Protein AF-A0A7S1BND1-F1 (afdb_monomer)

Foldseek 3Di:
DDDDDDDDDDPPPDDPPDDDDPDQFKDKDPPLDDCPDQVLCCVFPNHPVVVVVVLVVVQVVVVFQKKKWDKAQDQDPTPPDPRRIRIDIFTHNDQDQPDGPDDDDPRIIMMGGDDDDDDDDDDDDDDDDDDYDDDDDDDDDDDDDDDDDDDDDDDDDDDDDDDDPPDDCVPQLCVVPVCPPVVVLNVQLVVCCVLCVLQLVLLVVVLVVCVVVVHPRDVVLSSVLSVVVSVLPPQPPPDDPLVVLLVLLLLLLLLLLCLLQADDPPDAQAQFPLLLLLLVLLLVCLQAFALQLQLLALLLALSCALCQVVSLLLLQSCQQSVWGSSQSSLSSNVSSLVSLQQPLARQDSNFHRKFWTLAAHPLHHRRPPQPQADPPQRYGDLLQFLLNLLAALQSVQVSVVSSFQDPDDPDDQLVLLVLQSVLLSLLSHWALDFTDHAHPVRHDDDKQTARQDDDDDDDSHSNVSSLVSQVVLLVQLADDPQQQDPSQFGDADPVRGDDNRHIRGRSNSSQGQRPGNPGGHSGHDSSSSNSVSSRSSNPRGNDGDHHAPLSVSDPDIGIDRSSVSVVCSVVRDNRAAPVSVVCSVQSRAPRPHSDGPSHGLFGQQQRLSCLRVSNVNPVRCRVPDSVDQQAQQFAAAPVSFATFHPVLVHADCPDPDPRRHRVVLVVVQAAPSHSPDGSHTDAAGFALGADDALVNHNCSDHLRTHAAVPADDPQANHFHSRRRFGPDGDPQWDDDGRHTDGQQDAAPQAPDGGRPFRPDGNLQAFDDDPRHTDGQDEALDFDDALSSHNLSDQAQRTHADVQARVQANHAHSRNFHQHGDPQWDADDDDDHRGHHTDGNPDPPDDDQDPDDDDPPDDPPDPVNDDDRDDDD

Secondary structure (DSSP, 8-state):
---------SSSSS---------TTEEE-TT----TTHHHHHHHT--HHHHHHHHHHHHHHHT-SEEEEEEE-SS-S-TT-TT--EEEEEEESSSSGGG-SS---TT-EEEEE---PPPPPPPPP------------------PPPP---S---PPPPP---------HHHHTTTTTT-TT-HHHHHHHHHTHHHHHHHHHHHHHHHHHHHHTT----HHHHHHHHHHHHHHTTT-----HHHHHHHHHHHHHHHHHHHHHSPPTTSPP---HHHHHHHHHHHHHHHTTSSSSGGGG-TTSGGGTT-HHHHHHHHHHHHHH---HHHHHHHHHHHHHHHTT--TTTS-SS----EEES----SS---TT-TTB-TTT-SBPGGGSHHHHHH-HHHHHHHHHHH---SSPTT-STHHHHHHHHHHHHHH-EE-SPPPS--TTS----PPPEES----SS---HHHHHHHHHHHHHHHSB-TTSPBPGGGBPPP-SSSPPPTTB--B-GGGGGTT-SSSSSS---S--TTHHHHHHHHHHT--SSPPPPPGGGTT----EEE-HHHHHHHGGGSPPP--HHHHHHHHHTTTTTTSS--TT----SS----GGGSGGGT-SS-STT--TTS-S-TTEEE-TTS-EEEEGGGSS-BTT--STTTBHHHHHHHT-B--STT--SEEPPPBPTTSB-SSGGGBTTS-BSSBBPPTTT--TTEEEE-TTTT-EEEEPTTEEEETTEEEETTS--TTEEEEETTEEEEE-TTTEEEETTEEEEPBPTT-B-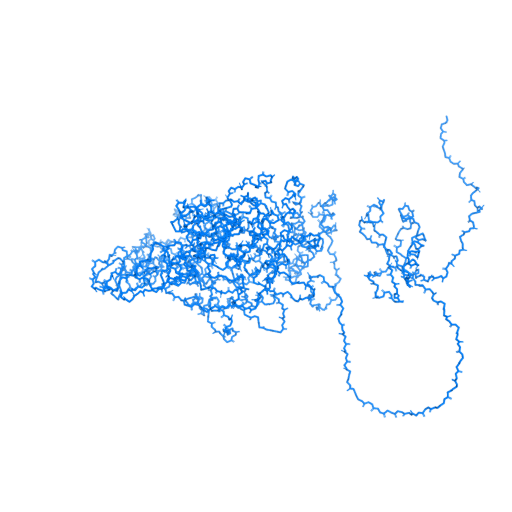SSGGGBTTS-EETTEEPPTTTTTTEEEE-TTS-EEEEPTTEEEE--SSTT-BEEEEPS-SS----------TTS-SS-TTS----PPP-

pLDDT: mean 70.91, std 20.05, range [23.22, 98.25]

Radius of gyration: 36.87 Å; Cα contacts (8 Å, |Δi|>4): 1653; chains: 1; bounding box: 95×95×124 Å

InterPro domains:
  IPR010255 Haem peroxidase superfamily [SSF48113] (244-341)

Sequence (872 aa):
MKTVLLLVCLAHVFARARASAFDTTYDCDASFDFIHDISVQKEVCGSASEVLETCRGECDKKGCTAFFYQEHPNNNGCDSSPGGGSQICGFTDEKEFTKAHHGNREGSQICIRVTSSPVPSPVPPPVPSANPPPISSASLTTSAPSTLKPLMYQMKRRSSEKEMLTFDVTNMCGDFFNIKGRPGMQAKCIMYRPVLKPWLEEGKNGIYMAMEKGHEGNPHQVCVLQKLVCESTEKYTEYSPECNIAFGSCRSALRHLHEMMFNKPPSPQICNNFARKSIRGFFHDFMSNAIDGSILAEHDISMNFGLCRWAQYVNVLSDHTLCDPGSIVAMAGELGYLACGVDLFNLDSEVKPRVTLNRPFSCGPNIEQSPLFDHSTLQRREEFSDAQLATNSTAMEEFWYAANSHTHGRPDGEIEYSGESAGAAHAVGRVTCPPDGVTFSGSHQTYKKGFFHIPRGTKNDVQADYHQGIGRLGQTMCAKGQQPQPEGVRPSTPDFPLTDEETDFNAEGGLCSMPTQFLGTVRVGGTHRVPRWVEITEHSSKLWPEWSEYQSKCRSEMPMYIPLELLTISEVELPRSFALDKFQSIAWDSYDSIDSEWDSCEVGCAIPILENRVCGGTNGLSEFDWTLDYCHRGVQDDSGKICCRAGCNKCSEDHTAVGCASNVIKDSGRECISANDVECIVPGKGDGAVCKSDNDCKSGSCKGKCCNVGGVGDECKECGPLGGHCIKCEDGFVLEGLSCVGECECSDGCIDCDCGVCKACDSTKYFLEDGKCQLKYGDGKICKSSEECTSGGCLGGHCCKESIVHSCAECNSRGKCQMCLGGYTLCGHHEEEQGFCKKTVSTAITSFRCGTGGPDSDYPSSDGYNYCGKLY

Structure (mmCIF, N/CA/C/O backbone):
data_AF-A0A7S1BND1-F1
#
_entry.id   AF-A0A7S1BND1-F1
#
loop_
_atom_site.group_PDB
_atom_site.id
_atom_site.type_symbol
_atom_site.label_atom_id
_atom_site.label_alt_id
_atom_site.label_comp_id
_atom_site.label_asym_id
_atom_site.label_entity_id
_atom_site.label_seq_id
_atom_site.pdbx_PDB_ins_code
_atom_site.Cartn_x
_atom_site.Cartn_y
_atom_site.Cartn_z
_atom_site.occupancy
_atom_site.B_iso_or_equiv
_atom_site.auth_seq_id
_atom_site.auth_comp_id
_atom_site.auth_asym_id
_atom_site.auth_atom_id
_atom_site.pdbx_PDB_model_num
ATOM 1 N N . MET A 1 1 ? -24.968 30.044 81.319 1.00 36.28 1 MET A N 1
ATOM 2 C CA . MET A 1 1 ? -24.458 28.691 81.638 1.00 36.28 1 MET A CA 1
ATOM 3 C C . MET A 1 1 ? -24.594 27.867 80.364 1.00 36.28 1 MET A C 1
ATOM 5 O O . MET A 1 1 ? -25.711 27.587 79.975 1.00 36.28 1 MET A O 1
ATOM 9 N N . LYS A 1 2 ? -23.588 27.844 79.483 1.00 28.23 2 LYS A N 1
ATOM 10 C CA . LYS A 1 2 ? -22.532 26.813 79.421 1.00 28.23 2 LYS A CA 1
ATOM 11 C C . LYS A 1 2 ? -23.065 25.371 79.566 1.00 28.23 2 LYS A C 1
ATOM 13 O O . LYS A 1 2 ? -23.369 24.978 80.683 1.00 28.23 2 LYS A O 1
ATOM 18 N N . THR A 1 3 ? -23.093 24.673 78.418 1.00 28.28 3 THR A N 1
ATOM 19 C CA . THR A 1 3 ? -22.490 23.337 78.164 1.00 28.28 3 THR A CA 1
ATOM 20 C C . THR A 1 3 ? -23.169 22.145 78.868 1.00 28.28 3 THR A C 1
ATOM 22 O O . THR A 1 3 ? -23.200 22.098 80.086 1.00 28.28 3 THR A O 1
ATOM 25 N N . VAL A 1 4 ? -23.888 21.248 78.173 1.00 35.94 4 VAL A N 1
ATOM 26 C CA . VAL A 1 4 ? -23.416 20.101 77.349 1.00 35.94 4 VAL A CA 1
ATOM 27 C C . VAL A 1 4 ? -22.507 19.125 78.123 1.00 35.94 4 VAL A C 1
ATOM 29 O O . VAL A 1 4 ? -21.509 19.545 78.696 1.00 35.94 4 VAL A O 1
ATOM 32 N N . LEU A 1 5 ? -22.820 17.825 77.991 1.00 27.02 5 LEU A N 1
ATOM 33 C CA . LEU A 1 5 ? -22.032 16.622 78.329 1.00 27.02 5 LEU A CA 1
ATOM 34 C C . LEU A 1 5 ? -22.088 16.080 79.781 1.00 27.02 5 LEU A C 1
ATOM 36 O O . LEU A 1 5 ? -22.017 16.828 80.744 1.00 27.02 5 LEU A O 1
ATOM 40 N N . LEU A 1 6 ? -22.098 14.739 79.867 1.00 24.34 6 LEU A N 1
ATOM 41 C CA . LEU A 1 6 ? -21.997 13.830 81.030 1.00 24.34 6 LEU A CA 1
ATOM 42 C C . LEU A 1 6 ? -23.286 13.442 81.780 1.00 24.34 6 LEU A C 1
ATOM 44 O O . LEU A 1 6 ? -23.689 14.106 82.728 1.00 24.34 6 LEU A O 1
ATOM 48 N N . LEU A 1 7 ? -23.837 12.289 81.365 1.00 29.83 7 LEU A N 1
ATOM 49 C CA . LEU A 1 7 ? -24.522 11.211 82.120 1.00 29.83 7 LEU A CA 1
ATOM 50 C C . LEU A 1 7 ? -25.495 10.533 81.125 1.00 29.83 7 LEU A C 1
ATOM 52 O O . LEU A 1 7 ? -26.679 10.834 81.110 1.00 29.83 7 LEU A O 1
ATOM 56 N N . VAL A 1 8 ? -25.092 9.769 80.102 1.00 30.84 8 VAL A N 1
ATOM 57 C CA . VAL A 1 8 ? -24.201 8.594 80.070 1.00 30.84 8 VAL A CA 1
ATOM 58 C C . VAL A 1 8 ? -24.457 7.631 81.234 1.00 30.84 8 VAL A C 1
ATOM 60 O O . VAL A 1 8 ? -24.266 7.981 82.392 1.00 30.84 8 VAL A O 1
ATOM 63 N N . CYS A 1 9 ? -24.817 6.401 80.848 1.00 27.22 9 CYS A N 1
ATOM 64 C CA . CYS A 1 9 ? -24.909 5.175 81.644 1.00 27.22 9 CYS A CA 1
ATOM 65 C C . CYS A 1 9 ? -26.119 5.055 82.581 1.00 27.22 9 CYS A C 1
ATOM 67 O O . CYS A 1 9 ? -26.062 5.552 83.694 1.00 27.22 9 CYS A O 1
ATOM 69 N N . LEU A 1 10 ? -27.167 4.313 82.170 1.00 25.61 10 LEU A N 1
ATOM 70 C CA . LEU A 1 10 ? -27.618 3.104 82.909 1.00 25.61 10 LEU A CA 1
ATOM 71 C C . LEU A 1 10 ? -28.913 2.421 82.418 1.00 25.61 10 LEU A C 1
ATOM 73 O O . LEU A 1 10 ? -29.168 1.303 82.847 1.00 25.61 10 LEU A O 1
ATOM 77 N N . ALA A 1 11 ? -29.709 2.976 81.499 1.00 26.67 11 ALA A N 1
ATOM 78 C CA . ALA A 1 11 ? -31.030 2.390 81.186 1.00 26.67 11 ALA A CA 1
ATOM 79 C C . ALA A 1 11 ? -31.177 1.738 79.790 1.00 26.67 11 ALA A C 1
ATOM 81 O O . ALA A 1 11 ? -32.286 1.628 79.276 1.00 26.67 11 ALA A O 1
ATOM 82 N N . HIS A 1 12 ? -30.082 1.297 79.160 1.00 27.86 12 HIS A N 1
ATOM 83 C CA . HIS A 1 12 ? -30.108 0.556 77.879 1.00 27.86 12 HIS A CA 1
ATOM 84 C C . HIS A 1 12 ? -29.549 -0.878 77.973 1.00 27.86 12 HIS A C 1
ATOM 86 O O . HIS A 1 12 ? -29.234 -1.492 76.959 1.00 27.86 12 HIS A O 1
ATOM 92 N N . VAL A 1 13 ? -29.450 -1.439 79.185 1.00 32.25 13 VAL A N 1
ATOM 93 C CA . VAL A 1 13 ? -28.814 -2.753 79.416 1.00 32.25 13 VAL A CA 1
ATOM 94 C C . VAL A 1 13 ? -29.781 -3.949 79.407 1.00 32.25 13 VAL A C 1
ATOM 96 O O . VAL A 1 13 ? -29.313 -5.076 79.364 1.00 32.25 13 VAL A O 1
ATOM 99 N N . PHE A 1 14 ? -31.107 -3.798 79.333 1.00 26.31 14 PHE A N 1
ATOM 100 C CA . PHE A 1 14 ? -31.983 -4.983 79.265 1.00 26.31 14 PHE A CA 1
ATOM 101 C C . PHE A 1 14 ? -33.167 -4.805 78.315 1.00 26.31 14 PHE A C 1
ATOM 103 O O . PHE A 1 14 ? -34.149 -4.168 78.675 1.00 26.31 14 PHE A O 1
ATOM 110 N N . ALA A 1 15 ? -33.035 -5.389 77.113 1.00 27.73 15 ALA A N 1
ATOM 111 C CA . ALA A 1 15 ? -34.080 -6.103 76.347 1.00 27.73 15 ALA A CA 1
ATOM 112 C C . ALA A 1 15 ? -33.841 -6.135 74.816 1.00 27.73 15 ALA A C 1
ATOM 114 O O . ALA A 1 15 ? -34.768 -6.394 74.054 1.00 27.73 15 ALA A O 1
ATOM 115 N N . ARG A 1 16 ? -32.599 -5.975 74.330 1.00 27.42 16 ARG A N 1
ATOM 116 C CA . ARG A 1 16 ? -32.181 -6.571 73.043 1.00 27.42 16 ARG A CA 1
ATOM 117 C C . ARG A 1 16 ? -31.674 -7.995 73.302 1.00 27.42 16 ARG A C 1
ATOM 119 O O . ARG A 1 16 ? -30.484 -8.267 73.280 1.00 27.42 16 ARG A O 1
ATOM 126 N N . ALA A 1 17 ? -32.608 -8.893 73.601 1.00 27.69 17 ALA A N 1
ATOM 127 C CA . ALA A 1 17 ? -32.386 -10.335 73.662 1.00 27.69 17 ALA A CA 1
ATOM 128 C C . ALA A 1 17 ? -33.347 -11.019 72.680 1.00 27.69 17 ALA A C 1
ATOM 130 O O . ALA A 1 17 ? -34.343 -11.614 73.073 1.00 27.69 17 ALA A O 1
ATOM 131 N N . ARG A 1 18 ? -33.059 -10.865 71.384 1.00 28.61 18 ARG A N 1
ATOM 132 C CA . ARG A 1 18 ? -33.478 -11.756 70.290 1.00 28.61 18 ARG A CA 1
ATOM 133 C C . ARG A 1 18 ? -32.440 -11.638 69.174 1.00 28.61 18 ARG A C 1
ATOM 135 O O . ARG A 1 18 ? -32.670 -11.034 68.138 1.00 28.61 18 ARG A O 1
ATOM 142 N N . ALA A 1 19 ? -31.266 -12.182 69.459 1.00 32.12 19 ALA A N 1
ATOM 143 C CA . ALA A 1 19 ? -30.262 -12.556 68.477 1.00 32.12 19 ALA A CA 1
ATOM 144 C C . ALA A 1 19 ? -29.821 -13.977 68.848 1.00 32.12 19 ALA A C 1
ATOM 146 O O . ALA A 1 19 ? -28.834 -14.170 69.545 1.00 32.12 19 ALA A O 1
ATOM 147 N N . SER A 1 20 ? -30.643 -14.967 68.497 1.00 33.81 20 SER A N 1
ATOM 148 C CA . SER A 1 20 ? -30.209 -16.361 68.384 1.00 33.81 20 SER A CA 1
ATOM 149 C C . SER A 1 20 ? -31.221 -17.135 67.539 1.00 33.81 20 SER A C 1
ATOM 151 O O . SER A 1 20 ? -32.179 -17.721 68.041 1.00 33.81 20 SER A O 1
ATOM 153 N N . ALA A 1 21 ? -30.996 -17.129 66.238 1.00 30.97 21 ALA A N 1
ATOM 154 C CA . ALA A 1 21 ? -31.328 -18.261 65.396 1.00 30.97 21 ALA A CA 1
ATOM 155 C C . ALA A 1 21 ? -30.128 -18.421 64.463 1.00 30.97 21 ALA A C 1
ATOM 157 O O . ALA A 1 21 ? -30.053 -17.773 63.428 1.00 30.97 21 ALA A O 1
ATOM 158 N N . PHE A 1 22 ? -29.134 -19.204 64.891 1.00 38.81 22 PHE A N 1
ATOM 159 C CA . PHE A 1 22 ? -28.168 -19.762 63.950 1.00 38.81 22 PHE A CA 1
ATOM 160 C C . PHE A 1 22 ? -28.963 -20.727 63.068 1.00 38.81 22 PHE A C 1
ATOM 162 O O . PHE A 1 22 ? -29.326 -21.822 63.495 1.00 38.81 22 PHE A O 1
ATOM 169 N N . ASP A 1 23 ? -29.343 -20.248 61.890 1.00 43.47 23 ASP A N 1
ATOM 170 C CA . ASP A 1 23 ? -30.063 -21.015 60.884 1.00 43.47 23 ASP A CA 1
ATOM 171 C C . ASP A 1 23 ? -29.089 -21.968 60.165 1.00 43.47 23 ASP A C 1
ATOM 173 O O . ASP A 1 23 ? -28.056 -21.541 59.648 1.00 43.47 23 ASP A O 1
ATOM 177 N N . THR A 1 24 ? -29.428 -23.260 60.172 1.00 52.09 24 THR A N 1
ATOM 178 C CA . THR A 1 24 ? -28.573 -24.432 59.865 1.00 52.09 24 THR A CA 1
ATOM 179 C C . THR A 1 24 ? -28.574 -24.832 58.385 1.00 52.09 24 THR A C 1
ATOM 181 O O . THR A 1 24 ? -28.116 -25.912 58.021 1.00 52.09 24 THR A O 1
ATOM 184 N N . THR A 1 25 ? -29.115 -23.978 57.521 1.00 67.19 25 THR A N 1
ATOM 185 C CA . THR A 1 25 ? -29.305 -24.242 56.088 1.00 67.19 25 THR A CA 1
ATOM 186 C C . THR A 1 25 ? -28.024 -24.135 55.263 1.00 67.19 25 THR A C 1
ATOM 188 O O . THR A 1 25 ? -27.918 -24.811 54.241 1.00 67.19 25 THR A O 1
ATOM 191 N N . TYR A 1 26 ? -27.043 -23.347 55.706 1.00 74.81 26 TYR A N 1
ATOM 192 C CA . TYR A 1 26 ? -25.721 -23.222 55.085 1.00 74.81 26 TYR A CA 1
ATOM 193 C C . TYR A 1 26 ? -24.625 -23.287 56.155 1.00 74.81 26 TYR A C 1
ATOM 195 O O . TYR A 1 26 ? -24.732 -22.613 57.179 1.00 74.81 26 TYR A O 1
ATOM 203 N N . ASP A 1 27 ? -23.584 -24.077 55.900 1.00 80.62 27 ASP A N 1
ATOM 204 C CA . ASP A 1 27 ? -22.356 -24.156 56.689 1.00 80.62 27 ASP A CA 1
ATOM 205 C C . ASP A 1 27 ? -21.307 -23.223 56.072 1.00 80.62 27 ASP A C 1
ATOM 207 O O . ASP A 1 27 ? -20.953 -23.370 54.900 1.00 80.62 27 ASP A O 1
ATOM 211 N N . CYS A 1 28 ? -20.880 -22.217 56.833 1.00 77.12 28 CYS A N 1
ATOM 212 C CA . CYS A 1 28 ? -19.953 -21.185 56.377 1.00 77.12 28 CYS A CA 1
ATOM 213 C C . CYS A 1 28 ? -18.609 -21.344 57.084 1.00 77.12 28 CYS A C 1
ATOM 215 O O . CYS A 1 28 ? -18.554 -21.313 58.315 1.00 77.12 28 CYS A O 1
ATOM 217 N N . ASP A 1 29 ? -17.523 -21.448 56.320 1.00 68.31 29 ASP A N 1
ATOM 218 C CA . ASP A 1 29 ? -16.185 -21.550 56.894 1.00 68.31 29 ASP A CA 1
ATOM 219 C C . ASP A 1 29 ? -15.731 -20.185 57.432 1.00 68.31 29 ASP A C 1
ATOM 221 O O . ASP A 1 29 ? -15.429 -19.259 56.679 1.00 68.31 29 ASP A O 1
ATOM 225 N N . ALA A 1 30 ? -15.715 -20.055 58.758 1.00 57.53 30 ALA A N 1
ATOM 226 C CA . ALA A 1 30 ? -15.293 -18.845 59.457 1.00 57.53 30 ALA A CA 1
ATOM 227 C C . ALA A 1 30 ? -13.765 -18.731 59.629 1.00 57.53 30 ALA A C 1
ATOM 229 O O . ALA A 1 30 ? -13.298 -17.749 60.199 1.00 57.53 30 ALA A O 1
ATOM 230 N N . SER A 1 31 ? -12.973 -19.715 59.179 1.00 50.47 31 SER A N 1
ATOM 231 C CA . SER A 1 31 ? -11.505 -19.671 59.283 1.00 50.47 31 SER A CA 1
ATOM 232 C C . SER A 1 31 ? -10.845 -18.679 58.315 1.00 50.47 31 SER A C 1
ATOM 234 O O . SER A 1 31 ? -9.676 -18.334 58.490 1.00 50.47 31 SER A O 1
ATOM 236 N N . PHE A 1 32 ? -11.608 -18.163 57.350 1.00 52.25 32 PHE A N 1
ATOM 237 C CA . PHE A 1 32 ? -11.209 -17.122 56.408 1.00 52.25 32 PHE A CA 1
ATOM 238 C C . PHE A 1 32 ? -11.908 -15.802 56.769 1.00 52.25 32 PHE A C 1
ATOM 240 O O . PHE A 1 32 ? -12.911 -15.436 56.161 1.00 52.25 32 PHE A O 1
ATOM 247 N N . ASP A 1 33 ? -11.415 -15.108 57.798 1.00 48.03 33 ASP A N 1
ATOM 248 C CA . ASP A 1 33 ? -11.938 -13.800 58.215 1.00 48.03 33 ASP A CA 1
ATOM 249 C C . ASP A 1 33 ? -11.031 -12.686 57.670 1.00 48.03 33 ASP A C 1
ATOM 251 O O . ASP A 1 33 ? -9.889 -12.527 58.108 1.00 48.03 33 ASP A O 1
ATOM 255 N N . PHE A 1 34 ? -11.510 -11.959 56.657 1.00 53.47 34 PHE A N 1
ATOM 256 C CA . PHE A 1 34 ? -10.742 -10.922 55.951 1.00 53.47 34 PHE A CA 1
ATOM 257 C C . PHE A 1 34 ? -11.246 -9.503 56.227 1.00 53.47 34 PHE A C 1
ATOM 259 O O . PHE A 1 34 ? -10.835 -8.561 55.551 1.00 53.47 34 PHE A O 1
ATOM 266 N N . ILE A 1 35 ? -12.105 -9.309 57.234 1.00 51.31 35 ILE A N 1
ATOM 267 C CA . ILE A 1 35 ? -12.474 -7.955 57.650 1.00 51.31 35 ILE A CA 1
ATOM 268 C C . ILE A 1 35 ? -11.282 -7.358 58.405 1.00 51.31 35 ILE A C 1
ATOM 270 O O . ILE A 1 35 ? -11.213 -7.391 59.634 1.00 51.31 35 ILE A O 1
ATOM 274 N N . HIS A 1 36 ? -10.317 -6.820 57.656 1.00 45.22 36 HIS A N 1
ATOM 275 C CA . HIS A 1 36 ? -9.111 -6.204 58.209 1.00 45.22 36 HIS A CA 1
ATOM 276 C C . HIS A 1 36 ? -9.439 -5.048 59.165 1.00 45.22 36 HIS A C 1
ATOM 278 O O . HIS A 1 36 ? -8.638 -4.758 60.054 1.00 45.22 36 HIS A O 1
ATOM 284 N N . ASP A 1 37 ? -10.626 -4.441 59.028 1.00 50.09 37 ASP A N 1
ATOM 285 C CA . ASP A 1 37 ? -11.164 -3.478 59.983 1.00 50.09 37 ASP A CA 1
ATOM 286 C C . ASP A 1 37 ? -12.705 -3.532 60.090 1.00 50.09 37 ASP A C 1
ATOM 288 O O . ASP A 1 37 ? -13.444 -2.918 59.315 1.00 50.09 37 ASP A O 1
ATOM 292 N N . ILE A 1 38 ? -13.206 -4.259 61.098 1.00 47.97 38 ILE A N 1
ATOM 293 C CA . ILE A 1 38 ? -14.644 -4.382 61.415 1.00 47.97 38 ILE A CA 1
ATOM 294 C C . ILE A 1 38 ? -15.323 -3.023 61.649 1.00 47.97 38 ILE A C 1
ATOM 296 O O . ILE A 1 38 ? -16.545 -2.911 61.504 1.00 47.97 38 ILE A O 1
ATOM 300 N N . SER A 1 39 ? -14.559 -1.991 62.022 1.00 48.25 39 SER A N 1
ATOM 301 C CA . SER A 1 39 ? -15.113 -0.671 62.311 1.00 48.25 39 SER A CA 1
ATOM 302 C C . SER A 1 39 ? -15.516 0.090 61.043 1.00 48.25 39 SER A C 1
ATOM 304 O O . SER A 1 39 ? -16.586 0.696 61.031 1.00 48.25 39 SER A O 1
ATOM 306 N N . VAL A 1 40 ? -14.754 -0.046 59.952 1.00 48.91 40 VAL A N 1
ATOM 307 C CA . VAL A 1 40 ? -15.016 0.630 58.667 1.00 48.91 40 VAL A CA 1
ATOM 308 C C . VAL A 1 40 ? -16.150 -0.049 57.890 1.00 48.91 40 VAL A C 1
ATOM 310 O O . VAL A 1 40 ? -17.022 0.631 57.351 1.00 48.91 40 VAL A O 1
ATOM 313 N N . GLN A 1 41 ? -16.218 -1.385 57.902 1.00 51.22 41 GLN A N 1
ATOM 314 C CA . GLN A 1 41 ? -17.293 -2.153 57.252 1.00 51.22 41 GLN A CA 1
ATOM 315 C C . GLN A 1 41 ? -18.678 -1.774 57.803 1.00 51.22 41 GLN A C 1
ATOM 317 O O . GLN A 1 41 ? -19.622 -1.540 57.048 1.00 51.22 41 GLN A O 1
ATOM 322 N N . LYS A 1 42 ? -18.787 -1.643 59.131 1.00 51.97 42 LYS A N 1
ATOM 323 C CA . LYS A 1 42 ? -20.047 -1.308 59.805 1.00 51.97 42 LYS A CA 1
ATOM 324 C C . LYS A 1 42 ? -20.514 0.126 59.534 1.00 51.97 42 LYS A C 1
ATOM 326 O O . LYS A 1 42 ? -21.718 0.368 59.557 1.00 51.97 42 LYS A O 1
ATOM 331 N N . GLU A 1 43 ? -19.592 1.061 59.302 1.00 48.41 43 GLU A N 1
ATOM 332 C CA . GLU A 1 43 ? -19.919 2.454 58.966 1.00 48.41 43 GLU A CA 1
ATOM 333 C C . GLU A 1 43 ? -20.299 2.648 57.492 1.00 48.41 43 GLU A C 1
ATOM 335 O O . GLU A 1 43 ? -21.102 3.531 57.196 1.00 48.41 43 GLU A O 1
ATOM 340 N N . VAL A 1 44 ? -19.761 1.832 56.579 1.00 49.69 44 VAL A N 1
ATOM 341 C CA . VAL A 1 44 ? -19.864 2.083 55.130 1.00 49.69 44 VAL A CA 1
ATOM 342 C C . VAL A 1 44 ? -20.804 1.106 54.411 1.00 49.69 44 VAL A C 1
ATOM 344 O O . VAL A 1 44 ? -21.533 1.534 53.517 1.00 49.69 44 VAL A O 1
ATOM 347 N N . CYS A 1 45 ? -20.846 -0.174 54.807 1.00 51.75 45 CYS A N 1
ATOM 348 C CA . CYS A 1 45 ? -21.497 -1.238 54.026 1.00 51.75 45 CYS A CA 1
ATOM 349 C C . CYS A 1 45 ? -22.445 -2.162 54.827 1.00 51.75 45 CYS A C 1
ATOM 351 O O . CYS A 1 45 ? -22.954 -3.138 54.279 1.00 51.75 45 CYS A O 1
ATOM 353 N N . GLY A 1 46 ? -22.695 -1.880 56.111 1.00 61.44 46 GLY A N 1
ATOM 354 C CA . GLY A 1 46 ? -23.498 -2.735 57.000 1.00 61.44 46 GLY A CA 1
ATOM 355 C C . GLY A 1 46 ? -22.676 -3.819 57.710 1.00 61.44 46 GLY A C 1
ATOM 356 O O . GLY A 1 46 ? -21.457 -3.899 57.586 1.00 61.44 46 GLY A O 1
ATOM 357 N N . SER A 1 47 ? -23.315 -4.647 58.536 1.00 65.88 47 SER A N 1
ATOM 358 C CA . SER A 1 47 ? -22.625 -5.739 59.235 1.00 65.88 47 SER A CA 1
ATOM 359 C C . SER A 1 47 ? -22.378 -6.937 58.310 1.00 65.88 47 SER A C 1
ATOM 361 O O . SER A 1 47 ? -23.202 -7.251 57.458 1.00 65.88 47 SER A O 1
ATOM 363 N N . ALA A 1 48 ? -21.283 -7.676 58.518 1.00 64.62 48 ALA A N 1
ATOM 364 C CA . ALA A 1 48 ? -21.000 -8.904 57.761 1.00 64.62 48 ALA A CA 1
ATOM 365 C C . ALA A 1 48 ? -22.159 -9.917 57.806 1.00 64.62 48 ALA A C 1
ATOM 367 O O . ALA A 1 48 ? -22.435 -10.602 56.827 1.00 64.62 48 ALA A O 1
ATOM 368 N N . SER A 1 49 ? -22.892 -9.951 58.924 1.00 68.56 49 SER A N 1
ATOM 369 C CA . SER A 1 49 ? -24.098 -10.767 59.067 1.00 68.56 49 SER A CA 1
ATOM 370 C C . SER A 1 49 ? -25.205 -10.369 58.084 1.00 68.56 49 SER A C 1
ATOM 372 O O . SER A 1 49 ? -25.854 -11.251 57.535 1.00 68.56 49 SER A O 1
ATOM 374 N N . GLU A 1 50 ? -25.420 -9.072 57.843 1.00 71.31 50 GLU A N 1
ATOM 375 C CA . GLU A 1 50 ? -26.442 -8.574 56.904 1.00 71.31 50 GLU A CA 1
ATOM 376 C C . GLU A 1 50 ? -26.052 -8.855 55.445 1.00 71.31 50 GLU A C 1
ATOM 378 O O . GLU A 1 50 ? -26.901 -9.194 54.616 1.00 71.31 50 GLU A O 1
ATOM 383 N N . VAL A 1 51 ? -24.757 -8.777 55.130 1.00 71.31 51 VAL A N 1
ATOM 384 C CA . VAL A 1 51 ? -24.242 -9.085 53.788 1.00 71.31 51 VAL A CA 1
ATOM 385 C C . VAL A 1 51 ? -24.347 -10.582 53.492 1.00 71.31 51 VAL A C 1
ATOM 387 O O . VAL A 1 51 ? -24.850 -10.967 52.437 1.00 71.31 51 VAL A O 1
ATOM 390 N N . LEU A 1 52 ? -23.960 -11.439 54.441 1.00 75.31 52 LEU A N 1
ATOM 391 C CA . LEU A 1 52 ? -24.118 -12.891 54.314 1.00 75.31 52 LEU A CA 1
ATOM 392 C C . LEU A 1 52 ? -25.591 -13.300 54.192 1.00 75.31 52 LEU A C 1
ATOM 394 O O . LEU A 1 52 ? -25.907 -14.207 53.422 1.00 75.31 52 LEU A O 1
ATOM 398 N N . GLU A 1 53 ? -26.500 -12.625 54.900 1.00 78.94 53 GLU A N 1
ATOM 399 C CA . GLU A 1 53 ? -27.945 -12.847 54.777 1.00 78.94 53 GLU A CA 1
ATOM 400 C C . GLU A 1 53 ? -28.468 -12.431 53.391 1.00 78.94 53 GLU A C 1
ATOM 402 O O . GLU A 1 53 ? -29.268 -13.148 52.787 1.00 78.94 53 GLU A O 1
ATOM 407 N N . THR A 1 54 ? -27.942 -11.339 52.828 1.00 76.69 54 THR A N 1
ATOM 408 C CA . THR A 1 54 ? -28.269 -10.886 51.467 1.00 76.69 54 THR A CA 1
ATOM 409 C C . THR A 1 54 ? -27.759 -11.863 50.405 1.00 76.69 54 THR A C 1
ATOM 411 O O . THR A 1 54 ? -28.530 -12.277 49.535 1.00 76.69 54 THR A O 1
ATOM 414 N N . CYS A 1 55 ? -26.496 -12.301 50.494 1.00 79.31 55 CYS A N 1
ATOM 415 C CA . CYS A 1 55 ? -25.950 -13.318 49.593 1.00 79.31 55 CYS A CA 1
ATOM 416 C C . CYS A 1 55 ? -26.739 -14.632 49.712 1.00 79.31 55 CYS A C 1
ATOM 418 O O . CYS A 1 55 ? -27.099 -15.232 48.702 1.00 79.31 55 CYS A O 1
ATOM 420 N N . ARG A 1 56 ? -27.086 -15.065 50.929 1.00 81.88 56 ARG A N 1
ATOM 421 C CA . ARG A 1 56 ? -27.928 -16.251 51.132 1.00 81.88 56 ARG A CA 1
ATOM 422 C C . ARG A 1 56 ? -29.279 -16.107 50.433 1.00 81.88 56 ARG A C 1
ATOM 424 O O . ARG A 1 56 ? -29.654 -16.996 49.675 1.00 81.88 56 ARG A O 1
ATOM 431 N N . GLY A 1 57 ? -29.980 -14.991 50.638 1.00 79.38 57 GLY A N 1
ATOM 432 C CA . GLY A 1 57 ? -31.295 -14.756 50.041 1.00 79.38 57 GLY A CA 1
ATOM 433 C C . GLY A 1 57 ? -31.269 -14.768 48.511 1.00 79.38 57 GLY A C 1
ATOM 434 O O . GLY A 1 57 ? -32.156 -15.341 47.879 1.00 79.38 57 GLY A O 1
ATOM 435 N N . GLU A 1 58 ? -30.233 -14.194 47.899 1.00 78.62 58 GLU A N 1
ATOM 436 C CA . GLU A 1 58 ? -30.028 -14.293 46.450 1.00 78.62 58 GLU A CA 1
ATOM 437 C C . GLU A 1 58 ? -29.678 -15.715 46.010 1.00 78.62 58 GLU A C 1
ATOM 439 O O . GLU A 1 58 ? -30.145 -16.169 44.961 1.00 78.62 58 GLU A O 1
ATOM 444 N N . CYS A 1 59 ? -28.926 -16.453 46.827 1.00 81.00 59 CYS A N 1
ATOM 445 C CA . CYS A 1 59 ? -28.601 -17.829 46.510 1.00 81.00 59 CYS A CA 1
ATOM 446 C C . CYS A 1 59 ? -29.833 -18.746 46.536 1.00 81.00 59 CYS A C 1
ATOM 448 O O . CYS A 1 59 ? -30.051 -19.541 45.617 1.00 81.00 59 CYS A O 1
ATOM 450 N N . ASP A 1 60 ? -30.693 -18.574 47.538 1.00 81.88 60 ASP A N 1
ATOM 451 C CA . ASP A 1 60 ? -31.957 -19.295 47.657 1.00 81.88 60 ASP A CA 1
ATOM 452 C C . ASP A 1 60 ? -32.889 -19.000 46.472 1.00 81.88 60 ASP A C 1
ATOM 454 O O . ASP A 1 60 ? -33.491 -19.928 45.927 1.00 81.88 60 ASP A O 1
ATOM 458 N N . LYS A 1 61 ? -32.961 -17.739 46.014 1.00 79.12 61 LYS A N 1
ATOM 459 C CA . LYS A 1 61 ? -33.735 -17.346 44.819 1.00 79.12 61 LYS A CA 1
ATOM 460 C C . LYS A 1 61 ? -33.211 -17.992 43.537 1.00 79.12 61 LYS A C 1
ATOM 462 O O . LYS A 1 61 ? -34.005 -18.342 42.667 1.00 79.12 61 LYS A O 1
ATOM 467 N N . LYS A 1 62 ? -31.888 -18.122 43.404 1.00 75.94 62 LYS A N 1
ATOM 468 C CA . LYS A 1 62 ? -31.224 -18.710 42.228 1.00 75.94 62 LYS A CA 1
ATOM 469 C C . LYS A 1 62 ? -31.174 -20.239 42.268 1.00 75.94 62 LYS A C 1
ATOM 471 O O . LYS A 1 62 ? -30.892 -20.852 41.245 1.00 75.94 62 LYS A O 1
ATOM 476 N N . GLY A 1 63 ? -31.450 -20.850 43.421 1.00 81.56 63 GLY A N 1
ATOM 477 C CA . GLY A 1 63 ? -31.371 -22.296 43.614 1.00 81.56 63 GLY A CA 1
ATOM 478 C C . GLY A 1 63 ? -29.942 -22.832 43.737 1.00 81.56 63 GLY A C 1
ATOM 479 O O . GLY A 1 63 ? -29.725 -24.008 43.458 1.00 81.56 63 GLY A O 1
ATOM 480 N N . CYS A 1 64 ? -28.969 -22.012 44.148 1.00 81.19 64 CYS A N 1
ATOM 481 C CA . CYS A 1 64 ? -27.588 -22.475 44.284 1.00 81.19 64 CYS A CA 1
ATOM 482 C C . CYS A 1 64 ? -27.351 -23.351 45.521 1.00 81.19 64 CYS A C 1
ATOM 484 O O . CYS A 1 64 ? -28.040 -23.270 46.544 1.00 81.19 64 CYS A O 1
ATOM 486 N N . THR A 1 65 ? -26.334 -24.206 45.422 1.00 81.12 65 THR A N 1
ATOM 487 C CA . THR A 1 65 ? -25.881 -25.100 46.492 1.00 81.12 65 THR A CA 1
ATOM 488 C C . THR A 1 65 ? -24.799 -24.472 47.351 1.00 81.12 65 THR A C 1
ATOM 490 O O . THR A 1 65 ? -24.563 -24.963 48.451 1.00 81.12 65 THR A O 1
ATOM 493 N N . ALA A 1 66 ? -24.151 -23.400 46.895 1.00 80.62 66 ALA A N 1
ATOM 494 C CA . ALA A 1 66 ? -23.175 -22.668 47.683 1.00 80.62 66 ALA A CA 1
ATOM 495 C C . ALA A 1 66 ? -23.020 -21.210 47.200 1.00 80.62 66 ALA A C 1
ATOM 497 O O . ALA A 1 66 ? -23.318 -20.882 46.048 1.00 80.62 66 ALA A O 1
ATOM 498 N N . PHE A 1 67 ? -22.550 -20.330 48.083 1.00 83.56 67 PHE A N 1
ATOM 499 C CA . PHE A 1 67 ? -22.175 -18.951 47.762 1.00 83.56 67 PHE A CA 1
ATOM 500 C C . PHE A 1 67 ? -20.864 -18.568 48.468 1.00 83.56 67 PHE A C 1
ATOM 502 O O . PHE A 1 67 ? -20.481 -19.204 49.448 1.00 83.56 67 PHE A O 1
ATOM 509 N N . PHE A 1 68 ? -20.163 -17.550 47.975 1.00 78.69 68 PHE A N 1
ATOM 510 C CA . PHE A 1 68 ? -19.054 -16.929 48.701 1.00 78.69 68 PHE A CA 1
ATOM 511 C C . PHE A 1 68 ? -19.227 -15.422 48.779 1.00 78.69 68 PHE A C 1
ATOM 513 O O . PHE A 1 68 ? -19.863 -14.819 47.915 1.00 78.69 68 PHE A O 1
ATOM 520 N N . TYR A 1 69 ? -18.624 -14.831 49.801 1.00 73.50 69 TYR A N 1
ATOM 521 C CA . TYR A 1 69 ? -18.443 -13.394 49.932 1.00 73.50 69 TYR A CA 1
ATOM 522 C C . TYR A 1 69 ? -16.958 -13.052 49.781 1.00 73.50 69 TYR A C 1
ATOM 524 O O . TYR A 1 69 ? -16.101 -13.683 50.410 1.00 73.50 69 TYR A O 1
ATOM 532 N N . GLN A 1 70 ? -16.661 -12.065 48.934 1.00 69.50 70 GLN A N 1
ATOM 533 C CA . GLN A 1 70 ? -15.314 -11.544 48.732 1.00 69.50 70 GLN A CA 1
ATOM 534 C C . GLN A 1 70 ? -15.339 -10.016 48.558 1.00 69.50 70 GLN A C 1
ATOM 536 O O . GLN A 1 70 ? -16.142 -9.480 47.789 1.00 69.50 70 GLN A O 1
ATOM 541 N N . GLU A 1 71 ? -14.419 -9.321 49.230 1.00 60.59 71 GLU A N 1
ATOM 542 C CA . GLU A 1 71 ? -14.156 -7.896 49.002 1.00 60.59 71 GLU A CA 1
ATOM 543 C C . GLU A 1 71 ? -13.214 -7.707 47.805 1.00 60.59 71 GLU A C 1
ATOM 545 O O . GLU A 1 71 ? -12.149 -8.329 47.721 1.00 60.59 71 GLU A O 1
ATOM 550 N N . HIS A 1 72 ? -13.602 -6.846 46.861 1.00 52.34 72 HIS A N 1
ATOM 551 C CA . HIS A 1 72 ? -12.776 -6.479 45.715 1.00 52.34 72 HIS A CA 1
ATOM 552 C C . HIS A 1 72 ? -12.243 -5.038 45.820 1.00 52.34 72 HIS A C 1
ATOM 554 O O . HIS A 1 72 ? -13.006 -4.134 46.157 1.00 52.34 72 HIS A O 1
ATOM 560 N N . PRO A 1 73 ? -10.982 -4.775 45.417 1.00 46.91 73 PRO A N 1
ATOM 561 C CA . PRO A 1 73 ? -10.413 -3.420 45.356 1.00 46.91 73 PRO A CA 1
ATOM 562 C C . PRO A 1 73 ? -10.905 -2.526 44.191 1.00 46.91 73 PRO A C 1
ATOM 564 O O . PRO A 1 73 ? -10.171 -1.627 43.788 1.00 46.91 73 PRO A O 1
ATOM 567 N N . ASN A 1 74 ? -12.054 -2.800 43.558 1.00 41.12 74 ASN A N 1
ATOM 568 C CA . ASN A 1 74 ? -12.504 -2.109 42.335 1.00 41.12 74 ASN A CA 1
ATOM 569 C C . ASN A 1 74 ? -13.788 -1.261 42.520 1.00 41.12 74 ASN A C 1
ATOM 571 O O . ASN A 1 74 ? -14.783 -1.718 43.078 1.00 41.12 74 ASN A O 1
ATOM 575 N N . ASN A 1 75 ? -13.741 -0.045 41.953 1.00 41.47 75 ASN A N 1
ATOM 576 C CA . ASN A 1 75 ? -14.560 1.170 42.170 1.00 41.47 75 ASN A CA 1
ATOM 577 C C . ASN A 1 75 ? -16.101 1.145 42.016 1.00 41.47 75 ASN A C 1
ATOM 579 O O . ASN A 1 75 ? -16.662 2.207 41.783 1.00 41.47 75 ASN A O 1
ATOM 583 N N . ASN A 1 76 ? -16.826 0.029 42.168 1.00 40.59 76 ASN A N 1
ATOM 584 C CA . ASN A 1 76 ? -18.260 -0.018 41.799 1.00 40.59 76 ASN A CA 1
ATOM 585 C C . ASN A 1 76 ? -19.239 -0.654 42.816 1.00 40.59 76 ASN A C 1
ATOM 587 O O . ASN A 1 76 ? -20.284 -1.155 42.405 1.00 40.59 76 ASN A O 1
ATOM 591 N N . GLY A 1 77 ? -18.986 -0.645 44.131 1.00 38.09 77 GLY A N 1
ATOM 592 C CA . GLY A 1 77 ? -19.953 -1.230 45.076 1.00 38.09 77 GLY A CA 1
ATOM 593 C C . GLY A 1 77 ? -19.899 -0.707 46.506 1.00 38.09 77 GLY A C 1
ATOM 594 O O . GLY A 1 77 ? -19.573 -1.470 47.406 1.00 38.09 77 GLY A O 1
ATOM 595 N N . CYS A 1 78 ? -20.225 0.580 46.661 1.00 40.97 78 CYS A N 1
ATOM 596 C CA . CYS A 1 78 ? -20.825 1.286 47.806 1.00 40.97 78 CYS A CA 1
ATOM 597 C C . CYS A 1 78 ? -20.471 2.765 47.606 1.00 40.97 78 CYS A C 1
ATOM 599 O O . CYS A 1 78 ? -19.300 3.125 47.719 1.00 40.97 78 CYS A O 1
ATOM 601 N N . ASP A 1 79 ? -21.457 3.619 47.312 1.00 42.03 79 ASP A N 1
ATOM 602 C CA . ASP A 1 79 ? -21.245 5.034 46.938 1.00 42.03 79 ASP A CA 1
ATOM 603 C C . ASP A 1 79 ? -20.465 5.862 47.989 1.00 42.03 79 ASP A C 1
ATOM 605 O O . ASP A 1 79 ? -20.026 6.976 47.711 1.00 42.03 79 ASP A O 1
ATOM 609 N N . SER A 1 80 ? -20.273 5.328 49.199 1.00 44.03 80 SER A N 1
ATOM 610 C CA . SER A 1 80 ? -19.605 5.963 50.340 1.00 44.03 80 SER A CA 1
ATOM 611 C C . SER A 1 80 ? -18.234 5.375 50.719 1.00 44.03 80 SER A C 1
ATOM 613 O O . SER A 1 80 ? -17.652 5.819 51.710 1.00 44.03 80 SER A O 1
ATOM 615 N N . SER A 1 81 ? -17.679 4.406 49.979 1.00 39.22 81 SER A N 1
ATOM 616 C CA . SER A 1 81 ? -16.355 3.841 50.299 1.00 39.22 81 SER A CA 1
ATOM 617 C C . SER A 1 81 ? -15.208 4.765 49.845 1.00 39.22 81 SER A C 1
ATOM 619 O O . SER A 1 81 ? -15.131 5.076 48.655 1.00 39.22 81 SER A O 1
ATOM 621 N N . PRO A 1 82 ? -14.259 5.160 50.726 1.00 39.06 82 PRO A N 1
ATOM 622 C CA . PRO A 1 82 ? -13.160 6.082 50.392 1.00 39.06 82 PRO A CA 1
ATOM 623 C C . PRO A 1 82 ? -12.187 5.594 49.303 1.00 39.06 82 PRO A C 1
ATOM 625 O O . PRO A 1 82 ? -11.327 6.359 48.872 1.00 39.06 82 PRO A O 1
ATOM 628 N N . GLY A 1 83 ? -12.301 4.335 48.870 1.00 42.16 83 GLY A N 1
ATOM 629 C CA . GLY A 1 83 ? -11.511 3.749 47.785 1.00 42.16 83 GLY A CA 1
ATOM 630 C C . GLY A 1 83 ? -12.325 2.898 46.811 1.00 42.16 83 GLY A C 1
ATOM 631 O O . GLY A 1 83 ? -11.724 2.071 46.137 1.00 42.16 83 GLY A O 1
ATOM 632 N N . GLY A 1 84 ? -13.659 3.051 46.802 1.00 38.50 84 GLY A N 1
ATOM 633 C CA . GLY A 1 84 ? -14.585 2.305 45.947 1.00 38.50 84 GLY A CA 1
ATOM 634 C C . GLY A 1 84 ? -14.318 0.795 45.917 1.00 38.50 84 GLY A C 1
ATOM 635 O O . GLY A 1 84 ? -13.907 0.245 44.911 1.00 38.50 84 GLY A O 1
ATOM 636 N N . GLY A 1 85 ? -14.540 0.077 47.013 1.00 40.16 85 GLY A N 1
ATOM 637 C CA . GLY A 1 85 ? -14.610 -1.390 46.932 1.00 40.16 85 GLY A CA 1
ATOM 638 C C . GLY A 1 85 ? -15.908 -1.853 46.260 1.00 40.16 85 GLY A C 1
ATOM 639 O O . GLY A 1 85 ? -16.877 -1.095 46.223 1.00 40.16 85 GLY A O 1
ATOM 640 N N . SER A 1 86 ? -15.959 -3.098 45.776 1.00 49.56 86 SER A N 1
ATOM 641 C CA . SER A 1 86 ? -17.227 -3.809 45.563 1.00 49.56 86 SER A CA 1
ATOM 642 C C . SER A 1 86 ? -17.307 -5.051 46.448 1.00 49.56 86 SER A C 1
ATOM 644 O O . SER A 1 86 ? -16.313 -5.742 46.680 1.00 49.56 86 SER A O 1
ATOM 646 N N . GLN A 1 87 ? -18.505 -5.307 46.972 1.00 54.78 87 GLN A N 1
ATOM 647 C CA . GLN A 1 87 ? -18.864 -6.537 47.670 1.00 54.78 87 GLN A CA 1
ATOM 648 C C . GLN A 1 87 ? -19.443 -7.512 46.650 1.00 54.78 87 GLN A C 1
ATOM 650 O O . GLN A 1 87 ? -20.511 -7.255 46.094 1.00 54.78 87 GLN A O 1
ATOM 655 N N . ILE A 1 88 ? -18.748 -8.616 46.371 1.00 60.91 88 ILE A N 1
ATOM 656 C CA . ILE A 1 88 ? -19.228 -9.598 45.394 1.00 60.91 88 ILE A CA 1
ATOM 657 C C . ILE A 1 88 ? -19.680 -10.856 46.131 1.00 60.91 88 ILE A C 1
ATOM 659 O O . ILE A 1 88 ? -18.874 -11.567 46.733 1.00 60.91 88 ILE A O 1
ATOM 663 N N . CYS A 1 89 ? -20.984 -11.134 46.050 1.00 70.38 89 CYS A N 1
ATOM 664 C CA . CYS A 1 89 ? -21.508 -12.471 46.292 1.00 70.38 89 CYS A CA 1
ATOM 665 C C . CYS A 1 89 ? -21.253 -13.316 45.032 1.00 70.38 89 CYS A C 1
ATOM 667 O O . CYS A 1 89 ? -21.789 -13.015 43.963 1.00 70.38 89 CYS A O 1
ATOM 669 N N . GLY A 1 90 ? -20.456 -14.374 45.140 1.00 72.56 90 GLY A N 1
ATOM 670 C CA . GLY A 1 90 ? -20.369 -15.413 44.114 1.00 72.56 90 GLY A CA 1
ATOM 671 C C . GLY A 1 90 ? -21.355 -16.540 44.408 1.00 72.56 90 GLY A C 1
ATOM 672 O O . GLY A 1 90 ? -21.538 -16.897 45.566 1.00 72.56 90 GLY A O 1
ATOM 673 N N . PHE A 1 91 ? -21.976 -17.122 43.382 1.00 80.62 91 PHE A N 1
ATOM 674 C CA . PHE A 1 91 ? -22.979 -18.187 43.523 1.00 80.62 91 PHE A CA 1
ATOM 675 C C . PHE A 1 91 ? -22.598 -19.407 42.683 1.00 80.62 91 PHE A C 1
ATOM 677 O O . PHE A 1 91 ? -22.082 -19.248 41.577 1.00 80.62 91 PHE A O 1
ATOM 684 N N . THR A 1 92 ? -22.875 -20.614 43.178 1.00 71.31 92 THR A N 1
ATOM 685 C CA . THR A 1 92 ? -22.675 -21.858 42.421 1.00 71.31 92 THR A CA 1
ATOM 686 C C . THR A 1 92 ? -23.721 -22.916 42.768 1.00 71.31 92 THR A C 1
ATOM 688 O O . THR A 1 92 ? -24.093 -23.096 43.928 1.00 71.31 92 THR A O 1
ATOM 691 N N . ASP A 1 93 ? -24.212 -23.622 41.759 1.00 73.50 93 ASP A N 1
ATOM 692 C CA . ASP A 1 93 ? -25.071 -24.805 41.869 1.00 73.50 93 ASP A CA 1
ATOM 693 C C . ASP A 1 93 ? -24.273 -26.121 41.944 1.00 73.50 93 ASP A C 1
ATOM 695 O O . ASP A 1 93 ? -24.851 -27.200 42.105 1.00 73.50 93 ASP A O 1
ATOM 699 N N . GLU A 1 94 ? -22.940 -26.038 41.898 1.00 65.19 94 GLU A N 1
ATOM 700 C CA . GLU A 1 94 ? -22.049 -27.167 42.129 1.00 65.19 94 GLU A CA 1
ATOM 701 C C . GLU A 1 94 ? -21.694 -27.335 43.619 1.00 65.19 94 GLU A C 1
ATOM 703 O O . GLU A 1 94 ? -21.535 -26.372 44.373 1.00 65.19 94 GLU A O 1
ATOM 708 N N . LYS A 1 95 ? -21.536 -28.590 44.067 1.00 55.78 95 LYS A N 1
ATOM 709 C CA . LYS A 1 95 ? -21.164 -28.918 45.459 1.00 55.78 95 LYS A CA 1
ATOM 710 C C . LYS A 1 95 ? -19.727 -28.521 45.822 1.00 55.78 95 LYS A C 1
ATOM 712 O O . LYS A 1 95 ? -19.414 -28.433 47.005 1.00 55.78 95 LYS A O 1
ATOM 717 N N . GLU A 1 96 ? -18.869 -28.302 44.827 1.00 56.59 96 GLU A N 1
ATOM 718 C CA . GLU A 1 96 ? -17.467 -27.923 45.000 1.00 56.59 96 GLU A CA 1
ATOM 719 C C . GLU A 1 96 ? -17.201 -26.575 44.322 1.00 56.59 96 GLU A C 1
ATOM 721 O O . GLU A 1 96 ? -17.489 -26.379 43.142 1.00 56.59 96 GLU A O 1
ATOM 726 N N . PHE A 1 97 ? -16.619 -25.634 45.067 1.00 55.72 97 PHE A N 1
ATOM 727 C CA . PHE A 1 97 ? -16.392 -24.261 44.600 1.00 55.72 97 PHE A CA 1
ATOM 728 C C . PHE A 1 97 ? -15.322 -24.115 43.510 1.00 55.72 97 PHE A C 1
ATOM 730 O O . PHE A 1 97 ? -15.188 -23.051 42.911 1.00 55.72 97 PHE A O 1
ATOM 737 N N . THR A 1 98 ? -14.592 -25.187 43.206 1.00 51.56 98 THR A N 1
ATOM 738 C CA . THR A 1 98 ? -13.515 -25.230 42.206 1.00 51.56 98 THR A CA 1
ATOM 739 C C . THR A 1 98 ? -13.992 -25.013 40.764 1.00 51.56 98 THR A C 1
ATOM 741 O O . THR A 1 98 ? -13.160 -24.901 39.865 1.00 51.56 98 THR A O 1
ATOM 744 N N . LYS A 1 99 ? -15.311 -24.937 40.534 1.00 47.16 99 LYS A N 1
ATOM 745 C CA . LYS A 1 99 ? -15.941 -24.816 39.209 1.00 47.16 99 LYS A CA 1
ATOM 746 C C . LYS A 1 99 ? -16.936 -23.654 39.065 1.00 47.16 99 LYS A C 1
ATOM 748 O O . LYS A 1 99 ? -17.632 -23.577 38.058 1.00 47.16 99 LYS A O 1
ATOM 753 N N . ALA A 1 100 ? -17.007 -22.735 40.031 1.00 46.62 100 ALA A N 1
ATOM 754 C CA . ALA A 1 100 ? -17.916 -21.589 39.945 1.00 46.62 100 ALA A CA 1
ATOM 755 C C . ALA A 1 100 ? -17.607 -20.691 38.723 1.00 46.62 100 ALA A C 1
ATOM 757 O O . ALA A 1 100 ? -16.447 -20.472 38.375 1.00 46.62 100 ALA A O 1
ATOM 758 N N . HIS A 1 101 ? -18.654 -20.122 38.106 1.00 41.34 101 HIS A N 1
ATOM 759 C CA . HIS A 1 101 ? -18.582 -19.263 36.907 1.00 41.34 101 HIS A CA 1
ATOM 760 C C . HIS A 1 101 ? -17.718 -17.990 37.079 1.00 41.34 101 HIS A C 1
ATOM 762 O O . HIS A 1 101 ? -17.376 -17.335 36.093 1.00 41.34 101 HIS A O 1
ATOM 768 N N . HIS A 1 102 ? -17.317 -17.681 38.318 1.00 48.41 102 HIS A N 1
ATOM 769 C CA . HIS A 1 102 ? -16.285 -16.714 38.685 1.00 48.41 102 HIS A CA 1
ATOM 770 C C . HIS A 1 102 ? -15.357 -17.345 39.736 1.00 48.41 102 HIS A C 1
ATOM 772 O O . HIS A 1 102 ? -15.834 -17.899 40.725 1.00 48.41 102 HIS A O 1
ATOM 778 N N . GLY A 1 103 ? -14.037 -17.271 39.527 1.00 54.62 103 GLY A N 1
ATOM 779 C CA . GLY A 1 103 ? -13.061 -17.835 40.464 1.00 54.62 103 GLY A CA 1
ATOM 780 C C . GLY A 1 103 ? -13.032 -17.062 41.784 1.00 54.62 103 GLY A C 1
ATOM 781 O O . GLY A 1 103 ? -12.829 -15.848 41.777 1.00 54.62 103 GLY A O 1
ATOM 782 N N . ASN A 1 104 ? -13.198 -17.765 42.904 1.00 57.75 104 ASN A N 1
ATOM 783 C CA . ASN A 1 104 ? -12.888 -17.240 44.231 1.00 57.75 104 ASN A CA 1
ATOM 784 C C . ASN A 1 104 ? -11.362 -17.139 44.414 1.00 57.75 104 ASN A C 1
ATOM 786 O O . ASN A 1 104 ? -10.589 -17.829 43.743 1.00 57.75 104 ASN A O 1
ATOM 790 N N . ARG A 1 105 ? -10.901 -16.268 45.314 1.00 57.97 105 ARG A N 1
ATOM 791 C CA . ARG A 1 105 ? -9.483 -16.203 45.713 1.00 57.97 105 ARG A CA 1
ATOM 792 C C . ARG A 1 105 ? -9.298 -16.742 47.127 1.00 57.97 105 ARG A C 1
ATOM 794 O O . ARG A 1 105 ? -10.253 -16.807 47.904 1.00 57.97 105 ARG A O 1
ATOM 801 N N . GLU A 1 106 ? -8.062 -17.109 47.452 1.00 55.34 106 GLU A N 1
ATOM 802 C CA . GLU A 1 106 ? -7.652 -17.409 48.826 1.00 55.34 106 GLU A CA 1
ATOM 803 C C . GLU A 1 106 ? -8.058 -16.243 49.749 1.00 55.34 106 GLU A C 1
ATOM 805 O O . GLU A 1 106 ? -7.788 -15.085 49.426 1.00 55.34 106 GLU A O 1
ATOM 810 N N . GLY A 1 107 ? -8.782 -16.545 50.834 1.00 56.56 107 GLY A N 1
ATOM 811 C CA . GLY A 1 107 ? -9.357 -15.547 51.751 1.00 56.56 107 GLY A CA 1
ATOM 812 C C . GLY A 1 107 ? -10.847 -15.217 51.556 1.00 56.56 107 GLY A C 1
ATOM 813 O O . GLY A 1 107 ? -11.374 -14.401 52.303 1.00 56.56 107 GLY A O 1
ATOM 814 N N . SER A 1 108 ? -11.546 -15.835 50.596 1.00 66.88 108 SER A N 1
ATOM 815 C CA . SER A 1 108 ? -13.010 -15.682 50.454 1.00 66.88 108 SER A CA 1
ATOM 816 C C . SER A 1 108 ? -13.760 -16.467 51.538 1.00 66.88 108 SER A C 1
ATOM 818 O O . SER A 1 108 ? -13.406 -17.617 51.801 1.00 66.88 108 SER A O 1
ATOM 820 N N . GLN A 1 109 ? -14.840 -15.912 52.100 1.00 72.81 109 GLN A N 1
ATOM 821 C CA . GLN A 1 109 ? -15.710 -16.666 53.008 1.00 72.81 109 GLN A CA 1
ATOM 822 C C . GLN A 1 109 ? -16.697 -17.508 52.199 1.00 72.81 109 GLN A C 1
ATOM 824 O O . GLN A 1 109 ? -17.497 -16.970 51.434 1.00 72.81 109 GLN A O 1
ATOM 829 N N . ILE A 1 110 ? -16.643 -18.827 52.369 1.00 76.25 110 ILE A N 1
ATOM 830 C CA . ILE A 1 110 ? -17.414 -19.793 51.582 1.00 76.25 110 ILE A CA 1
ATOM 831 C C . ILE A 1 110 ? -18.542 -20.379 52.435 1.00 76.25 110 ILE A C 1
ATOM 833 O O . ILE A 1 110 ? -18.293 -20.852 53.540 1.00 76.25 110 ILE A O 1
ATOM 837 N N . CYS A 1 111 ? -19.762 -20.392 51.897 1.00 79.88 111 CYS A N 1
ATOM 838 C CA . CYS A 1 111 ? -20.968 -20.919 52.531 1.00 79.88 111 CYS A CA 1
ATOM 839 C C . CYS A 1 111 ? -21.621 -22.002 51.662 1.00 79.88 111 CYS A C 1
ATOM 841 O O . CYS A 1 111 ? -22.048 -21.731 50.539 1.00 79.88 111 CYS A O 1
ATOM 843 N N . ILE A 1 112 ? -21.751 -23.224 52.181 1.00 81.00 112 ILE A N 1
ATOM 844 C CA . ILE A 1 112 ? -22.264 -24.398 51.454 1.00 81.00 112 ILE A CA 1
ATOM 845 C C . ILE A 1 112 ? -23.579 -24.869 52.072 1.00 81.00 112 ILE A C 1
ATOM 847 O O . ILE A 1 112 ? -23.698 -24.988 53.286 1.00 81.00 112 ILE A O 1
ATOM 851 N N . ARG A 1 113 ? -24.582 -25.166 51.244 1.00 82.19 113 ARG A N 1
ATOM 852 C CA . ARG A 1 113 ? -25.906 -25.603 51.697 1.00 82.19 113 ARG A CA 1
ATOM 853 C C . ARG A 1 113 ? -25.832 -26.983 52.347 1.00 82.19 113 ARG A C 1
ATOM 855 O O . ARG A 1 113 ? -25.345 -27.941 51.746 1.00 82.19 113 ARG A O 1
ATOM 862 N N . VAL A 1 114 ? -26.383 -27.112 53.548 1.00 76.94 114 VAL A N 1
ATOM 863 C CA . VAL A 1 114 ? -26.416 -28.375 54.290 1.00 76.94 114 VAL A CA 1
ATOM 864 C C . VAL A 1 114 ? -27.543 -29.244 53.726 1.00 76.94 114 VAL A C 1
ATOM 866 O O . VAL A 1 114 ? -28.722 -29.029 54.006 1.00 76.94 114 VAL A O 1
ATOM 869 N N . THR A 1 115 ? -27.211 -30.234 52.894 1.00 60.34 115 THR A N 1
ATOM 870 C CA . THR A 1 115 ? -28.202 -31.217 52.429 1.00 60.34 115 THR A CA 1
ATOM 871 C C . THR A 1 115 ? -28.561 -32.161 53.572 1.00 60.34 115 THR A C 1
ATOM 873 O O . THR A 1 115 ? -27.702 -32.904 54.048 1.00 60.34 115 THR A O 1
ATOM 876 N N . SER A 1 116 ? -29.825 -32.180 53.996 1.00 45.56 116 SER A N 1
ATOM 877 C CA . SER A 1 116 ? -30.332 -33.225 54.883 1.00 45.56 116 SER A CA 1
ATOM 878 C C . SER A 1 116 ? -30.284 -34.574 54.156 1.00 45.56 116 SER A C 1
ATOM 880 O O . SER A 1 116 ? -30.961 -34.793 53.152 1.00 45.56 116 SER A O 1
ATOM 882 N N . SER A 1 117 ? -29.424 -35.477 54.630 1.00 35.00 117 SER A N 1
ATOM 883 C CA . SER A 1 117 ? -29.307 -36.830 54.082 1.00 35.00 117 SER A CA 1
ATOM 884 C C . SER A 1 117 ? -30.637 -37.591 54.201 1.00 35.00 117 SER A C 1
ATOM 886 O O . SER A 1 117 ? -31.259 -37.560 55.267 1.00 35.00 117 SER A O 1
ATOM 888 N N . PRO A 1 118 ? -31.074 -38.321 53.159 1.00 37.91 118 PRO A N 1
ATOM 889 C CA . PRO A 1 118 ? -32.238 -39.187 53.251 1.00 37.91 118 PRO A CA 1
ATOM 890 C C . PRO A 1 118 ? -31.941 -40.432 54.100 1.00 37.91 118 PRO A C 1
ATOM 892 O O . PRO A 1 118 ? -30.857 -41.015 54.052 1.00 37.91 118 PRO A O 1
ATOM 895 N N . VAL A 1 119 ? -32.946 -40.825 54.882 1.00 33.84 119 VAL A N 1
ATOM 896 C CA . VAL A 1 119 ? -32.987 -42.009 55.753 1.00 33.84 119 VAL A CA 1
ATOM 897 C C . VAL A 1 119 ? -32.620 -43.285 54.969 1.00 33.84 119 VAL A C 1
ATOM 899 O O . VAL A 1 119 ? -33.204 -43.525 53.909 1.00 33.84 119 VAL A O 1
ATOM 902 N N . PRO A 1 120 ? -31.701 -44.138 55.465 1.00 32.56 120 PRO A N 1
ATOM 903 C CA . PRO A 1 120 ? -31.300 -45.352 54.761 1.00 32.56 120 PRO A CA 1
ATOM 904 C C . PRO A 1 120 ? -32.371 -46.448 54.883 1.00 32.56 120 PRO A C 1
ATOM 906 O O . PRO A 1 120 ? -32.814 -46.784 55.980 1.00 32.56 120 PRO A O 1
ATOM 909 N N . SER A 1 121 ? -32.767 -47.029 53.747 1.00 32.03 121 SER A N 1
ATOM 910 C CA . SER A 1 121 ? -33.562 -48.267 53.684 1.00 32.03 121 SER A CA 1
ATOM 911 C C . SER A 1 121 ? -32.654 -49.512 53.631 1.00 32.03 121 SER A C 1
ATOM 913 O O . SER A 1 121 ? -31.493 -49.398 53.236 1.00 32.03 121 SER A O 1
ATOM 915 N N . PRO A 1 122 ? -33.140 -50.692 54.070 1.00 32.59 122 PRO A N 1
ATOM 916 C CA . PRO A 1 122 ? -32.293 -51.756 54.600 1.00 32.59 122 PRO A CA 1
ATOM 917 C C . PRO A 1 122 ? -31.659 -52.674 53.543 1.00 32.59 122 PRO A C 1
ATOM 919 O O . PRO A 1 122 ? -32.204 -52.925 52.471 1.00 32.59 122 PRO A O 1
ATOM 922 N N . VAL A 1 123 ? -30.493 -53.195 53.925 1.00 37.47 123 VAL A N 1
ATOM 923 C CA . VAL A 1 123 ? -29.565 -54.066 53.184 1.00 37.47 123 VAL A CA 1
ATOM 924 C C . VAL A 1 123 ? -30.104 -55.502 53.016 1.00 37.47 123 VAL A C 1
ATOM 926 O O . VAL A 1 123 ? -30.562 -56.075 54.007 1.00 37.47 123 VAL A O 1
ATOM 929 N N . PRO A 1 124 ? -29.961 -56.149 51.838 1.00 34.12 124 PRO A N 1
ATOM 930 C CA . PRO A 1 124 ? -30.010 -57.607 51.698 1.00 34.12 124 PRO A CA 1
ATOM 931 C C . PRO A 1 124 ? -28.607 -58.259 51.806 1.00 34.12 124 PRO A C 1
ATOM 933 O O . PRO A 1 124 ? -27.601 -57.607 51.526 1.00 34.12 124 PRO A O 1
ATOM 936 N N . PRO A 1 125 ? -28.524 -59.541 52.221 1.00 34.62 125 PRO A N 1
ATOM 937 C CA . PRO A 1 125 ? -27.312 -60.166 52.763 1.00 34.62 125 PRO A CA 1
ATOM 938 C C . PRO A 1 125 ? -26.290 -60.632 51.699 1.00 34.62 125 PRO A C 1
ATOM 940 O O . PRO A 1 125 ? -26.633 -60.740 50.521 1.00 34.62 125 PRO A O 1
ATOM 943 N N . PRO A 1 126 ? -25.035 -60.926 52.108 1.00 46.03 126 PRO A N 1
ATOM 944 C CA . PRO A 1 126 ? -23.902 -61.194 51.213 1.00 46.03 126 PRO A CA 1
ATOM 945 C C . PRO A 1 126 ? -23.700 -62.695 50.925 1.00 46.03 126 PRO A C 1
ATOM 947 O O . PRO A 1 126 ? -24.410 -63.507 51.516 1.00 46.03 126 PRO A O 1
ATOM 950 N N . VAL A 1 127 ? -22.671 -63.018 50.101 1.00 35.47 127 VAL A N 1
ATOM 951 C CA . VAL A 1 127 ? -21.801 -64.247 50.038 1.00 35.47 127 VAL A CA 1
ATOM 952 C C . VAL A 1 127 ? -21.580 -64.704 48.560 1.00 35.47 127 VAL A C 1
ATOM 954 O O . VAL A 1 127 ? -22.540 -64.659 47.797 1.00 35.47 127 VAL A O 1
ATOM 957 N N . PRO A 1 128 ? -20.412 -65.241 48.106 1.00 35.59 128 PRO A N 1
ATOM 958 C CA . PRO A 1 128 ? -18.996 -64.869 48.325 1.00 35.59 128 PRO A CA 1
ATOM 959 C C . PRO A 1 128 ? -18.041 -65.050 47.082 1.00 35.59 128 PRO A C 1
ATOM 961 O O . PRO A 1 128 ? -18.249 -65.881 46.210 1.00 35.59 128 PRO A O 1
ATOM 964 N N . SER A 1 129 ? -16.918 -64.317 47.092 1.00 31.73 129 SER A N 1
ATOM 965 C CA . SER A 1 129 ? -15.524 -64.655 46.683 1.00 31.73 129 SER A CA 1
ATOM 966 C C . SER A 1 129 ? -15.172 -65.633 45.529 1.00 31.73 129 SER A C 1
ATOM 968 O O . SER A 1 129 ? -15.443 -66.829 45.612 1.00 31.73 129 SER A O 1
ATOM 970 N N . ALA A 1 130 ? -14.304 -65.169 44.608 1.00 29.31 130 ALA A N 1
ATOM 971 C CA . ALA A 1 130 ? -13.059 -65.874 44.248 1.00 29.31 130 ALA A CA 1
ATOM 972 C C . ALA A 1 130 ? -11.945 -64.894 43.792 1.00 29.31 130 ALA A C 1
ATOM 974 O O . ALA A 1 130 ? -12.211 -63.868 43.178 1.00 29.31 130 ALA A O 1
ATOM 975 N N . ASN A 1 131 ? -10.707 -65.237 44.154 1.00 32.22 131 ASN A N 1
ATOM 976 C CA . ASN A 1 131 ? -9.471 -64.440 44.271 1.00 32.22 131 ASN A CA 1
ATOM 977 C C . ASN A 1 131 ? -8.591 -64.357 42.967 1.00 32.22 131 ASN A C 1
ATOM 979 O O . ASN A 1 131 ? -8.978 -64.950 41.964 1.00 32.22 131 ASN A O 1
ATOM 983 N N . PRO A 1 132 ? -7.430 -63.635 42.967 1.00 42.56 132 PRO A N 1
ATOM 984 C CA . PRO A 1 132 ? -6.770 -62.929 41.828 1.00 42.56 132 PRO A CA 1
ATOM 985 C C . PRO A 1 132 ? -5.416 -63.587 41.385 1.00 42.56 132 PRO A C 1
ATOM 987 O O . PRO A 1 132 ? -5.278 -64.779 41.655 1.00 42.56 132 PRO A O 1
ATOM 990 N N . PRO A 1 133 ? -4.310 -62.892 40.956 1.00 42.47 133 PRO A N 1
ATOM 991 C CA . PRO A 1 133 ? -3.942 -61.886 39.904 1.00 42.47 133 PRO A CA 1
ATOM 992 C C . PRO A 1 133 ? -2.893 -62.524 38.893 1.00 42.47 133 PRO A C 1
ATOM 994 O O . PRO A 1 133 ? -2.952 -63.749 38.792 1.00 42.47 133 PRO A O 1
ATOM 997 N N . PRO A 1 134 ? -1.901 -61.875 38.184 1.00 40.38 134 PRO A N 1
ATOM 998 C CA . PRO A 1 134 ? -1.494 -60.452 38.026 1.00 40.38 134 PRO A CA 1
ATOM 999 C C . PRO A 1 134 ? -1.041 -59.917 36.619 1.00 40.38 134 PRO A C 1
ATOM 1001 O O . PRO A 1 134 ? -0.548 -60.643 35.768 1.00 40.38 134 PRO A O 1
ATOM 1004 N N . ILE A 1 135 ? -1.127 -58.576 36.493 1.00 28.08 135 ILE A N 1
ATOM 1005 C CA . ILE A 1 135 ? -0.193 -57.568 35.907 1.00 28.08 135 ILE A CA 1
ATOM 1006 C C . ILE A 1 135 ? 0.297 -57.698 34.441 1.00 28.08 135 ILE A C 1
ATOM 1008 O O . ILE A 1 135 ? 1.113 -58.555 34.128 1.00 28.08 135 ILE A O 1
ATOM 1012 N N . SER A 1 136 ? -0.017 -56.683 33.611 1.00 27.45 136 SER A N 1
ATOM 1013 C CA . SER A 1 136 ? 0.986 -55.782 32.988 1.00 27.45 136 SER A CA 1
ATOM 1014 C C . SER A 1 136 ? 0.346 -54.589 32.243 1.00 27.45 136 SER A C 1
ATOM 1016 O O . SER A 1 136 ? -0.650 -54.720 31.544 1.00 27.45 136 SER A O 1
ATOM 1018 N N . SER A 1 137 ? 0.961 -53.430 32.461 1.00 26.28 137 SER A N 1
ATOM 1019 C CA . SER A 1 137 ? 0.723 -52.023 32.096 1.00 26.28 137 SER A CA 1
ATOM 1020 C C . SER A 1 137 ? 0.432 -51.638 30.633 1.00 26.28 137 SER A C 1
ATOM 1022 O O . SER A 1 137 ? 1.154 -52.076 29.744 1.00 26.28 137 SER A O 1
ATOM 1024 N N . ALA A 1 138 ? -0.462 -50.651 30.438 1.00 28.53 138 ALA A N 1
ATOM 1025 C CA . ALA A 1 138 ? -0.167 -49.353 29.788 1.00 28.53 138 ALA A CA 1
ATOM 1026 C C . ALA A 1 138 ? -1.389 -48.398 29.858 1.00 28.53 138 ALA A C 1
ATOM 1028 O O . ALA A 1 138 ? -2.434 -48.675 29.274 1.00 28.53 138 ALA A O 1
ATOM 1029 N N . SER A 1 139 ? -1.255 -47.276 30.576 1.00 26.73 139 SER A N 1
ATOM 1030 C CA . SER A 1 139 ? -2.276 -46.222 30.703 1.00 26.73 139 SER A CA 1
ATOM 1031 C C . SER A 1 139 ? -2.261 -45.261 29.512 1.00 26.73 139 SER A C 1
ATOM 1033 O O . SER A 1 139 ? -1.233 -44.648 29.232 1.00 26.73 139 SER A O 1
ATOM 1035 N N . LEU A 1 140 ? -3.428 -45.056 28.893 1.00 24.78 140 LEU A N 1
ATOM 1036 C CA . LEU A 1 140 ? -3.784 -43.834 28.170 1.00 24.78 140 LEU A CA 1
ATOM 1037 C C . LEU A 1 140 ? -4.548 -42.905 29.123 1.00 24.78 140 LEU A C 1
ATOM 1039 O O . LEU A 1 140 ? -5.571 -43.298 29.678 1.00 24.78 140 LEU A O 1
ATOM 1043 N N . THR A 1 141 ? -4.089 -41.665 29.270 1.00 25.78 141 THR A N 1
ATOM 1044 C CA . THR A 1 141 ? -4.886 -40.562 29.824 1.00 25.78 141 THR A CA 1
ATOM 1045 C C . THR A 1 141 ? -5.227 -39.584 28.710 1.00 25.78 141 THR A C 1
ATOM 1047 O O . THR A 1 141 ? -4.367 -38.865 28.209 1.00 25.78 141 THR A O 1
ATOM 1050 N N . THR A 1 142 ? -6.503 -39.576 28.341 1.00 25.14 142 THR A N 1
ATOM 1051 C CA . THR A 1 142 ? -7.197 -38.526 27.595 1.00 25.14 142 THR A CA 1
ATOM 1052 C C . THR A 1 142 ? -7.638 -37.422 28.554 1.00 25.14 142 THR A C 1
ATOM 1054 O O . THR A 1 142 ? -8.321 -37.709 29.536 1.00 25.14 142 THR A O 1
ATOM 1057 N N . SER A 1 143 ? -7.325 -36.164 28.247 1.00 26.06 143 SER A N 1
ATOM 1058 C CA . SER A 1 143 ? -7.962 -34.997 28.866 1.00 26.06 143 SER A CA 1
ATOM 1059 C C . SER A 1 143 ? -8.337 -33.978 27.791 1.00 26.06 143 SER A C 1
ATOM 1061 O O . SER A 1 143 ? -7.472 -33.498 27.059 1.00 26.06 143 SER A O 1
ATOM 1063 N N . ALA A 1 144 ? -9.637 -33.694 27.710 1.00 24.23 144 ALA A N 1
ATOM 1064 C CA . ALA A 1 144 ? -10.263 -32.663 26.889 1.00 24.23 144 ALA A CA 1
ATOM 1065 C C . ALA A 1 144 ? -10.001 -31.237 27.444 1.00 24.23 144 ALA A C 1
ATOM 1067 O O . ALA A 1 144 ? -9.642 -31.110 28.618 1.00 24.23 144 ALA A O 1
ATOM 1068 N N . PRO A 1 145 ? -10.159 -30.173 26.626 1.00 29.22 145 PRO A N 1
ATOM 1069 C CA . PRO A 1 145 ? -9.622 -28.841 26.902 1.00 29.22 145 PRO A CA 1
ATOM 1070 C C . PRO A 1 145 ? -10.626 -27.879 27.558 1.00 29.22 145 PRO A C 1
ATOM 1072 O O . PRO A 1 145 ? -11.826 -27.914 27.291 1.00 29.22 145 PRO A O 1
ATOM 1075 N N . SER A 1 146 ? -10.086 -26.995 28.399 1.00 26.05 146 SER A N 1
ATOM 1076 C CA . SER A 1 146 ? -10.769 -25.924 29.122 1.00 26.05 146 SER A CA 1
ATOM 1077 C C . SER A 1 146 ? -10.666 -24.557 28.423 1.00 26.05 146 SER A C 1
ATOM 1079 O O . SER A 1 146 ? -9.808 -24.301 27.581 1.00 26.05 146 SER A O 1
ATOM 1081 N N . THR A 1 147 ? -11.609 -23.703 28.804 1.00 26.20 147 THR A N 1
ATOM 1082 C CA . THR A 1 147 ? -12.079 -22.406 28.296 1.00 26.20 147 THR A CA 1
ATOM 1083 C C . THR A 1 147 ? -11.107 -21.207 28.302 1.00 26.20 147 THR A C 1
ATOM 1085 O O . THR A 1 147 ? -10.355 -21.007 29.250 1.00 26.20 147 THR A O 1
ATOM 1088 N N . LEU A 1 148 ? -11.253 -20.373 27.253 1.00 26.28 148 LEU A N 1
ATOM 1089 C CA . LEU A 1 148 ? -11.129 -18.899 27.137 1.00 26.28 148 LEU A CA 1
ATOM 1090 C C . LEU A 1 148 ? -9.997 -18.158 27.893 1.00 26.28 148 LEU A C 1
ATOM 1092 O O . LEU A 1 148 ? -10.094 -17.879 29.086 1.00 26.28 148 LEU A O 1
ATOM 1096 N N . LYS A 1 149 ? -8.994 -17.682 27.135 1.00 25.73 149 LYS A N 1
ATOM 1097 C CA . LYS A 1 149 ? -8.103 -16.556 27.484 1.00 25.73 149 LYS A CA 1
ATOM 1098 C C . LYS A 1 149 ? -8.084 -15.536 26.331 1.00 25.73 149 LYS A C 1
ATOM 1100 O O . LYS A 1 149 ? -8.008 -15.975 25.185 1.00 25.73 149 LYS A O 1
ATOM 1105 N N . PRO A 1 150 ? -8.110 -14.215 26.599 1.00 27.94 150 PRO A N 1
ATOM 1106 C CA . PRO A 1 150 ? -7.781 -13.211 25.592 1.00 27.94 150 PRO A CA 1
ATOM 1107 C C . PRO A 1 150 ? -6.294 -13.319 25.227 1.00 27.94 150 PRO A C 1
ATOM 1109 O O . PRO A 1 150 ? -5.471 -13.648 26.086 1.00 27.94 150 PRO A O 1
ATOM 1112 N N . LEU A 1 151 ? -5.968 -13.079 23.954 1.00 27.62 151 LEU A N 1
ATOM 1113 C CA . LEU A 1 151 ? -4.615 -13.128 23.398 1.00 27.62 151 LEU A CA 1
ATOM 1114 C C . LEU A 1 151 ? -3.655 -12.199 24.164 1.00 27.62 151 LEU A C 1
ATOM 1116 O O . LEU A 1 151 ? -3.531 -11.026 23.848 1.00 27.62 151 LEU A O 1
ATOM 1120 N N . MET A 1 152 ? -2.945 -12.749 25.148 1.00 27.12 152 MET A N 1
ATOM 1121 C CA . MET A 1 152 ? -1.636 -12.290 25.612 1.00 27.12 152 MET A CA 1
ATOM 1122 C C . MET A 1 152 ? -0.827 -13.534 26.002 1.00 27.12 152 MET A C 1
ATOM 1124 O O . MET A 1 152 ? -1.133 -14.197 26.993 1.00 27.12 152 MET A O 1
ATOM 1128 N N . TYR A 1 153 ? 0.153 -13.867 25.162 1.00 26.98 153 TYR A N 1
ATOM 1129 C CA . TYR A 1 153 ? 1.350 -14.689 25.389 1.00 26.98 153 TYR A CA 1
ATOM 1130 C C . TYR A 1 153 ? 1.427 -15.596 26.646 1.00 26.98 153 TYR A C 1
ATOM 1132 O O . TYR A 1 153 ? 1.457 -15.136 27.788 1.00 26.98 153 TYR A O 1
ATOM 1140 N N . GLN A 1 154 ? 1.643 -16.904 26.440 1.00 23.22 154 GLN A N 1
ATOM 1141 C CA . GLN A 1 154 ? 2.271 -17.787 27.436 1.00 23.22 154 GLN A CA 1
ATOM 1142 C C . GLN A 1 154 ? 3.668 -18.217 26.965 1.00 23.22 154 GLN A C 1
ATOM 1144 O O . GLN A 1 154 ? 3.811 -19.168 26.198 1.00 23.22 154 GLN A O 1
ATOM 1149 N N . MET A 1 155 ? 4.714 -17.567 27.483 1.00 24.47 155 MET A N 1
ATOM 1150 C CA . MET A 1 155 ? 6.074 -18.114 27.457 1.00 24.47 155 MET A CA 1
ATOM 1151 C C . MET A 1 155 ? 6.212 -19.237 28.498 1.00 24.47 155 MET A C 1
ATOM 1153 O O . MET A 1 155 ? 5.766 -19.120 29.642 1.00 24.47 155 MET A O 1
ATOM 1157 N N . LYS A 1 156 ? 6.851 -20.346 28.104 1.00 23.70 156 LYS A N 1
ATOM 1158 C CA . LYS A 1 156 ? 7.211 -21.467 28.988 1.00 23.70 156 LYS A CA 1
ATOM 1159 C C . LYS A 1 156 ? 8.148 -20.989 30.106 1.00 23.70 156 LYS A C 1
ATOM 1161 O O . LYS A 1 156 ? 9.280 -20.598 29.840 1.00 23.70 156 LYS A O 1
ATOM 1166 N N . ARG A 1 157 ? 7.704 -21.114 31.362 1.00 25.25 157 ARG A N 1
ATOM 1167 C CA . ARG A 1 157 ? 8.538 -20.969 32.569 1.00 25.25 157 ARG A CA 1
ATOM 1168 C C . ARG A 1 157 ? 9.656 -22.021 32.584 1.00 25.25 157 ARG A C 1
ATOM 1170 O O . ARG A 1 157 ? 9.368 -23.217 32.608 1.00 25.25 157 ARG A O 1
ATOM 1177 N N . ARG A 1 158 ? 10.917 -21.585 32.670 1.00 24.83 158 ARG A N 1
ATOM 1178 C CA . ARG A 1 158 ? 11.976 -22.343 33.358 1.00 24.83 158 ARG A CA 1
ATOM 1179 C C . ARG A 1 158 ? 12.030 -21.857 34.806 1.00 24.83 158 ARG A C 1
ATOM 1181 O O . ARG A 1 158 ? 12.013 -20.661 35.064 1.00 24.83 158 ARG A O 1
ATOM 1188 N N . SER A 1 159 ? 12.009 -22.806 35.731 1.00 29.31 159 SER A N 1
ATOM 1189 C CA . SER A 1 159 ? 11.929 -22.598 37.174 1.00 29.31 159 SER A CA 1
ATOM 1190 C C . SER A 1 159 ? 13.262 -22.169 37.789 1.00 29.31 159 SER A C 1
ATOM 1192 O O . SER A 1 159 ? 14.253 -22.879 37.636 1.00 29.31 159 SER A O 1
ATOM 1194 N N . SER A 1 160 ? 13.231 -21.125 38.611 1.00 27.27 160 SER A N 1
ATOM 1195 C CA . SER A 1 160 ? 13.704 -21.188 40.000 1.00 27.27 160 SER A CA 1
ATOM 1196 C C . SER A 1 160 ? 13.109 -20.005 40.758 1.00 27.27 160 SER A C 1
ATOM 1198 O O . SER A 1 160 ? 13.249 -18.863 40.326 1.00 27.27 160 SER A O 1
ATOM 1200 N N . GLU A 1 161 ? 12.409 -20.295 41.848 1.00 32.47 161 GLU A N 1
ATOM 1201 C CA . GLU A 1 161 ? 11.783 -19.326 42.742 1.00 32.47 161 GLU A CA 1
ATOM 1202 C C . GLU A 1 161 ? 12.823 -18.338 43.297 1.00 32.47 161 GLU A C 1
ATOM 1204 O O . GLU A 1 161 ? 13.662 -18.682 44.126 1.00 32.47 161 GLU A O 1
ATOM 1209 N N . LYS A 1 162 ? 12.752 -17.087 42.843 1.00 29.77 162 LYS A N 1
ATOM 1210 C CA . LYS A 1 162 ? 13.118 -15.912 43.635 1.00 29.77 162 LYS A CA 1
ATOM 1211 C C . LYS A 1 162 ? 11.908 -14.991 43.620 1.00 29.77 162 LYS A C 1
ATOM 1213 O O . LYS A 1 162 ? 11.264 -14.854 42.582 1.00 29.77 162 LYS A O 1
ATOM 1218 N N . GLU A 1 163 ? 11.579 -14.458 44.792 1.00 29.41 163 GLU A N 1
ATOM 1219 C CA . GLU A 1 163 ? 10.422 -13.607 45.069 1.00 29.41 163 GLU A CA 1
ATOM 1220 C C . GLU A 1 163 ? 10.071 -12.692 43.894 1.00 29.41 163 GLU A C 1
ATOM 1222 O O . GLU A 1 163 ? 10.867 -11.867 43.441 1.00 29.41 163 GLU A O 1
ATOM 1227 N N . MET A 1 164 ? 8.854 -12.869 43.388 1.00 29.06 164 MET A N 1
ATOM 1228 C CA . MET A 1 164 ? 8.301 -12.083 42.300 1.00 29.06 164 MET A CA 1
ATOM 1229 C C . MET A 1 164 ? 7.996 -10.678 42.840 1.00 29.06 164 MET A C 1
ATOM 1231 O O . MET A 1 164 ? 6.901 -10.423 43.333 1.00 29.06 164 MET A O 1
ATOM 1235 N N . LEU A 1 165 ? 8.980 -9.775 42.792 1.00 32.09 165 LEU A N 1
ATOM 1236 C CA . LEU A 1 165 ? 8.807 -8.353 43.095 1.00 32.09 165 LEU A CA 1
ATOM 1237 C C . LEU A 1 165 ? 7.692 -7.784 42.204 1.00 32.09 165 LEU A C 1
ATOM 1239 O O . LEU A 1 165 ? 7.854 -7.586 40.996 1.00 32.09 165 LEU A O 1
ATOM 1243 N N . THR A 1 166 ? 6.526 -7.531 42.793 1.00 35.41 166 THR A N 1
ATOM 1244 C CA . THR A 1 166 ? 5.437 -6.808 42.141 1.00 35.41 166 THR A CA 1
ATOM 1245 C C . THR A 1 166 ? 5.853 -5.348 42.009 1.00 35.41 166 THR A C 1
ATOM 1247 O O . THR A 1 166 ? 5.768 -4.586 42.967 1.00 35.41 166 THR A O 1
ATOM 1250 N N . PHE A 1 167 ? 6.341 -4.963 40.831 1.00 42.34 167 PHE A N 1
ATOM 1251 C CA . PHE A 1 167 ? 6.674 -3.574 40.521 1.00 42.34 167 PHE A CA 1
ATOM 1252 C C . PHE A 1 167 ? 5.400 -2.711 40.615 1.00 42.34 167 PHE A C 1
ATOM 1254 O O . PHE A 1 167 ? 4.468 -2.864 39.816 1.00 42.34 167 PHE A O 1
ATOM 1261 N N . ASP A 1 168 ? 5.333 -1.862 41.642 1.00 51.66 168 ASP A N 1
ATOM 1262 C CA . ASP A 1 168 ? 4.260 -0.896 41.877 1.00 51.66 168 ASP A CA 1
ATOM 1263 C C . ASP A 1 168 ? 4.823 0.528 41.760 1.00 51.66 168 ASP A C 1
ATOM 1265 O O . ASP A 1 168 ? 5.654 0.968 42.561 1.00 51.66 168 ASP A O 1
ATOM 1269 N N . VAL A 1 169 ? 4.346 1.240 40.737 1.00 45.84 169 VAL A N 1
ATOM 1270 C CA . VAL A 1 169 ? 4.703 2.623 40.379 1.00 45.84 169 VAL A CA 1
ATOM 1271 C C . VAL A 1 169 ? 4.568 3.571 41.561 1.00 45.84 169 VAL A C 1
ATOM 1273 O O . VAL A 1 169 ? 5.381 4.483 41.726 1.00 45.84 169 VAL A O 1
ATOM 1276 N N . THR A 1 170 ? 3.550 3.358 42.394 1.00 49.78 170 THR A N 1
ATOM 1277 C CA . THR A 1 170 ? 3.245 4.247 43.517 1.00 49.78 170 THR A CA 1
ATOM 1278 C C . THR A 1 170 ? 4.276 4.148 44.640 1.00 49.78 170 THR A C 1
ATOM 1280 O O . THR A 1 170 ? 4.514 5.144 45.326 1.00 49.78 170 THR A O 1
ATOM 1283 N N . ASN A 1 171 ? 4.958 3.003 44.760 1.00 54.16 171 ASN A N 1
ATOM 1284 C CA . ASN A 1 171 ? 5.923 2.737 45.824 1.00 54.16 171 ASN A CA 1
ATOM 1285 C C . ASN A 1 171 ? 7.381 3.013 45.427 1.00 54.16 171 ASN A C 1
ATOM 1287 O O . ASN A 1 171 ? 8.108 3.571 46.241 1.00 54.16 171 ASN A O 1
ATOM 1291 N N . MET A 1 172 ? 7.819 2.672 44.207 1.00 52.47 172 MET A N 1
ATOM 1292 C CA . MET A 1 172 ? 9.236 2.823 43.807 1.00 52.47 172 MET A CA 1
ATOM 1293 C C . MET A 1 172 ? 9.526 4.038 42.913 1.00 52.47 172 MET A C 1
ATOM 1295 O O . MET A 1 172 ? 10.599 4.626 43.013 1.00 52.47 172 MET A O 1
ATOM 1299 N N . CYS A 1 173 ? 8.583 4.444 42.057 1.00 53.38 173 CYS A N 1
ATOM 1300 C CA . CYS A 1 173 ? 8.774 5.562 41.120 1.00 53.38 173 CYS A CA 1
ATOM 1301 C C . CYS A 1 173 ? 8.205 6.892 41.638 1.00 53.38 173 CYS A C 1
ATOM 1303 O O . CYS A 1 173 ? 8.555 7.960 41.130 1.00 53.38 173 CYS A O 1
ATOM 1305 N N . GLY A 1 174 ? 7.339 6.832 42.657 1.00 53.41 174 GLY A N 1
ATOM 1306 C CA . GLY A 1 174 ? 6.664 7.991 43.242 1.00 53.41 174 GLY A CA 1
ATOM 1307 C C . GLY A 1 174 ? 7.615 9.063 43.777 1.00 53.41 174 GLY A C 1
ATOM 1308 O O . GLY A 1 174 ? 7.323 10.248 43.614 1.00 53.41 174 GLY A O 1
ATOM 1309 N N . ASP A 1 175 ? 8.755 8.647 44.340 1.00 55.66 175 ASP A N 1
ATOM 1310 C CA . ASP A 1 175 ? 9.787 9.544 44.880 1.00 55.66 175 ASP A CA 1
ATOM 1311 C C . ASP A 1 175 ? 10.710 10.112 43.785 1.00 55.66 175 ASP A C 1
ATOM 1313 O O . ASP A 1 175 ? 11.199 11.230 43.914 1.00 55.66 175 ASP A O 1
ATOM 1317 N N . PHE A 1 176 ? 10.903 9.388 42.675 1.00 52.44 176 PHE A N 1
ATOM 1318 C CA . PHE A 1 176 ? 11.771 9.807 41.564 1.00 52.44 176 PHE A CA 1
ATOM 1319 C C . PHE A 1 176 ? 11.135 10.873 40.660 1.00 52.44 176 PHE A C 1
ATOM 1321 O O . PHE A 1 176 ? 11.837 11.729 40.127 1.00 52.44 176 PHE A O 1
ATOM 1328 N N . PHE A 1 177 ? 9.812 10.819 40.476 1.00 54.59 177 PHE A N 1
ATOM 1329 C CA . PHE A 1 177 ? 9.087 11.675 39.527 1.00 54.59 177 PHE A CA 1
ATOM 1330 C C . PHE A 1 177 ? 8.095 12.644 40.168 1.00 54.59 177 PHE A C 1
ATOM 1332 O O . PHE A 1 177 ? 7.362 13.323 39.451 1.00 54.59 177 PHE A O 1
ATOM 1339 N N . ASN A 1 178 ? 8.066 12.737 41.502 1.00 53.72 178 ASN A N 1
ATOM 1340 C CA . ASN A 1 178 ? 7.123 13.598 42.225 1.00 53.72 178 ASN A CA 1
ATOM 1341 C C . ASN A 1 178 ? 5.647 13.287 41.873 1.00 53.72 178 ASN A C 1
ATOM 1343 O O . ASN A 1 178 ? 4.792 14.171 41.805 1.00 53.72 178 ASN A O 1
ATOM 1347 N N . ILE A 1 179 ? 5.349 12.007 41.617 1.00 51.88 179 ILE A N 1
ATOM 1348 C CA . ILE A 1 179 ? 3.995 11.521 41.294 1.00 51.88 179 ILE A CA 1
ATOM 1349 C C . ILE A 1 179 ? 3.137 11.449 42.573 1.00 51.88 179 ILE A C 1
ATOM 1351 O O . ILE A 1 179 ? 1.910 11.580 42.518 1.00 51.88 179 ILE A O 1
ATOM 1355 N N . LYS A 1 180 ? 3.773 11.298 43.748 1.00 44.94 180 LYS A N 1
ATOM 1356 C CA . LYS A 1 180 ? 3.104 11.421 45.052 1.00 44.94 180 LYS A CA 1
ATOM 1357 C C . LYS A 1 180 ? 2.487 12.822 45.178 1.00 44.94 180 LYS A C 1
ATOM 1359 O O . LYS A 1 180 ? 3.194 13.821 45.151 1.00 44.94 180 LYS A O 1
ATOM 1364 N N . GLY A 1 181 ? 1.160 12.884 45.314 1.00 47.09 181 GLY A N 1
ATOM 1365 C CA . GLY A 1 181 ? 0.404 14.141 45.416 1.00 47.09 181 GLY A CA 1
ATOM 1366 C C . GLY A 1 181 ? -0.326 14.579 44.140 1.00 47.09 181 GLY A C 1
ATOM 1367 O O . GLY A 1 181 ? -0.955 15.635 44.152 1.00 47.09 181 GLY A O 1
ATOM 1368 N N . ARG A 1 182 ? -0.305 13.777 43.060 1.00 50.84 182 ARG A N 1
ATOM 1369 C CA . ARG A 1 182 ? -1.135 13.968 41.850 1.00 50.84 182 ARG A CA 1
ATOM 1370 C C . ARG A 1 182 ? -2.128 12.802 41.664 1.00 50.84 182 ARG A C 1
ATOM 1372 O O . ARG A 1 182 ? -1.864 11.902 40.864 1.00 50.84 182 ARG A O 1
ATOM 1379 N N . PRO A 1 183 ? -3.283 12.800 42.361 1.00 51.22 183 PRO A N 1
ATOM 1380 C CA . PRO A 1 183 ? -4.207 11.656 42.405 1.00 51.22 183 PRO A CA 1
ATOM 1381 C C . PRO A 1 183 ? -4.705 11.197 41.025 1.00 51.22 183 PRO A C 1
ATOM 1383 O O . PRO A 1 183 ? -4.838 10.001 40.777 1.00 51.22 183 PRO A O 1
ATOM 1386 N N . GLY A 1 184 ? -4.918 12.141 40.100 1.00 53.19 184 GLY A N 1
ATOM 1387 C CA . GLY A 1 184 ? -5.388 11.844 38.743 1.00 53.19 184 GLY A CA 1
ATOM 1388 C C . GLY A 1 184 ? -4.384 11.072 37.879 1.00 53.19 184 GLY A C 1
ATOM 1389 O O . GLY A 1 184 ? -4.798 10.265 37.054 1.00 53.19 184 GLY A O 1
ATOM 1390 N N . MET A 1 185 ? -3.078 11.263 38.087 1.00 50.75 185 MET A N 1
ATOM 1391 C CA . MET A 1 185 ? -2.028 10.585 37.313 1.00 50.75 185 MET A CA 1
ATOM 1392 C C . MET A 1 185 ? -1.801 9.152 37.828 1.00 50.75 185 MET A C 1
ATOM 1394 O O . MET A 1 185 ? -1.661 8.217 37.042 1.00 50.75 185 MET A O 1
ATOM 1398 N N . GLN A 1 186 ? -1.863 8.951 39.151 1.00 48.81 186 GLN A N 1
ATOM 1399 C CA . GLN A 1 186 ? -1.754 7.622 39.770 1.00 48.81 186 GLN A CA 1
ATOM 1400 C C . GLN A 1 186 ? -2.932 6.706 39.411 1.00 48.81 186 GLN A C 1
ATOM 1402 O O . GLN A 1 186 ? -2.708 5.562 39.018 1.00 48.81 186 GLN A O 1
ATOM 1407 N N . ALA A 1 187 ? -4.172 7.203 39.479 1.00 50.50 187 ALA A N 1
ATOM 1408 C CA . ALA A 1 187 ? -5.356 6.419 39.118 1.00 50.50 187 ALA A CA 1
ATOM 1409 C C . ALA A 1 187 ? -5.339 5.973 37.642 1.00 50.50 187 ALA A C 1
ATOM 1411 O O . ALA A 1 187 ? -5.702 4.838 37.333 1.00 50.50 187 ALA A O 1
ATOM 1412 N N . LYS A 1 188 ? -4.847 6.828 36.734 1.00 51.06 188 LYS A N 1
ATOM 1413 C CA . LYS A 1 188 ? -4.727 6.526 35.299 1.00 51.06 188 LYS A CA 1
ATOM 1414 C C . LYS A 1 188 ? -3.653 5.474 35.005 1.00 51.06 188 LYS A C 1
ATOM 1416 O O . LYS A 1 188 ? -3.957 4.483 34.349 1.00 51.06 188 LYS A O 1
ATOM 1421 N N . CYS A 1 189 ? -2.444 5.597 35.564 1.00 51.94 189 CYS A N 1
ATOM 1422 C CA . CYS A 1 189 ? -1.413 4.555 35.420 1.00 51.94 189 CYS A CA 1
ATOM 1423 C C . CYS A 1 189 ? -1.883 3.179 35.943 1.00 51.94 189 CYS A C 1
ATOM 1425 O O . CYS A 1 189 ? -1.490 2.142 35.407 1.00 51.94 189 CYS A O 1
ATOM 1427 N N . ILE A 1 190 ? -2.729 3.158 36.981 1.00 52.06 190 ILE A N 1
ATOM 1428 C CA . ILE A 1 190 ? -3.312 1.928 37.536 1.00 52.06 190 ILE A CA 1
ATOM 1429 C C . ILE A 1 190 ? -4.395 1.349 36.609 1.00 52.06 190 ILE A C 1
ATOM 1431 O O . ILE A 1 190 ? -4.399 0.136 36.396 1.00 52.06 190 ILE A O 1
ATOM 1435 N N . MET A 1 191 ? -5.265 2.181 36.018 1.00 49.81 191 MET A N 1
ATOM 1436 C CA . MET A 1 191 ? -6.293 1.730 35.061 1.00 49.81 191 MET A CA 1
ATOM 1437 C C . MET A 1 191 ? -5.694 1.029 33.834 1.00 49.81 191 MET A C 1
ATOM 1439 O O . MET A 1 191 ? -6.245 0.038 33.363 1.00 49.81 191 MET A O 1
ATOM 1443 N N . TYR A 1 192 ? -4.532 1.480 33.358 1.00 52.56 192 TYR A N 1
ATOM 1444 C CA . TYR A 1 192 ? -3.914 0.959 32.132 1.00 52.56 192 TYR A CA 1
ATOM 1445 C C . TYR A 1 192 ? -2.949 -0.214 32.348 1.00 52.56 192 TYR A C 1
ATOM 1447 O O . TYR A 1 192 ? -2.349 -0.713 31.396 1.00 52.56 192 TYR A O 1
ATOM 1455 N N . ARG A 1 193 ? -2.829 -0.726 33.582 1.00 56.75 193 ARG A N 1
ATOM 1456 C CA . ARG A 1 193 ? -1.925 -1.835 33.942 1.00 56.75 193 ARG A CA 1
ATOM 1457 C C . ARG A 1 193 ? -1.999 -3.066 33.016 1.00 56.75 193 ARG A C 1
ATOM 1459 O O . ARG A 1 193 ? -0.939 -3.643 32.781 1.00 56.75 193 ARG A O 1
ATOM 1466 N N . PRO A 1 194 ? -3.166 -3.495 32.486 1.00 55.66 194 PRO A N 1
ATOM 1467 C CA . PRO A 1 194 ? -3.232 -4.618 31.547 1.00 55.66 194 PRO A CA 1
ATOM 1468 C C . PRO A 1 194 ? -2.476 -4.369 30.234 1.00 55.66 194 PRO A C 1
ATOM 1470 O O . PRO A 1 194 ? -1.737 -5.253 29.810 1.00 55.66 194 PRO A O 1
ATOM 1473 N N . VAL A 1 195 ? -2.595 -3.167 29.652 1.00 54.09 195 VAL A N 1
ATOM 1474 C CA . VAL A 1 195 ? -1.860 -2.755 28.436 1.00 54.09 195 VAL A CA 1
ATOM 1475 C C . VAL A 1 195 ? -0.370 -2.611 28.734 1.00 54.09 195 VAL A C 1
ATOM 1477 O O . VAL A 1 195 ? 0.472 -3.005 27.942 1.00 54.09 195 VAL A O 1
ATOM 1480 N N . LEU A 1 196 ? -0.041 -2.084 29.917 1.00 54.38 196 LEU A N 1
ATOM 1481 C CA . LEU A 1 196 ? 1.339 -1.837 30.332 1.00 54.38 196 LEU A CA 1
ATOM 1482 C C . LEU A 1 196 ? 2.109 -3.114 30.675 1.00 54.38 196 LEU A C 1
ATOM 1484 O O . LEU A 1 196 ? 3.337 -3.102 30.695 1.00 54.38 196 LEU A O 1
ATOM 1488 N N . LYS A 1 197 ? 1.416 -4.209 31.004 1.00 61.16 197 LYS A N 1
ATOM 1489 C CA . LYS A 1 197 ? 2.040 -5.409 31.569 1.00 61.16 197 LYS A CA 1
ATOM 1490 C C . LYS A 1 197 ? 3.163 -5.986 30.693 1.00 61.16 197 LYS A C 1
ATOM 1492 O O . LYS A 1 197 ? 4.226 -6.219 31.257 1.00 61.16 197 LYS A O 1
ATOM 1497 N N . PRO A 1 198 ? 3.002 -6.191 29.376 1.00 56.69 198 PRO A N 1
ATOM 1498 C CA . PRO A 1 198 ? 4.078 -6.707 28.528 1.00 56.69 198 PRO A CA 1
ATOM 1499 C C . PRO A 1 198 ? 5.301 -5.790 28.511 1.00 56.69 198 PRO A C 1
ATOM 1501 O O . PRO A 1 198 ? 6.416 -6.273 28.651 1.00 56.69 198 PRO A O 1
ATOM 1504 N N . TRP A 1 199 ? 5.102 -4.470 28.448 1.00 53.84 199 TRP A N 1
ATOM 1505 C CA . TRP A 1 199 ? 6.188 -3.480 28.485 1.00 53.84 199 TRP A CA 1
ATOM 1506 C C . TRP A 1 199 ? 6.920 -3.458 29.812 1.00 53.84 199 TRP A C 1
ATOM 1508 O O . TRP A 1 199 ? 8.132 -3.263 29.857 1.00 53.84 199 TRP A O 1
ATOM 1518 N N . LEU A 1 200 ? 6.190 -3.680 30.901 1.00 56.97 200 LEU A N 1
ATOM 1519 C CA . LEU A 1 200 ? 6.791 -3.831 32.216 1.00 56.97 200 LEU A CA 1
ATOM 1520 C C . LEU A 1 200 ? 7.588 -5.122 32.317 1.00 56.97 200 LEU A C 1
ATOM 1522 O O . LEU A 1 200 ? 8.643 -5.112 32.936 1.00 56.97 200 LEU A O 1
ATOM 1526 N N . GLU A 1 201 ? 7.118 -6.219 31.725 1.00 59.25 201 GLU A N 1
ATOM 1527 C CA . GLU A 1 201 ? 7.883 -7.465 31.679 1.00 59.25 201 GLU A CA 1
ATOM 1528 C C . GLU A 1 201 ? 9.120 -7.348 30.769 1.00 59.25 201 GLU A C 1
ATOM 1530 O O . GLU A 1 201 ? 10.188 -7.805 31.163 1.00 59.25 201 GLU A O 1
ATOM 1535 N N . GLU A 1 202 ? 9.041 -6.657 29.630 1.00 54.91 202 GLU A N 1
ATOM 1536 C CA . GLU A 1 202 ? 10.193 -6.441 28.741 1.00 54.91 202 GLU A CA 1
ATOM 1537 C C . GLU A 1 202 ? 11.223 -5.484 29.354 1.00 54.91 202 GLU A C 1
ATOM 1539 O O . GLU A 1 202 ? 12.414 -5.790 29.405 1.00 54.91 202 GLU A O 1
ATOM 1544 N N . GLY A 1 203 ? 10.773 -4.368 29.938 1.00 56.38 203 GLY A N 1
ATOM 1545 C CA . GLY A 1 203 ? 11.639 -3.461 30.693 1.00 56.38 203 GLY A CA 1
ATOM 1546 C C . GLY A 1 203 ? 12.313 -4.156 31.882 1.00 56.38 203 GLY A C 1
ATOM 1547 O O . GLY A 1 203 ? 13.494 -3.929 32.150 1.00 56.38 203 GLY A O 1
ATOM 1548 N N . LYS A 1 204 ? 11.602 -5.068 32.563 1.00 58.12 204 LYS A N 1
ATOM 1549 C CA . LYS A 1 204 ? 12.197 -5.942 33.586 1.00 58.12 204 LYS A CA 1
ATOM 1550 C C . LYS A 1 204 ? 13.247 -6.871 32.982 1.00 58.12 204 LYS A C 1
ATOM 1552 O O . LYS A 1 204 ? 14.337 -6.950 33.536 1.00 58.12 204 LYS A O 1
ATOM 1557 N N . ASN A 1 205 ? 12.959 -7.540 31.864 1.00 55.59 205 ASN A N 1
ATOM 1558 C CA . ASN A 1 205 ? 13.899 -8.441 31.188 1.00 55.59 205 ASN A CA 1
ATOM 1559 C C . ASN A 1 205 ? 15.177 -7.712 30.752 1.00 55.59 205 ASN A C 1
ATOM 1561 O O . ASN A 1 205 ? 16.274 -8.202 31.013 1.00 55.59 205 ASN A O 1
ATOM 1565 N N . GLY A 1 206 ? 15.054 -6.518 30.165 1.00 54.00 206 GLY A N 1
ATOM 1566 C CA . GLY A 1 206 ? 16.190 -5.674 29.787 1.00 54.00 206 GLY A CA 1
ATOM 1567 C C . GLY A 1 206 ? 17.082 -5.317 30.978 1.00 54.00 206 GLY A C 1
ATOM 1568 O O . GLY A 1 206 ? 18.309 -5.376 30.889 1.00 54.00 206 GLY A O 1
ATOM 1569 N N . ILE A 1 207 ? 16.476 -5.040 32.133 1.00 53.78 207 ILE A N 1
ATOM 1570 C CA . ILE A 1 207 ? 17.206 -4.761 33.375 1.00 53.78 207 ILE A CA 1
ATOM 1571 C C . ILE A 1 207 ? 17.820 -6.014 33.972 1.00 53.78 207 ILE A C 1
ATOM 1573 O O . ILE A 1 207 ? 18.968 -5.958 34.401 1.00 53.78 207 ILE A O 1
ATOM 1577 N N . TYR A 1 208 ? 17.113 -7.144 33.970 1.00 53.75 208 TYR A N 1
ATOM 1578 C CA . TYR A 1 208 ? 17.685 -8.414 34.404 1.00 53.75 208 TYR A CA 1
ATOM 1579 C C . TYR A 1 208 ? 18.912 -8.771 33.558 1.00 53.75 208 TYR A C 1
ATOM 1581 O O . TYR A 1 208 ? 19.947 -9.110 34.125 1.00 53.75 208 TYR A O 1
ATOM 1589 N N . MET A 1 209 ? 18.864 -8.564 32.239 1.00 50.03 209 MET A N 1
ATOM 1590 C CA . MET A 1 209 ? 20.022 -8.743 31.356 1.00 50.03 209 MET A CA 1
ATOM 1591 C C . MET A 1 209 ? 21.164 -7.755 31.647 1.00 50.03 209 MET A C 1
ATOM 1593 O O . MET A 1 209 ? 22.334 -8.133 31.573 1.00 50.03 209 MET A O 1
ATOM 1597 N N . ALA A 1 210 ? 20.864 -6.497 31.985 1.00 48.94 210 ALA A N 1
ATOM 1598 C CA . ALA A 1 210 ? 21.880 -5.511 32.368 1.00 48.94 210 ALA A CA 1
ATOM 1599 C C . ALA A 1 210 ? 22.537 -5.854 33.720 1.00 48.94 210 ALA A C 1
ATOM 1601 O O . ALA A 1 210 ? 23.761 -5.780 33.851 1.00 48.94 210 ALA A O 1
ATOM 1602 N N . MET A 1 211 ? 21.738 -6.304 34.693 1.00 50.91 211 MET A N 1
ATOM 1603 C CA . MET A 1 211 ? 22.191 -6.762 36.010 1.00 50.91 211 MET A CA 1
ATOM 1604 C C . MET A 1 211 ? 23.034 -8.038 35.916 1.00 50.91 211 MET A C 1
ATOM 1606 O O . MET A 1 211 ? 24.066 -8.140 36.577 1.00 50.91 211 MET A O 1
ATOM 1610 N N . GLU A 1 212 ? 22.654 -8.989 35.058 1.00 52.19 212 GLU A N 1
ATOM 1611 C CA . GLU A 1 212 ? 23.439 -10.199 34.772 1.00 52.19 212 GLU A CA 1
ATOM 1612 C C . GLU A 1 212 ? 24.796 -9.883 34.122 1.00 52.19 212 GLU A C 1
ATOM 1614 O O . GLU A 1 212 ? 25.766 -10.611 34.334 1.00 52.19 212 GLU A O 1
ATOM 1619 N N . LYS A 1 213 ? 24.898 -8.767 33.388 1.00 48.34 213 LYS A N 1
ATOM 1620 C CA . LYS A 1 213 ? 26.150 -8.255 32.801 1.00 48.34 213 LYS A CA 1
ATOM 1621 C C . LYS A 1 213 ? 26.972 -7.373 33.753 1.00 48.34 213 LYS A C 1
ATOM 1623 O O . LYS A 1 213 ? 27.978 -6.809 33.334 1.00 48.34 213 LYS A O 1
ATOM 1628 N N . GLY A 1 214 ? 26.587 -7.273 35.028 1.00 36.84 214 GLY A N 1
ATOM 1629 C CA . GLY A 1 214 ? 27.338 -6.535 36.048 1.00 36.84 214 GLY A CA 1
ATOM 1630 C C . GLY A 1 214 ? 27.140 -5.018 36.019 1.00 36.84 214 GLY A C 1
ATOM 1631 O O . GLY A 1 214 ? 27.884 -4.302 36.686 1.00 36.84 214 GLY A O 1
ATOM 1632 N N . HIS A 1 215 ? 26.148 -4.517 35.278 1.00 47.66 215 HIS A N 1
ATOM 1633 C CA . HIS A 1 215 ? 25.717 -3.129 35.393 1.00 47.66 215 HIS A CA 1
ATOM 1634 C C . HIS A 1 215 ? 24.733 -3.000 36.560 1.00 47.66 215 HIS A C 1
ATOM 1636 O O . HIS A 1 215 ? 23.858 -3.847 36.738 1.00 47.66 215 HIS A O 1
ATOM 1642 N N . GLU A 1 216 ? 24.853 -1.939 37.363 1.00 48.97 216 GLU A N 1
ATOM 1643 C CA . GLU A 1 216 ? 23.820 -1.599 38.342 1.00 48.97 216 GLU A CA 1
ATOM 1644 C C . GLU A 1 216 ? 22.532 -1.303 37.566 1.00 48.97 216 GLU A C 1
ATOM 1646 O O . GLU A 1 216 ? 22.413 -0.268 36.910 1.00 48.97 216 GLU A O 1
ATOM 1651 N N . GLY A 1 217 ? 21.598 -2.261 37.556 1.00 50.94 217 GLY A N 1
ATOM 1652 C CA . GLY A 1 217 ? 20.301 -2.095 36.911 1.00 50.94 217 GLY A CA 1
ATOM 1653 C C . GLY A 1 217 ? 19.678 -0.807 37.423 1.00 50.94 217 GLY A C 1
ATOM 1654 O O . GLY A 1 217 ? 19.536 -0.647 38.631 1.00 50.94 217 GLY A O 1
ATOM 1655 N N . ASN A 1 218 ? 19.391 0.138 36.530 1.00 55.69 218 ASN A N 1
ATOM 1656 C CA . ASN A 1 218 ? 19.005 1.483 36.924 1.00 55.69 218 ASN A CA 1
ATOM 1657 C C . ASN A 1 218 ? 17.476 1.553 37.098 1.00 55.69 218 ASN A C 1
ATOM 1659 O O . ASN A 1 218 ? 16.773 1.703 36.095 1.00 55.69 218 ASN A O 1
ATOM 1663 N N . PRO A 1 219 ? 16.916 1.476 38.325 1.00 53.28 219 PRO A N 1
ATOM 1664 C CA . PRO A 1 219 ? 15.473 1.613 38.550 1.00 53.28 219 PRO A CA 1
ATOM 1665 C C . PRO A 1 219 ? 14.897 2.927 37.998 1.00 53.28 219 PRO A C 1
ATOM 1667 O O . PRO A 1 219 ? 13.703 2.988 37.705 1.00 53.28 219 PRO A O 1
ATOM 1670 N N . HIS A 1 220 ? 15.734 3.947 37.769 1.00 56.53 220 HIS A N 1
ATOM 1671 C CA . HIS A 1 220 ? 15.346 5.161 37.057 1.00 56.53 220 HIS A CA 1
ATOM 1672 C C . HIS A 1 220 ? 14.799 4.864 35.655 1.00 56.53 220 HIS A C 1
ATOM 1674 O O . HIS A 1 220 ? 13.786 5.440 35.286 1.00 56.53 220 HIS A O 1
ATOM 1680 N N . GLN A 1 221 ? 15.398 3.940 34.894 1.00 53.88 221 GLN A N 1
ATOM 1681 C CA . GLN A 1 221 ? 14.979 3.638 33.520 1.00 53.88 221 GLN A CA 1
ATOM 1682 C C . GLN A 1 221 ? 13.590 2.989 33.453 1.00 53.88 221 GLN A C 1
ATOM 1684 O O . GLN A 1 221 ? 12.807 3.361 32.584 1.00 53.88 221 GLN A O 1
ATOM 1689 N N . VAL A 1 222 ? 13.226 2.107 34.397 1.00 55.00 222 VAL A N 1
ATOM 1690 C CA . VAL A 1 222 ? 11.845 1.572 34.470 1.00 55.00 222 VAL A CA 1
ATOM 1691 C C . VAL A 1 222 ? 10.861 2.685 34.764 1.00 55.00 222 VAL A C 1
ATOM 1693 O O . VAL A 1 222 ? 9.792 2.757 34.166 1.00 55.00 222 VAL A O 1
ATOM 1696 N N . CYS A 1 223 ? 11.222 3.559 35.700 1.00 59.34 223 CYS A N 1
ATOM 1697 C CA . CYS A 1 223 ? 10.353 4.641 36.100 1.00 59.34 223 CYS A CA 1
ATOM 1698 C C . CYS A 1 223 ? 10.226 5.709 34.989 1.00 59.34 223 CYS A C 1
ATOM 1700 O O . CYS A 1 223 ? 9.132 6.237 34.813 1.00 59.34 223 CYS A O 1
ATOM 1702 N N . VAL A 1 224 ? 11.285 5.982 34.205 1.00 59.06 224 VAL A N 1
ATOM 1703 C CA . VAL A 1 224 ? 11.241 6.818 32.985 1.00 59.06 224 VAL A CA 1
ATOM 1704 C C . VAL A 1 224 ? 10.336 6.170 31.943 1.00 59.06 224 VAL A C 1
ATOM 1706 O O . VAL A 1 224 ? 9.403 6.816 31.485 1.00 59.06 224 VAL A O 1
ATOM 1709 N N . LEU A 1 225 ? 10.563 4.895 31.614 1.00 57.09 225 LEU A N 1
ATOM 1710 C CA . LEU A 1 225 ? 9.767 4.157 30.635 1.00 57.09 225 LEU A CA 1
ATOM 1711 C C . LEU A 1 225 ? 8.285 4.180 31.006 1.00 57.09 225 LEU A C 1
ATOM 1713 O O . LEU A 1 225 ? 7.437 4.554 30.206 1.00 57.09 225 LEU A O 1
ATOM 1717 N N . GLN A 1 226 ? 7.964 3.844 32.251 1.00 59.31 226 GLN A N 1
ATOM 1718 C CA . GLN A 1 226 ? 6.583 3.811 32.705 1.00 59.31 226 GLN A CA 1
ATOM 1719 C C . GLN A 1 226 ? 5.943 5.201 32.773 1.00 59.31 226 GLN A C 1
ATOM 1721 O O . GLN A 1 226 ? 4.757 5.329 32.471 1.00 59.31 226 GLN A O 1
ATOM 1726 N N . LYS A 1 227 ? 6.712 6.243 33.116 1.00 63.19 227 LYS A N 1
ATOM 1727 C CA . LYS A 1 227 ? 6.260 7.634 33.021 1.00 63.19 227 LYS A CA 1
ATOM 1728 C C . LYS A 1 227 ? 5.955 8.016 31.571 1.00 63.19 227 LYS A C 1
ATOM 1730 O O . LYS A 1 227 ? 4.871 8.532 31.336 1.00 63.19 227 LYS A O 1
ATOM 1735 N N . LEU A 1 228 ? 6.847 7.715 30.625 1.00 57.72 228 LEU A N 1
ATOM 1736 C CA . LEU A 1 228 ? 6.639 7.976 29.197 1.00 57.72 228 LEU A CA 1
ATOM 1737 C C . LEU A 1 228 ? 5.377 7.279 28.686 1.00 57.72 228 LEU A C 1
ATOM 1739 O O . LEU A 1 228 ? 4.575 7.909 28.003 1.00 57.72 228 LEU A O 1
ATOM 1743 N N . VAL A 1 229 ? 5.128 6.024 29.085 1.00 59.09 229 VAL A N 1
ATOM 1744 C CA . VAL A 1 229 ? 3.883 5.351 28.688 1.00 59.09 229 VAL A CA 1
ATOM 1745 C C . VAL A 1 229 ? 2.657 6.004 29.336 1.00 59.09 229 VAL A C 1
ATOM 1747 O O . VAL A 1 229 ? 1.672 6.253 28.647 1.00 59.09 229 VAL A O 1
ATOM 1750 N N . CYS A 1 230 ? 2.699 6.355 30.624 1.00 61.78 230 CYS A N 1
ATOM 1751 C CA . CYS A 1 230 ? 1.576 7.055 31.254 1.00 61.78 230 CYS A CA 1
ATOM 1752 C C . CYS A 1 230 ? 1.311 8.437 30.620 1.00 61.78 230 CYS A C 1
ATOM 1754 O O . CYS A 1 230 ? 0.158 8.759 30.342 1.00 61.78 230 CYS A O 1
ATOM 1756 N N . GLU A 1 231 ? 2.346 9.228 30.334 1.00 57.59 231 GLU A N 1
ATOM 1757 C CA . GLU A 1 231 ? 2.227 10.534 29.666 1.00 57.59 231 GLU A CA 1
ATOM 1758 C C . GLU A 1 231 ? 1.753 10.390 28.209 1.00 57.59 231 GLU A C 1
ATOM 1760 O O . GLU A 1 231 ? 0.959 11.205 27.742 1.00 57.59 231 GLU A O 1
ATOM 1765 N N . SER A 1 232 ? 2.131 9.314 27.507 1.00 52.66 232 SER A N 1
ATOM 1766 C CA . SER A 1 232 ? 1.623 9.026 26.155 1.00 52.66 232 SER A CA 1
ATOM 1767 C C . SER A 1 232 ? 0.105 8.795 26.124 1.00 52.66 232 SER A C 1
ATOM 1769 O O . SER A 1 232 ? -0.544 9.099 25.125 1.00 52.66 232 SER A O 1
ATOM 1771 N N . THR A 1 233 ? -0.481 8.354 27.247 1.00 55.25 233 THR A N 1
ATOM 1772 C CA . THR A 1 233 ? -1.935 8.167 27.411 1.00 55.25 233 THR A CA 1
ATOM 1773 C C . THR A 1 233 ? -2.677 9.408 27.933 1.00 55.25 233 THR A C 1
ATOM 1775 O O . THR A 1 233 ? -3.907 9.431 27.928 1.00 55.25 233 THR A O 1
ATOM 1778 N N . GLU A 1 234 ? -1.974 10.459 28.386 1.00 48.19 234 GLU A N 1
ATOM 1779 C CA . GLU A 1 234 ? -2.598 11.664 28.966 1.00 48.19 234 GLU A CA 1
ATOM 1780 C C . GLU A 1 234 ? -3.309 12.557 27.938 1.00 48.19 234 GLU A C 1
ATOM 1782 O O . GLU A 1 234 ? -4.168 13.347 28.330 1.00 48.19 234 GLU A O 1
ATOM 1787 N N . LYS A 1 235 ? -3.033 12.407 26.635 1.00 49.34 235 LYS A N 1
ATOM 1788 C CA . LYS A 1 235 ? -3.671 13.192 25.559 1.00 49.34 235 LYS A CA 1
ATOM 1789 C C . LYS A 1 235 ? -5.096 12.751 25.184 1.00 49.34 235 LYS A C 1
ATOM 1791 O O . LYS A 1 235 ? -5.577 13.126 24.119 1.00 49.34 235 LYS A O 1
ATOM 1796 N N . TYR A 1 236 ? -5.820 12.065 26.069 1.00 49.16 236 TYR A N 1
ATOM 1797 C CA . TYR A 1 236 ? -7.288 12.096 26.045 1.00 49.16 236 TYR A CA 1
ATOM 1798 C C . TYR A 1 236 ? -7.770 13.469 26.535 1.00 49.16 236 TYR A C 1
ATOM 1800 O O . TYR A 1 236 ? -8.267 13.646 27.647 1.00 49.16 236 TYR A O 1
ATOM 1808 N N . THR A 1 237 ? -7.503 14.475 25.710 1.00 55.41 237 THR A N 1
ATOM 1809 C CA . THR A 1 237 ? -8.054 15.822 25.811 1.00 55.41 237 THR A CA 1
ATOM 1810 C C . THR A 1 237 ? -9.575 15.733 25.753 1.00 55.41 237 THR A C 1
ATOM 1812 O O . THR A 1 237 ? -10.116 14.948 24.980 1.00 55.41 237 THR A O 1
ATOM 1815 N N . GLU A 1 238 ? -10.278 16.556 26.534 1.00 63.06 238 GLU A N 1
ATOM 1816 C CA . GLU A 1 238 ? -11.675 16.864 26.226 1.00 63.06 238 GLU A CA 1
ATOM 1817 C C . GLU A 1 238 ? -11.687 17.558 24.861 1.00 63.06 238 GLU A C 1
ATOM 1819 O O . GLU A 1 238 ? -11.404 18.753 24.751 1.00 63.06 238 GLU A O 1
ATOM 1824 N N . TYR A 1 239 ? -11.910 16.789 23.797 1.00 77.44 239 TYR A N 1
ATOM 1825 C CA . TYR A 1 239 ? -12.036 17.355 22.466 1.00 77.44 239 TYR A CA 1
ATOM 1826 C C . TYR A 1 239 ? -13.331 18.161 22.376 1.00 77.44 239 TYR A C 1
ATOM 1828 O O . TYR A 1 239 ? -14.264 17.969 23.166 1.00 77.44 239 TYR A O 1
ATOM 1836 N N . SER A 1 240 ? -13.415 19.052 21.386 1.00 85.75 240 SER A N 1
ATOM 1837 C CA . SER A 1 240 ? -14.700 19.675 21.077 1.00 85.75 240 SER A CA 1
ATOM 1838 C C . SER A 1 240 ? -15.744 18.586 20.770 1.00 85.75 240 SER A C 1
ATOM 1840 O O . SER A 1 240 ? -15.377 17.480 20.355 1.00 85.75 240 SER A O 1
ATOM 1842 N N . PRO A 1 241 ? -17.047 18.851 20.957 1.00 88.12 241 PRO A N 1
ATOM 1843 C CA . PRO A 1 241 ? -18.096 17.893 20.610 1.00 88.12 241 PRO A CA 1
ATOM 1844 C C . PRO A 1 241 ? -17.958 17.331 19.186 1.00 88.12 241 PRO A C 1
ATOM 1846 O O . PRO A 1 241 ? -18.147 16.137 18.975 1.00 88.12 241 PRO A O 1
ATOM 1849 N N . GLU A 1 242 ? -17.563 18.167 18.226 1.00 88.31 242 GLU A N 1
ATOM 1850 C CA . GLU A 1 242 ? -17.337 17.790 16.828 1.00 88.31 242 GLU A CA 1
ATOM 1851 C C . GLU A 1 242 ? -16.155 16.826 16.678 1.00 88.31 242 GLU A C 1
ATOM 1853 O O . GLU A 1 242 ? -16.253 15.827 15.969 1.00 88.31 242 GLU A O 1
ATOM 1858 N N . CYS A 1 243 ? -15.052 17.089 17.377 1.00 88.94 243 CYS A N 1
ATOM 1859 C CA . CYS A 1 243 ? -13.876 16.228 17.355 1.00 88.94 243 CYS A CA 1
ATOM 1860 C C . CYS A 1 243 ? -14.088 14.911 18.120 1.00 88.94 243 CYS A C 1
ATOM 1862 O O . CYS A 1 243 ? -13.585 13.877 17.693 1.00 88.94 243 CYS A O 1
ATOM 1864 N N . ASN A 1 244 ? -14.913 14.893 19.174 1.00 88.38 244 ASN A N 1
ATOM 1865 C CA . ASN A 1 244 ? -15.326 13.643 19.826 1.00 88.38 244 ASN A CA 1
ATOM 1866 C C . ASN A 1 244 ? -16.133 12.737 18.884 1.00 88.38 244 ASN A C 1
ATOM 1868 O O . ASN A 1 244 ? -15.985 11.517 18.937 1.00 88.38 244 ASN A O 1
ATOM 1872 N N . ILE A 1 245 ? -16.965 13.318 18.009 1.00 89.69 245 ILE A N 1
ATOM 1873 C CA . ILE A 1 245 ? -17.680 12.556 16.975 1.00 89.69 245 ILE A CA 1
ATOM 1874 C C . ILE A 1 245 ? -16.675 11.945 15.994 1.00 89.69 245 ILE A C 1
ATOM 1876 O O . ILE A 1 245 ? -16.723 10.739 15.778 1.00 89.69 245 ILE A O 1
ATOM 1880 N N . ALA A 1 246 ? -15.733 12.735 15.467 1.00 90.31 246 ALA A N 1
ATOM 1881 C CA . ALA A 1 246 ? -14.697 12.240 14.553 1.00 90.31 246 ALA A CA 1
ATOM 1882 C C . ALA A 1 246 ? -13.824 11.138 15.192 1.00 90.31 246 ALA A C 1
ATOM 1884 O O . ALA A 1 246 ? -13.542 10.116 14.567 1.00 90.31 246 ALA A O 1
ATOM 1885 N N . PHE A 1 247 ? -13.466 11.287 16.470 1.00 91.62 247 PHE A N 1
ATOM 1886 C CA . PHE A 1 247 ? -12.752 10.255 17.220 1.00 91.62 247 PHE A CA 1
ATOM 1887 C C . PHE A 1 247 ? -13.574 8.959 17.330 1.00 91.62 247 PHE A C 1
ATOM 1889 O O . PHE A 1 247 ? -13.069 7.872 17.048 1.00 91.62 247 PHE A O 1
ATOM 1896 N N . GLY A 1 248 ? -14.857 9.064 17.698 1.00 92.00 248 GLY A N 1
ATOM 1897 C CA . GLY A 1 248 ? -15.777 7.924 17.766 1.00 92.00 248 GLY A CA 1
ATOM 1898 C C . GLY A 1 248 ? -15.965 7.228 16.414 1.00 92.00 248 GLY A C 1
ATOM 1899 O O . GLY A 1 248 ? -15.949 5.999 16.347 1.00 92.00 248 GLY A O 1
ATOM 1900 N N . SER A 1 249 ? -16.054 8.007 15.335 1.00 94.19 249 SER A N 1
ATOM 1901 C CA . SER A 1 249 ? -16.064 7.540 13.947 1.00 94.19 249 SER A CA 1
ATOM 1902 C C . SER A 1 249 ? -14.824 6.707 13.611 1.00 94.19 249 SER A C 1
ATOM 1904 O O . SER A 1 249 ? -14.947 5.575 13.140 1.00 94.19 249 SER A O 1
ATOM 1906 N N . CYS A 1 250 ? -13.624 7.195 13.931 1.00 95.44 250 CYS A N 1
ATOM 1907 C CA . CYS A 1 250 ? -12.391 6.436 13.713 1.00 95.44 250 CYS A CA 1
ATOM 1908 C C . CYS A 1 250 ? -12.271 5.204 14.611 1.00 95.44 250 CYS A C 1
ATOM 1910 O O . CYS A 1 250 ? -11.803 4.160 14.160 1.00 95.44 250 CYS A O 1
ATOM 1912 N N . ARG A 1 251 ? -12.792 5.252 15.840 1.00 94.94 251 ARG A N 1
ATOM 1913 C CA . ARG A 1 251 ? -12.890 4.068 16.706 1.00 94.94 251 ARG A CA 1
ATOM 1914 C C . ARG A 1 251 ? -13.831 3.006 16.114 1.00 94.94 251 ARG A C 1
ATOM 1916 O O . ARG A 1 251 ? -13.546 1.813 16.202 1.00 94.94 251 ARG A O 1
ATOM 1923 N N . SER A 1 252 ? -14.917 3.417 15.453 1.00 97.31 252 SER A N 1
ATOM 1924 C CA . SER A 1 252 ? -15.792 2.515 14.689 1.00 97.31 252 SER A CA 1
ATOM 1925 C C . SER A 1 252 ? -15.078 1.899 13.480 1.00 97.31 252 SER A C 1
ATOM 1927 O O . SER A 1 252 ? -15.257 0.710 13.214 1.00 97.31 252 SER A O 1
ATOM 1929 N N . ALA A 1 253 ? -14.245 2.665 12.769 1.00 98.25 253 ALA A N 1
ATOM 1930 C CA . ALA A 1 253 ? -13.424 2.143 11.676 1.00 98.25 253 ALA A CA 1
ATOM 1931 C C . ALA A 1 253 ? -12.383 1.130 12.180 1.00 98.25 253 ALA A C 1
ATOM 1933 O O . ALA A 1 253 ? -12.261 0.040 11.618 1.00 98.25 253 ALA A O 1
ATOM 1934 N N . LEU A 1 254 ? -11.711 1.435 13.296 1.00 97.44 254 LEU A N 1
ATOM 1935 C CA . LEU A 1 254 ? -10.769 0.536 13.965 1.00 97.44 254 LEU A CA 1
ATOM 1936 C C . LEU A 1 254 ? -11.418 -0.805 14.330 1.00 97.44 254 LEU A C 1
ATOM 1938 O O . LEU A 1 254 ? -10.820 -1.863 14.127 1.00 97.44 254 LEU A O 1
ATOM 1942 N N . ARG A 1 255 ? -12.666 -0.780 14.817 1.00 97.19 255 ARG A N 1
ATOM 1943 C CA . ARG A 1 255 ? -13.440 -1.995 15.105 1.00 97.19 255 ARG A CA 1
ATOM 1944 C C . ARG A 1 255 ? -13.604 -2.872 13.862 1.00 97.19 255 ARG A C 1
ATOM 1946 O O . ARG A 1 255 ? -13.439 -4.088 13.962 1.00 97.19 255 ARG A O 1
ATOM 1953 N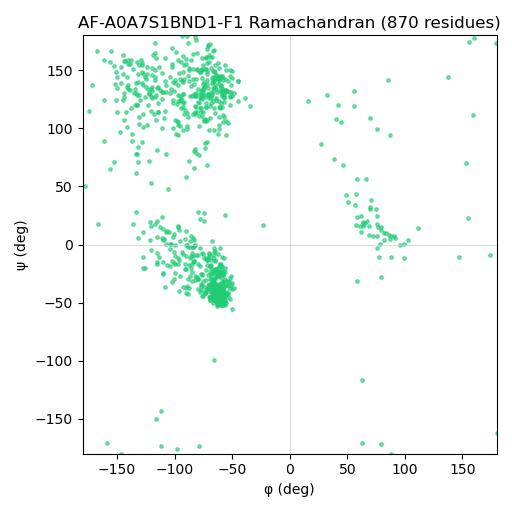 N . HIS A 1 256 ? -13.895 -2.274 12.710 1.00 98.19 256 HIS A N 1
ATOM 1954 C CA . HIS A 1 256 ? -14.022 -3.016 11.456 1.00 98.19 256 HIS A CA 1
ATOM 1955 C C . HIS A 1 256 ? -12.675 -3.564 10.973 1.00 98.19 256 HIS A C 1
ATOM 1957 O O . HIS A 1 256 ? -12.584 -4.743 10.646 1.00 98.19 256 HIS A O 1
ATOM 1963 N N . LEU A 1 257 ? -11.608 -2.756 10.998 1.00 98.25 257 LEU A N 1
ATOM 1964 C CA . LEU A 1 257 ? -10.253 -3.199 10.639 1.00 98.25 257 LEU A CA 1
ATOM 1965 C C . LEU A 1 257 ? -9.802 -4.398 11.482 1.00 98.25 257 LEU A C 1
ATOM 1967 O O . LEU A 1 257 ? -9.304 -5.383 10.939 1.00 98.25 257 LEU A O 1
ATOM 1971 N N . HIS A 1 258 ? -10.043 -4.356 12.794 1.00 95.81 258 HIS A N 1
ATOM 1972 C CA . HIS A 1 258 ? -9.731 -5.470 13.684 1.00 95.81 258 HIS A CA 1
ATOM 1973 C C . HIS A 1 258 ? -10.482 -6.754 13.283 1.00 95.81 258 HIS A C 1
ATOM 1975 O O . HIS A 1 258 ? -9.899 -7.834 13.243 1.00 95.81 258 HIS A O 1
ATOM 1981 N N . GLU A 1 259 ? -11.772 -6.656 12.962 1.00 95.50 259 GLU A N 1
ATOM 1982 C CA . GLU A 1 259 ? -12.581 -7.800 12.517 1.00 95.50 259 GLU A CA 1
ATOM 1983 C C . GLU A 1 259 ? -12.109 -8.375 11.165 1.00 95.50 259 GLU A C 1
ATOM 1985 O O . GLU A 1 259 ? -12.227 -9.578 10.930 1.00 95.50 259 GLU A O 1
ATOM 1990 N N . MET A 1 260 ? -11.542 -7.538 10.292 1.00 96.38 260 MET A N 1
ATOM 1991 C CA . MET A 1 260 ? -11.014 -7.944 8.986 1.00 96.38 260 MET A CA 1
ATOM 1992 C C . MET A 1 260 ? -9.650 -8.644 9.063 1.00 96.38 260 MET A C 1
ATOM 1994 O O . MET A 1 260 ? -9.313 -9.393 8.150 1.00 96.38 260 MET A O 1
ATOM 1998 N N . MET A 1 261 ? -8.845 -8.393 10.102 1.00 95.56 261 MET A N 1
ATOM 1999 C CA . MET A 1 261 ? -7.441 -8.840 10.174 1.00 95.56 261 MET A CA 1
ATOM 2000 C C . MET A 1 261 ? -7.173 -9.937 11.208 1.00 95.56 261 MET A C 1
ATOM 2002 O O . MET A 1 261 ? -6.193 -10.675 11.080 1.00 95.56 261 MET A O 1
ATOM 2006 N N . PHE A 1 262 ? -8.009 -10.052 12.242 1.00 92.94 262 PHE A N 1
ATOM 2007 C CA . PHE A 1 262 ? -7.757 -10.957 13.362 1.00 92.94 262 PHE A CA 1
ATOM 2008 C C . PHE A 1 262 ? -8.756 -12.106 13.412 1.00 92.94 262 PHE A C 1
ATOM 2010 O O . PHE A 1 262 ? -9.972 -11.920 13.331 1.00 92.94 262 PHE A O 1
ATOM 2017 N N . ASN A 1 263 ? -8.231 -13.316 13.591 1.00 86.31 263 ASN A N 1
ATOM 2018 C CA . ASN A 1 263 ? -9.054 -14.501 13.755 1.00 86.31 263 ASN A CA 1
ATOM 2019 C C . ASN A 1 263 ? -9.859 -14.426 15.052 1.00 86.31 263 ASN A C 1
ATOM 2021 O O . ASN A 1 263 ? -9.360 -14.030 16.109 1.00 86.31 263 ASN A O 1
ATOM 2025 N N . LYS A 1 264 ? -11.108 -14.892 14.992 1.00 80.31 264 LYS A N 1
ATOM 2026 C CA . LYS A 1 264 ? -11.910 -15.060 16.204 1.00 80.31 264 LYS A CA 1
ATOM 2027 C C . LYS A 1 264 ? -11.323 -16.199 17.040 1.00 80.31 264 LYS A C 1
ATOM 2029 O O . LYS A 1 264 ? -11.146 -17.306 16.518 1.00 80.31 264 LYS A O 1
ATOM 2034 N N . PRO A 1 265 ? -11.056 -15.976 18.339 1.00 69.88 265 PRO A N 1
ATOM 2035 C CA . PRO A 1 265 ? -10.694 -17.060 19.239 1.00 69.88 265 PRO A CA 1
ATOM 2036 C C . PRO A 1 265 ? -11.744 -18.184 19.178 1.00 69.88 265 PRO A C 1
ATOM 2038 O O . PRO A 1 265 ? -12.940 -17.887 19.115 1.00 69.88 265 PRO A O 1
ATOM 2041 N N . PRO A 1 266 ? -11.337 -19.467 19.218 1.00 71.56 266 PRO A N 1
ATOM 2042 C CA . PRO A 1 266 ? -10.016 -19.974 19.608 1.00 71.56 266 PRO A CA 1
ATOM 2043 C C . PRO A 1 266 ? -9.039 -20.246 18.444 1.00 71.56 266 PRO A C 1
ATOM 2045 O O . PRO A 1 266 ? -8.031 -20.920 18.660 1.00 71.56 266 PRO A O 1
ATOM 2048 N N . SER A 1 267 ? -9.323 -19.786 17.224 1.00 80.19 267 SER A N 1
ATOM 2049 C CA . SER A 1 267 ? -8.476 -20.085 16.064 1.00 80.19 267 SER A CA 1
ATOM 2050 C C . SER A 1 267 ? -7.088 -19.431 16.180 1.00 80.19 267 SER A C 1
ATOM 2052 O O . SER A 1 267 ? -7.003 -18.284 16.626 1.00 80.19 267 SER A O 1
ATOM 2054 N N . PRO A 1 268 ? -5.998 -20.118 15.779 1.00 85.69 268 PRO A N 1
ATOM 2055 C CA . PRO A 1 268 ? -4.677 -19.500 15.667 1.00 85.69 268 PRO A CA 1
ATOM 2056 C C . PRO A 1 268 ? -4.719 -18.280 14.746 1.00 85.69 268 PRO A C 1
ATOM 2058 O O . PRO A 1 268 ? -5.420 -18.302 13.736 1.00 85.69 268 PRO A O 1
ATOM 2061 N N . GLN A 1 269 ? -3.968 -17.228 15.069 1.00 89.88 269 GLN A N 1
ATOM 2062 C CA . GLN A 1 269 ? -3.836 -16.067 14.188 1.00 89.88 269 GLN A CA 1
ATOM 2063 C C . GLN A 1 269 ? -3.078 -16.450 12.910 1.00 89.88 269 GLN A C 1
ATOM 2065 O O . GLN A 1 269 ? -2.090 -17.181 12.972 1.00 89.88 269 GLN A O 1
ATOM 2070 N N . ILE A 1 270 ? -3.542 -15.944 11.766 1.00 89.69 270 ILE A N 1
ATOM 2071 C CA . ILE A 1 270 ? -2.921 -16.126 10.449 1.00 89.69 270 ILE A CA 1
ATOM 2072 C C . ILE A 1 270 ? -2.833 -14.753 9.775 1.00 89.69 270 ILE A C 1
ATOM 2074 O O . ILE A 1 270 ? -3.776 -13.969 9.852 1.00 89.69 270 ILE A O 1
ATOM 2078 N N . CYS A 1 271 ? -1.721 -14.478 9.094 1.00 91.56 271 CYS A N 1
ATOM 2079 C CA . CYS A 1 271 ? -1.563 -13.285 8.262 1.00 91.56 271 CYS A CA 1
ATOM 2080 C C . CYS A 1 271 ? -2.407 -13.427 6.987 1.00 91.56 271 CYS A C 1
ATOM 2082 O O . CYS A 1 271 ? -2.056 -14.205 6.096 1.00 91.56 271 CYS A O 1
ATOM 2084 N N . ASN A 1 272 ? -3.528 -12.708 6.901 1.00 92.56 272 ASN A N 1
ATOM 2085 C CA . ASN A 1 272 ? -4.390 -12.739 5.721 1.00 92.56 272 ASN A CA 1
ATOM 2086 C C . ASN A 1 272 ? -3.992 -11.700 4.664 1.00 92.56 272 ASN A C 1
ATOM 2088 O O . ASN A 1 272 ? -3.111 -10.859 4.856 1.00 92.56 272 ASN A O 1
ATOM 2092 N N . ASN A 1 273 ? -4.654 -11.772 3.513 1.00 92.12 273 ASN A N 1
ATOM 2093 C CA . ASN A 1 273 ? -4.335 -10.933 2.362 1.00 92.12 273 ASN A CA 1
ATOM 2094 C C . ASN A 1 273 ? -4.654 -9.469 2.625 1.00 92.12 273 ASN A C 1
ATOM 2096 O O . ASN A 1 273 ? -3.861 -8.602 2.273 1.00 92.12 273 ASN A O 1
ATOM 2100 N N . PHE A 1 274 ? -5.765 -9.199 3.306 1.00 95.00 274 PHE A N 1
ATOM 2101 C CA . PHE A 1 274 ? -6.139 -7.846 3.681 1.00 95.00 274 PHE A CA 1
ATOM 2102 C C . PHE A 1 274 ? -5.089 -7.175 4.590 1.00 95.00 274 PHE A C 1
ATOM 2104 O O . PHE A 1 274 ? -4.722 -6.024 4.350 1.00 95.00 274 PHE A O 1
ATOM 2111 N N . ALA A 1 275 ? -4.530 -7.896 5.568 1.00 95.62 275 ALA A N 1
ATOM 2112 C CA . ALA A 1 275 ? -3.443 -7.410 6.419 1.00 95.62 275 ALA A CA 1
ATOM 2113 C C . ALA A 1 275 ? -2.181 -7.086 5.599 1.00 95.62 275 ALA A C 1
ATOM 2115 O O . ALA A 1 275 ? -1.652 -5.980 5.698 1.00 95.62 275 ALA A O 1
ATOM 2116 N N . ARG A 1 276 ? -1.753 -7.991 4.704 1.00 94.38 276 ARG A N 1
ATOM 2117 C CA . ARG A 1 276 ? -0.604 -7.761 3.798 1.00 94.38 276 ARG A CA 1
ATOM 2118 C C . ARG A 1 276 ? -0.807 -6.540 2.898 1.00 94.38 276 ARG A C 1
ATOM 2120 O O . ARG A 1 276 ? 0.109 -5.742 2.712 1.00 94.38 276 ARG A O 1
ATOM 2127 N N . LYS A 1 277 ? -2.013 -6.380 2.345 1.00 94.19 277 LYS A N 1
ATOM 2128 C CA . LYS A 1 277 ? -2.382 -5.227 1.511 1.00 94.19 277 LYS A CA 1
ATOM 2129 C C . LYS A 1 277 ? -2.426 -3.930 2.303 1.00 94.19 277 LYS A C 1
ATOM 2131 O O . LYS A 1 277 ? -2.075 -2.902 1.750 1.00 94.19 277 LYS A O 1
ATOM 2136 N N . SER A 1 278 ? -2.789 -3.987 3.580 1.00 96.88 278 SER A N 1
ATOM 2137 C CA . SER A 1 278 ? -2.797 -2.816 4.459 1.00 96.88 278 SER A CA 1
ATOM 2138 C C . SER A 1 278 ? -1.392 -2.337 4.804 1.00 96.88 278 SER A C 1
ATOM 2140 O O . SER A 1 278 ? -1.156 -1.134 4.782 1.00 96.88 278 SER A O 1
ATOM 2142 N N . ILE A 1 279 ? -0.439 -3.258 5.006 1.00 95.88 279 ILE A N 1
ATOM 2143 C CA . ILE A 1 279 ? 0.986 -2.903 5.107 1.00 95.88 279 ILE A CA 1
ATOM 2144 C C . ILE A 1 279 ? 1.432 -2.223 3.809 1.00 95.88 279 ILE A C 1
ATOM 2146 O O . ILE A 1 279 ? 1.978 -1.129 3.847 1.00 95.88 279 ILE A O 1
ATOM 2150 N N . ARG A 1 280 ? 1.151 -2.819 2.642 1.00 94.12 280 ARG A N 1
ATOM 2151 C CA . ARG A 1 280 ? 1.525 -2.214 1.354 1.00 94.12 280 ARG A CA 1
ATOM 2152 C C . ARG A 1 280 ? 0.868 -0.843 1.141 1.00 94.12 280 ARG A C 1
ATOM 2154 O O . ARG A 1 280 ? 1.559 0.102 0.790 1.00 94.12 280 ARG A O 1
ATOM 2161 N N . GLY A 1 281 ? -0.433 -0.715 1.383 1.00 95.19 281 GLY A N 1
ATOM 2162 C CA . GLY A 1 281 ? -1.168 0.543 1.248 1.00 95.19 281 GLY A CA 1
ATOM 2163 C C . GLY A 1 281 ? -0.597 1.661 2.121 1.00 95.19 281 GLY A C 1
ATOM 2164 O O . GLY A 1 281 ? -0.486 2.785 1.651 1.00 95.19 281 GLY A O 1
ATOM 2165 N N . PHE A 1 282 ? -0.137 1.335 3.334 1.00 95.31 282 PHE A N 1
ATOM 2166 C CA . PHE A 1 282 ? 0.562 2.273 4.217 1.00 95.31 282 PHE A CA 1
ATOM 2167 C C . PHE A 1 282 ? 1.840 2.843 3.579 1.00 95.31 282 PHE A C 1
ATOM 2169 O O . PHE A 1 282 ? 2.010 4.058 3.543 1.00 95.31 282 PHE A O 1
ATOM 2176 N N . PHE A 1 283 ? 2.719 1.992 3.026 1.00 92.62 283 PHE A N 1
ATOM 2177 C CA . PHE A 1 283 ? 3.929 2.470 2.334 1.00 92.62 283 PHE A CA 1
ATOM 2178 C C . PHE A 1 283 ? 3.588 3.321 1.119 1.00 92.62 283 PHE A C 1
ATOM 2180 O O . PHE A 1 283 ? 4.264 4.307 0.853 1.00 92.62 283 PHE A O 1
ATOM 2187 N N . HIS A 1 284 ? 2.582 2.907 0.356 1.00 93.88 284 HIS A N 1
ATOM 2188 C CA . HIS A 1 284 ? 2.257 3.545 -0.910 1.00 93.88 284 HIS A CA 1
ATOM 2189 C C . HIS A 1 284 ? 1.634 4.929 -0.725 1.00 93.88 284 HIS A C 1
ATOM 2191 O O . HIS A 1 284 ? 1.997 5.829 -1.470 1.00 93.88 284 HIS A O 1
ATOM 2197 N N . ASP A 1 285 ? 0.797 5.116 0.298 1.00 94.69 285 ASP A N 1
ATOM 2198 C CA . ASP A 1 285 ? 0.271 6.433 0.676 1.00 94.69 285 ASP A CA 1
ATOM 2199 C C . ASP A 1 285 ? 1.415 7.329 1.186 1.00 94.69 285 ASP A C 1
ATOM 2201 O O . ASP A 1 285 ? 1.634 8.424 0.676 1.00 94.69 285 ASP A O 1
ATOM 2205 N N . PHE A 1 286 ? 2.265 6.803 2.083 1.00 91.12 286 PHE A N 1
ATOM 2206 C CA . PHE A 1 286 ? 3.462 7.507 2.566 1.00 91.12 286 PHE A CA 1
ATOM 2207 C C . PHE A 1 286 ? 4.399 7.967 1.435 1.00 91.12 286 PHE A C 1
ATOM 2209 O O . PHE A 1 286 ? 4.932 9.078 1.481 1.00 91.12 286 PHE A O 1
ATOM 2216 N N . MET A 1 287 ? 4.625 7.117 0.426 1.00 90.12 287 MET A N 1
ATOM 2217 C CA . MET A 1 287 ? 5.530 7.411 -0.689 1.00 90.12 287 MET A CA 1
ATOM 2218 C C . MET A 1 287 ? 5.080 8.606 -1.530 1.00 90.12 287 MET A C 1
ATOM 2220 O O . MET A 1 287 ? 5.944 9.226 -2.152 1.00 90.12 287 MET A O 1
ATOM 2224 N N . SER A 1 288 ? 3.794 8.957 -1.530 1.00 89.00 288 SER A N 1
ATOM 2225 C CA . SER A 1 288 ? 3.266 10.145 -2.201 1.00 89.00 288 SER A CA 1
ATOM 2226 C C . SER A 1 288 ? 3.813 11.411 -1.528 1.00 89.00 288 SER A C 1
ATOM 2228 O O . SER A 1 288 ? 4.972 11.781 -1.760 1.00 89.00 288 SER A O 1
ATOM 2230 N N . ASN A 1 289 ? 3.051 12.054 -0.646 1.00 88.44 289 ASN A N 1
ATOM 2231 C CA . ASN A 1 289 ? 3.546 13.174 0.161 1.00 88.44 289 ASN A CA 1
ATOM 2232 C C . ASN A 1 289 ? 3.301 13.014 1.663 1.00 88.44 289 ASN A C 1
ATOM 2234 O O . ASN A 1 289 ? 3.968 13.703 2.437 1.00 88.44 289 ASN A O 1
ATOM 2238 N N . ALA A 1 290 ? 2.365 12.159 2.076 1.00 89.25 290 ALA A N 1
ATOM 2239 C CA . ALA A 1 290 ? 1.977 11.944 3.465 1.00 89.25 290 ALA A CA 1
ATOM 2240 C C . ALA A 1 290 ? 1.110 10.683 3.579 1.00 89.25 290 ALA A C 1
ATOM 2242 O O . ALA A 1 290 ? 0.567 10.214 2.589 1.00 89.25 290 ALA A O 1
ATOM 2243 N N . ILE A 1 291 ? 0.891 10.191 4.799 1.00 92.62 291 ILE A N 1
ATOM 2244 C CA . ILE A 1 291 ? -0.200 9.239 5.061 1.00 92.62 291 ILE A CA 1
ATOM 2245 C C . ILE A 1 291 ? -1.490 10.034 5.272 1.00 92.62 291 ILE A C 1
ATOM 2247 O O . ILE A 1 291 ? -1.856 10.341 6.409 1.00 92.62 291 ILE A O 1
ATOM 2251 N N . ASP A 1 292 ? -2.121 10.460 4.186 1.00 92.75 292 ASP A N 1
ATOM 2252 C CA . ASP A 1 292 ? -3.311 11.322 4.155 1.00 92.75 292 ASP A CA 1
ATOM 2253 C C . ASP A 1 292 ? -4.517 10.668 3.453 1.00 92.75 292 ASP A C 1
ATOM 2255 O O . ASP A 1 292 ? -5.631 11.198 3.489 1.00 92.75 292 ASP A O 1
ATOM 2259 N N . GLY A 1 293 ? -4.327 9.477 2.883 1.00 94.88 293 GLY A N 1
ATOM 2260 C CA . GLY A 1 293 ? -5.327 8.718 2.149 1.00 94.88 293 GLY A CA 1
ATOM 2261 C C . GLY A 1 293 ? -5.476 9.122 0.684 1.00 94.88 293 GLY A C 1
ATOM 2262 O O . GLY A 1 293 ? -6.423 8.675 0.027 1.00 94.88 293 GLY A O 1
ATOM 2263 N N . SER A 1 294 ? -4.573 9.949 0.160 1.00 94.31 294 SER A N 1
ATOM 2264 C CA . SER A 1 294 ? -4.509 10.322 -1.256 1.00 94.31 294 SER A CA 1
ATOM 2265 C C . SER A 1 294 ? -4.316 9.123 -2.183 1.00 94.31 294 SER A C 1
ATOM 2267 O O . SER A 1 294 ? -4.803 9.166 -3.314 1.00 94.31 294 SER A O 1
ATOM 2269 N N . ILE A 1 295 ? -3.779 7.999 -1.686 1.00 93.75 295 ILE A N 1
ATOM 2270 C CA . ILE A 1 295 ? -3.663 6.740 -2.436 1.00 93.75 295 ILE A CA 1
ATOM 2271 C C . ILE A 1 295 ? -4.985 6.286 -3.078 1.00 93.75 295 ILE A C 1
ATOM 2273 O O . ILE A 1 295 ? -4.986 5.631 -4.123 1.00 93.75 295 ILE A O 1
ATOM 2277 N N . LEU A 1 296 ? -6.135 6.661 -2.501 1.00 92.81 296 LEU A N 1
ATOM 2278 C CA . LEU A 1 296 ? -7.446 6.390 -3.096 1.00 92.81 296 LEU A CA 1
ATOM 2279 C C . LEU A 1 296 ? -7.571 6.967 -4.516 1.00 92.81 296 LEU A C 1
ATOM 2281 O O . LEU A 1 296 ? -8.192 6.344 -5.377 1.00 92.81 296 LEU A O 1
ATOM 2285 N N . ALA A 1 297 ? -6.964 8.126 -4.767 1.00 90.19 297 ALA A N 1
ATOM 2286 C CA . ALA A 1 297 ? -6.980 8.855 -6.033 1.00 90.19 297 ALA A CA 1
ATOM 2287 C C . ALA A 1 297 ? -5.768 8.565 -6.933 1.00 90.19 297 ALA A C 1
ATOM 2289 O O . ALA A 1 297 ? -5.651 9.148 -8.006 1.00 90.19 297 ALA A O 1
ATOM 2290 N N . GLU A 1 298 ? -4.880 7.660 -6.524 1.00 90.00 298 GLU A N 1
ATOM 2291 C CA . GLU A 1 298 ? -3.578 7.426 -7.167 1.00 90.00 298 GLU A CA 1
ATOM 2292 C C . GLU A 1 298 ? -3.476 6.025 -7.783 1.00 90.00 298 GLU A C 1
ATOM 2294 O O . GLU A 1 298 ? -2.398 5.483 -8.018 1.00 90.00 298 GLU A O 1
ATOM 2299 N N . HIS A 1 299 ? -4.613 5.394 -8.044 1.00 83.38 299 HIS A N 1
ATOM 2300 C CA . HIS A 1 299 ? -4.693 4.026 -8.549 1.00 83.38 299 HIS A CA 1
ATOM 2301 C C . HIS A 1 299 ? -4.357 3.901 -10.050 1.00 83.38 299 HIS A C 1
ATOM 2303 O O . HIS A 1 299 ? -4.239 2.785 -10.553 1.00 83.38 299 HIS A O 1
ATOM 2309 N N . ASP A 1 300 ? -4.178 5.023 -10.757 1.00 77.94 300 ASP A N 1
ATOM 2310 C CA . ASP A 1 300 ? -3.582 5.097 -12.103 1.00 77.94 300 ASP A CA 1
ATOM 2311 C C . ASP A 1 300 ? -2.038 5.042 -12.078 1.00 77.94 300 ASP A C 1
ATOM 2313 O O . ASP A 1 300 ? -1.391 4.918 -13.121 1.00 77.94 300 ASP A O 1
ATOM 2317 N N . ILE A 1 301 ? -1.418 5.130 -10.896 1.00 83.69 301 ILE A N 1
ATOM 2318 C CA . ILE A 1 301 ? 0.035 5.017 -10.752 1.00 83.69 301 ILE A CA 1
ATOM 2319 C C . ILE A 1 301 ? 0.422 3.541 -10.741 1.00 83.69 301 ILE A C 1
ATOM 2321 O O . ILE A 1 301 ? -0.076 2.757 -9.932 1.00 83.69 301 ILE A O 1
ATOM 2325 N N . SER A 1 302 ? 1.374 3.171 -11.595 1.00 79.25 302 SER A N 1
ATOM 2326 C CA . SER A 1 302 ? 1.800 1.784 -11.799 1.00 79.25 302 SER A CA 1
ATOM 2327 C C . SER A 1 302 ? 2.212 1.103 -10.502 1.00 79.25 302 SER A C 1
ATOM 2329 O O . SER A 1 302 ? 1.768 -0.007 -10.241 1.00 79.25 302 SER A O 1
ATOM 2331 N N . MET A 1 303 ? 2.961 1.778 -9.624 1.00 85.38 303 MET A N 1
ATOM 2332 C CA . MET A 1 303 ? 3.378 1.186 -8.348 1.00 85.38 303 MET A CA 1
ATOM 2333 C C . MET A 1 303 ? 2.186 0.728 -7.480 1.00 85.38 303 MET A C 1
ATOM 2335 O O . MET A 1 303 ? 2.311 -0.216 -6.702 1.00 85.38 303 MET A O 1
ATOM 2339 N N . ASN A 1 304 ? 1.003 1.333 -7.638 1.00 88.19 304 ASN A N 1
ATOM 2340 C CA . ASN A 1 304 ? -0.201 1.028 -6.861 1.00 88.19 304 ASN A CA 1
ATOM 2341 C C . ASN A 1 304 ? -1.006 -0.172 -7.398 1.00 88.19 304 ASN A C 1
ATOM 2343 O O . ASN A 1 304 ? -2.064 -0.488 -6.840 1.00 88.19 304 ASN A O 1
ATOM 2347 N N . PHE A 1 305 ? -0.518 -0.898 -8.418 1.00 84.62 305 PHE A N 1
ATOM 2348 C CA . PHE A 1 305 ? -1.170 -2.132 -8.874 1.00 84.62 305 PHE A CA 1
ATOM 2349 C C . PHE A 1 305 ? -1.412 -3.087 -7.695 1.00 84.62 305 PHE A C 1
ATOM 2351 O O . PHE A 1 305 ? -0.617 -3.208 -6.761 1.00 84.62 305 PHE A O 1
ATOM 2358 N N . GLY A 1 306 ? -2.510 -3.830 -7.719 1.00 85.44 306 GLY A N 1
ATOM 2359 C CA . GLY A 1 306 ? -2.835 -4.770 -6.648 1.00 85.44 306 GLY A CA 1
ATOM 2360 C C . GLY A 1 306 ? -3.418 -4.127 -5.394 1.00 85.44 306 GLY A C 1
ATOM 2361 O O . GLY A 1 306 ? -3.703 -4.875 -4.462 1.00 85.44 306 GLY A O 1
ATOM 2362 N N . LEU A 1 307 ? -3.606 -2.8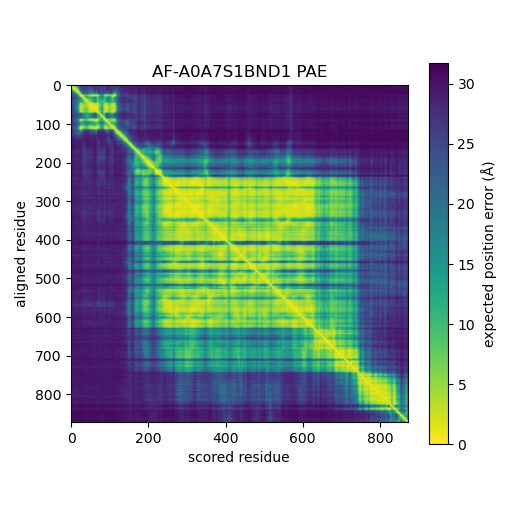03 -5.343 1.00 90.62 307 LEU A N 1
ATOM 2363 C CA . LEU A 1 307 ? -4.259 -2.113 -4.222 1.00 90.62 307 LEU A CA 1
ATOM 2364 C C . LEU A 1 307 ? -5.697 -1.681 -4.520 1.00 90.62 307 LEU A C 1
ATOM 2366 O O . LEU A 1 307 ? -6.388 -1.243 -3.611 1.00 90.62 307 LEU A O 1
ATOM 2370 N N . CYS A 1 308 ? -6.193 -1.879 -5.740 1.00 88.06 308 CYS A N 1
ATOM 2371 C CA . CYS A 1 308 ? -7.533 -1.461 -6.156 1.00 88.06 308 CYS A CA 1
ATOM 2372 C C . CYS A 1 308 ? -8.663 -1.899 -5.218 1.00 88.06 308 CYS A C 1
ATOM 2374 O O . CYS A 1 308 ? -9.407 -1.065 -4.702 1.00 88.06 308 CYS A O 1
ATOM 2376 N N . ARG A 1 309 ? -8.775 -3.205 -4.941 1.00 91.44 309 ARG A N 1
ATOM 2377 C CA . ARG A 1 309 ? -9.804 -3.732 -4.029 1.00 91.44 309 ARG A CA 1
ATOM 2378 C C . ARG A 1 309 ? -9.650 -3.167 -2.617 1.00 91.44 309 ARG A C 1
ATOM 2380 O O . ARG A 1 309 ? -10.639 -2.845 -1.964 1.00 91.44 309 ARG A O 1
ATOM 2387 N N . TRP A 1 310 ? -8.410 -3.048 -2.155 1.00 94.88 310 TRP A N 1
ATOM 2388 C CA . TRP A 1 310 ? -8.094 -2.514 -0.835 1.00 94.88 310 TRP A CA 1
ATOM 2389 C C . TRP A 1 310 ? -8.469 -1.028 -0.717 1.00 94.88 310 TRP A C 1
ATOM 2391 O O . TRP A 1 310 ? -9.116 -0.638 0.250 1.00 94.88 310 TRP A O 1
ATOM 2401 N N . ALA A 1 311 ? -8.175 -0.217 -1.733 1.00 94.56 311 ALA A N 1
ATOM 2402 C CA . ALA A 1 311 ? -8.526 1.197 -1.774 1.00 94.56 311 ALA A CA 1
ATOM 2403 C C . ALA A 1 311 ? -10.051 1.402 -1.857 1.00 94.56 311 ALA A C 1
ATOM 2405 O O . ALA A 1 311 ? -10.603 2.239 -1.146 1.00 94.56 311 ALA A O 1
ATOM 2406 N N . GLN A 1 312 ? -10.768 0.576 -2.631 1.00 93.12 312 GLN A N 1
ATOM 2407 C CA . GLN A 1 312 ? -12.238 0.561 -2.623 1.00 93.12 312 GLN A CA 1
ATOM 2408 C C . GLN A 1 312 ? -12.798 0.282 -1.220 1.00 93.12 312 GLN A C 1
ATOM 2410 O O . GLN A 1 312 ? -13.716 0.974 -0.782 1.00 93.12 312 GLN A O 1
ATOM 2415 N N . TYR A 1 313 ? -12.229 -0.688 -0.497 1.00 96.81 313 TYR A N 1
ATOM 2416 C CA . TYR A 1 313 ? -12.606 -0.970 0.890 1.00 96.81 313 TYR A CA 1
ATOM 2417 C C . TYR A 1 313 ? -12.363 0.232 1.809 1.00 96.81 313 TYR A C 1
ATOM 2419 O O . TYR A 1 313 ? -13.263 0.614 2.556 1.00 96.81 313 TYR A O 1
ATOM 2427 N N . VAL A 1 314 ? -11.173 0.843 1.751 1.00 98.00 314 VAL A N 1
ATOM 2428 C CA . VAL A 1 314 ? -10.835 2.013 2.579 1.00 98.00 314 VAL A CA 1
ATOM 2429 C C . VAL A 1 314 ? -11.811 3.159 2.301 1.00 98.00 314 VAL A C 1
ATOM 2431 O O . VAL A 1 314 ? -12.314 3.768 3.244 1.00 98.00 314 VAL A O 1
ATOM 2434 N N . ASN A 1 315 ? -12.159 3.392 1.032 1.00 96.12 315 ASN A N 1
ATOM 2435 C CA . ASN A 1 315 ? -13.133 4.408 0.641 1.00 96.12 315 ASN A CA 1
ATOM 2436 C C . ASN A 1 315 ? -14.536 4.126 1.218 1.00 96.12 315 ASN A C 1
ATOM 2438 O O . ASN A 1 315 ? -15.160 5.015 1.792 1.00 96.12 315 ASN A O 1
ATOM 2442 N N . VAL A 1 316 ? -15.017 2.880 1.134 1.00 96.62 316 VAL A N 1
ATOM 2443 C CA . VAL A 1 316 ? -16.316 2.468 1.701 1.00 96.62 316 VAL A CA 1
ATOM 2444 C C . VAL A 1 316 ? -16.328 2.576 3.228 1.00 96.62 316 VAL A C 1
ATOM 2446 O O . VAL A 1 316 ? -17.306 3.056 3.805 1.00 96.62 316 VAL A O 1
ATOM 2449 N N . LEU A 1 317 ? -15.257 2.148 3.901 1.00 98.25 317 LEU A N 1
ATOM 2450 C CA . LEU A 1 317 ? -15.158 2.243 5.356 1.00 98.25 317 LEU A CA 1
ATOM 2451 C C . LEU A 1 317 ? -15.124 3.702 5.815 1.00 98.25 317 LEU A C 1
ATOM 2453 O O . LEU A 1 317 ? -15.803 4.049 6.785 1.00 98.25 317 LEU A O 1
ATOM 2457 N N . SER A 1 318 ? -14.377 4.548 5.105 1.00 97.31 318 SER A N 1
ATOM 2458 C CA . SER A 1 318 ? -14.334 5.988 5.343 1.00 97.31 318 SER A CA 1
ATOM 2459 C C . SER A 1 318 ? -15.714 6.620 5.179 1.00 97.31 318 SER A C 1
ATOM 2461 O O . SER A 1 318 ? -16.187 7.272 6.104 1.00 97.31 318 SER A O 1
ATOM 2463 N N . ASP A 1 319 ? -16.418 6.347 4.077 1.00 95.81 319 ASP A N 1
ATOM 2464 C CA . ASP A 1 319 ? -17.773 6.863 3.863 1.00 95.81 319 ASP A CA 1
ATOM 2465 C C . ASP A 1 319 ? -18.743 6.442 4.972 1.00 95.81 319 ASP A C 1
ATOM 2467 O O . ASP A 1 319 ? -19.551 7.245 5.444 1.00 95.81 319 ASP A O 1
ATOM 2471 N N . HIS A 1 320 ? -18.699 5.170 5.367 1.00 96.31 320 HIS A N 1
ATOM 2472 C CA . HIS A 1 320 ? -19.659 4.630 6.319 1.00 96.31 320 HIS A CA 1
ATOM 2473 C C . HIS A 1 320 ? -19.416 5.140 7.741 1.00 96.31 320 HIS A C 1
ATOM 2475 O O . HIS A 1 320 ? -20.366 5.432 8.465 1.00 96.31 320 HIS A O 1
ATOM 2481 N N . THR A 1 321 ? -18.151 5.239 8.147 1.00 95.88 321 THR A N 1
ATOM 2482 C CA . THR A 1 321 ? -17.781 5.636 9.511 1.00 95.88 321 THR A CA 1
ATOM 2483 C C . THR A 1 321 ? -17.579 7.136 9.659 1.00 95.88 321 THR A C 1
ATOM 2485 O O . THR A 1 321 ? -17.681 7.637 10.774 1.00 95.88 321 THR A O 1
ATOM 2488 N N . LEU A 1 322 ? -17.332 7.855 8.562 1.00 93.81 322 LEU A N 1
ATOM 2489 C CA . LEU A 1 322 ? -16.865 9.245 8.518 1.00 93.81 322 LEU A CA 1
ATOM 2490 C C . LEU A 1 322 ? -15.468 9.459 9.126 1.00 93.81 322 LEU A C 1
ATOM 2492 O O . LEU A 1 322 ? -15.097 10.596 9.408 1.00 93.81 322 LEU A O 1
ATOM 2496 N N . CYS A 1 323 ? -14.692 8.391 9.335 1.00 95.31 323 CYS A N 1
ATOM 2497 C CA . CYS A 1 323 ? -13.261 8.522 9.595 1.00 95.31 323 CYS A CA 1
ATOM 2498 C C . CYS A 1 323 ? -12.541 8.849 8.280 1.00 95.31 323 CYS A C 1
ATOM 2500 O O . CYS A 1 323 ? -12.871 8.280 7.234 1.00 95.31 323 CYS A O 1
ATOM 2502 N N . ASP A 1 324 ? -11.576 9.764 8.308 1.00 95.31 324 ASP A N 1
ATOM 2503 C CA . ASP A 1 324 ? -10.814 10.115 7.114 1.00 95.31 324 ASP A CA 1
ATOM 2504 C C . ASP A 1 324 ? -9.969 8.926 6.619 1.00 95.31 324 ASP A C 1
ATOM 2506 O O . ASP A 1 324 ? -9.506 8.107 7.424 1.00 95.31 324 ASP A O 1
ATOM 2510 N N . PRO A 1 325 ? -9.750 8.817 5.298 1.00 96.56 325 PRO A N 1
ATOM 2511 C CA . PRO A 1 325 ? -8.981 7.717 4.734 1.00 96.56 325 PRO A CA 1
ATOM 2512 C C . PRO A 1 325 ? -7.553 7.611 5.276 1.00 96.56 325 PRO A C 1
ATOM 2514 O O . PRO A 1 325 ? -7.156 6.504 5.625 1.00 96.56 325 PRO A O 1
ATOM 2517 N N . GLY A 1 326 ? -6.809 8.713 5.433 1.00 96.06 326 GLY A N 1
ATOM 2518 C CA . GLY A 1 326 ? -5.433 8.677 5.953 1.00 96.06 326 GLY A CA 1
ATOM 2519 C C . GLY A 1 326 ? -5.327 8.031 7.335 1.00 96.06 326 GLY A C 1
ATOM 2520 O O . GLY A 1 326 ? -4.470 7.181 7.573 1.00 96.06 326 GLY A O 1
ATOM 2521 N N . SER A 1 327 ? -6.260 8.342 8.235 1.00 95.94 327 SER A N 1
ATOM 2522 C CA . SER A 1 327 ? -6.345 7.697 9.550 1.00 95.94 327 SER A CA 1
ATOM 2523 C C . SER A 1 327 ? -6.661 6.207 9.455 1.00 95.94 327 SER A C 1
ATOM 2525 O O . SER A 1 327 ? -6.092 5.406 10.196 1.00 95.94 327 SER A O 1
ATOM 2527 N N . ILE A 1 328 ? -7.546 5.807 8.536 1.00 98.25 328 ILE A N 1
ATOM 2528 C CA . ILE A 1 328 ? -7.836 4.390 8.274 1.00 98.25 328 ILE A CA 1
ATOM 2529 C C . ILE A 1 328 ? -6.589 3.677 7.745 1.00 98.25 328 ILE A C 1
ATOM 2531 O O . ILE A 1 328 ? -6.298 2.579 8.214 1.00 98.25 328 ILE A O 1
ATOM 2535 N N . VAL A 1 329 ? -5.849 4.283 6.811 1.00 97.94 329 VAL A N 1
ATOM 2536 C CA . VAL A 1 329 ? -4.608 3.727 6.251 1.00 97.94 329 VAL A CA 1
ATOM 2537 C C . VAL A 1 329 ? -3.551 3.551 7.341 1.00 97.94 329 VAL A C 1
ATOM 2539 O O . VAL A 1 329 ? -2.991 2.461 7.459 1.00 97.94 329 VAL A O 1
ATOM 2542 N N . ALA A 1 330 ? -3.341 4.560 8.190 1.00 95.44 330 ALA A N 1
ATOM 2543 C CA . ALA A 1 330 ? -2.401 4.491 9.309 1.00 95.44 330 ALA A CA 1
ATOM 2544 C C . ALA A 1 330 ? -2.760 3.363 10.298 1.00 95.44 330 ALA A C 1
ATOM 2546 O O . ALA A 1 330 ? -1.939 2.485 10.573 1.00 95.44 330 ALA A O 1
ATOM 2547 N N . MET A 1 331 ? -4.024 3.302 10.746 1.00 96.44 331 MET A N 1
ATOM 2548 C CA . MET A 1 331 ? -4.510 2.221 11.617 1.00 96.44 331 MET A CA 1
ATOM 2549 C C . MET A 1 331 ? -4.386 0.839 10.961 1.00 96.44 331 MET A C 1
ATOM 2551 O O . MET A 1 331 ? -4.040 -0.140 11.625 1.00 96.44 331 MET A O 1
ATOM 2555 N N . ALA A 1 332 ? -4.680 0.735 9.664 1.00 97.25 332 ALA A N 1
ATOM 2556 C CA . ALA A 1 332 ? -4.600 -0.517 8.923 1.00 97.25 332 ALA A CA 1
ATOM 2557 C C . ALA A 1 332 ? -3.145 -0.985 8.739 1.00 97.25 332 ALA A C 1
ATOM 2559 O O . ALA A 1 332 ? -2.891 -2.186 8.809 1.00 97.25 332 ALA A O 1
ATOM 2560 N N . GLY A 1 333 ? -2.191 -0.070 8.549 1.00 94.56 333 GLY A N 1
ATOM 2561 C CA . GLY A 1 333 ? -0.762 -0.384 8.495 1.00 94.56 333 GLY A CA 1
ATOM 2562 C C . GLY A 1 333 ? -0.254 -0.980 9.808 1.00 94.56 333 GLY A C 1
ATOM 2563 O O . GLY A 1 333 ? 0.302 -2.081 9.809 1.00 94.56 333 GLY A O 1
ATOM 2564 N N . GLU A 1 334 ? -0.526 -0.311 10.936 1.00 91.19 334 GLU A N 1
ATOM 2565 C CA . GLU A 1 334 ? -0.166 -0.806 12.274 1.00 91.19 334 GLU A CA 1
ATOM 2566 C C . GLU A 1 334 ? -0.794 -2.177 12.571 1.00 91.19 334 GLU A C 1
ATOM 2568 O O . GLU A 1 334 ? -0.101 -3.135 12.930 1.00 91.19 334 GLU A O 1
ATOM 2573 N N . LEU A 1 335 ? -2.114 -2.308 12.390 1.00 94.00 335 LEU A N 1
ATOM 2574 C CA . LEU A 1 335 ? -2.801 -3.577 12.631 1.00 94.00 335 LEU A CA 1
ATOM 2575 C C . LEU A 1 335 ? -2.358 -4.675 11.661 1.00 94.00 335 LEU A C 1
ATOM 2577 O O . LEU A 1 335 ? -2.310 -5.834 12.065 1.00 94.00 335 LEU A O 1
ATOM 2581 N N . GLY A 1 336 ? -2.020 -4.334 10.417 1.00 95.19 336 GLY A N 1
ATOM 2582 C CA . GLY A 1 336 ? -1.554 -5.284 9.411 1.00 95.19 336 GLY A CA 1
ATOM 2583 C C . GLY A 1 336 ? -0.236 -5.934 9.819 1.00 95.19 336 GLY A C 1
ATOM 2584 O O . GLY A 1 336 ? -0.127 -7.161 9.826 1.00 95.19 336 GLY A O 1
ATOM 2585 N N . TYR A 1 337 ? 0.736 -5.126 10.247 1.00 92.75 337 TYR A N 1
ATOM 2586 C CA . TYR A 1 337 ? 1.998 -5.618 10.801 1.00 92.75 337 TYR A CA 1
ATOM 2587 C C . TYR A 1 337 ? 1.772 -6.532 12.011 1.00 92.75 337 TYR A C 1
ATOM 2589 O O . TYR A 1 337 ? 2.305 -7.645 12.053 1.00 92.75 337 TYR A O 1
ATOM 2597 N N . LEU A 1 338 ? 0.924 -6.112 12.955 1.00 90.12 338 LEU A N 1
ATOM 2598 C CA . LEU A 1 338 ? 0.591 -6.912 14.133 1.00 90.12 338 LEU A CA 1
ATOM 2599 C C . LEU A 1 338 ? -0.097 -8.238 13.768 1.00 90.12 338 LEU A C 1
ATOM 2601 O O . LEU A 1 338 ? 0.275 -9.298 14.275 1.00 90.12 338 LEU A O 1
ATOM 2605 N N . ALA A 1 339 ? -1.083 -8.202 12.870 1.00 92.94 339 ALA A N 1
ATOM 2606 C CA . ALA A 1 339 ? -1.822 -9.375 12.403 1.00 92.94 339 ALA A CA 1
ATOM 2607 C C . ALA A 1 339 ? -0.919 -10.392 11.691 1.00 92.94 339 ALA A C 1
ATOM 2609 O O . ALA A 1 339 ? -1.227 -11.588 11.687 1.00 92.94 339 ALA A O 1
ATOM 2610 N N . CYS A 1 340 ? 0.198 -9.918 11.135 1.00 92.81 340 CYS A N 1
ATOM 2611 C CA . CYS A 1 340 ? 1.226 -10.710 10.477 1.00 92.81 340 CYS A CA 1
ATOM 2612 C C . CYS A 1 340 ? 2.428 -11.050 11.373 1.00 92.81 340 CYS A C 1
ATOM 2614 O O . CYS A 1 340 ? 3.436 -11.543 10.877 1.00 92.81 340 CYS A O 1
ATOM 2616 N N . GLY A 1 341 ? 2.302 -10.873 12.693 1.00 89.25 341 GLY A N 1
ATOM 2617 C CA . GLY A 1 341 ? 3.268 -11.373 13.674 1.00 89.25 341 GLY A CA 1
ATOM 2618 C C . GLY A 1 341 ? 4.431 -10.434 13.979 1.00 89.25 341 GLY A C 1
ATOM 2619 O O . GLY A 1 341 ? 5.345 -10.833 14.704 1.00 89.25 341 GLY A O 1
ATOM 2620 N N . VAL A 1 342 ? 4.406 -9.198 13.473 1.00 88.25 342 VAL A N 1
ATOM 2621 C CA . VAL A 1 342 ? 5.378 -8.168 13.849 1.00 88.25 342 VAL A CA 1
ATOM 2622 C C . VAL A 1 342 ? 4.981 -7.584 15.196 1.00 88.25 342 VAL A C 1
ATOM 2624 O O . VAL A 1 342 ? 3.884 -7.054 15.369 1.00 88.25 342 VAL A O 1
ATOM 2627 N N . ASP A 1 343 ? 5.881 -7.673 16.170 1.00 80.50 343 ASP A N 1
ATOM 2628 C CA . ASP A 1 343 ? 5.630 -7.142 17.505 1.00 80.50 343 ASP A CA 1
ATOM 2629 C C . ASP A 1 343 ? 5.884 -5.629 17.547 1.00 80.50 343 ASP A C 1
ATOM 2631 O O . ASP A 1 343 ? 6.925 -5.153 17.996 1.00 80.50 343 ASP A O 1
ATOM 2635 N N . LEU A 1 344 ? 4.915 -4.862 17.045 1.00 78.38 344 LEU A N 1
ATOM 2636 C CA . LEU A 1 344 ? 4.983 -3.401 17.061 1.00 78.38 344 LEU A CA 1
ATOM 2637 C C . LEU A 1 344 ? 4.918 -2.828 18.474 1.00 78.38 344 LEU A C 1
ATOM 2639 O O . LEU A 1 344 ? 5.441 -1.754 18.755 1.00 78.38 344 LEU A O 1
ATOM 2643 N N . PHE A 1 345 ? 4.214 -3.520 19.363 1.00 71.19 345 PHE A N 1
ATOM 2644 C CA . PHE A 1 345 ? 3.800 -2.931 20.621 1.00 71.19 345 PHE A CA 1
ATOM 2645 C C . PHE A 1 345 ? 4.886 -3.127 21.667 1.00 71.19 345 PHE A C 1
ATOM 2647 O O . PHE A 1 345 ? 5.173 -2.186 22.397 1.00 71.19 345 PHE A O 1
ATOM 2654 N N . ASN A 1 346 ? 5.515 -4.303 21.756 1.00 63.12 346 ASN A N 1
ATOM 2655 C CA . ASN A 1 346 ? 6.360 -4.658 22.899 1.00 63.12 346 ASN A CA 1
ATOM 2656 C C . ASN A 1 346 ? 7.859 -4.424 22.706 1.00 63.12 346 ASN A C 1
ATOM 2658 O O . ASN A 1 346 ? 8.577 -4.445 23.703 1.00 63.12 346 ASN A O 1
ATOM 2662 N N . LEU A 1 347 ? 8.330 -4.192 21.479 1.00 62.88 347 LEU A N 1
ATOM 2663 C CA . LEU A 1 347 ? 9.765 -4.177 21.181 1.00 62.88 347 LEU A CA 1
ATOM 2664 C C . LEU A 1 347 ? 10.469 -2.840 21.432 1.00 62.88 347 LEU A C 1
ATOM 2666 O O . LEU A 1 347 ? 11.681 -2.849 21.644 1.00 62.88 347 LEU A O 1
ATOM 2670 N N . ASP A 1 348 ? 9.750 -1.713 21.430 1.00 61.78 348 ASP A N 1
ATOM 2671 C CA . ASP A 1 348 ? 10.363 -0.396 21.621 1.00 61.78 348 ASP A CA 1
ATOM 2672 C C . ASP A 1 348 ? 9.869 0.305 22.889 1.00 61.78 348 ASP A C 1
ATOM 2674 O O . ASP A 1 348 ? 8.670 0.429 23.143 1.00 61.78 348 ASP A O 1
ATOM 2678 N N . SER A 1 349 ? 10.804 0.737 23.734 1.00 52.38 349 SER A N 1
ATOM 2679 C CA . SER A 1 349 ? 10.525 1.463 24.973 1.00 52.38 349 SER A CA 1
ATOM 2680 C C . SER A 1 349 ? 10.393 2.977 24.780 1.00 52.38 349 SER A C 1
ATOM 2682 O O . SER A 1 349 ? 9.724 3.628 25.578 1.00 52.38 349 SER A O 1
ATOM 2684 N N . GLU A 1 350 ? 11.038 3.531 23.757 1.00 54.12 350 GLU A N 1
ATOM 2685 C CA . GLU A 1 350 ? 11.108 4.970 23.476 1.00 54.12 350 GLU A CA 1
ATOM 2686 C C . GLU A 1 350 ? 9.955 5.426 22.583 1.00 54.12 350 GLU A C 1
ATOM 2688 O O . GLU A 1 350 ? 9.412 6.507 22.799 1.00 54.12 350 GLU A O 1
ATOM 2693 N N . VAL A 1 351 ? 9.552 4.572 21.643 1.00 62.38 351 VAL A N 1
ATOM 2694 C CA . VAL A 1 351 ? 8.469 4.822 20.691 1.00 62.38 351 VAL A CA 1
ATOM 2695 C C . VAL A 1 351 ? 7.274 3.944 21.020 1.00 62.38 351 VAL A C 1
ATOM 2697 O O . VAL A 1 351 ? 7.414 2.738 21.230 1.00 62.38 351 VAL A O 1
ATOM 2700 N N . LYS A 1 352 ? 6.083 4.546 21.073 1.00 63.56 352 LYS A N 1
ATOM 2701 C CA . LYS A 1 352 ? 4.837 3.811 21.281 1.00 63.56 352 LYS A CA 1
ATOM 2702 C C . LYS A 1 352 ? 3.899 4.026 20.097 1.00 63.56 352 LYS A C 1
ATOM 2704 O O . LYS A 1 352 ? 3.608 5.182 19.802 1.00 63.56 352 LYS A O 1
ATOM 2709 N N . PRO A 1 353 ? 3.402 2.946 19.467 1.00 65.00 353 PRO A N 1
ATOM 2710 C CA . PRO A 1 353 ? 2.516 3.057 18.319 1.00 65.00 353 PRO A CA 1
ATOM 2711 C C . PRO A 1 353 ? 1.253 3.799 18.728 1.00 65.00 353 PRO A C 1
ATOM 2713 O O . PRO A 1 353 ? 0.527 3.421 19.658 1.00 65.00 353 PRO A O 1
ATOM 2716 N N . ARG A 1 354 ? 1.079 4.934 18.075 1.00 77.00 354 ARG A N 1
ATOM 2717 C CA . ARG A 1 354 ? 0.042 5.919 18.297 1.00 77.00 354 ARG A CA 1
ATOM 2718 C C . ARG A 1 354 ? -0.273 6.433 16.918 1.00 77.00 354 ARG A C 1
ATOM 2720 O O . ARG A 1 354 ? 0.626 6.940 16.268 1.00 77.00 354 ARG A O 1
ATOM 2727 N N . VAL A 1 355 ? -1.547 6.400 16.570 1.00 87.12 355 VAL A N 1
ATOM 2728 C CA . VAL A 1 355 ? -2.005 6.906 15.287 1.00 87.12 355 VAL A CA 1
ATOM 2729 C C . VAL A 1 355 ? -2.516 8.327 15.450 1.00 87.12 355 VAL A C 1
ATOM 2731 O O . VAL A 1 355 ? -3.366 8.593 16.305 1.00 87.12 355 VAL A O 1
ATOM 2734 N N . THR A 1 356 ? -2.033 9.255 14.629 1.00 88.88 356 THR A N 1
ATOM 2735 C CA . THR A 1 356 ? -2.724 10.536 14.427 1.00 88.88 356 THR A CA 1
ATOM 2736 C C . THR A 1 356 ? -3.984 10.330 13.583 1.00 88.88 356 THR A C 1
ATOM 2738 O O . THR A 1 356 ? -3.916 9.852 12.453 1.00 88.88 356 THR A O 1
ATOM 2741 N N . LEU A 1 357 ? -5.130 10.715 14.140 1.00 91.25 357 LEU A N 1
ATOM 2742 C CA . LEU A 1 357 ? -6.453 10.678 13.529 1.00 91.25 357 LEU A CA 1
ATOM 2743 C C . LEU A 1 357 ? -6.886 12.029 12.969 1.00 91.25 357 LEU A C 1
ATOM 2745 O O . LEU A 1 357 ? -6.388 13.068 13.410 1.00 91.25 357 LEU A O 1
ATOM 2749 N N . ASN A 1 358 ? -7.938 11.997 12.144 1.00 91.00 358 ASN A N 1
ATOM 2750 C CA . ASN A 1 358 ? -8.594 13.161 11.565 1.00 91.00 358 ASN A CA 1
ATOM 2751 C C . ASN A 1 358 ? -7.592 13.981 10.759 1.00 91.00 358 ASN A C 1
ATOM 2753 O O . ASN A 1 358 ? -7.353 15.144 11.056 1.00 91.00 358 ASN A O 1
ATOM 2757 N N . ARG A 1 359 ? -6.949 13.335 9.786 1.00 91.81 359 ARG A N 1
ATOM 2758 C CA . ARG A 1 359 ? -5.927 13.948 8.940 1.00 91.81 359 ARG A CA 1
ATOM 2759 C C . ARG A 1 359 ? -6.588 14.762 7.820 1.00 91.81 359 ARG A C 1
ATOM 2761 O O . ARG A 1 359 ? -7.706 14.429 7.406 1.00 91.81 359 ARG A O 1
ATOM 2768 N N . PRO A 1 360 ? -5.940 15.827 7.317 1.00 91.88 360 PRO A N 1
ATOM 2769 C CA . PRO A 1 360 ? -6.446 16.545 6.153 1.00 91.88 360 PRO A CA 1
ATOM 2770 C C . PRO A 1 360 ? -6.563 15.591 4.960 1.00 91.88 360 PRO A C 1
ATOM 2772 O O . PRO A 1 360 ? -5.615 14.876 4.657 1.00 91.88 360 PRO A O 1
ATOM 2775 N N . PHE A 1 361 ? -7.712 15.590 4.283 1.00 91.94 361 PHE A N 1
ATOM 2776 C CA . PHE A 1 361 ? -7.929 14.804 3.072 1.00 91.94 361 PHE A CA 1
ATOM 2777 C C . PHE A 1 361 ? -8.581 15.681 2.000 1.00 91.94 361 PHE A C 1
ATOM 2779 O O . PHE A 1 361 ? -9.678 16.207 2.200 1.00 91.94 361 PHE A O 1
ATOM 2786 N N . SER A 1 362 ? -7.907 15.842 0.859 1.00 88.69 362 SER A N 1
ATOM 2787 C CA . SER A 1 362 ? -8.348 16.706 -0.247 1.00 88.69 362 SER A CA 1
ATOM 2788 C C . SER A 1 362 ? -9.333 16.037 -1.204 1.00 88.69 362 SER A C 1
ATOM 2790 O O . SER A 1 362 ? -9.862 16.712 -2.086 1.00 88.69 362 SER A O 1
ATOM 2792 N N . CYS A 1 363 ? -9.584 14.730 -1.056 1.00 89.75 363 CYS A N 1
ATOM 2793 C CA . CYS A 1 363 ? -10.370 13.933 -2.004 1.00 89.75 363 CYS A CA 1
ATOM 2794 C C . CYS A 1 363 ? -9.765 13.851 -3.415 1.00 89.75 363 CYS A C 1
ATOM 2796 O O . CYS A 1 363 ? -10.482 13.613 -4.388 1.00 89.75 363 CYS A O 1
ATOM 2798 N N . GLY A 1 364 ? -8.449 14.033 -3.519 1.00 89.12 364 GLY A N 1
ATOM 2799 C CA . GLY A 1 364 ? -7.679 13.933 -4.752 1.00 89.12 364 GLY A CA 1
ATOM 2800 C C . GLY A 1 364 ? -6.270 13.393 -4.491 1.00 89.12 364 GLY A C 1
ATOM 2801 O O . GLY A 1 364 ? -5.942 13.082 -3.343 1.00 89.12 364 GLY A O 1
ATOM 2802 N N . PRO A 1 365 ? -5.452 13.254 -5.547 1.00 90.19 365 PRO A N 1
ATOM 2803 C CA . PRO A 1 365 ? -4.079 12.780 -5.410 1.00 90.19 365 PRO A CA 1
ATOM 2804 C C . PRO A 1 365 ? -3.221 13.817 -4.672 1.00 90.19 365 PRO A C 1
ATOM 2806 O O . PRO A 1 365 ? -3.479 15.021 -4.763 1.00 90.19 365 PRO A O 1
ATOM 2809 N N . ASN A 1 366 ? -2.177 13.364 -3.979 1.00 90.94 366 ASN A N 1
ATOM 2810 C CA . ASN A 1 366 ? -1.204 14.221 -3.303 1.00 90.94 366 ASN A CA 1
ATOM 2811 C C . ASN A 1 366 ? 0.227 13.752 -3.607 1.00 90.94 366 ASN A C 1
ATOM 2813 O O . ASN A 1 366 ? 1.003 13.393 -2.727 1.00 90.94 366 ASN A O 1
ATOM 2817 N N . ILE A 1 367 ? 0.577 13.790 -4.891 1.00 88.69 367 ILE A N 1
ATOM 2818 C CA . ILE A 1 367 ? 1.905 13.414 -5.411 1.00 88.69 367 ILE A CA 1
ATOM 2819 C C . ILE A 1 367 ? 2.713 14.607 -5.920 1.00 88.69 367 ILE A C 1
ATOM 2821 O O . ILE A 1 367 ? 3.919 14.500 -6.158 1.00 88.69 367 ILE A O 1
ATOM 2825 N N . GLU A 1 368 ? 2.060 15.751 -6.129 1.00 78.06 368 GLU A N 1
ATOM 2826 C CA . GLU A 1 368 ? 2.717 16.932 -6.670 1.00 78.06 368 GLU A CA 1
ATOM 2827 C C . GLU A 1 368 ? 3.855 17.357 -5.732 1.00 78.06 368 GLU A C 1
ATOM 2829 O O . GLU A 1 368 ? 3.679 17.415 -4.521 1.00 78.06 368 GLU A O 1
ATOM 2834 N N . GLN A 1 369 ? 5.030 17.663 -6.294 1.00 79.44 369 GLN A N 1
ATOM 2835 C CA . GLN A 1 369 ? 6.254 18.047 -5.559 1.00 79.44 369 GLN A CA 1
ATOM 2836 C C . GLN A 1 369 ? 7.012 16.901 -4.869 1.00 79.44 369 GLN A C 1
ATOM 2838 O O . GLN A 1 369 ? 8.109 17.137 -4.357 1.00 79.44 369 GLN A O 1
ATOM 2843 N N . SER A 1 370 ? 6.518 15.662 -4.917 1.00 86.06 370 SER A N 1
ATOM 2844 C CA . SER A 1 370 ? 7.291 14.523 -4.426 1.00 86.06 370 SER A CA 1
ATOM 2845 C C . SER A 1 370 ? 8.435 14.188 -5.399 1.00 86.06 370 SER A C 1
ATOM 2847 O O . SER A 1 370 ? 8.196 13.974 -6.590 1.00 86.06 370 SER A O 1
ATOM 2849 N N . PRO A 1 371 ? 9.697 14.104 -4.930 1.00 86.69 371 PRO A N 1
ATOM 2850 C CA . PRO A 1 371 ? 10.852 13.818 -5.787 1.00 86.69 371 PRO A CA 1
ATOM 2851 C C . PRO A 1 371 ? 10.870 12.384 -6.335 1.00 86.69 371 PRO A C 1
ATOM 2853 O O . PRO A 1 371 ? 11.700 12.073 -7.185 1.00 86.69 371 PRO A O 1
ATOM 2856 N N . LEU A 1 372 ? 9.972 11.517 -5.856 1.00 89.00 372 LEU A N 1
ATOM 2857 C CA . LEU A 1 372 ? 9.835 10.132 -6.304 1.00 89.00 372 LEU A CA 1
ATOM 2858 C C . LEU A 1 372 ? 9.096 9.998 -7.640 1.00 89.00 372 LEU A C 1
ATOM 2860 O O . LEU A 1 372 ? 9.216 8.965 -8.301 1.00 89.00 372 LEU A O 1
ATOM 2864 N N . PHE A 1 373 ? 8.355 11.030 -8.046 1.00 88.62 373 PHE A N 1
ATOM 2865 C CA . PHE A 1 373 ? 7.491 10.988 -9.220 1.00 88.62 373 PHE A CA 1
ATOM 2866 C C . PHE A 1 373 ? 8.000 11.926 -10.312 1.00 88.62 373 PHE A C 1
ATOM 2868 O O . PHE A 1 373 ? 8.710 12.912 -10.068 1.00 88.62 373 PHE A O 1
ATOM 2875 N N . ASP A 1 374 ? 7.674 11.580 -11.549 1.00 82.50 374 ASP A N 1
ATOM 2876 C CA . ASP A 1 374 ? 7.875 12.441 -12.699 1.00 82.50 374 ASP A CA 1
ATOM 2877 C C . ASP A 1 374 ? 6.684 13.399 -12.843 1.00 82.50 374 ASP A C 1
ATOM 2879 O O . ASP A 1 374 ? 5.525 12.990 -12.874 1.00 82.50 374 ASP A O 1
ATOM 2883 N N . HIS A 1 375 ? 6.968 14.698 -12.942 1.00 76.69 375 HIS A N 1
ATOM 2884 C CA . HIS A 1 375 ? 5.927 15.728 -12.978 1.00 76.69 375 HIS A CA 1
ATOM 2885 C C . HIS A 1 375 ? 5.077 15.710 -14.254 1.00 76.69 375 HIS A C 1
ATOM 2887 O O . HIS A 1 375 ? 3.994 16.288 -14.257 1.00 76.69 375 HIS A O 1
ATOM 2893 N N . SER A 1 376 ? 5.570 15.112 -15.341 1.00 72.00 376 SER A N 1
ATOM 2894 C CA . SER A 1 376 ? 4.874 15.101 -16.630 1.00 72.00 376 SER A CA 1
ATOM 2895 C C . SER A 1 376 ? 3.946 13.900 -16.783 1.00 72.00 376 SER A C 1
ATOM 2897 O O . SER A 1 376 ? 2.851 14.035 -17.323 1.00 72.00 376 SER A O 1
ATOM 2899 N N . THR A 1 377 ? 4.366 12.743 -16.276 1.00 70.44 377 THR A N 1
ATOM 2900 C CA . THR A 1 377 ? 3.627 11.479 -16.385 1.00 70.44 377 THR A CA 1
ATOM 2901 C C . THR A 1 377 ? 2.846 11.129 -15.124 1.00 70.44 377 THR A C 1
ATOM 2903 O O . THR A 1 377 ? 1.965 10.276 -15.185 1.00 70.44 377 THR A O 1
ATOM 2906 N N . LEU A 1 378 ? 3.165 11.763 -13.987 1.00 76.25 378 LEU A N 1
ATOM 2907 C CA . LEU A 1 378 ? 2.643 11.424 -12.658 1.00 76.25 378 LEU A CA 1
ATOM 2908 C C . LEU A 1 378 ? 2.932 9.969 -12.236 1.00 76.25 378 LEU A C 1
ATOM 2910 O O . LEU A 1 378 ? 2.323 9.454 -11.301 1.00 76.25 378 LEU A O 1
ATOM 2914 N N . GLN A 1 379 ? 3.878 9.305 -12.904 1.00 82.56 379 GLN A N 1
ATOM 2915 C CA . GLN A 1 379 ? 4.349 7.965 -12.559 1.00 82.56 379 GLN A CA 1
ATOM 2916 C C . GLN A 1 379 ? 5.593 8.046 -11.669 1.00 82.56 379 GLN A C 1
ATOM 2918 O O . GLN A 1 379 ? 6.320 9.045 -11.670 1.00 82.56 379 GLN A O 1
ATOM 2923 N N . ARG A 1 380 ? 5.853 6.979 -10.902 1.00 86.81 380 ARG A N 1
ATOM 2924 C CA . ARG A 1 380 ? 7.119 6.827 -10.171 1.00 86.81 380 ARG A CA 1
ATOM 2925 C C . ARG A 1 380 ? 8.270 6.834 -11.181 1.00 86.81 380 ARG A C 1
ATOM 2927 O O . ARG A 1 380 ? 8.161 6.222 -12.240 1.00 86.81 380 ARG A O 1
ATOM 2934 N N . ARG A 1 381 ? 9.360 7.534 -10.865 1.00 83.12 381 ARG A N 1
ATOM 2935 C CA . ARG A 1 381 ? 10.534 7.600 -11.748 1.00 83.12 381 ARG A CA 1
ATOM 2936 C C . ARG A 1 381 ? 11.134 6.213 -11.953 1.00 83.12 381 ARG A C 1
ATOM 2938 O O . ARG A 1 381 ? 11.225 5.439 -11.004 1.00 83.12 381 ARG A O 1
ATOM 2945 N N . GLU A 1 382 ? 11.603 5.937 -13.168 1.00 80.44 382 GLU A N 1
ATOM 2946 C CA . GLU A 1 382 ? 12.159 4.629 -13.547 1.00 80.44 382 GLU A CA 1
ATOM 2947 C C . GLU A 1 382 ? 13.361 4.226 -12.679 1.00 80.44 382 GLU A C 1
ATOM 2949 O O . GLU A 1 382 ? 13.495 3.060 -12.309 1.00 80.44 382 GLU A O 1
ATOM 2954 N N . GLU A 1 383 ? 14.196 5.190 -12.270 1.00 79.75 383 GLU A N 1
ATOM 2955 C CA . GLU A 1 383 ? 15.307 4.960 -11.333 1.00 79.75 383 GLU A CA 1
ATOM 2956 C C . GLU A 1 383 ? 14.865 4.417 -9.962 1.00 79.75 383 GLU A C 1
ATOM 2958 O O . GLU A 1 383 ? 15.685 3.862 -9.233 1.00 79.75 383 GLU A O 1
ATOM 2963 N N . PHE A 1 384 ? 13.580 4.550 -9.621 1.00 88.94 384 PHE A N 1
ATOM 2964 C CA . PHE A 1 384 ? 12.959 4.071 -8.387 1.00 88.94 384 PHE A CA 1
ATOM 2965 C C . PHE A 1 384 ? 11.959 2.930 -8.617 1.00 88.94 384 PHE A C 1
ATOM 2967 O O . PHE A 1 384 ? 11.167 2.624 -7.724 1.00 88.94 384 PHE A O 1
ATOM 2974 N N . SER A 1 385 ? 11.981 2.302 -9.793 1.00 85.56 385 SER A N 1
ATOM 2975 C CA . SER A 1 385 ? 11.236 1.068 -10.057 1.00 85.56 385 SER A CA 1
ATOM 2976 C C . SER A 1 385 ? 11.704 -0.086 -9.161 1.00 85.56 385 SER A C 1
ATOM 2978 O O . SER A 1 385 ? 12.841 -0.111 -8.687 1.00 85.56 385 SER A O 1
ATOM 2980 N N . ASP A 1 386 ? 10.846 -1.075 -8.935 1.00 88.56 386 ASP A N 1
ATOM 2981 C CA . ASP A 1 386 ? 11.105 -2.220 -8.065 1.00 88.56 386 ASP A CA 1
ATOM 2982 C C . ASP A 1 386 ? 12.356 -2.998 -8.512 1.00 88.56 386 ASP A C 1
ATOM 2984 O O . ASP A 1 386 ? 13.170 -3.389 -7.671 1.00 88.56 386 ASP A O 1
ATOM 2988 N N . ALA A 1 387 ? 12.556 -3.186 -9.823 1.00 85.44 387 ALA A N 1
ATOM 2989 C CA . ALA A 1 387 ? 13.735 -3.855 -10.373 1.00 85.44 387 ALA A CA 1
ATOM 2990 C C . ALA A 1 387 ? 15.023 -3.033 -10.187 1.00 85.44 387 ALA A C 1
ATOM 2992 O O . ALA A 1 387 ? 16.059 -3.606 -9.820 1.00 85.44 387 ALA A O 1
ATOM 2993 N N . GLN A 1 388 ? 14.981 -1.705 -10.379 1.00 86.31 388 GLN A N 1
ATOM 2994 C CA . GLN A 1 388 ? 16.121 -0.830 -10.073 1.00 86.31 388 GLN A CA 1
ATOM 2995 C C . GLN A 1 388 ? 16.461 -0.892 -8.588 1.00 86.31 388 GLN A C 1
ATOM 2997 O O . GLN A 1 388 ? 17.606 -1.173 -8.233 1.00 86.31 388 GLN A O 1
ATOM 3002 N N . LEU A 1 389 ? 15.474 -0.698 -7.712 1.00 89.19 389 LEU A N 1
ATOM 3003 C CA . LEU A 1 389 ? 15.680 -0.710 -6.267 1.00 89.19 389 LEU A CA 1
ATOM 3004 C C . LEU A 1 389 ? 16.235 -2.055 -5.792 1.00 89.19 389 LEU A C 1
ATOM 3006 O O . LEU A 1 389 ? 17.183 -2.077 -5.015 1.00 89.19 389 LEU A O 1
ATOM 3010 N N . ALA A 1 390 ? 15.744 -3.178 -6.315 1.00 89.69 390 ALA A N 1
ATOM 3011 C CA . ALA A 1 390 ? 16.232 -4.508 -5.949 1.00 89.69 390 ALA A CA 1
ATOM 3012 C C . ALA A 1 390 ? 17.690 -4.782 -6.368 1.00 89.69 390 ALA A C 1
ATOM 3014 O O . ALA A 1 390 ? 18.344 -5.650 -5.785 1.00 89.69 390 ALA A O 1
ATOM 3015 N N . THR A 1 391 ? 18.217 -4.076 -7.373 1.00 83.19 391 THR A N 1
ATOM 3016 C CA . THR A 1 391 ? 19.525 -4.377 -7.993 1.00 83.19 391 THR A CA 1
ATOM 3017 C C . THR A 1 391 ? 20.582 -3.299 -7.817 1.00 83.19 391 THR A C 1
ATOM 3019 O O . THR A 1 391 ? 21.771 -3.569 -7.999 1.00 83.19 391 THR A O 1
ATOM 3022 N N . ASN A 1 392 ? 20.176 -2.086 -7.460 1.00 82.12 392 ASN A N 1
ATOM 3023 C CA . ASN A 1 392 ? 21.030 -0.913 -7.426 1.00 82.12 392 ASN A CA 1
ATOM 3024 C C . ASN A 1 392 ? 21.003 -0.283 -6.033 1.00 82.12 392 ASN A C 1
ATOM 3026 O O . ASN A 1 392 ? 20.082 0.449 -5.675 1.00 82.12 392 ASN A O 1
ATOM 3030 N N . SER A 1 393 ? 22.060 -0.511 -5.255 1.00 80.69 393 SER A N 1
ATOM 3031 C CA . SER A 1 393 ? 22.135 0.009 -3.888 1.00 80.69 393 SER A CA 1
ATOM 3032 C C . SER A 1 393 ? 22.219 1.528 -3.797 1.00 80.69 393 SER A C 1
ATOM 3034 O O . SER A 1 393 ? 21.808 2.112 -2.798 1.00 80.69 393 SER A O 1
ATOM 3036 N N . THR A 1 394 ? 22.705 2.181 -4.855 1.00 77.88 394 THR A N 1
ATOM 3037 C CA . THR A 1 394 ? 22.688 3.645 -4.951 1.00 77.88 394 THR A CA 1
ATOM 3038 C C . THR A 1 394 ? 21.274 4.148 -5.219 1.00 77.88 394 THR A C 1
ATOM 3040 O O . THR A 1 394 ? 20.848 5.104 -4.584 1.00 77.88 394 THR A O 1
ATOM 3043 N N . ALA A 1 395 ? 20.519 3.488 -6.103 1.00 82.50 395 ALA A N 1
ATOM 3044 C CA . ALA A 1 395 ? 19.118 3.842 -6.330 1.00 82.50 395 ALA A CA 1
ATOM 3045 C C . ALA A 1 395 ? 18.268 3.614 -5.075 1.00 82.50 395 ALA A C 1
ATOM 3047 O O . ALA A 1 395 ? 17.481 4.482 -4.723 1.00 82.50 395 ALA A O 1
ATOM 3048 N N . MET A 1 396 ? 18.478 2.504 -4.358 1.00 85.56 396 MET A N 1
ATOM 3049 C CA . MET A 1 396 ? 17.816 2.230 -3.077 1.00 85.56 396 MET A CA 1
ATOM 3050 C C . MET A 1 396 ? 18.098 3.319 -2.032 1.00 85.56 396 MET A C 1
ATOM 3052 O O . MET A 1 396 ? 17.207 3.734 -1.295 1.00 85.56 396 MET A O 1
ATOM 3056 N N . GLU A 1 397 ? 19.335 3.810 -1.973 1.00 79.75 397 GLU A N 1
ATOM 3057 C CA . GLU A 1 397 ? 19.720 4.899 -1.073 1.00 79.75 397 GLU A CA 1
ATOM 3058 C C . GLU A 1 397 ? 19.039 6.216 -1.442 1.00 79.75 397 GLU A C 1
ATOM 3060 O O . GLU A 1 397 ? 18.412 6.857 -0.598 1.00 79.75 397 GLU A O 1
ATOM 3065 N N . GLU A 1 398 ? 19.123 6.600 -2.713 1.00 81.94 398 GLU A N 1
ATOM 3066 C CA . GLU A 1 398 ? 18.502 7.819 -3.223 1.00 81.94 398 GLU A CA 1
ATOM 3067 C C . GLU A 1 398 ? 16.974 7.770 -3.111 1.00 81.94 398 GLU A C 1
ATOM 3069 O O . GLU A 1 398 ? 16.360 8.782 -2.781 1.00 81.94 398 GLU A O 1
ATOM 3074 N N . PHE A 1 399 ? 16.368 6.595 -3.284 1.00 87.19 399 PHE A N 1
ATOM 3075 C CA . PHE A 1 399 ? 14.947 6.368 -3.060 1.00 87.19 399 PHE A CA 1
ATOM 3076 C C . PHE A 1 399 ? 14.555 6.670 -1.620 1.00 87.19 399 PHE A C 1
ATOM 3078 O O . PHE A 1 399 ? 13.650 7.467 -1.399 1.00 87.19 399 PHE A O 1
ATOM 3085 N N . TRP A 1 400 ? 15.248 6.105 -0.630 1.00 83.00 400 TRP A N 1
ATOM 3086 C CA . TRP A 1 400 ? 14.914 6.375 0.768 1.00 83.00 400 TRP A CA 1
ATOM 3087 C C . TRP A 1 400 ? 15.230 7.810 1.185 1.00 83.00 400 TRP A C 1
ATOM 3089 O O . TRP A 1 400 ? 14.505 8.362 2.010 1.00 83.00 400 TRP A O 1
ATOM 3099 N N . TYR A 1 401 ? 16.229 8.459 0.581 1.00 79.62 401 TYR A N 1
ATOM 3100 C CA . TYR A 1 401 ? 16.434 9.900 0.754 1.00 79.62 401 TYR A CA 1
ATOM 3101 C C . TYR A 1 401 ? 15.319 10.744 0.137 1.00 79.62 401 TYR A C 1
ATOM 3103 O O . TYR A 1 401 ? 14.955 11.770 0.703 1.00 79.62 401 TYR A O 1
ATOM 3111 N N . ALA A 1 402 ? 14.787 10.336 -1.012 1.00 81.94 402 ALA A N 1
ATOM 3112 C CA . ALA A 1 402 ? 13.674 11.005 -1.672 1.00 81.94 402 ALA A CA 1
ATOM 3113 C C . ALA A 1 402 ? 12.328 10.717 -0.978 1.00 81.94 402 ALA A C 1
ATOM 3115 O O . ALA A 1 402 ? 11.433 11.564 -0.985 1.00 81.94 402 ALA A O 1
ATOM 3116 N N . ALA A 1 403 ? 12.169 9.539 -0.376 1.00 82.50 403 ALA A N 1
ATOM 3117 C CA . ALA A 1 403 ? 10.986 9.134 0.374 1.00 82.50 403 ALA A CA 1
ATOM 3118 C C . ALA A 1 403 ? 10.927 9.808 1.751 1.00 82.50 403 ALA A C 1
ATOM 3120 O O . ALA A 1 403 ? 9.875 10.323 2.123 1.00 82.50 403 ALA A O 1
ATOM 3121 N N . ASN A 1 404 ? 12.047 9.854 2.481 1.00 73.31 404 ASN A N 1
ATOM 3122 C CA . ASN A 1 404 ? 12.097 10.431 3.822 1.00 73.31 404 ASN A CA 1
ATOM 3123 C C . ASN A 1 404 ? 11.782 11.932 3.802 1.00 73.31 404 ASN A C 1
ATOM 3125 O O . ASN A 1 404 ? 12.451 12.717 3.136 1.00 73.31 404 ASN A O 1
ATOM 3129 N N . SER A 1 405 ? 10.786 12.342 4.591 1.00 52.19 405 SER A N 1
ATOM 3130 C CA . SER A 1 405 ? 10.350 13.740 4.696 1.00 52.19 405 SER A CA 1
ATOM 3131 C C . SER A 1 405 ? 10.958 14.486 5.894 1.00 52.19 405 SER A C 1
ATOM 3133 O O . SER A 1 405 ? 10.426 15.517 6.312 1.00 52.19 405 SER A O 1
ATOM 3135 N N . HIS A 1 406 ? 12.026 13.967 6.508 1.00 49.00 406 HIS A N 1
ATOM 3136 C CA . HIS A 1 406 ? 12.626 14.624 7.667 1.00 49.00 406 HIS A CA 1
ATOM 3137 C C . HIS A 1 406 ? 13.182 16.002 7.305 1.00 49.00 406 HIS A C 1
ATOM 3139 O O . HIS A 1 406 ? 13.802 16.210 6.268 1.00 49.00 406 HIS A O 1
ATOM 3145 N N . THR A 1 407 ? 13.035 16.938 8.240 1.00 38.91 407 THR A N 1
ATOM 3146 C CA . THR A 1 407 ? 13.602 18.295 8.207 1.00 38.91 407 THR A CA 1
ATOM 3147 C C . THR A 1 407 ? 15.134 18.337 8.307 1.00 38.91 407 THR A C 1
ATOM 3149 O O . THR A 1 407 ? 15.712 19.420 8.398 1.00 38.91 407 THR A O 1
ATOM 3152 N N . HIS A 1 408 ? 15.804 17.184 8.343 1.00 40.41 408 HIS A N 1
ATOM 3153 C CA . HIS A 1 408 ? 17.251 17.064 8.491 1.00 40.41 408 HIS A CA 1
ATOM 3154 C C . HIS A 1 408 ? 17.882 16.744 7.132 1.00 40.41 408 HIS A C 1
ATOM 3156 O O . HIS A 1 408 ? 17.387 15.906 6.383 1.00 40.41 408 HIS A O 1
ATOM 3162 N N . GLY A 1 409 ? 18.964 17.446 6.785 1.00 45.22 409 GLY A N 1
ATOM 3163 C CA . GLY A 1 409 ? 19.666 17.228 5.518 1.00 45.22 409 GLY A CA 1
ATOM 3164 C C . GLY A 1 409 ? 20.317 15.842 5.432 1.00 45.22 409 GLY A C 1
ATOM 3165 O O . GLY A 1 409 ? 20.484 15.155 6.439 1.00 45.22 409 GLY A O 1
ATOM 3166 N N . ARG A 1 410 ? 20.752 15.448 4.225 1.00 48.84 410 ARG A N 1
ATOM 3167 C CA . ARG A 1 410 ? 21.649 14.290 4.048 1.00 48.84 410 ARG A CA 1
ATOM 3168 C C . ARG A 1 410 ? 22.836 14.441 5.023 1.00 48.84 410 ARG A C 1
ATOM 3170 O O . ARG A 1 410 ? 23.465 15.502 4.974 1.00 48.84 410 ARG A O 1
ATOM 3177 N N . PRO A 1 411 ? 23.189 13.449 5.864 1.00 49.00 411 PRO A N 1
ATOM 3178 C CA . PRO A 1 411 ? 22.856 12.026 5.791 1.00 49.00 411 PRO A CA 1
ATOM 3179 C C . PRO A 1 411 ? 22.376 11.492 7.156 1.00 49.00 411 PRO A C 1
ATOM 3181 O O . PRO A 1 411 ? 23.169 10.887 7.876 1.00 49.00 411 PRO A O 1
ATOM 3184 N N . ASP A 1 412 ? 21.132 11.739 7.571 1.00 50.59 412 ASP A N 1
ATOM 3185 C CA . ASP A 1 412 ? 20.701 11.179 8.859 1.00 50.59 412 ASP A CA 1
ATOM 3186 C C . ASP A 1 412 ? 20.400 9.674 8.739 1.00 50.59 412 ASP A C 1
ATOM 3188 O O . ASP A 1 412 ? 19.778 9.217 7.777 1.00 50.59 412 ASP A O 1
ATOM 3192 N N . GLY A 1 413 ? 20.926 8.893 9.684 1.00 51.88 413 GLY A N 1
ATOM 3193 C CA . GLY A 1 413 ? 21.144 7.438 9.614 1.00 51.88 413 GLY A CA 1
ATOM 3194 C C . GLY A 1 413 ? 19.892 6.563 9.738 1.00 51.88 413 GLY A C 1
ATOM 3195 O O . GLY A 1 413 ? 19.985 5.421 10.185 1.00 51.88 413 GLY A O 1
ATOM 3196 N N . GLU A 1 414 ? 18.728 7.076 9.351 1.00 67.12 414 GLU A N 1
ATOM 3197 C CA . GLU A 1 4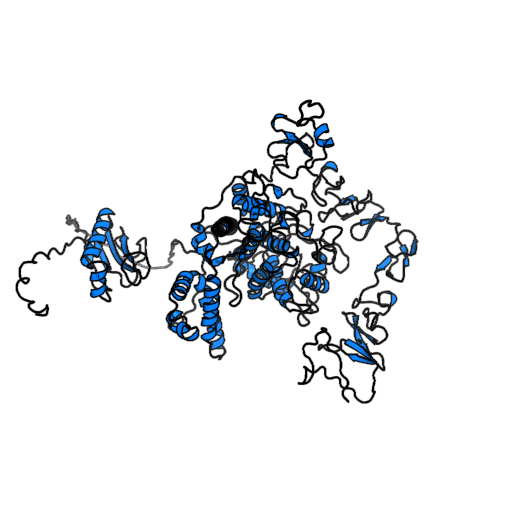14 ? 17.416 6.462 9.587 1.00 67.12 414 GLU A CA 1
ATOM 3198 C C . GLU A 1 414 ? 16.988 5.451 8.517 1.00 67.12 414 GLU A C 1
ATOM 3200 O O . GLU A 1 414 ? 15.969 4.779 8.658 1.00 67.12 414 GLU A O 1
ATOM 3205 N N . ILE A 1 415 ? 17.799 5.258 7.476 1.00 74.00 415 ILE A N 1
ATOM 3206 C CA . ILE A 1 415 ? 17.548 4.263 6.424 1.00 74.00 415 ILE A CA 1
ATOM 3207 C C . ILE A 1 415 ? 17.515 2.818 6.955 1.00 74.00 415 ILE A C 1
ATOM 3209 O O . ILE A 1 415 ? 16.920 1.941 6.338 1.00 74.00 415 ILE A O 1
ATOM 3213 N N . GLU A 1 416 ? 18.066 2.581 8.151 1.00 76.56 416 GLU A N 1
ATOM 3214 C CA . GLU A 1 416 ? 17.921 1.318 8.886 1.00 76.56 416 GLU A CA 1
ATOM 3215 C C . GLU A 1 416 ? 16.458 1.063 9.262 1.00 76.56 416 GLU A C 1
ATOM 3217 O O . GLU A 1 416 ? 15.987 -0.060 9.138 1.00 76.56 416 GLU A O 1
ATOM 3222 N N . TYR A 1 417 ? 15.718 2.088 9.693 1.00 81.25 417 TYR A N 1
ATOM 3223 C CA . TYR A 1 417 ? 14.302 1.953 10.041 1.00 81.25 417 TYR A CA 1
ATOM 3224 C C . TYR A 1 417 ? 13.471 1.606 8.804 1.00 81.25 417 TYR A C 1
ATOM 3226 O O . TYR A 1 417 ? 12.642 0.693 8.846 1.00 81.25 417 TYR A O 1
ATOM 3234 N N . SER A 1 418 ? 13.754 2.277 7.687 1.00 81.19 418 SER A N 1
ATOM 3235 C CA . SER A 1 418 ? 13.093 2.019 6.408 1.00 81.19 418 SER A CA 1
ATOM 3236 C C . SER A 1 418 ? 13.428 0.641 5.846 1.00 81.19 418 SER A C 1
ATOM 3238 O O . SER A 1 418 ? 12.524 -0.097 5.464 1.00 81.19 418 SER A O 1
ATOM 3240 N N . GLY A 1 419 ? 14.706 0.249 5.859 1.00 83.12 419 GLY A N 1
ATOM 3241 C CA . GLY A 1 419 ? 15.152 -1.064 5.397 1.00 83.12 419 GLY A CA 1
ATOM 3242 C C . GLY A 1 419 ? 14.565 -2.216 6.216 1.00 83.12 419 GLY A C 1
ATOM 3243 O O . GLY A 1 419 ? 14.139 -3.218 5.648 1.00 83.12 419 GLY A O 1
ATOM 3244 N N . GLU A 1 420 ? 14.473 -2.068 7.540 1.00 85.69 420 GLU A N 1
ATOM 3245 C CA . GLU A 1 420 ? 13.841 -3.067 8.414 1.00 85.69 420 GLU A CA 1
ATOM 3246 C C . GLU A 1 420 ? 12.337 -3.172 8.180 1.00 85.69 420 GLU A C 1
ATOM 3248 O O . GLU A 1 420 ? 11.789 -4.272 8.165 1.00 85.69 420 GLU A O 1
ATOM 3253 N N . SER A 1 421 ? 11.662 -2.045 7.966 1.00 87.06 421 SER A N 1
ATOM 3254 C CA . SER A 1 421 ? 10.213 -2.025 7.749 1.00 87.06 421 SER A CA 1
ATOM 3255 C C . SER A 1 421 ? 9.839 -2.568 6.377 1.00 87.06 421 SER A C 1
ATOM 3257 O O . SER A 1 421 ? 8.906 -3.368 6.279 1.00 87.06 421 SER A O 1
ATOM 3259 N N . ALA A 1 422 ? 10.600 -2.207 5.340 1.00 88.44 422 ALA A N 1
ATOM 3260 C CA . ALA A 1 422 ? 10.483 -2.790 4.008 1.00 88.44 422 ALA A CA 1
ATOM 3261 C C . ALA A 1 422 ? 10.744 -4.301 4.052 1.00 88.44 422 ALA A C 1
ATOM 3263 O O . ALA A 1 422 ? 9.901 -5.084 3.619 1.00 88.44 422 ALA A O 1
ATOM 3264 N N . GLY A 1 423 ? 11.831 -4.718 4.709 1.00 90.38 423 GLY A N 1
ATOM 3265 C CA . GLY A 1 423 ? 12.141 -6.130 4.889 1.00 90.38 423 GLY A CA 1
ATOM 3266 C C . GLY A 1 423 ? 11.072 -6.892 5.677 1.00 90.38 423 GLY A C 1
ATOM 3267 O O . GLY A 1 423 ? 10.751 -8.031 5.341 1.00 90.38 423 GLY A O 1
ATOM 3268 N N . ALA A 1 424 ? 10.456 -6.267 6.683 1.00 91.06 424 ALA A N 1
ATOM 3269 C CA . ALA A 1 424 ? 9.325 -6.839 7.407 1.00 91.06 424 ALA A CA 1
ATOM 3270 C C . ALA A 1 424 ? 8.078 -6.980 6.532 1.00 91.06 424 ALA A C 1
ATOM 3272 O O . ALA A 1 424 ? 7.435 -8.032 6.562 1.00 91.06 424 ALA A O 1
ATOM 3273 N N . ALA A 1 425 ? 7.763 -5.966 5.724 1.00 92.31 425 ALA A N 1
ATOM 3274 C CA . ALA A 1 425 ? 6.662 -6.017 4.771 1.00 92.31 425 ALA A CA 1
ATOM 3275 C C . ALA A 1 425 ? 6.877 -7.126 3.731 1.00 92.31 425 ALA A C 1
ATOM 3277 O O . ALA A 1 425 ? 5.953 -7.889 3.444 1.00 92.31 425 ALA A O 1
ATOM 3278 N N . HIS A 1 426 ? 8.098 -7.276 3.215 1.00 91.50 426 HIS A N 1
ATOM 3279 C CA . HIS A 1 426 ? 8.406 -8.312 2.238 1.00 91.50 426 HIS A CA 1
ATOM 3280 C C . HIS A 1 426 ? 8.439 -9.715 2.852 1.00 91.50 426 HIS A C 1
ATOM 3282 O O . HIS A 1 426 ? 7.912 -10.647 2.248 1.00 91.50 426 HIS A O 1
ATOM 3288 N N . ALA A 1 427 ? 8.952 -9.876 4.078 1.00 91.50 427 ALA A N 1
ATOM 3289 C CA . ALA A 1 427 ? 9.021 -11.167 4.766 1.00 91.50 427 ALA A CA 1
ATOM 3290 C C . ALA A 1 427 ? 7.652 -11.849 4.933 1.00 91.50 427 ALA A C 1
ATOM 3292 O O . ALA A 1 427 ? 7.571 -13.077 4.855 1.00 91.50 427 ALA A O 1
ATOM 3293 N N . VAL A 1 428 ? 6.589 -11.067 5.151 1.00 90.88 428 VAL A N 1
ATOM 3294 C CA . VAL A 1 428 ? 5.199 -11.558 5.260 1.00 90.88 428 VAL A CA 1
ATOM 3295 C C . VAL A 1 428 ? 4.394 -11.375 3.971 1.00 90.88 428 VAL A C 1
ATOM 3297 O O . VAL A 1 428 ? 3.268 -11.873 3.860 1.00 90.88 428 VAL A O 1
ATOM 3300 N N . GLY A 1 429 ? 4.956 -10.636 3.017 1.00 90.38 429 GLY A N 1
ATOM 3301 C CA . GLY A 1 429 ? 4.341 -10.267 1.758 1.00 90.38 429 GLY A CA 1
ATOM 3302 C C . GLY A 1 429 ? 4.443 -11.348 0.686 1.00 90.38 429 GLY A C 1
ATOM 3303 O O . GLY A 1 429 ? 5.013 -12.432 0.855 1.00 90.38 429 GLY A O 1
ATOM 3304 N N . ARG A 1 430 ? 3.856 -11.025 -0.463 1.00 90.44 430 ARG A N 1
ATOM 3305 C CA . ARG A 1 430 ? 3.925 -11.838 -1.673 1.00 90.44 430 ARG A CA 1
ATOM 3306 C C . ARG A 1 430 ? 3.918 -10.963 -2.914 1.00 90.44 430 ARG A C 1
ATOM 3308 O O . ARG A 1 430 ? 3.330 -9.882 -2.921 1.00 90.44 430 ARG A O 1
ATOM 3315 N N . VAL A 1 431 ? 4.522 -11.481 -3.971 1.00 89.69 431 VAL A N 1
ATOM 3316 C CA . VAL A 1 431 ? 4.564 -10.870 -5.296 1.00 89.69 431 VAL A CA 1
ATOM 3317 C C . VAL A 1 431 ? 3.461 -11.499 -6.136 1.00 89.69 431 VAL A C 1
ATOM 3319 O O . VAL A 1 431 ? 3.588 -12.643 -6.571 1.00 89.69 431 VAL A O 1
ATOM 3322 N N . THR A 1 432 ? 2.358 -10.775 -6.328 1.00 86.81 432 THR A N 1
ATOM 3323 C CA . THR A 1 432 ? 1.199 -11.238 -7.122 1.00 86.81 432 THR A CA 1
ATOM 3324 C C . THR A 1 432 ? 1.181 -10.674 -8.539 1.00 86.81 432 THR A C 1
ATOM 3326 O O . THR A 1 432 ? 0.684 -11.304 -9.479 1.00 86.81 432 THR A O 1
ATOM 3329 N N . CYS A 1 433 ? 1.830 -9.531 -8.733 1.00 82.56 433 CYS A N 1
ATOM 3330 C CA . CYS A 1 433 ? 2.062 -8.927 -10.036 1.00 82.56 433 CYS A CA 1
ATOM 3331 C C . CYS A 1 433 ? 3.571 -8.796 -10.276 1.00 82.56 433 CYS A C 1
ATOM 3333 O O . CYS A 1 433 ? 4.319 -8.722 -9.301 1.00 82.56 433 CYS A O 1
ATOM 3335 N N . PRO A 1 434 ? 4.027 -8.822 -11.539 1.00 82.00 434 PRO A N 1
ATOM 3336 C CA . PRO A 1 434 ? 5.441 -8.645 -11.851 1.00 82.00 434 PRO A CA 1
ATOM 3337 C C . PRO A 1 434 ? 5.958 -7.298 -11.312 1.00 82.00 434 PRO A C 1
ATOM 3339 O O . PRO A 1 434 ? 5.266 -6.298 -11.515 1.00 82.00 434 PRO A O 1
ATOM 3342 N N . PRO A 1 435 ? 7.130 -7.273 -10.650 1.00 83.94 435 PRO A N 1
ATOM 3343 C CA . PRO A 1 435 ? 7.862 -6.043 -10.345 1.00 83.94 435 PRO A CA 1
ATOM 3344 C C . PRO A 1 435 ? 8.078 -5.182 -11.596 1.00 83.94 435 PRO A C 1
ATOM 3346 O O . PRO A 1 435 ? 8.170 -5.719 -12.705 1.00 83.94 435 PRO A O 1
ATOM 3349 N N . ASP A 1 436 ? 8.148 -3.864 -11.421 1.00 77.00 436 ASP A N 1
ATOM 3350 C CA . ASP A 1 436 ? 8.305 -2.898 -12.508 1.00 77.00 436 ASP A CA 1
ATOM 3351 C C . ASP A 1 436 ? 9.759 -2.519 -12.816 1.00 77.00 436 ASP A C 1
ATOM 3353 O O . ASP A 1 436 ? 10.670 -2.731 -12.014 1.00 77.00 436 ASP A O 1
ATOM 3357 N N . GLY A 1 437 ? 9.939 -1.946 -14.009 1.00 74.56 437 GLY A N 1
ATOM 3358 C CA . GLY A 1 437 ? 11.184 -1.363 -14.504 1.00 74.56 437 GLY A CA 1
ATOM 3359 C C . GLY A 1 437 ? 12.229 -2.344 -15.034 1.00 74.56 437 GLY A C 1
ATOM 3360 O O . GLY A 1 437 ? 11.985 -3.542 -15.220 1.00 74.56 437 GLY A O 1
ATOM 3361 N N . VAL A 1 438 ? 13.412 -1.805 -15.320 1.00 72.75 438 VAL A N 1
ATOM 3362 C CA . VAL A 1 438 ? 14.614 -2.565 -15.698 1.00 72.75 438 VAL A CA 1
ATOM 3363 C C . VAL A 1 438 ? 15.582 -2.681 -14.532 1.00 72.75 438 VAL A C 1
ATOM 3365 O O . VAL A 1 438 ? 15.649 -1.819 -13.660 1.00 72.75 438 VAL A O 1
ATOM 3368 N N . THR A 1 439 ? 16.391 -3.732 -14.518 1.00 74.69 439 THR A N 1
ATOM 3369 C CA . THR A 1 439 ? 17.452 -3.873 -13.521 1.00 74.69 439 THR A CA 1
ATOM 3370 C C . THR A 1 439 ? 18.594 -2.891 -13.755 1.00 74.69 439 THR A C 1
ATOM 3372 O O . THR A 1 439 ? 18.692 -2.238 -14.793 1.00 74.69 439 THR A O 1
ATOM 3375 N N . PHE A 1 440 ? 19.523 -2.813 -12.804 1.00 75.38 440 PHE A N 1
ATOM 3376 C CA . PHE A 1 440 ? 20.728 -1.994 -12.900 1.00 75.38 440 PHE A CA 1
ATOM 3377 C C . PHE A 1 440 ? 21.550 -2.231 -14.187 1.00 75.38 440 PHE A C 1
ATOM 3379 O O . PHE A 1 440 ? 22.220 -1.317 -14.663 1.00 75.38 440 PHE A O 1
ATOM 3386 N N . SER A 1 441 ? 21.498 -3.439 -14.759 1.00 68.44 441 SER A N 1
ATOM 3387 C CA . SER A 1 441 ? 22.159 -3.791 -16.024 1.00 68.44 441 SER A CA 1
ATOM 3388 C C . SER A 1 441 ? 21.360 -3.388 -17.274 1.00 68.44 441 SER A C 1
ATOM 3390 O O . SER A 1 441 ? 21.816 -3.627 -18.390 1.00 68.44 441 SER A O 1
ATOM 3392 N N . GLY A 1 442 ? 20.181 -2.783 -17.102 1.00 65.31 442 GLY A N 1
ATOM 3393 C CA . GLY A 1 442 ? 19.251 -2.429 -18.174 1.00 65.31 442 GLY A CA 1
ATOM 3394 C C . GLY A 1 442 ? 18.412 -3.606 -18.675 1.00 65.31 442 GLY A C 1
ATOM 3395 O O . GLY A 1 442 ? 17.827 -3.517 -19.750 1.00 65.31 442 GLY A O 1
ATOM 3396 N N . SER A 1 443 ? 18.363 -4.724 -17.940 1.00 69.06 443 SER A N 1
ATOM 3397 C CA . SER A 1 443 ? 17.641 -5.924 -18.371 1.00 69.06 443 SER A CA 1
ATOM 3398 C C . SER A 1 443 ? 16.225 -6.002 -17.793 1.00 69.06 443 SER A C 1
ATOM 3400 O O . SER A 1 443 ? 15.993 -5.666 -16.632 1.00 69.06 443 SER A O 1
ATOM 3402 N N . HIS A 1 444 ? 15.271 -6.494 -18.589 1.00 70.38 444 HIS A N 1
ATOM 3403 C CA . HIS A 1 444 ? 13.948 -6.872 -18.092 1.00 70.38 444 HIS A CA 1
ATOM 3404 C C . HIS A 1 444 ? 13.997 -8.293 -17.537 1.00 70.38 444 HIS A C 1
ATOM 3406 O O . HIS A 1 444 ? 14.154 -9.262 -18.284 1.00 70.38 444 HIS A O 1
ATOM 3412 N N . GLN A 1 445 ? 13.845 -8.424 -16.224 1.00 76.12 445 GLN A N 1
ATOM 3413 C CA . GLN A 1 445 ? 13.821 -9.723 -15.564 1.00 76.12 445 GLN A CA 1
ATOM 3414 C C . GLN A 1 445 ? 12.400 -10.232 -15.393 1.00 76.12 445 GLN A C 1
ATOM 3416 O O . GLN A 1 445 ? 11.479 -9.490 -15.060 1.00 76.12 445 GLN A O 1
ATOM 3421 N N . THR A 1 446 ? 12.226 -11.535 -15.597 1.00 82.44 446 THR A N 1
ATOM 3422 C CA . THR A 1 446 ? 10.971 -12.209 -15.268 1.00 82.44 446 THR A CA 1
ATOM 3423 C C . THR A 1 446 ? 11.110 -12.853 -13.901 1.00 82.44 446 THR A C 1
ATOM 3425 O O . THR A 1 446 ? 11.763 -13.885 -13.766 1.00 82.44 446 THR A O 1
ATOM 3428 N N . TYR A 1 447 ? 10.475 -12.250 -12.902 1.00 88.94 447 TYR A N 1
ATOM 3429 C CA . TYR A 1 447 ? 10.436 -12.788 -11.548 1.00 88.94 447 TYR A CA 1
ATOM 3430 C C . TYR A 1 447 ? 9.321 -13.819 -11.390 1.00 88.94 447 TYR A C 1
ATOM 3432 O O . TYR A 1 447 ? 8.208 -13.667 -11.911 1.00 88.94 447 TYR A O 1
ATOM 3440 N N . LYS A 1 448 ? 9.597 -14.860 -10.615 1.00 91.94 448 LYS A N 1
ATOM 3441 C CA . LYS A 1 448 ? 8.593 -15.815 -10.172 1.00 91.94 448 LYS A CA 1
ATOM 3442 C C . LYS A 1 448 ? 7.672 -15.157 -9.151 1.00 91.94 448 LYS A C 1
ATOM 3444 O O . LYS A 1 448 ? 8.120 -14.596 -8.162 1.00 91.94 448 LYS A O 1
ATOM 3449 N N . LYS A 1 449 ? 6.364 -15.268 -9.361 1.00 91.06 449 LYS A N 1
ATOM 3450 C CA . LYS A 1 449 ? 5.344 -14.827 -8.399 1.00 91.06 449 LYS A CA 1
ATOM 3451 C C . LYS A 1 449 ? 5.230 -15.819 -7.244 1.00 91.06 449 LYS A C 1
ATOM 3453 O O . LYS A 1 449 ? 5.475 -17.006 -7.431 1.00 91.06 449 LYS A O 1
ATOM 3458 N N . GLY A 1 450 ? 4.841 -15.350 -6.065 1.00 92.00 450 GLY A N 1
ATOM 3459 C CA . GLY A 1 450 ? 4.853 -16.196 -4.872 1.00 92.00 450 GLY A CA 1
ATOM 3460 C C . GLY A 1 450 ? 4.944 -15.422 -3.569 1.00 92.00 450 GLY A C 1
ATOM 3461 O O . GLY A 1 450 ? 5.165 -14.210 -3.554 1.00 92.00 450 GLY A O 1
ATOM 3462 N N . PHE A 1 451 ? 4.832 -16.144 -2.461 1.00 91.94 451 PHE A N 1
ATOM 3463 C CA . PHE A 1 451 ? 5.221 -15.653 -1.142 1.00 91.94 451 PHE A CA 1
ATOM 3464 C C . PHE A 1 451 ? 6.725 -15.476 -1.063 1.00 91.94 451 PHE A C 1
ATOM 3466 O O . PHE A 1 451 ? 7.473 -16.302 -1.587 1.00 91.94 451 PHE A O 1
ATOM 3473 N N . PHE A 1 452 ? 7.204 -14.443 -0.368 1.00 90.25 452 PHE A N 1
ATOM 3474 C CA . PHE A 1 452 ? 8.642 -14.386 -0.114 1.00 90.25 452 PHE A CA 1
ATOM 3475 C C . PHE A 1 452 ? 9.077 -15.615 0.681 1.00 90.25 452 PHE A C 1
ATOM 3477 O O . PHE A 1 452 ? 10.093 -16.246 0.399 1.00 90.25 452 PHE A O 1
ATOM 3484 N N . HIS A 1 453 ? 8.290 -16.016 1.666 1.00 87.50 453 HIS A N 1
ATOM 3485 C CA . HIS A 1 453 ? 8.609 -17.147 2.510 1.00 87.50 453 HIS A CA 1
ATOM 3486 C C . HIS A 1 453 ? 7.355 -17.960 2.804 1.00 87.50 453 HIS A C 1
ATOM 3488 O O . HIS A 1 453 ? 6.329 -17.402 3.186 1.00 87.50 453 HIS A O 1
ATOM 3494 N N . ILE A 1 454 ? 7.469 -19.282 2.670 1.00 86.50 454 ILE A N 1
ATOM 3495 C CA . ILE A 1 454 ? 6.467 -20.218 3.169 1.00 86.50 454 ILE A CA 1
ATOM 3496 C C . ILE A 1 454 ? 6.978 -20.811 4.480 1.00 86.50 454 ILE A C 1
ATOM 3498 O O . ILE A 1 454 ? 8.067 -21.397 4.478 1.00 86.50 454 ILE A O 1
ATOM 3502 N N . PRO A 1 455 ? 6.208 -20.693 5.576 1.00 75.56 455 PRO A N 1
ATOM 3503 C CA . PRO A 1 455 ? 6.570 -21.248 6.871 1.00 75.56 455 PRO A CA 1
ATOM 3504 C C . PRO A 1 455 ? 6.969 -22.718 6.812 1.00 75.56 455 PRO A C 1
ATOM 3506 O O . PRO A 1 455 ? 6.262 -23.559 6.255 1.00 75.56 455 PRO A O 1
ATOM 3509 N N . ARG A 1 456 ? 8.109 -23.049 7.426 1.00 76.25 456 ARG A N 1
ATOM 3510 C CA . ARG A 1 456 ? 8.603 -24.432 7.525 1.00 76.25 456 ARG A CA 1
ATOM 3511 C C . ARG A 1 456 ? 8.641 -24.847 8.984 1.00 76.25 456 ARG A C 1
ATOM 3513 O O . ARG A 1 456 ? 9.518 -24.417 9.730 1.00 76.25 456 ARG A O 1
ATOM 3520 N N . GLY A 1 457 ? 7.715 -25.715 9.383 1.00 67.69 457 GLY A N 1
ATOM 3521 C CA . GLY A 1 457 ? 7.608 -26.220 10.750 1.00 67.69 457 GLY A CA 1
ATOM 3522 C C . GLY A 1 457 ? 6.221 -26.785 11.053 1.00 67.69 457 GLY A C 1
ATOM 3523 O O . GLY A 1 457 ? 5.333 -26.764 10.212 1.00 67.69 457 GLY A O 1
ATOM 3524 N N . THR A 1 458 ? 6.030 -27.317 12.263 1.00 55.38 458 THR A N 1
ATOM 3525 C CA . THR A 1 458 ? 4.746 -27.906 12.702 1.00 55.38 458 THR A CA 1
ATOM 3526 C C . THR A 1 458 ? 3.919 -26.974 13.592 1.00 55.38 458 THR A C 1
ATOM 3528 O O . THR A 1 458 ? 2.978 -27.430 14.240 1.00 55.38 458 THR A O 1
ATOM 3531 N N . LYS A 1 459 ? 4.311 -25.704 13.739 1.00 59.78 459 LYS A N 1
ATOM 3532 C CA . LYS A 1 459 ? 3.613 -24.740 14.594 1.00 59.78 459 LYS A CA 1
ATOM 3533 C C . LYS A 1 459 ? 3.018 -23.638 13.733 1.00 59.78 459 LYS A C 1
ATOM 3535 O O . LYS A 1 459 ? 3.768 -22.943 13.071 1.00 59.78 459 LYS A O 1
ATOM 3540 N N . ASN A 1 460 ? 1.703 -23.468 13.826 1.00 67.00 460 ASN A N 1
ATOM 3541 C CA . ASN A 1 460 ? 0.992 -22.327 13.257 1.00 67.00 460 ASN A CA 1
ATOM 3542 C C . ASN A 1 460 ? 1.117 -21.157 14.239 1.00 67.00 460 ASN A C 1
ATOM 3544 O O . ASN A 1 460 ? 0.251 -20.967 15.096 1.00 67.00 460 ASN A O 1
ATOM 3548 N N . ASP A 1 461 ? 2.244 -20.455 14.183 1.00 85.69 461 ASP A N 1
ATOM 3549 C CA . ASP A 1 461 ? 2.522 -19.274 14.995 1.00 85.69 461 ASP A CA 1
ATOM 3550 C C . ASP A 1 461 ? 3.038 -18.166 14.078 1.00 85.69 461 ASP A C 1
ATOM 3552 O O . ASP A 1 461 ? 4.197 -18.177 13.669 1.00 85.69 461 ASP A O 1
ATOM 3556 N N . VAL A 1 462 ? 2.166 -17.202 13.780 1.00 88.56 462 VAL A N 1
ATOM 3557 C CA . VAL A 1 462 ? 2.439 -16.120 12.828 1.00 88.56 462 VAL A CA 1
ATOM 3558 C C . VAL A 1 462 ? 3.703 -15.321 13.177 1.00 88.56 462 VAL A C 1
ATOM 3560 O O . VAL A 1 462 ? 4.405 -14.853 12.286 1.00 88.56 462 VAL A O 1
ATOM 3563 N N . GLN A 1 463 ? 4.058 -15.211 14.461 1.00 87.19 463 GLN A N 1
ATOM 3564 C CA . GLN A 1 463 ? 5.277 -14.520 14.881 1.00 87.19 463 GLN A CA 1
ATOM 3565 C C . GLN A 1 463 ? 6.532 -15.369 14.660 1.00 87.19 463 GLN A C 1
ATOM 3567 O O . GLN A 1 463 ? 7.591 -14.842 14.315 1.00 87.19 463 GLN A O 1
ATOM 3572 N N . ALA A 1 464 ? 6.443 -16.688 14.843 1.00 87.50 464 ALA A N 1
ATOM 3573 C CA . ALA A 1 464 ? 7.533 -17.589 14.482 1.00 87.50 464 ALA A CA 1
ATOM 3574 C C . ALA A 1 464 ? 7.761 -17.585 12.962 1.00 87.50 464 ALA A C 1
ATOM 3576 O O . ALA A 1 464 ? 8.909 -17.531 12.518 1.00 87.50 464 ALA A O 1
ATOM 3577 N N . ASP A 1 465 ? 6.674 -17.564 12.193 1.00 88.75 465 ASP A N 1
ATOM 3578 C CA . ASP A 1 465 ? 6.682 -17.501 10.732 1.00 88.75 465 ASP A CA 1
ATOM 3579 C C . ASP A 1 465 ? 7.312 -16.194 10.230 1.00 88.75 465 ASP A C 1
ATOM 3581 O O . ASP A 1 465 ? 8.176 -16.221 9.351 1.00 88.75 465 ASP A O 1
ATOM 3585 N N . TYR A 1 466 ? 6.954 -15.061 10.844 1.00 90.75 466 TYR A N 1
ATOM 3586 C CA . TYR A 1 466 ? 7.576 -13.761 10.591 1.00 90.75 466 TYR A CA 1
ATOM 3587 C C . TYR A 1 466 ? 9.085 -13.781 10.863 1.00 90.75 466 TYR A C 1
ATOM 3589 O O . TYR A 1 466 ? 9.879 -13.432 9.987 1.00 90.75 466 TYR A O 1
ATOM 3597 N N . HIS A 1 467 ? 9.512 -14.239 12.045 1.00 88.31 467 HIS A N 1
ATOM 3598 C CA . HIS A 1 467 ? 10.937 -14.301 12.385 1.00 88.31 467 HIS A CA 1
ATOM 3599 C C . HIS A 1 467 ? 11.721 -15.234 11.456 1.00 88.31 467 HIS A C 1
ATOM 3601 O O . HIS A 1 467 ? 12.877 -14.955 11.133 1.00 88.31 467 HIS A O 1
ATOM 3607 N N . GLN A 1 468 ? 11.105 -16.330 11.006 1.00 88.50 468 GLN A N 1
ATOM 3608 C CA . GLN A 1 468 ? 11.694 -17.208 10.001 1.00 88.50 468 GLN A CA 1
ATOM 3609 C C . GLN A 1 468 ? 11.848 -16.485 8.653 1.00 88.50 468 GLN A C 1
ATOM 3611 O O . GLN A 1 468 ? 12.913 -16.576 8.040 1.00 88.50 468 GLN A O 1
ATOM 3616 N N . GLY A 1 469 ? 10.832 -15.729 8.226 1.00 89.94 469 GLY A N 1
ATOM 3617 C CA . GLY A 1 469 ? 10.859 -14.906 7.015 1.00 89.94 469 GLY A CA 1
ATOM 3618 C C . GLY A 1 469 ? 11.954 -13.836 7.046 1.00 89.94 469 GLY A C 1
ATOM 3619 O O . GLY A 1 469 ? 12.773 -13.778 6.130 1.00 89.94 469 GLY A O 1
ATOM 3620 N N . ILE A 1 470 ? 12.045 -13.065 8.132 1.00 88.62 470 ILE A N 1
ATOM 3621 C CA . ILE A 1 470 ? 13.113 -12.074 8.357 1.00 88.62 470 ILE A CA 1
ATOM 3622 C C . ILE A 1 470 ? 14.493 -12.733 8.359 1.00 88.62 470 ILE A C 1
ATOM 3624 O O . ILE A 1 470 ? 15.416 -12.275 7.685 1.00 88.62 470 ILE A O 1
ATOM 3628 N N . GLY A 1 471 ? 14.639 -13.845 9.085 1.00 85.81 471 GLY A N 1
ATOM 3629 C CA . GLY A 1 471 ? 15.894 -14.588 9.146 1.00 85.81 471 GLY A CA 1
ATOM 3630 C C . GLY A 1 471 ? 16.326 -15.128 7.782 1.00 85.81 471 GLY A C 1
ATOM 3631 O O . GLY A 1 471 ? 17.524 -15.181 7.499 1.00 85.81 471 GLY A O 1
ATOM 3632 N N . ARG A 1 472 ? 15.369 -15.503 6.925 1.00 86.56 472 ARG A N 1
ATOM 3633 C CA . ARG A 1 472 ? 15.628 -15.879 5.533 1.00 86.56 472 ARG A CA 1
ATOM 3634 C C . ARG A 1 472 ? 16.054 -14.675 4.708 1.00 86.56 472 ARG A C 1
ATOM 3636 O O . ARG A 1 472 ? 17.054 -14.773 4.003 1.00 86.56 472 ARG A O 1
ATOM 3643 N N . LEU A 1 473 ? 15.335 -13.560 4.819 1.00 86.81 473 LEU A N 1
ATOM 3644 C CA . LEU A 1 473 ? 15.625 -12.342 4.076 1.00 86.81 473 LEU A CA 1
ATOM 3645 C C . LEU A 1 473 ? 17.059 -11.874 4.317 1.00 86.81 473 LEU A C 1
ATOM 3647 O O . LEU A 1 473 ? 17.827 -11.777 3.364 1.00 86.81 473 LEU A O 1
ATOM 3651 N N . GLY A 1 474 ? 17.475 -11.739 5.579 1.00 79.75 474 GLY A N 1
ATOM 3652 C CA . GLY A 1 474 ? 18.845 -11.348 5.923 1.00 79.75 474 GLY A CA 1
ATOM 3653 C C . GLY A 1 474 ? 19.932 -12.289 5.373 1.00 79.75 474 GLY A C 1
ATOM 3654 O O . GLY A 1 474 ? 21.066 -11.860 5.164 1.00 79.75 474 GLY A O 1
ATOM 3655 N N . GLN A 1 475 ? 19.607 -13.558 5.097 1.00 80.19 475 GLN A N 1
ATOM 3656 C CA . GLN A 1 475 ? 20.539 -14.536 4.521 1.00 80.19 475 GLN A CA 1
ATOM 3657 C C . GLN A 1 475 ? 20.556 -14.541 2.991 1.00 80.19 475 GLN A C 1
ATOM 3659 O O . GLN A 1 475 ? 21.586 -14.862 2.400 1.00 80.19 475 GLN A O 1
ATOM 3664 N N . THR A 1 476 ? 19.439 -14.201 2.345 1.00 82.00 476 THR A N 1
ATOM 3665 C CA . THR A 1 476 ? 19.327 -14.185 0.880 1.00 82.00 476 THR A CA 1
ATOM 3666 C C . THR A 1 476 ? 19.534 -12.806 0.267 1.00 82.00 476 THR A C 1
ATOM 3668 O O . THR A 1 476 ? 19.727 -12.718 -0.940 1.00 82.00 476 THR A O 1
ATOM 3671 N N . MET A 1 477 ? 19.547 -11.749 1.077 1.00 81.50 477 MET A N 1
ATOM 3672 C CA . MET A 1 477 ? 19.661 -10.358 0.640 1.00 81.50 477 MET A CA 1
ATOM 3673 C C . MET A 1 477 ? 20.929 -10.064 -0.180 1.00 81.50 477 MET A C 1
ATOM 3675 O O . MET A 1 477 ? 20.864 -9.334 -1.162 1.00 81.50 477 MET A O 1
ATOM 3679 N N . CYS A 1 478 ? 22.064 -10.674 0.182 1.00 77.81 478 CYS A N 1
ATOM 3680 C CA . CYS A 1 478 ? 23.362 -10.470 -0.470 1.00 77.81 478 CYS A CA 1
ATOM 3681 C C . CYS A 1 478 ? 23.975 -11.781 -0.970 1.00 77.81 478 CYS A C 1
ATOM 3683 O O . CYS A 1 478 ? 23.870 -12.823 -0.316 1.00 77.81 478 CYS A O 1
ATOM 3685 N N . ALA A 1 479 ? 24.708 -11.718 -2.082 1.00 66.31 479 ALA A N 1
ATOM 3686 C CA . ALA A 1 479 ? 25.547 -12.814 -2.545 1.00 66.31 479 ALA A CA 1
ATOM 3687 C C . ALA A 1 479 ? 26.740 -13.051 -1.593 1.00 66.31 479 ALA A C 1
ATOM 3689 O O . ALA A 1 479 ? 27.134 -12.187 -0.798 1.00 66.31 479 ALA A O 1
ATOM 3690 N N . LYS A 1 480 ? 27.361 -14.239 -1.680 1.00 58.94 480 LYS A N 1
ATOM 3691 C CA . LYS A 1 480 ? 28.608 -14.535 -0.951 1.00 58.94 480 LYS A CA 1
ATOM 3692 C C . LYS A 1 480 ? 29.679 -13.517 -1.362 1.00 58.94 480 LYS A C 1
ATOM 3694 O O . LYS A 1 480 ? 30.147 -13.561 -2.492 1.00 58.94 480 LYS A O 1
ATOM 3699 N N . GLY A 1 481 ? 30.071 -12.633 -0.442 1.00 57.47 481 GLY A N 1
ATOM 3700 C CA . GLY A 1 481 ? 31.013 -11.539 -0.723 1.00 57.47 481 GLY A CA 1
ATOM 3701 C C . GLY A 1 481 ? 30.414 -10.127 -0.693 1.00 57.47 481 GLY A C 1
ATOM 3702 O O . GLY A 1 481 ? 31.084 -9.205 -1.133 1.00 57.47 481 GLY A O 1
ATOM 3703 N N . GLN A 1 482 ? 29.201 -9.957 -0.146 1.00 63.62 482 GLN A N 1
ATOM 3704 C CA . GLN A 1 482 ? 28.500 -8.675 0.068 1.00 63.62 482 GLN A CA 1
ATOM 3705 C C . GLN A 1 482 ? 28.014 -7.940 -1.187 1.00 63.62 482 GLN A C 1
ATOM 3707 O O . GLN A 1 482 ? 27.526 -6.833 -1.050 1.00 63.62 482 GLN A O 1
ATOM 3712 N N . GLN A 1 483 ? 28.082 -8.514 -2.386 1.00 62.47 483 GLN A N 1
ATOM 3713 C CA . GLN A 1 483 ? 27.436 -7.883 -3.543 1.00 62.47 483 GLN A CA 1
ATOM 3714 C C . GLN A 1 483 ? 25.913 -8.115 -3.526 1.00 62.47 483 GLN A C 1
ATOM 3716 O O . GLN A 1 483 ? 25.479 -9.156 -3.011 1.00 62.47 483 GLN A O 1
ATOM 3721 N N . PRO A 1 484 ? 25.104 -7.189 -4.084 1.00 65.12 484 PRO A N 1
ATOM 3722 C CA . PRO A 1 484 ? 23.685 -7.429 -4.337 1.00 65.12 484 PRO A CA 1
ATOM 3723 C C . PRO A 1 484 ? 23.486 -8.747 -5.085 1.00 65.12 484 PRO A C 1
ATOM 3725 O O . PRO A 1 484 ? 24.356 -9.170 -5.854 1.00 65.12 484 PRO A O 1
ATOM 3728 N N . GLN A 1 485 ? 22.353 -9.415 -4.865 1.00 72.94 485 GLN A N 1
ATOM 3729 C CA . GLN A 1 485 ? 22.040 -10.586 -5.680 1.00 72.94 485 GLN A CA 1
ATOM 3730 C C . GLN A 1 485 ? 21.921 -10.176 -7.154 1.00 72.94 485 GLN A C 1
ATOM 3732 O O . GLN A 1 485 ? 21.321 -9.132 -7.433 1.00 72.94 485 GLN A O 1
ATOM 3737 N N . PRO A 1 486 ? 22.463 -10.975 -8.094 1.00 71.38 486 PRO A N 1
ATOM 3738 C CA . PRO A 1 486 ? 22.346 -10.680 -9.512 1.00 71.38 486 PRO A CA 1
ATOM 3739 C C . PRO A 1 486 ? 20.887 -10.448 -9.885 1.00 71.38 486 PRO A C 1
ATOM 3741 O O . PRO A 1 486 ? 20.026 -11.272 -9.573 1.00 71.38 486 PRO A O 1
ATOM 3744 N N . GLU A 1 487 ? 20.626 -9.321 -10.544 1.00 82.25 487 GLU A N 1
ATOM 3745 C CA . GLU A 1 487 ? 19.338 -9.051 -11.182 1.00 82.25 487 GLU A CA 1
ATOM 3746 C C . GLU A 1 487 ? 18.125 -9.031 -10.216 1.00 82.25 487 GLU A C 1
ATOM 3748 O O . GLU A 1 487 ? 16.973 -9.080 -10.643 1.00 82.25 487 GLU A O 1
ATOM 3753 N N . GLY A 1 488 ? 18.364 -8.923 -8.900 1.00 86.12 488 GLY A N 1
ATOM 3754 C CA . GLY A 1 488 ? 17.308 -8.813 -7.886 1.00 86.12 488 GLY A CA 1
ATOM 3755 C C . GLY A 1 488 ? 16.636 -10.155 -7.607 1.00 86.12 488 GLY A C 1
ATOM 3756 O O . GLY A 1 488 ? 15.559 -10.204 -7.016 1.00 86.12 488 GLY A O 1
ATOM 3757 N N . VAL A 1 489 ? 17.269 -11.249 -8.042 1.00 89.00 489 VAL A N 1
ATOM 3758 C CA . VAL A 1 489 ? 16.768 -12.616 -7.924 1.00 89.00 489 VAL A CA 1
ATOM 3759 C C . VAL A 1 489 ? 17.467 -13.307 -6.762 1.00 89.00 489 VAL A C 1
ATOM 3761 O O . VAL A 1 489 ? 18.691 -13.455 -6.747 1.00 89.00 489 VAL A O 1
ATOM 3764 N N . ARG A 1 490 ? 16.713 -13.785 -5.773 1.00 87.50 490 ARG A N 1
ATOM 3765 C CA . ARG A 1 490 ? 17.301 -14.567 -4.686 1.00 87.50 490 ARG A CA 1
ATOM 3766 C C . ARG A 1 490 ? 17.669 -15.978 -5.161 1.00 87.50 490 ARG A C 1
ATOM 3768 O O . ARG A 1 490 ? 16.856 -16.664 -5.785 1.00 87.50 490 ARG A O 1
ATOM 3775 N N . PRO A 1 491 ? 18.849 -16.487 -4.786 1.00 79.19 491 PRO A N 1
ATOM 3776 C CA . PRO A 1 491 ? 19.237 -17.848 -5.110 1.00 79.19 491 PRO A CA 1
ATOM 3777 C C . PRO A 1 491 ? 18.518 -18.865 -4.215 1.00 79.19 491 PRO A C 1
ATOM 3779 O O . PRO A 1 491 ? 18.369 -18.674 -3.007 1.00 79.19 491 PRO A O 1
ATOM 3782 N N . SER A 1 492 ? 18.153 -20.008 -4.797 1.00 84.38 492 SER A N 1
ATOM 3783 C CA . SER A 1 492 ? 17.775 -21.200 -4.033 1.00 84.38 492 SER A CA 1
ATOM 3784 C C . SER A 1 492 ? 19.014 -21.785 -3.349 1.00 84.38 492 SER A C 1
ATOM 3786 O O . SER A 1 492 ? 20.013 -22.074 -4.010 1.00 84.38 492 SER A O 1
ATOM 3788 N N . THR A 1 493 ? 18.964 -21.993 -2.033 1.00 80.00 493 THR A N 1
ATOM 3789 C CA . THR A 1 493 ? 20.080 -22.565 -1.253 1.00 80.00 493 THR A CA 1
ATOM 3790 C C . THR A 1 493 ? 19.669 -23.882 -0.582 1.00 80.00 493 THR A C 1
ATOM 3792 O O . THR A 1 493 ? 18.475 -24.148 -0.475 1.00 80.00 493 THR A O 1
ATOM 3795 N N . PRO A 1 494 ? 20.609 -24.730 -0.115 1.00 81.12 494 PRO A N 1
ATOM 3796 C CA . PRO A 1 494 ? 20.254 -25.954 0.611 1.00 81.12 494 PRO A CA 1
ATOM 3797 C C . PRO A 1 494 ? 19.436 -25.697 1.884 1.00 81.12 494 PRO A C 1
ATOM 3799 O O . PRO A 1 494 ? 18.527 -26.466 2.186 1.00 81.12 494 PRO A O 1
ATOM 3802 N N . ASP A 1 495 ? 19.729 -24.604 2.594 1.00 75.56 495 ASP A N 1
ATOM 3803 C CA . ASP A 1 495 ? 19.003 -24.208 3.807 1.00 75.56 495 ASP A CA 1
ATOM 3804 C C . ASP A 1 495 ? 17.673 -23.509 3.468 1.00 75.56 495 ASP A C 1
ATOM 3806 O O . ASP A 1 495 ? 16.684 -23.626 4.198 1.00 75.56 495 ASP A O 1
ATOM 3810 N N . PHE A 1 496 ? 17.617 -22.829 2.315 1.00 79.06 496 PHE A N 1
ATOM 3811 C CA . PHE A 1 496 ? 16.443 -22.107 1.828 1.00 79.06 496 PHE A CA 1
ATOM 3812 C C . PHE A 1 496 ? 16.114 -22.424 0.363 1.00 79.06 496 PHE A C 1
ATOM 3814 O O . PHE A 1 496 ? 16.292 -21.556 -0.499 1.00 79.06 496 PHE A O 1
ATOM 3821 N N . PRO A 1 497 ? 15.619 -23.638 0.057 1.00 86.25 497 PRO A N 1
ATOM 3822 C CA . PRO A 1 497 ? 15.197 -23.971 -1.299 1.00 86.25 497 PRO A CA 1
ATOM 3823 C C . PRO A 1 497 ? 14.017 -23.098 -1.733 1.00 86.25 497 PRO A C 1
ATOM 3825 O O . PRO A 1 497 ? 13.186 -22.756 -0.894 1.00 86.25 497 PRO A O 1
ATOM 3828 N N . LEU A 1 498 ? 13.938 -22.751 -3.018 1.00 88.75 498 LEU A N 1
ATOM 3829 C CA . LEU A 1 498 ? 12.739 -22.156 -3.618 1.00 88.75 498 LEU A CA 1
ATOM 3830 C C . LEU A 1 498 ? 11.692 -23.248 -3.879 1.00 88.75 498 LEU A C 1
ATOM 3832 O O . LEU A 1 498 ? 12.008 -24.260 -4.505 1.00 88.75 498 LEU A O 1
ATOM 3836 N N . THR A 1 499 ? 10.455 -23.043 -3.429 1.00 89.19 499 THR A N 1
ATOM 3837 C CA . THR A 1 499 ? 9.295 -23.898 -3.760 1.00 89.19 499 THR A CA 1
ATOM 3838 C C . THR A 1 499 ? 8.417 -23.247 -4.829 1.00 89.19 499 THR A C 1
ATOM 3840 O O . THR A 1 499 ? 8.606 -22.077 -5.148 1.00 89.19 499 THR A O 1
ATOM 3843 N N . ASP A 1 500 ? 7.456 -23.976 -5.405 1.00 85.88 500 ASP A N 1
ATOM 3844 C CA . ASP A 1 500 ? 6.565 -23.483 -6.475 1.00 85.88 500 ASP A CA 1
ATOM 3845 C C . ASP A 1 500 ? 5.732 -22.256 -6.082 1.00 85.88 500 ASP A C 1
ATOM 3847 O O . ASP A 1 500 ? 5.539 -21.366 -6.902 1.00 85.88 500 ASP A O 1
ATOM 3851 N N . GLU A 1 501 ? 5.347 -22.163 -4.815 1.00 88.50 501 GLU A N 1
ATOM 3852 C CA . GLU A 1 501 ? 4.556 -21.066 -4.244 1.00 88.50 501 GLU A CA 1
ATOM 3853 C C . GLU A 1 501 ? 5.418 -19.889 -3.734 1.00 88.50 501 GLU A C 1
ATOM 3855 O O . GLU A 1 501 ? 4.885 -18.884 -3.261 1.00 88.50 501 GLU A O 1
ATOM 3860 N N . GLU A 1 502 ? 6.751 -19.992 -3.808 1.00 92.12 502 GLU A N 1
ATOM 3861 C CA . GLU A 1 502 ? 7.677 -18.946 -3.367 1.00 92.12 502 GLU A CA 1
ATOM 3862 C C . GLU A 1 502 ? 8.162 -18.057 -4.519 1.00 92.12 502 GLU A C 1
ATOM 3864 O O . GLU A 1 502 ? 8.558 -18.554 -5.575 1.00 92.12 502 GLU A O 1
ATOM 3869 N N . THR A 1 503 ? 8.214 -16.743 -4.274 1.00 92.81 503 THR A N 1
ATOM 3870 C CA . THR A 1 503 ? 8.841 -15.779 -5.187 1.00 92.81 503 THR A CA 1
ATOM 3871 C C . THR A 1 503 ? 10.363 -15.894 -5.134 1.00 92.81 503 THR A C 1
ATOM 3873 O O . THR A 1 503 ? 10.959 -16.279 -4.113 1.00 92.81 503 THR A O 1
ATOM 3876 N N . ASP A 1 504 ? 10.995 -15.571 -6.258 1.00 92.38 504 ASP A N 1
ATOM 3877 C CA . ASP A 1 504 ? 12.433 -15.357 -6.358 1.00 92.38 504 ASP A CA 1
ATOM 3878 C C . ASP A 1 504 ? 12.819 -13.869 -6.356 1.00 92.38 504 ASP A C 1
ATOM 3880 O O . ASP A 1 504 ? 14.003 -13.566 -6.233 1.00 92.38 504 ASP A O 1
ATOM 3884 N N . PHE A 1 505 ? 11.855 -12.948 -6.404 1.00 92.56 505 PHE A N 1
ATOM 3885 C CA . PHE A 1 505 ? 12.111 -11.518 -6.278 1.00 92.56 505 PHE A CA 1
ATOM 3886 C C . PHE A 1 505 ? 12.649 -11.178 -4.885 1.00 92.56 505 PHE A C 1
ATOM 3888 O O . PHE A 1 505 ? 12.181 -11.691 -3.864 1.00 92.56 505 PHE A O 1
ATOM 3895 N N . ASN A 1 506 ? 13.641 -10.296 -4.846 1.00 89.69 506 ASN A N 1
ATOM 3896 C CA . ASN A 1 506 ? 14.292 -9.837 -3.630 1.00 89.69 506 ASN A CA 1
ATOM 3897 C C . ASN A 1 506 ? 14.394 -8.309 -3.621 1.00 89.69 506 ASN A C 1
ATOM 3899 O O . ASN A 1 506 ? 15.433 -7.760 -3.986 1.00 89.69 506 ASN A O 1
ATOM 3903 N N . ALA A 1 507 ? 13.325 -7.638 -3.183 1.00 88.06 507 ALA A N 1
ATOM 3904 C CA . ALA A 1 507 ? 13.249 -6.177 -3.117 1.00 88.06 507 ALA A CA 1
ATOM 3905 C C . ALA A 1 507 ? 14.399 -5.547 -2.304 1.00 88.06 507 ALA A C 1
ATOM 3907 O O . ALA A 1 507 ? 14.882 -4.462 -2.615 1.00 88.06 507 ALA A O 1
ATOM 3908 N N . GLU A 1 508 ? 14.902 -6.254 -1.294 1.00 87.44 508 GLU A N 1
ATOM 3909 C CA . GLU A 1 508 ? 15.953 -5.790 -0.391 1.00 87.44 508 GLU A CA 1
ATOM 3910 C C . GLU A 1 508 ? 17.358 -6.060 -0.927 1.00 87.44 508 GLU A C 1
ATOM 3912 O O . GLU A 1 508 ? 18.338 -5.740 -0.258 1.00 87.44 508 GLU A O 1
ATOM 3917 N N . GLY A 1 509 ? 17.504 -6.605 -2.138 1.00 86.75 509 GLY A N 1
ATOM 3918 C CA . GLY A 1 509 ? 18.812 -6.738 -2.780 1.00 86.75 509 GLY A CA 1
ATOM 3919 C C . GLY A 1 509 ? 19.572 -5.404 -2.850 1.00 86.75 509 GLY A C 1
ATOM 3920 O O . GLY A 1 509 ? 20.782 -5.382 -2.617 1.00 86.75 509 GLY A O 1
ATOM 3921 N N . GLY A 1 510 ? 18.868 -4.282 -3.042 1.00 83.56 510 GLY A N 1
ATOM 3922 C CA . GLY A 1 510 ? 19.449 -2.935 -3.022 1.00 83.56 510 GLY A CA 1
ATOM 3923 C C . GLY A 1 510 ? 19.927 -2.458 -1.653 1.00 83.56 510 GLY A C 1
ATOM 3924 O O . GLY A 1 510 ? 20.760 -1.562 -1.577 1.00 83.56 510 GLY A O 1
ATOM 3925 N N . LEU A 1 511 ? 19.482 -3.072 -0.554 1.00 82.81 511 LEU A N 1
ATOM 3926 C CA . LEU A 1 511 ? 20.029 -2.781 0.778 1.00 82.81 511 LEU A CA 1
ATOM 3927 C C . LEU A 1 511 ? 21.464 -3.321 0.946 1.00 82.81 511 LEU A C 1
ATOM 3929 O O . LEU A 1 511 ? 22.185 -2.994 1.898 1.00 82.81 511 LEU A O 1
ATOM 3933 N N . CYS A 1 512 ? 21.909 -4.161 0.014 1.00 79.88 512 CYS A N 1
ATOM 3934 C CA . CYS A 1 512 ? 23.250 -4.706 -0.003 1.00 79.88 512 CYS A CA 1
ATOM 3935 C C . CYS A 1 512 ? 24.275 -3.672 -0.505 1.00 79.88 512 CYS A C 1
ATOM 3937 O O . CYS A 1 512 ? 24.137 -3.137 -1.598 1.00 79.88 512 CYS A O 1
ATOM 3939 N N . SER A 1 513 ? 25.339 -3.413 0.268 1.00 74.50 513 SER A N 1
ATOM 3940 C CA . SER A 1 513 ? 26.391 -2.431 -0.072 1.00 74.50 513 SER A CA 1
ATOM 3941 C C . SER A 1 513 ? 25.886 -0.998 -0.296 1.00 74.50 513 SER A C 1
ATOM 3943 O O . SER A 1 513 ? 26.319 -0.324 -1.237 1.00 74.50 513 SER A O 1
ATOM 3945 N N . MET A 1 514 ? 24.985 -0.511 0.561 1.00 74.50 514 MET A N 1
ATOM 3946 C CA . MET A 1 514 ? 24.560 0.891 0.515 1.00 74.50 514 MET A CA 1
ATOM 3947 C C . MET A 1 514 ? 25.719 1.842 0.888 1.00 74.50 514 MET A C 1
ATOM 3949 O O . MET A 1 514 ? 26.447 1.575 1.849 1.00 74.50 514 MET A O 1
ATOM 3953 N N . PRO A 1 515 ? 25.942 2.940 0.140 1.00 62.62 515 PRO A N 1
ATOM 3954 C CA . PRO A 1 515 ? 27.119 3.793 0.320 1.00 62.62 515 PRO A CA 1
ATOM 3955 C C . PRO A 1 515 ? 27.251 4.562 1.649 1.00 62.62 515 PRO A C 1
ATOM 3957 O O . PRO A 1 515 ? 28.391 4.805 2.067 1.00 62.62 515 PRO A O 1
ATOM 3960 N N . THR A 1 516 ? 26.162 5.007 2.283 1.00 58.50 516 THR A N 1
ATOM 3961 C CA . THR A 1 516 ? 26.221 6.044 3.339 1.00 58.50 516 THR A CA 1
ATOM 3962 C C . THR A 1 516 ? 26.001 5.561 4.771 1.00 58.50 516 THR A C 1
ATOM 3964 O O . THR A 1 516 ? 26.439 6.247 5.692 1.00 58.50 516 THR A O 1
ATOM 3967 N N . GLN A 1 517 ? 25.430 4.379 5.007 1.00 53.81 517 GLN A N 1
ATOM 3968 C CA . GLN A 1 517 ? 25.117 3.920 6.367 1.00 53.81 517 GLN A CA 1
ATOM 3969 C C . GLN A 1 517 ? 26.267 3.130 7.019 1.00 53.81 517 GLN A C 1
ATOM 3971 O O . GLN A 1 517 ? 26.105 1.989 7.419 1.00 53.81 517 GLN A O 1
ATOM 3976 N N . PHE A 1 518 ? 27.455 3.726 7.152 1.00 50.50 518 PHE A N 1
ATOM 3977 C CA . PHE A 1 518 ? 28.623 3.101 7.818 1.00 50.50 518 PHE A CA 1
ATOM 3978 C C . PHE A 1 518 ? 29.349 1.997 7.015 1.00 50.50 518 PHE A C 1
ATOM 3980 O O . PHE A 1 518 ? 29.971 1.107 7.590 1.00 50.50 518 PHE A O 1
ATOM 3987 N N . LEU A 1 519 ? 29.332 2.113 5.681 1.00 51.53 519 LEU A N 1
ATOM 3988 C CA . LEU A 1 519 ? 30.235 1.419 4.741 1.00 51.53 519 LEU A CA 1
ATOM 3989 C C . LEU A 1 519 ? 30.043 -0.108 4.606 1.00 51.53 519 LEU A C 1
ATOM 3991 O O . LEU A 1 519 ? 30.960 -0.835 4.223 1.00 51.53 519 LEU A O 1
ATOM 3995 N N . GLY A 1 520 ? 28.805 -0.590 4.789 1.00 59.31 520 GLY A N 1
ATOM 3996 C CA . GLY A 1 520 ? 28.441 -1.990 4.547 1.00 59.31 520 GLY A CA 1
ATOM 3997 C C . GLY A 1 520 ? 26.946 -2.262 4.317 1.00 59.31 520 GLY A C 1
ATOM 3998 O O . GLY A 1 520 ? 26.136 -1.365 4.128 1.00 59.31 520 GLY A O 1
ATOM 3999 N N . THR A 1 521 ? 26.596 -3.548 4.291 1.00 67.62 521 THR A N 1
ATOM 4000 C CA . THR A 1 521 ? 25.241 -4.098 4.110 1.00 67.62 521 THR A CA 1
ATOM 4001 C C . THR A 1 521 ? 24.279 -3.724 5.250 1.00 67.62 521 THR A C 1
ATOM 4003 O O . THR A 1 521 ? 24.553 -4.088 6.398 1.00 67.62 521 THR A O 1
ATOM 4006 N N . VAL A 1 522 ? 23.110 -3.139 4.942 1.00 73.69 522 VAL A N 1
ATOM 4007 C CA . VAL A 1 522 ? 22.015 -2.968 5.921 1.00 73.69 522 VAL A CA 1
ATOM 4008 C C . VAL A 1 522 ? 21.432 -4.338 6.232 1.00 73.69 522 VAL A C 1
ATOM 4010 O O . VAL A 1 522 ? 20.809 -4.960 5.381 1.00 73.69 522 VAL A O 1
ATOM 4013 N N . ARG A 1 523 ? 21.667 -4.862 7.435 1.00 72.81 523 ARG A N 1
ATOM 4014 C CA . ARG A 1 523 ? 21.182 -6.197 7.807 1.00 72.81 523 ARG A CA 1
ATOM 4015 C C . ARG A 1 523 ? 19.797 -6.117 8.421 1.00 72.81 523 ARG A C 1
ATOM 4017 O O . ARG A 1 523 ? 19.695 -5.830 9.609 1.00 72.81 523 ARG A O 1
ATOM 4024 N N . VAL A 1 524 ? 18.785 -6.459 7.624 1.00 77.31 524 VAL A N 1
ATOM 4025 C CA . VAL A 1 524 ? 17.426 -6.706 8.118 1.00 77.31 524 VAL A CA 1
ATOM 4026 C C . VAL A 1 524 ? 17.461 -7.796 9.203 1.00 77.31 524 VAL A C 1
ATOM 4028 O O . VAL A 1 524 ? 18.125 -8.827 9.046 1.00 77.31 524 VAL A O 1
ATOM 4031 N N . GLY A 1 525 ? 16.780 -7.555 10.320 1.00 71.38 525 GLY A N 1
ATOM 4032 C CA . GLY A 1 525 ? 16.777 -8.388 11.525 1.00 71.38 525 GLY A CA 1
ATOM 4033 C C . GLY A 1 525 ? 16.621 -7.611 12.840 1.00 71.38 525 GLY A C 1
ATOM 4034 O O . GLY A 1 525 ? 16.414 -8.222 13.891 1.00 71.38 525 GLY A O 1
ATOM 4035 N N . GLY A 1 526 ? 16.713 -6.282 12.813 1.00 70.69 526 GLY A N 1
ATOM 4036 C CA . GLY A 1 526 ? 16.477 -5.374 13.931 1.00 70.69 526 GLY A CA 1
ATOM 4037 C C . GLY A 1 526 ? 14.988 -5.152 14.186 1.00 70.69 526 GLY A C 1
ATOM 4038 O O . GLY A 1 526 ? 14.444 -4.102 13.870 1.00 70.69 526 GLY A O 1
ATOM 4039 N N . THR A 1 527 ? 14.327 -6.119 14.819 1.00 66.19 527 THR A N 1
ATOM 4040 C CA . THR A 1 527 ? 12.864 -6.120 15.014 1.00 66.19 527 THR A CA 1
ATOM 4041 C C . THR A 1 527 ? 12.299 -4.899 15.764 1.00 66.19 527 THR A C 1
ATOM 4043 O O . THR A 1 527 ? 11.149 -4.538 15.541 1.00 66.19 527 THR A O 1
ATOM 4046 N N . HIS A 1 528 ? 13.093 -4.222 16.601 1.00 71.31 528 HIS A N 1
ATOM 4047 C CA . HIS A 1 528 ? 12.699 -2.998 17.323 1.00 71.31 528 HIS A CA 1
ATOM 4048 C C . HIS A 1 528 ? 12.635 -1.739 16.439 1.00 71.31 528 HIS A C 1
ATOM 4050 O O . HIS A 1 528 ? 12.112 -0.714 16.864 1.00 71.31 528 HIS A O 1
ATOM 4056 N N . ARG A 1 529 ? 13.151 -1.795 15.205 1.00 79.81 529 ARG A N 1
ATOM 4057 C CA . ARG A 1 529 ? 13.210 -0.650 14.284 1.00 79.81 529 ARG A CA 1
ATOM 4058 C C . ARG A 1 529 ? 11.907 -0.408 13.522 1.00 79.81 529 ARG A C 1
ATOM 4060 O O . ARG A 1 529 ? 11.617 0.736 13.188 1.00 79.81 529 ARG A O 1
ATOM 4067 N N . VAL A 1 530 ? 11.109 -1.456 13.301 1.00 84.12 530 VAL A N 1
ATOM 4068 C CA . VAL A 1 530 ? 9.809 -1.355 12.615 1.00 84.12 530 VAL A CA 1
ATOM 4069 C C . VAL A 1 530 ? 8.813 -0.468 13.382 1.00 84.12 530 VAL A C 1
ATOM 4071 O O . VAL A 1 530 ? 8.269 0.444 12.767 1.00 84.12 530 VAL A O 1
ATOM 4074 N N . PRO A 1 531 ? 8.610 -0.627 14.712 1.00 78.38 531 PRO A N 1
ATOM 4075 C CA . PRO A 1 531 ? 7.758 0.289 15.477 1.00 78.38 531 PRO A CA 1
ATOM 4076 C C . PRO A 1 531 ? 8.137 1.770 15.326 1.00 78.38 531 PRO A C 1
ATOM 4078 O O . PRO A 1 531 ? 7.254 2.608 15.163 1.00 78.38 531 PRO A O 1
ATOM 4081 N N . ARG A 1 532 ? 9.442 2.091 15.348 1.00 79.88 532 ARG A N 1
ATOM 4082 C CA . ARG A 1 532 ? 9.930 3.471 15.175 1.00 79.88 532 ARG A CA 1
ATOM 4083 C C . ARG A 1 532 ? 9.609 4.017 13.803 1.00 79.88 532 ARG A C 1
ATOM 4085 O O . ARG A 1 532 ? 9.131 5.136 13.692 1.00 79.88 532 ARG A O 1
ATOM 4092 N N . TRP A 1 533 ? 9.866 3.221 12.770 1.00 83.88 533 TRP A N 1
ATOM 4093 C CA . TRP A 1 533 ? 9.575 3.618 11.403 1.00 83.88 533 TRP A CA 1
ATOM 4094 C C . TRP A 1 533 ? 8.095 3.945 11.218 1.00 83.88 533 TRP A C 1
ATOM 4096 O O . TRP A 1 533 ? 7.780 4.978 10.637 1.00 83.88 533 TRP A O 1
ATOM 4106 N N . VAL A 1 534 ? 7.196 3.101 11.739 1.00 84.56 534 VAL A N 1
ATOM 4107 C CA . VAL A 1 534 ? 5.751 3.326 11.618 1.00 84.56 534 VAL A CA 1
ATOM 4108 C C . VAL A 1 534 ? 5.350 4.641 12.296 1.00 84.56 534 VAL A C 1
ATOM 4110 O O . VAL A 1 534 ? 4.709 5.459 11.646 1.00 84.56 534 VAL A O 1
ATOM 4113 N N . GLU A 1 535 ? 5.801 4.899 13.533 1.00 80.25 535 GLU A N 1
ATOM 4114 C CA . GLU A 1 535 ? 5.523 6.170 14.235 1.00 80.25 535 GLU A CA 1
ATOM 4115 C C . GLU A 1 535 ? 6.088 7.385 13.479 1.00 80.25 535 GLU A C 1
ATOM 4117 O O . GLU A 1 535 ? 5.412 8.397 13.295 1.00 80.25 535 GLU A O 1
ATOM 4122 N N . ILE A 1 536 ? 7.342 7.297 13.033 1.00 79.19 536 ILE A N 1
ATOM 4123 C CA . ILE A 1 536 ? 8.031 8.388 12.343 1.00 79.19 536 ILE A CA 1
ATOM 4124 C C . ILE A 1 536 ? 7.328 8.722 11.027 1.00 79.19 536 ILE A C 1
ATOM 4126 O O . ILE A 1 536 ? 7.028 9.889 10.759 1.00 79.19 536 ILE A O 1
ATOM 4130 N N . THR A 1 537 ? 7.071 7.710 10.199 1.00 81.44 537 THR A N 1
ATOM 4131 C CA . THR A 1 537 ? 6.525 7.902 8.851 1.00 81.44 537 THR A CA 1
ATOM 4132 C C . THR A 1 537 ? 5.080 8.357 8.877 1.00 81.44 537 THR A C 1
ATOM 4134 O O . THR A 1 537 ? 4.696 9.203 8.074 1.00 81.44 537 THR A O 1
ATOM 4137 N N . GLU A 1 538 ? 4.291 7.910 9.853 1.00 80.56 538 GLU A N 1
ATOM 4138 C CA . GLU A 1 538 ? 2.925 8.397 9.977 1.00 80.56 538 GLU A CA 1
ATOM 4139 C C . GLU A 1 538 ? 2.829 9.871 10.395 1.00 80.56 538 GLU A C 1
ATOM 4141 O O . GLU A 1 538 ? 1.783 10.488 10.202 1.00 80.56 538 GLU A O 1
ATOM 4146 N N . HIS A 1 539 ? 3.899 10.457 10.932 1.00 76.94 539 HIS A N 1
ATOM 4147 C CA . HIS A 1 539 ? 4.001 11.887 11.252 1.00 76.94 539 HIS A CA 1
ATOM 4148 C C . HIS A 1 539 ? 4.842 12.676 10.242 1.00 76.94 539 HIS A C 1
ATOM 4150 O O . HIS A 1 539 ? 5.026 13.887 10.384 1.00 76.94 539 HIS A O 1
ATOM 4156 N N . SER A 1 540 ? 5.346 11.989 9.225 1.00 78.12 540 SER A N 1
ATOM 4157 C CA . SER A 1 540 ? 6.192 12.534 8.180 1.00 78.12 540 SER A CA 1
ATOM 4158 C C . SER A 1 540 ? 5.323 12.963 7.004 1.00 78.12 540 SER A C 1
ATOM 4160 O O . SER A 1 540 ? 4.565 12.173 6.445 1.00 78.12 540 SER A O 1
ATOM 4162 N N . SER A 1 541 ? 5.411 14.240 6.642 1.00 81.19 541 SER A N 1
ATOM 4163 C CA . SER A 1 541 ? 4.761 14.784 5.457 1.00 81.19 541 SER A CA 1
ATOM 4164 C C . SER A 1 541 ? 5.697 15.753 4.754 1.00 81.19 541 SER A C 1
ATOM 4166 O O . SER A 1 541 ? 6.303 16.626 5.381 1.00 81.19 541 SER A O 1
ATOM 4168 N N . LYS A 1 542 ? 5.809 15.593 3.437 1.00 82.50 542 LYS A N 1
ATOM 4169 C CA . LYS A 1 542 ? 6.448 16.560 2.538 1.00 82.50 542 LYS A CA 1
ATOM 4170 C C . LYS A 1 542 ? 5.503 17.728 2.272 1.00 82.50 542 LYS A C 1
ATOM 4172 O O . LYS A 1 542 ? 5.927 18.881 2.258 1.00 82.50 542 LYS A O 1
ATOM 4177 N N . LEU A 1 543 ? 4.225 17.408 2.082 1.00 85.69 543 LEU A N 1
ATOM 4178 C CA . LEU A 1 543 ? 3.157 18.354 1.808 1.00 85.69 543 LEU A CA 1
ATOM 4179 C C . LEU A 1 543 ? 1.841 17.804 2.362 1.00 85.69 543 LEU A C 1
ATOM 4181 O O . LEU A 1 543 ? 1.322 16.802 1.873 1.00 85.69 543 LEU A O 1
ATOM 4185 N N . TRP A 1 544 ? 1.289 18.471 3.375 1.00 86.56 544 TRP A N 1
ATOM 4186 C CA . TRP A 1 544 ? -0.064 18.174 3.841 1.00 86.56 544 TRP A CA 1
ATOM 4187 C C . TRP A 1 544 ? -1.085 18.755 2.859 1.00 86.56 544 TRP A C 1
ATOM 4189 O O . TRP A 1 544 ? -0.942 19.923 2.476 1.00 86.56 544 TRP A O 1
ATOM 4199 N N . PRO A 1 545 ? -2.120 17.991 2.468 1.00 88.62 545 PRO A N 1
ATOM 4200 C CA . PRO A 1 545 ? -3.176 18.516 1.625 1.00 88.62 545 PRO A CA 1
ATOM 4201 C C . PRO A 1 545 ? -4.061 19.488 2.417 1.00 88.62 545 PRO A C 1
ATOM 4203 O O . PRO A 1 545 ? -4.013 19.575 3.649 1.00 88.62 545 PRO A O 1
ATOM 4206 N N . GLU A 1 546 ? -4.912 20.226 1.707 1.00 88.12 546 GLU A N 1
ATOM 4207 C CA . GLU A 1 546 ? -5.951 21.012 2.363 1.00 88.12 546 GLU A CA 1
ATOM 4208 C C . GLU A 1 546 ? -7.052 20.110 2.935 1.00 88.12 546 GLU A C 1
ATOM 4210 O O . GLU A 1 546 ? -7.373 19.046 2.405 1.00 88.12 546 GLU A O 1
ATOM 4215 N N . TRP A 1 547 ? -7.669 20.567 4.024 1.00 88.75 547 TRP A N 1
ATOM 4216 C CA . TRP A 1 547 ? -8.855 19.925 4.577 1.00 88.75 547 TRP A CA 1
ATOM 4217 C C . TRP A 1 547 ? -10.021 20.063 3.608 1.00 88.75 547 TRP A C 1
ATOM 4219 O O . TRP A 1 547 ? -10.358 21.187 3.221 1.00 88.75 547 TRP A O 1
ATOM 4229 N N . SER A 1 548 ? -10.719 18.964 3.323 1.00 83.56 548 SER A N 1
ATOM 4230 C CA . SER A 1 548 ? -11.998 19.054 2.625 1.00 83.56 548 SER A CA 1
ATOM 4231 C C . SER A 1 548 ? -12.969 19.991 3.360 1.00 83.56 548 SER A C 1
ATOM 4233 O O . SER A 1 548 ? -12.970 20.135 4.593 1.00 83.56 548 SER A O 1
ATOM 4235 N N . GLU A 1 549 ? -13.860 20.626 2.602 1.00 80.38 549 GLU A N 1
ATOM 4236 C CA . GLU A 1 549 ? -14.910 21.482 3.165 1.00 80.38 549 GLU A CA 1
ATOM 4237 C C . GLU A 1 549 ? -15.849 20.707 4.109 1.00 80.38 549 GLU A C 1
ATOM 4239 O O . GLU A 1 549 ? -16.444 21.284 5.023 1.00 80.38 549 GLU A O 1
ATOM 4244 N N . TYR A 1 550 ? -15.927 19.384 3.949 1.00 79.69 550 TYR A N 1
ATOM 4245 C CA . TYR A 1 550 ? -16.783 18.490 4.726 1.00 79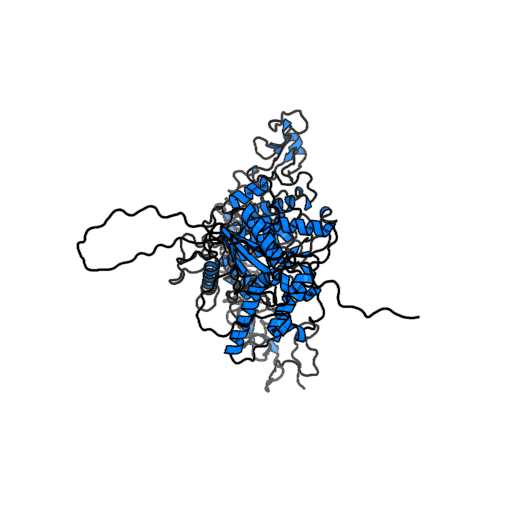.69 550 TYR A CA 1
ATOM 4246 C C . TYR A 1 550 ? -16.124 17.989 6.020 1.00 79.69 550 TYR A C 1
ATOM 4248 O O . TYR A 1 550 ? -16.835 17.632 6.959 1.00 79.69 550 TYR A O 1
ATOM 4256 N N . GLN A 1 551 ? -14.796 18.095 6.144 1.00 81.88 551 GLN A N 1
ATOM 4257 C CA . GLN A 1 551 ? -14.067 17.941 7.413 1.00 81.88 551 GLN A CA 1
ATOM 4258 C C . GLN A 1 551 ? -14.052 19.231 8.264 1.00 81.88 551 GLN A C 1
ATOM 4260 O O . GLN A 1 551 ? -13.444 19.288 9.331 1.00 81.88 551 GLN A O 1
ATOM 4265 N N . SER A 1 552 ? -14.742 20.298 7.843 1.00 64.19 552 SER A N 1
ATOM 4266 C CA . SER A 1 552 ? -14.636 21.643 8.438 1.00 64.19 552 SER A CA 1
ATOM 4267 C C . SER A 1 552 ? -14.999 21.780 9.922 1.00 64.19 552 SER A C 1
ATOM 4269 O O . SER A 1 552 ? -14.603 22.767 10.543 1.00 64.19 552 SER A O 1
ATOM 4271 N N . LYS A 1 553 ? -15.728 20.823 10.508 1.00 80.56 553 LYS A N 1
ATOM 4272 C CA . LYS A 1 553 ? -16.199 20.902 11.903 1.00 80.56 553 LYS A CA 1
ATOM 4273 C C . LYS A 1 553 ? -15.154 20.483 12.936 1.00 80.56 553 LYS A C 1
ATOM 4275 O O . LYS A 1 553 ? -15.162 21.020 14.038 1.00 80.56 553 LYS A O 1
ATOM 4280 N N . CYS A 1 554 ? -14.254 19.569 12.583 1.00 85.88 554 CYS A N 1
ATOM 4281 C CA . CYS A 1 554 ? -13.091 19.224 13.391 1.00 85.88 554 CYS A CA 1
ATOM 4282 C C . CYS A 1 554 ? -11.849 19.329 12.506 1.00 85.88 554 CYS A C 1
ATOM 4284 O O . CYS A 1 554 ? -11.570 18.437 11.717 1.00 85.88 554 CYS A O 1
ATOM 4286 N N . ARG A 1 555 ? -11.101 20.427 12.639 1.00 86.81 555 ARG A N 1
ATOM 4287 C CA . ARG A 1 555 ? -9.814 20.643 11.951 1.00 86.81 555 ARG A CA 1
ATOM 4288 C C . ARG A 1 555 ? -8.650 20.499 12.922 1.00 86.81 555 ARG A C 1
ATOM 4290 O O . ARG A 1 555 ? -7.805 21.382 13.041 1.00 86.81 555 ARG A O 1
ATOM 4297 N N . SER A 1 556 ? -8.692 19.427 13.702 1.00 86.44 556 SER A N 1
ATOM 4298 C CA . SER A 1 556 ? -7.641 19.079 14.644 1.00 86.44 556 SER A CA 1
ATOM 4299 C C . SER A 1 556 ? -7.283 17.627 14.442 1.00 86.44 556 SER A C 1
ATOM 4301 O O . SER A 1 556 ? -8.154 16.760 14.487 1.00 86.44 556 SER A O 1
ATOM 4303 N N . GLU A 1 557 ? -5.995 17.386 14.286 1.00 88.00 557 GLU A N 1
ATOM 4304 C CA . GLU A 1 557 ? -5.421 16.062 14.432 1.00 88.00 557 GLU A CA 1
ATOM 4305 C C . GLU A 1 557 ? -5.569 15.592 15.884 1.00 88.00 557 GLU A C 1
ATOM 4307 O O . GLU A 1 557 ? -5.502 16.397 16.825 1.00 88.00 557 GLU A O 1
ATOM 4312 N N . MET A 1 558 ? -5.798 14.293 16.079 1.00 88.00 558 MET A N 1
ATOM 4313 C CA . MET A 1 558 ? -6.028 13.707 17.402 1.00 88.00 558 MET A CA 1
ATOM 4314 C C . MET A 1 558 ? -5.225 12.419 17.577 1.00 88.00 558 MET A C 1
ATOM 4316 O O . MET A 1 558 ? -5.319 11.538 16.736 1.00 88.00 558 MET A O 1
ATOM 4320 N N . PRO A 1 559 ? -4.470 12.244 18.668 1.00 85.25 559 PRO A N 1
ATOM 4321 C CA . PRO A 1 559 ? -3.782 10.983 18.912 1.00 85.25 559 PRO A CA 1
ATOM 4322 C C . PRO A 1 559 ? -4.755 9.884 19.364 1.00 85.25 559 PRO A C 1
ATOM 4324 O O . PRO A 1 559 ? -5.540 10.092 20.287 1.00 85.25 559 PRO A O 1
ATOM 4327 N N . MET A 1 560 ? -4.632 8.687 18.796 1.00 84.31 560 MET A N 1
ATOM 4328 C CA . MET A 1 560 ? -5.281 7.463 19.262 1.00 84.31 560 MET A CA 1
ATOM 4329 C C . MET A 1 560 ? -4.233 6.416 19.619 1.00 84.31 560 MET A C 1
ATOM 4331 O O . MET A 1 560 ? -3.309 6.144 18.857 1.00 84.31 560 MET A O 1
ATOM 4335 N N . TYR A 1 561 ? -4.392 5.802 20.790 1.00 80.88 561 TYR A N 1
ATOM 4336 C CA . TYR A 1 561 ? -3.496 4.751 21.253 1.00 80.88 561 TYR A CA 1
ATOM 4337 C C . TYR A 1 561 ? -4.106 3.375 20.986 1.00 80.88 561 TYR A C 1
ATOM 4339 O O . TYR A 1 561 ? -4.894 2.871 21.790 1.00 80.88 561 TYR A O 1
ATOM 4347 N N . ILE A 1 562 ? -3.747 2.762 19.855 1.00 81.88 562 ILE A N 1
ATOM 4348 C CA . ILE A 1 562 ? -4.374 1.527 19.360 1.00 81.88 562 ILE A CA 1
ATOM 4349 C C . ILE A 1 562 ? -4.412 0.404 20.409 1.00 81.88 562 ILE A C 1
ATOM 4351 O O . ILE A 1 562 ? -5.495 -0.145 20.624 1.00 81.88 562 ILE A O 1
ATOM 4355 N N . PRO A 1 563 ? -3.328 0.089 21.151 1.00 76.81 563 PRO A N 1
ATOM 4356 C CA . PRO A 1 563 ? -3.374 -0.977 22.154 1.00 76.81 563 PRO A CA 1
ATOM 4357 C C . PRO A 1 563 ? -4.444 -0.772 23.237 1.00 76.81 563 PRO A C 1
ATOM 4359 O O . PRO A 1 563 ? -4.989 -1.745 23.760 1.00 76.81 563 PRO A O 1
ATOM 4362 N N . LEU A 1 564 ? -4.745 0.483 23.588 1.00 74.75 564 LEU A N 1
ATOM 4363 C CA . LEU A 1 564 ? -5.778 0.806 24.569 1.00 74.75 564 LEU A CA 1
ATOM 4364 C C . LEU A 1 564 ? -7.175 0.647 23.971 1.00 74.75 564 LEU A C 1
ATOM 4366 O O . LEU A 1 564 ? -8.039 0.032 24.600 1.00 74.75 564 LEU A O 1
ATOM 4370 N N . GLU A 1 565 ? -7.383 1.144 22.753 1.00 82.44 565 GLU A N 1
ATOM 4371 C CA . GLU A 1 565 ? -8.672 1.015 22.076 1.00 82.44 565 GLU A CA 1
ATOM 4372 C C . GLU A 1 565 ? -9.076 -0.445 21.916 1.00 82.44 565 GLU A C 1
ATOM 4374 O O . GLU A 1 565 ? -10.217 -0.803 22.207 1.00 82.44 565 GLU A O 1
ATOM 4379 N N . LEU A 1 566 ? -8.124 -1.315 21.566 1.00 82.75 566 LEU A N 1
ATOM 4380 C CA . LEU A 1 566 ? -8.358 -2.749 21.397 1.00 82.75 566 LEU A CA 1
ATOM 4381 C C . LEU A 1 566 ? -8.869 -3.457 22.663 1.00 82.75 566 LEU A C 1
ATOM 4383 O O . LEU A 1 566 ? -9.554 -4.472 22.540 1.00 82.75 566 LEU A O 1
ATOM 4387 N N . LEU A 1 567 ? -8.617 -2.931 23.869 1.00 75.56 567 LEU A N 1
ATOM 4388 C CA . LEU A 1 567 ? -9.154 -3.525 25.103 1.00 75.56 567 LEU A CA 1
ATOM 4389 C C . LEU A 1 567 ? -10.678 -3.431 25.206 1.00 75.56 567 LEU A C 1
ATOM 4391 O O . LEU A 1 567 ? -11.304 -4.273 25.845 1.00 75.56 567 LEU A O 1
ATOM 4395 N N . THR A 1 568 ? -11.255 -2.385 24.620 1.00 80.69 568 THR A N 1
ATOM 4396 C CA . THR A 1 568 ? -12.686 -2.057 24.719 1.00 80.69 568 THR A CA 1
ATOM 4397 C C . THR A 1 568 ? -13.354 -2.014 23.350 1.00 80.69 568 THR A C 1
ATOM 4399 O O . THR A 1 568 ? -14.543 -1.729 23.245 1.00 80.69 568 THR A O 1
ATOM 4402 N N . ILE A 1 569 ? -12.622 -2.337 22.280 1.00 85.31 569 ILE A N 1
ATOM 4403 C CA . ILE A 1 569 ? -13.115 -2.249 20.905 1.00 85.31 569 ILE A CA 1
ATOM 4404 C C . ILE A 1 569 ? -14.325 -3.160 20.677 1.00 85.31 569 ILE A C 1
ATOM 4406 O O . ILE A 1 569 ? -15.180 -2.849 19.861 1.00 85.31 569 ILE A O 1
ATOM 4410 N N . SER A 1 570 ? -14.452 -4.260 21.429 1.00 85.94 570 SER A N 1
ATOM 4411 C CA . SER A 1 570 ? -15.625 -5.145 21.383 1.00 85.94 570 SER A CA 1
ATOM 4412 C C . SER A 1 570 ? -16.927 -4.485 21.841 1.00 85.94 570 SER A C 1
ATOM 4414 O O . SER A 1 570 ? -17.995 -4.993 21.515 1.00 85.94 570 SER A O 1
ATOM 4416 N N . GLU A 1 571 ? -16.844 -3.396 22.607 1.00 90.06 571 GLU A N 1
ATOM 4417 C CA . GLU A 1 571 ? -17.995 -2.601 23.054 1.00 90.06 571 GLU A CA 1
ATOM 4418 C C . GLU A 1 571 ? -18.446 -1.594 21.986 1.00 90.06 571 GLU A C 1
ATOM 4420 O O . GLU A 1 571 ? -19.538 -1.038 22.080 1.00 90.06 571 GLU A O 1
ATOM 4425 N N . VAL A 1 572 ? -17.617 -1.361 20.966 1.00 93.19 572 VAL A N 1
ATOM 4426 C CA . VAL A 1 572 ? -17.949 -0.521 19.816 1.00 93.19 572 VAL A CA 1
ATOM 4427 C C . VAL A 1 572 ? -18.764 -1.344 18.828 1.00 93.19 572 VAL A C 1
ATOM 4429 O O . VAL A 1 572 ? -18.391 -2.466 18.467 1.00 93.19 572 VAL A O 1
ATOM 4432 N N . GLU A 1 573 ? -19.888 -0.784 18.386 1.00 94.25 573 GLU A N 1
ATOM 4433 C CA . GLU A 1 573 ? -20.725 -1.409 17.368 1.00 94.25 573 GLU A CA 1
ATOM 4434 C C . GLU A 1 573 ? -19.915 -1.616 16.081 1.00 94.25 573 GLU A C 1
ATOM 4436 O O . GLU A 1 573 ? -19.194 -0.729 15.625 1.00 94.25 573 GLU A O 1
ATOM 4441 N N . LEU A 1 574 ? -19.987 -2.824 15.516 1.00 95.56 574 LEU A N 1
ATOM 4442 C CA . LEU A 1 574 ? -19.328 -3.121 14.249 1.00 95.56 574 LEU A CA 1
ATOM 4443 C C . LEU A 1 574 ? -20.111 -2.410 13.132 1.00 95.56 574 LEU A C 1
ATOM 4445 O O . LEU A 1 574 ? -21.285 -2.748 12.956 1.00 95.56 574 LEU A O 1
ATOM 4449 N N . PRO A 1 575 ? -19.506 -1.474 12.376 1.00 96.56 575 PRO A N 1
ATOM 4450 C CA . PRO A 1 575 ? -20.203 -0.807 11.282 1.00 96.56 575 PRO A CA 1
ATOM 4451 C C . PRO A 1 575 ? -20.602 -1.820 10.206 1.00 96.56 575 PRO A C 1
ATOM 4453 O O . PRO A 1 575 ? -19.842 -2.744 9.915 1.00 96.56 575 PRO A O 1
ATOM 4456 N N . ARG A 1 576 ? -21.793 -1.654 9.622 1.00 95.38 576 ARG A N 1
ATOM 4457 C CA . ARG A 1 576 ? -22.348 -2.577 8.622 1.00 95.38 576 ARG A CA 1
ATOM 4458 C C . ARG A 1 576 ? -23.072 -1.844 7.510 1.00 95.38 576 ARG A C 1
ATOM 4460 O O . ARG A 1 576 ? -23.865 -0.937 7.743 1.00 95.38 576 ARG A O 1
ATOM 4467 N N . SER A 1 577 ? -22.831 -2.299 6.295 1.00 94.81 577 SER A N 1
ATOM 4468 C CA . SER A 1 577 ? -23.548 -1.921 5.080 1.00 94.81 577 SER A CA 1
ATOM 4469 C C . SER A 1 577 ? -23.413 -3.062 4.078 1.00 94.81 577 SER A C 1
ATOM 4471 O O . SER A 1 577 ? -22.562 -3.931 4.269 1.00 94.81 577 SER A O 1
ATOM 4473 N N . PHE A 1 578 ? -24.205 -3.058 3.006 1.00 91.56 578 PHE A N 1
ATOM 4474 C CA . PHE A 1 578 ? -24.087 -4.075 1.962 1.00 91.56 578 PHE A CA 1
ATOM 4475 C C . PHE A 1 578 ? -22.648 -4.175 1.424 1.00 91.56 578 PHE A C 1
ATOM 4477 O O . PHE A 1 578 ? -22.091 -5.269 1.336 1.00 91.56 578 PHE A O 1
ATOM 4484 N N . ALA A 1 579 ? -22.013 -3.030 1.161 1.00 92.81 579 ALA A N 1
ATOM 4485 C CA . ALA A 1 579 ? -20.634 -2.970 0.690 1.00 92.81 579 ALA A CA 1
ATOM 4486 C C . ALA A 1 579 ? -19.629 -3.520 1.721 1.00 92.81 579 ALA A C 1
ATOM 4488 O O . ALA A 1 579 ? -18.786 -4.354 1.381 1.00 92.81 579 ALA A O 1
ATOM 4489 N N . LEU A 1 580 ? -19.726 -3.096 2.990 1.00 96.69 580 LEU A N 1
ATOM 4490 C CA . LEU A 1 580 ? -18.828 -3.565 4.058 1.00 96.69 580 LEU A CA 1
ATOM 4491 C C . LEU A 1 580 ? -18.974 -5.067 4.321 1.00 96.69 580 LEU A C 1
ATOM 4493 O O . LEU A 1 580 ? -17.965 -5.764 4.423 1.00 96.69 580 LEU A O 1
ATOM 4497 N N . ASP A 1 581 ? -20.206 -5.576 4.358 1.00 95.88 581 ASP A N 1
ATOM 4498 C CA . ASP A 1 581 ? -20.483 -7.002 4.550 1.00 95.88 581 ASP A CA 1
ATOM 4499 C C . ASP A 1 581 ? -19.884 -7.832 3.399 1.00 95.88 581 ASP A C 1
ATOM 4501 O O . ASP A 1 581 ? -19.339 -8.920 3.616 1.00 95.88 581 ASP A O 1
ATOM 4505 N N . LYS A 1 582 ? -19.904 -7.298 2.169 1.00 94.25 582 LYS A N 1
ATOM 4506 C CA . LYS A 1 582 ? -19.270 -7.936 1.011 1.00 94.25 582 LYS A CA 1
ATOM 4507 C C . LYS A 1 582 ? -17.751 -8.004 1.167 1.00 94.25 582 LYS A C 1
ATOM 4509 O O . LYS A 1 582 ? -17.182 -9.081 0.991 1.00 94.25 582 LYS A O 1
ATOM 4514 N N . PHE A 1 583 ? -17.084 -6.913 1.552 1.00 96.06 583 PHE A N 1
ATOM 4515 C CA . PHE A 1 583 ? -15.640 -6.946 1.832 1.00 96.06 583 PHE A CA 1
ATOM 4516 C C . PHE A 1 583 ? -15.299 -7.898 2.980 1.00 96.06 583 PHE A C 1
ATOM 4518 O O . PHE A 1 583 ? -14.330 -8.651 2.889 1.00 96.06 583 PHE A O 1
ATOM 4525 N N . GLN A 1 584 ? -16.123 -7.927 4.027 1.00 95.50 584 GLN A N 1
ATOM 4526 C CA . GLN A 1 584 ? -15.950 -8.851 5.141 1.00 95.50 584 GLN A CA 1
ATOM 4527 C C . GLN A 1 584 ? -16.029 -10.314 4.694 1.00 95.50 584 GLN A C 1
ATOM 4529 O O . GLN A 1 584 ? -15.251 -11.142 5.171 1.00 95.50 584 GLN A O 1
ATOM 4534 N N . SER A 1 585 ? -16.907 -10.633 3.738 1.00 94.38 585 SER A N 1
ATOM 4535 C CA . SER A 1 585 ? -17.042 -11.991 3.199 1.00 94.38 585 SER A CA 1
ATOM 4536 C C . SER A 1 585 ? -15.785 -12.503 2.486 1.00 94.38 585 SER A C 1
ATOM 4538 O O . SER A 1 585 ? -15.544 -13.709 2.487 1.00 94.38 585 SER A O 1
ATOM 4540 N N . ILE A 1 586 ? -14.958 -11.600 1.945 1.00 93.88 586 ILE A N 1
ATOM 4541 C CA . ILE A 1 586 ? -13.701 -11.938 1.263 1.00 93.88 586 ILE A CA 1
ATOM 4542 C C . ILE A 1 586 ? -12.456 -11.646 2.108 1.00 93.88 586 ILE A C 1
ATOM 4544 O O . ILE A 1 586 ? -11.353 -11.909 1.651 1.00 93.88 586 ILE A O 1
ATOM 4548 N N . ALA A 1 587 ? -12.576 -11.136 3.340 1.00 92.19 587 ALA A N 1
ATOM 4549 C CA . ALA A 1 587 ? -11.431 -10.750 4.185 1.00 92.19 587 ALA A CA 1
ATOM 4550 C C . ALA A 1 587 ? -10.362 -11.852 4.322 1.00 92.19 587 ALA A C 1
ATOM 4552 O O . ALA A 1 587 ? -9.162 -11.577 4.347 1.00 92.19 587 ALA A O 1
ATOM 4553 N N . TRP A 1 588 ? -10.818 -13.104 4.355 1.00 92.12 588 TRP A N 1
ATOM 4554 C CA . TRP A 1 588 ? -9.995 -14.304 4.502 1.00 92.12 588 TRP A CA 1
ATOM 4555 C C . TRP A 1 588 ? -9.879 -15.123 3.214 1.00 92.12 588 TRP A C 1
ATOM 4557 O O . TRP A 1 588 ? -9.403 -16.255 3.258 1.00 92.12 588 TRP A O 1
ATOM 4567 N N . ASP A 1 589 ? -10.319 -14.579 2.078 1.00 91.44 589 ASP A N 1
ATOM 4568 C CA . ASP A 1 589 ? -10.183 -15.235 0.783 1.00 91.44 589 ASP A CA 1
ATOM 4569 C C . ASP A 1 589 ? -8.710 -15.543 0.487 1.00 91.44 589 ASP A C 1
ATOM 4571 O O . ASP A 1 589 ? -7.854 -14.655 0.537 1.00 91.44 589 ASP A O 1
ATOM 4575 N N . SER A 1 590 ? -8.443 -16.813 0.173 1.00 85.94 590 SER A N 1
ATOM 4576 C CA . SER A 1 590 ? -7.181 -17.295 -0.390 1.00 85.94 590 SER A CA 1
ATOM 4577 C C . SER A 1 590 ? -5.930 -16.809 0.362 1.00 85.94 590 SER A C 1
ATOM 4579 O O . SER A 1 590 ? -4.937 -16.379 -0.232 1.00 85.94 590 SER A O 1
ATOM 4581 N N . TYR A 1 591 ? -5.978 -16.822 1.700 1.00 85.25 591 TYR A N 1
ATOM 4582 C CA . TYR A 1 591 ? -4.911 -16.296 2.564 1.00 85.25 591 TYR A CA 1
ATOM 4583 C C . TYR A 1 591 ? -3.561 -17.026 2.402 1.00 85.25 591 TYR A C 1
ATOM 4585 O O . TYR A 1 591 ? -2.514 -16.477 2.752 1.00 85.25 591 TYR A O 1
ATOM 4593 N N . ASP A 1 592 ? -3.578 -18.246 1.874 1.00 82.25 592 ASP A N 1
ATOM 4594 C CA . ASP A 1 592 ? -2.447 -19.145 1.631 1.00 82.25 592 ASP A CA 1
ATOM 4595 C C . ASP A 1 592 ? -2.107 -19.319 0.140 1.00 82.25 592 ASP A C 1
ATOM 4597 O O . ASP A 1 592 ? -1.205 -20.078 -0.193 1.00 82.25 592 ASP A O 1
ATOM 4601 N N . SER A 1 593 ? -2.773 -18.589 -0.759 1.00 85.12 593 SER A N 1
ATOM 4602 C CA . SER A 1 593 ? -2.531 -18.623 -2.209 1.00 85.12 593 SER A CA 1
ATOM 4603 C C . SER A 1 593 ? -2.044 -17.269 -2.730 1.00 85.12 593 SER A C 1
ATOM 4605 O O . SER A 1 593 ? -2.149 -16.258 -2.042 1.00 85.12 593 SER A O 1
ATOM 4607 N N . ILE A 1 594 ? -1.491 -17.226 -3.944 1.00 79.69 594 ILE A N 1
ATOM 4608 C CA . ILE A 1 594 ? -1.156 -15.974 -4.646 1.00 79.69 594 ILE A CA 1
ATOM 4609 C C . ILE A 1 594 ? -2.327 -15.374 -5.428 1.00 79.69 594 ILE A C 1
ATOM 4611 O O . ILE A 1 594 ? -2.266 -14.199 -5.781 1.00 79.69 594 ILE A O 1
ATOM 4615 N N . ASP A 1 595 ? -3.369 -16.163 -5.675 1.00 84.38 595 ASP A N 1
ATOM 4616 C CA . ASP A 1 595 ? -4.591 -15.724 -6.339 1.00 84.38 595 ASP A CA 1
ATOM 4617 C C . ASP A 1 595 ? -5.616 -15.355 -5.266 1.00 84.38 595 ASP A C 1
ATOM 4619 O O . ASP A 1 595 ? -5.917 -16.174 -4.403 1.00 84.38 595 ASP A O 1
ATOM 4623 N N . SER A 1 596 ? -6.131 -14.125 -5.279 1.00 88.19 596 SER A N 1
ATOM 4624 C CA . SER A 1 596 ? -7.145 -13.664 -4.327 1.00 88.19 596 SER A CA 1
ATOM 4625 C C . SER A 1 596 ? -7.999 -12.553 -4.928 1.00 88.19 596 SER A C 1
ATOM 4627 O O . SER A 1 596 ? -7.514 -11.768 -5.736 1.00 88.19 596 SER A O 1
ATOM 4629 N N . GLU A 1 597 ? -9.237 -12.410 -4.458 1.00 88.50 597 GLU A N 1
ATOM 4630 C CA . GLU A 1 597 ? -10.134 -11.279 -4.759 1.00 88.50 597 GLU A CA 1
ATOM 4631 C C . GLU A 1 597 ? -9.556 -9.913 -4.345 1.00 88.50 597 GLU A C 1
ATOM 4633 O O . GLU A 1 597 ? -9.995 -8.860 -4.822 1.00 88.50 597 GLU A O 1
ATOM 4638 N N . TRP A 1 598 ? -8.568 -9.920 -3.443 1.00 89.56 598 TRP A N 1
ATOM 4639 C CA . TRP A 1 598 ? -7.802 -8.737 -3.048 1.00 89.56 598 TRP A CA 1
ATOM 4640 C C . TRP A 1 598 ? -6.710 -8.356 -4.052 1.00 89.56 598 TRP A C 1
ATOM 4642 O O . TRP A 1 598 ? -6.189 -7.242 -3.988 1.00 89.56 598 TRP A O 1
ATOM 4652 N N . ASP A 1 599 ? -6.333 -9.262 -4.952 1.00 84.75 599 ASP A N 1
ATOM 4653 C CA . ASP A 1 599 ? -5.296 -9.054 -5.951 1.00 84.75 599 ASP A CA 1
ATOM 4654 C C . ASP A 1 599 ? -5.910 -8.665 -7.298 1.00 84.75 599 ASP A C 1
ATOM 4656 O O . ASP A 1 599 ? -6.676 -9.405 -7.903 1.00 84.75 599 ASP A O 1
ATOM 4660 N N . SER A 1 600 ? -5.526 -7.495 -7.804 1.00 77.69 600 SER A N 1
ATOM 4661 C CA . SER A 1 600 ? -5.794 -7.101 -9.185 1.00 77.69 600 SER A CA 1
ATOM 4662 C C . SER A 1 600 ? -4.560 -6.421 -9.754 1.00 77.69 600 SER A C 1
ATOM 4664 O O . SER A 1 600 ? -4.165 -5.368 -9.271 1.00 77.69 600 SER A O 1
ATOM 4666 N N . CYS A 1 601 ? -3.950 -6.993 -10.792 1.00 75.00 601 CYS A N 1
ATOM 4667 C CA . CYS A 1 601 ? -2.858 -6.337 -11.524 1.00 75.00 601 CYS A CA 1
ATOM 4668 C C . CYS A 1 601 ? -3.378 -5.291 -12.528 1.00 75.00 601 CYS A C 1
ATOM 4670 O O . CYS A 1 601 ? -2.776 -5.088 -13.584 1.00 75.00 601 CYS A O 1
ATOM 4672 N N . GLU A 1 602 ? -4.538 -4.707 -12.238 1.00 70.44 602 GLU A N 1
ATOM 4673 C CA . GLU A 1 602 ? -5.101 -3.571 -12.948 1.00 70.44 602 GLU A CA 1
ATOM 4674 C C . GLU A 1 602 ? -4.670 -2.276 -12.256 1.00 70.44 602 GLU A C 1
ATOM 4676 O O . GLU A 1 602 ? -4.498 -2.221 -11.035 1.00 70.44 602 GLU A O 1
ATOM 4681 N N . VAL A 1 603 ? -4.529 -1.242 -13.070 1.00 71.06 603 VAL A N 1
ATOM 4682 C CA . VAL A 1 603 ? -4.437 0.159 -12.664 1.00 71.06 603 VAL A CA 1
ATOM 4683 C C . VAL A 1 603 ? -5.655 0.884 -13.237 1.00 71.06 603 VAL A C 1
ATOM 4685 O O . VAL A 1 603 ? -6.315 0.360 -14.142 1.00 71.06 603 VAL A O 1
ATOM 4688 N N . GLY A 1 604 ? -6.008 2.042 -12.691 1.00 68.81 604 GLY A N 1
ATOM 4689 C CA . GLY A 1 604 ? -7.197 2.771 -13.145 1.00 68.81 604 GLY A CA 1
ATOM 4690 C C . GLY A 1 604 ? -8.514 2.093 -12.774 1.00 68.81 604 GLY A C 1
ATOM 4691 O O . GLY A 1 604 ? -9.484 2.145 -13.529 1.00 68.81 604 GLY A O 1
ATOM 4692 N N . CYS A 1 605 ? -8.556 1.396 -11.636 1.00 75.00 605 CYS A N 1
ATOM 4693 C CA . CYS A 1 605 ? -9.801 0.847 -11.113 1.00 75.00 605 CYS A CA 1
ATOM 4694 C C . CYS A 1 605 ? -10.763 1.946 -10.677 1.00 75.00 605 CYS A C 1
ATOM 4696 O O . CYS A 1 605 ? -10.392 2.916 -10.035 1.00 75.00 605 CYS A O 1
ATOM 4698 N N . ALA A 1 606 ? -12.045 1.748 -10.942 1.00 71.12 606 ALA A N 1
ATOM 4699 C CA . ALA A 1 606 ? -13.033 2.756 -10.622 1.00 71.12 606 ALA A CA 1
ATOM 4700 C C . ALA A 1 606 ? -13.268 2.842 -9.095 1.00 71.12 606 ALA A C 1
ATOM 4702 O O . ALA A 1 606 ? -13.881 1.958 -8.482 1.00 71.12 606 ALA A O 1
ATOM 4703 N N . ILE A 1 607 ? -12.773 3.917 -8.473 1.00 81.62 607 ILE A N 1
ATOM 4704 C CA . ILE A 1 607 ? -12.934 4.228 -7.045 1.00 81.62 607 ILE A CA 1
ATOM 4705 C C . ILE A 1 607 ? -13.776 5.509 -6.919 1.00 81.62 607 ILE A C 1
ATOM 4707 O O . ILE A 1 607 ? -13.313 6.575 -7.319 1.00 81.62 607 ILE A O 1
ATOM 4711 N N . PRO A 1 608 ? -15.003 5.446 -6.363 1.00 81.81 608 PRO A N 1
ATOM 4712 C CA . PRO A 1 608 ? -15.934 6.580 -6.369 1.00 81.81 608 PRO A CA 1
ATOM 4713 C C . PRO A 1 608 ? -15.617 7.532 -5.212 1.00 81.81 608 PRO A C 1
ATOM 4715 O O . PRO A 1 608 ? -16.370 7.646 -4.247 1.00 81.81 608 PRO A O 1
ATOM 4718 N N . ILE A 1 609 ? -14.456 8.181 -5.250 1.00 87.38 609 ILE A N 1
ATOM 4719 C CA . ILE A 1 609 ? -13.950 8.995 -4.131 1.00 87.38 609 ILE A CA 1
ATOM 4720 C C . ILE A 1 609 ? -14.893 10.161 -3.844 1.00 87.38 609 ILE A C 1
ATOM 4722 O O . ILE A 1 609 ? -15.235 10.409 -2.694 1.00 87.38 609 ILE A O 1
ATOM 4726 N N . LEU A 1 610 ? -15.396 10.827 -4.887 1.00 85.44 610 LEU A N 1
ATOM 4727 C CA . LEU A 1 610 ? -16.306 11.968 -4.735 1.00 85.44 610 LEU A CA 1
ATOM 4728 C C . LEU A 1 610 ? -17.688 11.582 -4.175 1.00 85.44 610 LEU A C 1
ATOM 4730 O O . LEU A 1 610 ? -18.449 12.453 -3.760 1.00 85.44 610 LEU A O 1
ATOM 4734 N N . GLU A 1 611 ? -18.030 10.292 -4.139 1.00 85.69 611 GLU A N 1
ATOM 4735 C CA . GLU A 1 611 ? -19.250 9.808 -3.483 1.00 85.69 611 GLU A CA 1
ATOM 4736 C C . GLU A 1 611 ? -1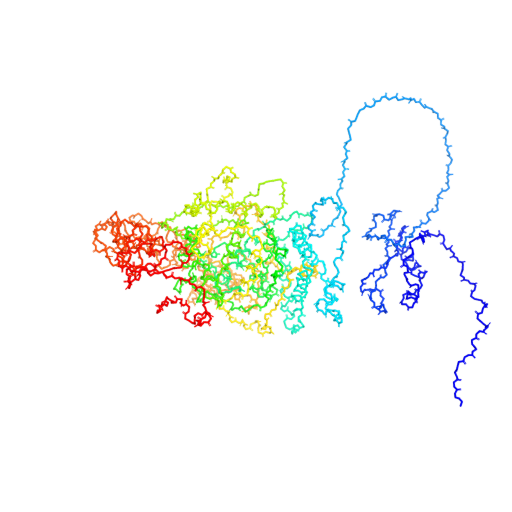9.069 9.538 -1.990 1.00 85.69 611 GLU A C 1
ATOM 4738 O O . GLU A 1 611 ? -20.062 9.355 -1.281 1.00 85.69 611 GLU A O 1
ATOM 4743 N N . ASN A 1 612 ? -17.830 9.524 -1.503 1.00 90.94 612 ASN A N 1
ATOM 4744 C CA . ASN A 1 612 ? -17.554 9.433 -0.083 1.00 90.94 612 ASN A CA 1
ATOM 4745 C C . ASN A 1 612 ? -18.125 10.671 0.623 1.00 90.94 612 ASN A C 1
ATOM 4747 O O . ASN A 1 612 ? -17.902 11.809 0.202 1.00 90.94 612 ASN A O 1
ATOM 4751 N N . ARG A 1 613 ? -18.864 10.476 1.715 1.00 90.75 613 ARG A N 1
ATOM 4752 C CA . ARG A 1 613 ? -19.438 11.569 2.514 1.00 90.75 613 ARG A CA 1
ATOM 4753 C C . ARG A 1 613 ? -18.396 12.511 3.118 1.00 90.75 613 ARG A C 1
ATOM 4755 O O . ARG A 1 613 ? -18.707 13.687 3.299 1.00 90.75 613 ARG A O 1
ATOM 4762 N N . VAL A 1 614 ? -17.166 12.052 3.356 1.00 90.50 614 VAL A N 1
ATOM 4763 C CA . VAL A 1 614 ? -16.023 12.911 3.733 1.00 90.50 614 VAL A CA 1
ATOM 4764 C C . VAL A 1 614 ? -15.628 13.852 2.583 1.00 90.50 614 VAL A C 1
ATOM 4766 O O . VAL A 1 614 ? -15.081 14.920 2.823 1.00 90.50 614 VAL A O 1
ATOM 4769 N N . CYS A 1 615 ? -15.989 13.514 1.346 1.00 90.12 615 CYS A N 1
ATOM 4770 C CA . CYS A 1 615 ? -15.789 14.322 0.141 1.00 90.12 615 CYS A CA 1
ATOM 4771 C C . CYS A 1 615 ? -17.046 15.066 -0.325 1.00 90.12 615 CYS A C 1
ATOM 4773 O O . CYS A 1 615 ? -17.035 15.687 -1.387 1.00 90.12 615 CYS A O 1
ATOM 4775 N N . GLY A 1 616 ? -18.134 15.022 0.450 1.00 87.81 616 GLY A N 1
ATOM 4776 C CA . GLY A 1 616 ? -19.395 15.679 0.101 1.00 87.81 616 GLY A CA 1
ATOM 4777 C C . GLY A 1 616 ? -20.378 14.832 -0.690 1.00 87.81 616 GLY A C 1
ATOM 4778 O O . GLY A 1 616 ? -21.413 15.342 -1.127 1.00 87.81 616 GLY A O 1
ATOM 4779 N N . GLY A 1 617 ? -20.091 13.544 -0.866 1.00 87.00 617 GLY A N 1
ATOM 4780 C CA . GLY A 1 617 ? -21.000 12.624 -1.526 1.00 87.00 617 GLY A CA 1
ATOM 4781 C C . GLY A 1 617 ? -22.350 12.546 -0.814 1.00 87.00 617 GLY A C 1
ATOM 4782 O O . GLY A 1 617 ? -22.437 12.319 0.389 1.00 87.00 617 GLY A O 1
ATOM 4783 N N . THR A 1 618 ? -23.437 12.738 -1.561 1.00 81.88 618 THR A N 1
ATOM 4784 C CA . THR A 1 618 ? -24.801 12.769 -0.998 1.00 81.88 618 THR A CA 1
ATOM 4785 C C . THR A 1 618 ? -25.421 11.384 -0.843 1.00 81.88 618 THR A C 1
ATOM 4787 O O . THR A 1 618 ? -26.217 11.164 0.067 1.00 81.88 618 THR A O 1
ATOM 4790 N N . ASN A 1 619 ? -25.066 10.452 -1.730 1.00 79.75 619 ASN A N 1
ATOM 4791 C CA . ASN A 1 619 ? -25.613 9.095 -1.741 1.00 79.75 619 ASN A CA 1
ATOM 4792 C C . ASN A 1 619 ? -24.800 8.116 -0.879 1.00 79.75 619 ASN A C 1
ATOM 4794 O O . ASN A 1 619 ? -25.340 7.090 -0.469 1.00 79.75 619 ASN A O 1
ATOM 4798 N N . GLY A 1 620 ? -23.536 8.445 -0.591 1.00 86.75 620 GLY A N 1
ATOM 4799 C CA . GLY A 1 620 ? -22.597 7.563 0.095 1.00 86.75 620 GLY A CA 1
ATOM 4800 C C . GLY A 1 620 ? -22.298 6.278 -0.682 1.00 86.75 620 GLY A C 1
ATOM 4801 O O . GLY A 1 620 ? -22.706 6.104 -1.832 1.00 86.75 620 GLY A O 1
ATOM 4802 N N . LEU A 1 621 ? -21.608 5.354 -0.016 1.00 90.31 621 LEU A N 1
ATOM 4803 C CA . LEU A 1 621 ? -21.052 4.129 -0.602 1.00 90.31 621 LEU A CA 1
ATOM 4804 C C . LEU A 1 621 ? -21.578 2.846 0.048 1.00 90.31 621 LEU A C 1
ATOM 4806 O O . LEU A 1 621 ? -21.014 1.771 -0.129 1.00 90.31 621 LEU A O 1
ATOM 4810 N N . SER A 1 622 ? -22.676 2.934 0.799 1.00 88.00 622 SER A N 1
ATOM 4811 C CA . SER A 1 622 ? -23.212 1.791 1.558 1.00 88.00 622 SER A CA 1
ATOM 4812 C C . SER A 1 622 ? -23.679 0.625 0.671 1.00 88.00 622 SER A C 1
ATOM 4814 O O . SER A 1 622 ? -23.634 -0.521 1.109 1.00 88.00 622 SER A O 1
ATOM 4816 N N . GLU A 1 623 ? -24.073 0.911 -0.572 1.00 85.31 623 GLU A N 1
ATOM 4817 C CA . GLU A 1 623 ? -24.501 -0.074 -1.580 1.00 85.31 623 GLU A CA 1
ATOM 4818 C C . GLU A 1 623 ? -23.431 -0.313 -2.663 1.00 85.31 623 GLU A C 1
ATOM 4820 O O . GLU A 1 623 ? -23.724 -0.909 -3.695 1.00 85.31 623 GLU A O 1
ATOM 4825 N N . PHE A 1 624 ? -22.201 0.186 -2.474 1.00 86.31 624 PHE A N 1
ATOM 4826 C CA . PHE A 1 624 ? -21.134 0.016 -3.459 1.00 86.31 624 PHE A CA 1
ATOM 4827 C C . PHE A 1 624 ? -20.882 -1.467 -3.751 1.00 86.31 624 PHE A C 1
ATOM 4829 O O . PHE A 1 624 ? -20.648 -2.271 -2.845 1.00 86.31 624 PHE A O 1
ATOM 4836 N N . ASP A 1 625 ? -20.875 -1.806 -5.038 1.00 83.44 625 ASP A N 1
ATOM 4837 C CA . ASP A 1 625 ? -20.604 -3.150 -5.514 1.00 83.44 625 ASP A CA 1
ATOM 4838 C C . ASP A 1 625 ? -19.552 -3.113 -6.625 1.00 83.44 625 ASP A C 1
ATOM 4840 O O . ASP A 1 625 ? -19.813 -2.703 -7.753 1.00 83.44 625 ASP A O 1
ATOM 4844 N N . TRP A 1 626 ? -18.361 -3.611 -6.307 1.00 80.81 626 TRP A N 1
ATOM 4845 C CA . TRP A 1 626 ? -17.235 -3.666 -7.231 1.00 80.81 626 TRP A CA 1
ATOM 4846 C C . TRP A 1 626 ? -17.364 -4.687 -8.369 1.00 80.81 626 TRP A C 1
ATOM 4848 O O . TRP A 1 626 ? -16.497 -4.736 -9.239 1.00 80.81 626 TRP A O 1
ATOM 4858 N N . THR A 1 627 ? -18.350 -5.583 -8.304 1.00 77.00 627 THR A N 1
ATOM 4859 C CA . THR A 1 627 ? -18.636 -6.567 -9.360 1.00 77.00 627 THR A CA 1
ATOM 4860 C C . THR A 1 627 ? -19.544 -5.991 -10.438 1.00 77.00 627 THR A C 1
ATOM 4862 O O . THR A 1 627 ? -19.734 -6.627 -11.472 1.00 77.00 627 THR A O 1
ATOM 4865 N N . LEU A 1 628 ? -20.104 -4.803 -10.200 1.00 69.88 628 LEU A N 1
ATOM 4866 C CA . LEU A 1 628 ? -20.874 -4.064 -11.184 1.00 69.88 628 LEU A CA 1
ATOM 4867 C C . LEU A 1 628 ? -19.943 -3.106 -11.927 1.00 69.88 628 LEU A C 1
ATOM 4869 O O . LEU A 1 628 ? -19.216 -2.325 -11.311 1.00 69.88 628 LEU A O 1
ATOM 4873 N N . ASP A 1 629 ? -20.002 -3.138 -13.255 1.00 62.12 629 ASP A N 1
ATOM 4874 C CA . ASP A 1 629 ? -19.408 -2.089 -14.078 1.00 62.12 629 ASP A CA 1
ATOM 4875 C C . ASP A 1 629 ? -20.108 -0.754 -13.751 1.00 62.12 629 ASP A C 1
ATOM 4877 O O . ASP A 1 629 ? -21.315 -0.721 -13.494 1.00 62.12 629 ASP A O 1
ATOM 4881 N N . TYR A 1 630 ? -19.361 0.353 -13.704 1.00 64.44 630 TYR A N 1
ATOM 4882 C CA . TYR A 1 630 ? -19.874 1.656 -13.256 1.00 64.44 630 TYR A CA 1
ATOM 4883 C C . TYR A 1 630 ? -21.135 2.085 -14.027 1.00 64.44 630 TYR A C 1
ATOM 4885 O O . TYR A 1 630 ? -21.052 2.466 -15.192 1.00 64.44 630 TYR A O 1
ATOM 4893 N N . CYS A 1 631 ? -22.300 1.977 -13.374 1.00 67.50 631 CYS A N 1
ATOM 4894 C CA . CYS A 1 631 ? -23.609 2.549 -13.732 1.00 67.50 631 CYS A CA 1
ATOM 4895 C C . CYS A 1 631 ? -24.646 2.194 -12.637 1.00 67.50 631 CYS A C 1
ATOM 4897 O O . CYS A 1 631 ? -25.717 1.632 -12.882 1.00 67.50 631 CYS A O 1
ATOM 4899 N N . HIS A 1 632 ? -24.314 2.454 -11.377 1.00 59.25 632 HIS A N 1
ATOM 4900 C CA . HIS A 1 632 ? -25.149 2.126 -10.229 1.00 59.25 632 HIS A CA 1
ATOM 4901 C C . HIS A 1 632 ? -26.363 3.071 -10.123 1.00 59.25 632 HIS A C 1
ATOM 4903 O O . HIS A 1 632 ? -26.252 4.228 -9.734 1.00 59.25 632 HIS A O 1
ATOM 4909 N N . ARG A 1 633 ? -27.555 2.530 -10.422 1.00 63.69 633 ARG A N 1
ATOM 4910 C CA . ARG A 1 633 ? -28.864 3.205 -10.627 1.00 63.69 633 ARG A CA 1
ATOM 4911 C C . ARG A 1 633 ? -29.144 3.695 -12.056 1.00 63.69 633 ARG A C 1
ATOM 4913 O O . ARG A 1 633 ? -30.201 4.291 -12.279 1.00 63.69 633 ARG A O 1
ATOM 4920 N N . GLY A 1 634 ? -28.275 3.411 -13.024 1.00 74.56 634 GLY A N 1
ATOM 4921 C CA . GLY A 1 634 ? -28.538 3.621 -14.450 1.00 74.56 634 GLY A CA 1
ATOM 4922 C C . GLY A 1 634 ? -28.658 2.309 -15.230 1.00 74.56 634 GLY A C 1
ATOM 4923 O O . GLY A 1 634 ? -28.686 1.225 -14.652 1.00 74.56 634 GLY A O 1
ATOM 4924 N N . VAL A 1 635 ? -28.756 2.410 -16.554 1.00 80.19 635 VAL A N 1
ATOM 4925 C CA . VAL A 1 635 ? -28.638 1.272 -17.479 1.00 80.19 635 VAL A CA 1
ATOM 4926 C C . VAL A 1 635 ? -27.464 1.531 -18.411 1.00 80.19 635 VAL A C 1
ATOM 4928 O O . VAL A 1 635 ? -27.334 2.646 -18.912 1.00 80.19 635 VAL A O 1
ATOM 4931 N N . GLN A 1 636 ? -26.627 0.520 -18.640 1.00 82.75 636 GLN A N 1
ATOM 4932 C CA . GLN A 1 636 ? -25.546 0.604 -19.618 1.00 82.75 636 GLN A CA 1
ATOM 4933 C C . GLN A 1 636 ? -26.058 0.366 -21.046 1.00 82.75 636 GLN A C 1
ATOM 4935 O O . GLN A 1 636 ? -27.037 -0.352 -21.262 1.00 82.75 636 GLN A O 1
ATOM 4940 N N . ASP A 1 637 ? -25.411 0.979 -22.033 1.00 82.62 637 ASP A N 1
ATOM 4941 C CA . ASP A 1 637 ? -25.627 0.654 -23.441 1.00 82.62 637 ASP A CA 1
ATOM 4942 C C . ASP A 1 637 ? -25.039 -0.721 -23.802 1.00 82.62 637 ASP A C 1
ATOM 4944 O O . ASP A 1 637 ? -24.311 -1.330 -23.022 1.00 82.62 637 ASP A O 1
ATOM 4948 N N . ASP A 1 638 ? -25.331 -1.212 -25.010 1.00 78.00 638 ASP A N 1
ATOM 4949 C CA . ASP A 1 638 ? -24.857 -2.529 -25.471 1.00 78.00 638 ASP A CA 1
ATOM 4950 C C . ASP A 1 638 ? -23.315 -2.637 -25.508 1.00 78.00 638 ASP A C 1
ATOM 4952 O O . ASP A 1 638 ? -22.772 -3.739 -25.574 1.00 78.00 638 ASP A O 1
ATOM 4956 N N . SER A 1 639 ? -22.608 -1.499 -25.470 1.00 73.62 639 SER A N 1
ATOM 4957 C CA . SER A 1 639 ? -21.147 -1.436 -25.404 1.00 73.62 639 SER A CA 1
ATOM 4958 C C . SER A 1 639 ? -20.582 -1.340 -23.979 1.00 73.62 639 SER A C 1
ATOM 4960 O O . SER A 1 639 ? -19.369 -1.453 -23.811 1.00 73.62 639 SER A O 1
ATOM 4962 N N . GLY A 1 640 ? -21.423 -1.148 -22.955 1.00 75.25 640 GLY A N 1
ATOM 4963 C CA . GLY A 1 640 ? -21.002 -0.934 -21.565 1.00 75.25 640 GLY A CA 1
ATOM 4964 C C . GLY A 1 640 ? -20.377 0.443 -21.301 1.00 75.25 640 GLY A C 1
ATOM 4965 O O . GLY A 1 640 ? -19.847 0.681 -20.218 1.00 75.25 640 GLY A O 1
ATOM 4966 N N . LYS A 1 641 ? -20.399 1.352 -22.284 1.00 79.38 641 LYS A N 1
ATOM 4967 C CA . LYS A 1 641 ? -19.663 2.628 -22.279 1.00 79.38 641 LYS A CA 1
ATOM 4968 C C . LYS A 1 641 ? -20.528 3.827 -21.965 1.00 79.38 641 LYS A C 1
ATOM 4970 O O . LYS A 1 641 ? -19.996 4.899 -21.713 1.00 79.38 641 LYS A O 1
ATOM 4975 N N . ILE A 1 642 ? -21.846 3.695 -22.007 1.00 85.94 642 ILE A N 1
ATOM 4976 C CA . ILE A 1 642 ? -22.752 4.806 -21.719 1.00 85.94 642 ILE A CA 1
ATOM 4977 C C . ILE A 1 642 ? -23.717 4.380 -20.645 1.00 85.94 642 ILE A C 1
ATOM 4979 O O . ILE A 1 642 ? -24.419 3.391 -20.811 1.00 85.94 642 ILE A O 1
ATOM 4983 N N . CYS A 1 643 ? -23.797 5.170 -19.586 1.00 87.25 643 CYS A N 1
ATOM 4984 C CA . CYS A 1 643 ? -24.813 5.029 -18.566 1.00 87.25 643 CYS A CA 1
ATOM 4985 C C . CYS A 1 643 ? -25.955 6.013 -18.856 1.00 87.25 643 CYS A C 1
ATOM 4987 O O . CYS A 1 643 ? -25.737 7.219 -18.961 1.00 87.25 643 CYS A O 1
ATOM 4989 N N . CYS A 1 644 ? -27.185 5.523 -18.985 1.00 88.38 644 CYS A N 1
ATOM 4990 C CA . CYS A 1 644 ? -28.408 6.324 -19.114 1.00 88.38 644 CYS A CA 1
ATOM 4991 C C . CYS A 1 644 ? -29.357 6.067 -17.931 1.00 88.38 644 CYS A C 1
ATOM 4993 O O . CYS A 1 644 ? -29.101 5.213 -17.081 1.00 88.38 644 CYS A O 1
ATOM 4995 N N . ARG A 1 645 ? -30.458 6.822 -17.821 1.00 86.12 645 ARG A N 1
ATOM 4996 C CA . ARG A 1 645 ? -31.372 6.693 -16.667 1.00 86.12 645 ARG A CA 1
ATOM 4997 C C . ARG A 1 645 ? -31.977 5.286 -16.548 1.00 86.12 645 ARG A C 1
ATOM 4999 O O . ARG A 1 645 ? -32.386 4.699 -17.546 1.00 86.12 645 ARG A O 1
ATOM 5006 N N . ALA A 1 646 ? -32.194 4.814 -15.313 1.00 80.44 646 ALA A N 1
ATOM 5007 C CA . ALA A 1 646 ? -32.869 3.535 -15.029 1.00 80.44 646 ALA A CA 1
ATOM 5008 C C . ALA A 1 646 ? -34.209 3.337 -15.766 1.00 80.44 646 ALA A C 1
ATOM 5010 O O . ALA A 1 646 ? -34.555 2.223 -16.148 1.00 80.44 646 ALA A O 1
ATOM 5011 N N . GLY A 1 647 ? -34.969 4.414 -15.995 1.00 81.69 647 GLY A N 1
ATOM 5012 C CA . GLY A 1 647 ? -36.265 4.356 -16.682 1.00 81.69 647 GLY A CA 1
ATOM 5013 C C . GLY A 1 647 ? -36.201 4.045 -18.185 1.00 81.69 647 GLY A C 1
ATOM 5014 O O . GLY A 1 647 ? -37.250 3.874 -18.800 1.00 81.69 647 GLY A O 1
ATOM 5015 N N . CYS A 1 648 ? -35.007 3.991 -18.786 1.00 80.50 648 CYS A N 1
ATOM 5016 C CA . CYS A 1 648 ? -34.823 3.817 -20.228 1.00 80.50 648 CYS A CA 1
ATOM 5017 C C . CYS A 1 648 ? -34.871 2.351 -20.692 1.00 80.50 648 CYS A C 1
ATOM 5019 O O . CYS A 1 648 ? -35.013 2.109 -21.886 1.00 80.50 648 CYS A O 1
ATOM 5021 N N . ASN A 1 649 ? -34.757 1.368 -19.788 1.00 78.12 649 ASN A N 1
ATOM 5022 C CA . ASN A 1 649 ? -34.531 -0.067 -20.065 1.00 78.12 649 ASN A CA 1
ATOM 5023 C C . ASN A 1 649 ? -33.250 -0.408 -20.862 1.00 78.12 649 ASN A C 1
ATOM 5025 O O . ASN A 1 649 ? -32.713 -1.490 -20.655 1.00 78.12 649 ASN A O 1
ATOM 5029 N N . LYS A 1 650 ? -32.776 0.467 -21.761 1.00 83.19 650 LYS A N 1
ATOM 5030 C CA . LYS A 1 650 ? -31.473 0.453 -22.447 1.00 83.19 650 LYS A CA 1
ATOM 5031 C C . LYS A 1 650 ? -31.158 1.835 -23.028 1.00 83.19 650 LYS A C 1
ATOM 5033 O O . LYS A 1 650 ? -32.079 2.611 -23.290 1.00 83.19 650 LYS A O 1
ATOM 5038 N N . CYS A 1 651 ? -29.889 2.126 -23.295 1.00 85.69 651 CYS A N 1
ATOM 5039 C CA . CYS A 1 651 ? -29.513 3.340 -24.025 1.00 85.69 651 CYS A CA 1
ATOM 5040 C C . CYS A 1 651 ? -29.584 3.083 -25.538 1.00 85.69 651 CYS A C 1
ATOM 5042 O O . CYS A 1 651 ? -29.160 2.030 -26.011 1.00 85.69 651 CYS A O 1
ATOM 5044 N N . SER A 1 652 ? -30.137 4.015 -26.317 1.00 84.25 652 SER A N 1
ATOM 5045 C CA . SER A 1 652 ? -30.269 3.856 -27.774 1.00 84.25 652 SER A CA 1
ATOM 5046 C C . SER A 1 652 ? -30.233 5.201 -28.489 1.00 84.25 652 SER A C 1
ATOM 5048 O O . SER A 1 652 ? -30.702 6.196 -27.946 1.00 84.25 652 SER A O 1
ATOM 5050 N N . GLU A 1 653 ? -29.715 5.228 -29.717 1.00 80.81 653 GLU A N 1
ATOM 5051 C CA . GLU A 1 653 ? -29.708 6.430 -30.565 1.00 80.81 653 GLU A CA 1
ATOM 5052 C C . GLU A 1 653 ? -31.130 6.856 -30.971 1.00 80.81 653 GLU A C 1
ATOM 5054 O O . GLU A 1 653 ? -31.406 8.045 -31.107 1.00 80.81 653 GLU A O 1
ATOM 5059 N N . ASP A 1 654 ? -32.060 5.899 -31.070 1.00 76.75 654 ASP A N 1
ATOM 5060 C CA . ASP A 1 654 ? -33.454 6.137 -31.469 1.00 76.75 654 ASP A CA 1
ATOM 5061 C C . ASP A 1 654 ? -34.353 6.582 -30.301 1.00 76.75 654 ASP A C 1
ATOM 5063 O O . ASP A 1 654 ? -35.552 6.834 -30.475 1.00 76.75 654 ASP A O 1
ATOM 5067 N N . HIS A 1 655 ? -33.812 6.668 -29.082 1.00 75.88 655 HIS A N 1
ATOM 5068 C CA . HIS A 1 655 ? -34.597 7.057 -27.918 1.00 75.88 655 HIS A CA 1
ATOM 5069 C C . HIS A 1 655 ? -34.844 8.569 -27.921 1.00 75.88 655 HIS A C 1
ATOM 5071 O O . HIS A 1 655 ? -33.962 9.368 -27.644 1.00 75.88 655 HIS A O 1
ATOM 5077 N N . THR A 1 656 ? -36.088 8.985 -28.153 1.00 73.00 656 THR A N 1
ATOM 5078 C CA . THR A 1 656 ? -36.456 10.414 -28.204 1.00 73.00 656 THR A CA 1
ATOM 5079 C C . THR A 1 656 ? -36.588 11.076 -26.827 1.00 73.00 656 THR A C 1
ATOM 5081 O O . THR A 1 656 ? -36.901 12.262 -26.735 1.00 73.00 656 THR A O 1
ATOM 5084 N N . ALA A 1 657 ? -36.419 10.315 -25.743 1.00 75.31 657 ALA A N 1
ATOM 5085 C CA . ALA A 1 657 ? -36.492 10.823 -24.379 1.00 75.31 657 ALA A CA 1
ATOM 5086 C C . ALA A 1 657 ? -35.124 11.366 -23.938 1.00 75.31 657 ALA A C 1
ATOM 5088 O O . ALA A 1 657 ? -34.114 10.662 -24.005 1.00 75.31 657 ALA A O 1
ATOM 5089 N N . VAL A 1 658 ? -35.108 12.609 -23.447 1.00 71.56 658 VAL A N 1
ATOM 5090 C CA . VAL A 1 658 ? -33.914 13.244 -22.868 1.00 71.56 658 VAL A CA 1
ATOM 5091 C C . VAL A 1 658 ? -33.404 12.381 -21.710 1.00 71.56 658 VAL A C 1
ATOM 5093 O O . VAL A 1 658 ? -34.157 12.092 -20.779 1.00 71.56 658 VAL A O 1
ATOM 5096 N N . GLY A 1 659 ? -32.147 11.945 -21.802 1.00 76.25 659 GLY A N 1
ATOM 5097 C CA . GLY A 1 659 ? -31.500 11.068 -20.821 1.00 76.25 659 GLY A CA 1
ATOM 5098 C C . GLY A 1 659 ? -31.512 9.568 -21.137 1.00 76.25 659 GLY A C 1
ATOM 5099 O O . GLY A 1 659 ? -30.961 8.788 -20.363 1.00 76.25 659 GLY A O 1
ATOM 5100 N N . CYS A 1 660 ? -32.110 9.163 -22.265 1.00 85.25 660 CYS A N 1
ATOM 5101 C CA . CYS A 1 660 ? -32.045 7.795 -22.811 1.00 85.25 660 CYS A CA 1
ATOM 5102 C C . CYS A 1 660 ? -31.315 7.715 -24.166 1.00 85.25 660 CYS A C 1
ATOM 5104 O O . CYS A 1 660 ? -30.960 6.623 -24.615 1.00 85.25 660 CYS A O 1
ATOM 5106 N N . ALA A 1 661 ? -31.124 8.866 -24.818 1.00 88.62 661 ALA A N 1
ATOM 5107 C CA . ALA A 1 661 ? -30.506 8.995 -26.131 1.00 88.62 661 ALA A CA 1
ATOM 5108 C C . ALA A 1 661 ? -28.975 8.900 -26.024 1.00 88.62 661 ALA A C 1
ATOM 5110 O O . ALA A 1 661 ? -28.337 9.801 -25.472 1.00 88.62 661 ALA A O 1
ATOM 5111 N N . SER A 1 662 ? -28.376 7.819 -26.530 1.00 87.38 662 SER A N 1
ATOM 5112 C CA . SER A 1 662 ? -26.929 7.583 -26.385 1.00 87.38 662 SER A CA 1
ATOM 5113 C C . SER A 1 662 ? -26.081 8.629 -27.115 1.00 87.38 662 SER A C 1
ATOM 5115 O O . SER A 1 662 ? -25.046 9.031 -26.597 1.00 87.38 662 SER A O 1
ATOM 5117 N N . ASN A 1 663 ? -26.530 9.129 -28.267 1.00 87.62 663 ASN A N 1
ATOM 5118 C CA . ASN A 1 663 ? -25.883 10.220 -29.002 1.00 87.62 663 ASN A CA 1
ATOM 5119 C C . ASN A 1 663 ? -25.849 11.531 -28.201 1.00 87.62 663 ASN A C 1
ATOM 5121 O O . ASN A 1 663 ? -24.796 12.140 -28.095 1.00 87.62 663 ASN A O 1
ATOM 5125 N N . VAL A 1 664 ? -26.955 11.919 -27.557 1.00 85.94 664 VAL A N 1
ATOM 5126 C CA . VAL A 1 664 ? -27.006 13.140 -26.729 1.00 85.94 664 VAL A CA 1
ATOM 5127 C C . VAL A 1 664 ? -26.045 13.042 -25.543 1.00 85.94 664 VAL A C 1
ATOM 5129 O O . VAL A 1 664 ? -25.398 14.023 -25.182 1.00 85.94 664 VAL A O 1
ATOM 5132 N N . ILE A 1 665 ? -25.934 11.853 -24.946 1.00 86.56 665 ILE A N 1
ATOM 5133 C CA . ILE A 1 665 ? -25.000 11.608 -23.844 1.00 86.56 665 ILE A CA 1
ATOM 5134 C C . ILE A 1 665 ? -23.551 11.648 -24.353 1.00 86.56 665 ILE A C 1
ATOM 5136 O O . ILE A 1 665 ? -22.730 12.335 -23.749 1.00 86.56 665 ILE A O 1
ATOM 5140 N N . LYS A 1 666 ? -23.240 10.999 -25.486 1.00 86.31 666 LYS A N 1
ATOM 5141 C CA . LYS A 1 666 ? -21.911 11.068 -26.129 1.00 86.31 666 LYS A CA 1
ATOM 5142 C C . LYS A 1 666 ? -21.509 12.510 -26.443 1.00 86.31 666 LYS A C 1
ATOM 5144 O O . LYS A 1 666 ? -20.411 12.925 -26.090 1.00 86.31 666 LYS A O 1
ATOM 5149 N N . ASP A 1 667 ? -22.416 13.280 -27.040 1.00 85.56 667 ASP A N 1
ATOM 5150 C CA . ASP A 1 667 ? -22.184 14.672 -27.440 1.00 85.56 667 ASP A CA 1
ATOM 5151 C C . ASP A 1 667 ? -21.965 15.601 -26.238 1.00 85.56 667 ASP A C 1
ATOM 5153 O O . ASP A 1 667 ? -21.341 16.653 -26.372 1.00 85.56 667 ASP A O 1
ATOM 5157 N N . SER A 1 668 ? -22.453 15.221 -25.051 1.00 83.88 668 SER A N 1
ATOM 5158 C CA . SER A 1 668 ? -22.191 15.970 -23.819 1.00 83.88 668 SER A CA 1
ATOM 5159 C C . SER A 1 668 ? -20.733 15.875 -23.360 1.00 83.88 668 SER A C 1
ATOM 5161 O O . SER A 1 668 ? -20.281 16.744 -22.616 1.00 83.88 668 SER A O 1
ATOM 5163 N N . GLY A 1 669 ? -20.012 14.818 -23.762 1.00 81.50 669 GLY A N 1
ATOM 5164 C CA . GLY A 1 669 ? -18.640 14.539 -23.330 1.00 81.50 669 GLY A CA 1
ATOM 5165 C C . GLY A 1 669 ? -18.481 14.302 -21.823 1.00 81.50 669 GLY A C 1
ATOM 5166 O O . GLY A 1 669 ? -17.359 14.290 -21.325 1.00 81.50 669 GLY A O 1
ATOM 5167 N N . ARG A 1 670 ? -19.579 14.154 -21.072 1.00 82.38 670 ARG A N 1
ATOM 5168 C CA . ARG A 1 670 ? -19.537 13.975 -19.619 1.00 82.38 670 ARG A CA 1
ATOM 5169 C C . ARG A 1 670 ? -19.134 12.545 -19.277 1.00 82.38 670 ARG A C 1
ATOM 5171 O O . ARG A 1 670 ? -19.910 11.625 -19.519 1.00 82.38 670 ARG A O 1
ATOM 5178 N N . GLU A 1 671 ? -17.974 12.364 -18.660 1.00 79.75 671 GLU A N 1
ATOM 5179 C CA . GLU A 1 671 ? -17.554 11.066 -18.121 1.00 79.75 671 GLU A CA 1
ATOM 5180 C C . GLU A 1 671 ? -18.275 10.735 -16.802 1.00 79.75 671 GLU A C 1
ATOM 5182 O O . GLU A 1 671 ? -18.677 11.633 -16.056 1.00 79.75 671 GLU A O 1
ATOM 5187 N N . CYS A 1 672 ? -18.474 9.443 -16.530 1.00 73.38 672 CYS A N 1
ATOM 5188 C CA . CYS A 1 672 ? -18.984 8.961 -15.251 1.00 73.38 672 CYS A CA 1
ATOM 5189 C C . CYS A 1 672 ? -17.855 9.040 -14.222 1.00 73.38 672 CYS A C 1
ATOM 5191 O O . CYS A 1 672 ? -16.862 8.323 -14.327 1.00 73.38 672 CYS A O 1
ATOM 5193 N N . ILE A 1 673 ? -18.020 9.897 -13.223 1.00 65.94 673 ILE A N 1
ATOM 5194 C CA . ILE A 1 673 ? -17.059 10.105 -12.129 1.00 65.94 673 ILE A CA 1
ATOM 5195 C C . ILE A 1 673 ? -17.580 9.427 -10.848 1.00 65.94 673 ILE A C 1
ATOM 5197 O O . ILE A 1 673 ? -16.840 9.149 -9.907 1.00 65.94 673 ILE A O 1
ATOM 5201 N N . SER A 1 674 ? -18.878 9.138 -10.821 1.00 63.66 674 SER A N 1
ATOM 5202 C CA . SER A 1 674 ? -19.622 8.563 -9.713 1.00 63.66 674 SER A CA 1
ATOM 5203 C C . SER A 1 674 ? -20.344 7.300 -10.189 1.00 63.66 674 SER A C 1
ATOM 5205 O O . SER A 1 674 ? -20.853 7.239 -11.309 1.00 63.66 674 SER A O 1
ATOM 5207 N N . ALA A 1 675 ? -20.415 6.275 -9.334 1.00 63.66 675 ALA A N 1
ATOM 5208 C CA . ALA A 1 675 ? -21.205 5.082 -9.616 1.00 63.66 675 ALA A CA 1
ATOM 5209 C C . ALA A 1 675 ? -22.685 5.449 -9.806 1.00 63.66 675 ALA A C 1
ATOM 5211 O O . ALA A 1 675 ? -23.382 4.805 -10.571 1.00 63.66 675 ALA A O 1
ATOM 5212 N N . ASN A 1 676 ? -23.149 6.514 -9.160 1.00 66.50 676 ASN A N 1
ATOM 5213 C CA . ASN A 1 676 ? -24.498 7.053 -9.258 1.00 66.50 676 ASN A CA 1
ATOM 5214 C C . ASN A 1 676 ? -24.747 7.996 -10.440 1.00 66.50 676 ASN A C 1
ATOM 5216 O O . ASN A 1 676 ? -25.875 8.487 -10.577 1.00 66.50 676 ASN A O 1
ATOM 5220 N N . ASP A 1 677 ? -23.736 8.290 -11.258 1.00 71.38 677 ASP A N 1
ATOM 5221 C CA . ASP A 1 677 ? -23.949 9.110 -12.438 1.00 71.38 677 ASP A CA 1
ATOM 5222 C C . ASP A 1 677 ? -24.888 8.389 -13.411 1.00 71.38 677 ASP A C 1
ATOM 5224 O O . ASP A 1 677 ? -24.752 7.207 -13.715 1.00 71.38 677 ASP A O 1
ATOM 5228 N N . VAL A 1 678 ? -25.865 9.140 -13.907 1.00 75.69 678 VAL A N 1
ATOM 5229 C CA . VAL A 1 678 ? -26.726 8.751 -15.021 1.00 75.69 678 VAL A CA 1
ATOM 5230 C C . VAL A 1 678 ? -26.529 9.786 -16.117 1.00 75.69 678 VAL A C 1
ATOM 5232 O O . VAL A 1 678 ? -26.338 10.965 -15.813 1.00 75.69 678 VAL A O 1
ATOM 5235 N N . GLU A 1 679 ? -26.604 9.365 -17.377 1.00 85.25 679 GLU A N 1
ATOM 5236 C CA . GLU A 1 679 ? -26.312 10.213 -18.543 1.00 85.25 679 GLU A CA 1
ATOM 5237 C C . GLU A 1 679 ? -24.835 10.621 -18.620 1.00 85.25 679 GLU A C 1
ATOM 5239 O O . GLU A 1 679 ? -24.495 11.804 -18.653 1.00 85.25 679 GLU A O 1
ATOM 5244 N N . CYS A 1 680 ? -23.953 9.627 -18.636 1.00 84.38 680 CYS A N 1
ATOM 5245 C CA . CYS A 1 680 ? -22.510 9.821 -18.717 1.00 84.38 680 CYS A CA 1
ATOM 5246 C C . CYS A 1 680 ? -21.834 8.714 -19.534 1.00 84.38 680 CYS A C 1
ATOM 5248 O O . CYS A 1 680 ? -22.414 7.654 -19.786 1.00 84.38 680 CYS A O 1
ATOM 5250 N N . ILE A 1 681 ? -20.602 8.977 -19.955 1.00 83.19 681 ILE A N 1
ATOM 5251 C CA . ILE A 1 681 ? -19.716 8.035 -20.631 1.00 83.19 681 ILE A CA 1
ATOM 5252 C C . ILE A 1 681 ? -18.894 7.329 -19.553 1.00 83.19 681 ILE A C 1
ATOM 5254 O O . ILE A 1 681 ? -18.118 7.966 -18.847 1.00 83.19 681 ILE A O 1
ATOM 5258 N N . VAL A 1 682 ? -19.068 6.021 -19.403 1.00 80.62 682 VAL A N 1
ATOM 5259 C CA . VAL A 1 682 ? -18.254 5.204 -18.501 1.00 80.62 682 VAL A CA 1
ATOM 5260 C C . VAL A 1 682 ? -16.805 5.294 -18.988 1.00 80.62 682 VAL A C 1
ATOM 5262 O O . VAL A 1 682 ? -16.540 4.914 -20.137 1.00 80.62 682 VAL A O 1
ATOM 5265 N N . PRO A 1 683 ? -15.875 5.820 -18.169 1.00 76.81 683 PRO A N 1
ATOM 5266 C CA . PRO A 1 683 ? -14.509 6.047 -18.609 1.00 76.81 683 PRO A CA 1
ATOM 5267 C C . PRO A 1 683 ? -13.853 4.740 -19.065 1.00 76.81 683 PRO A C 1
ATOM 5269 O O . PRO A 1 683 ? -14.121 3.652 -18.545 1.00 76.81 683 PRO A O 1
ATOM 5272 N N . GLY A 1 684 ? -13.002 4.844 -20.086 1.00 76.44 684 GLY A N 1
ATOM 5273 C CA . GLY A 1 684 ? -12.133 3.744 -20.488 1.00 76.44 684 GLY A CA 1
ATOM 5274 C C . GLY A 1 684 ? -11.178 3.370 -19.355 1.00 76.44 684 GLY A C 1
ATOM 5275 O O . GLY A 1 684 ? -10.814 4.208 -18.534 1.00 76.44 684 GLY A O 1
ATOM 5276 N N . LYS A 1 685 ? -10.760 2.107 -19.317 1.00 78.00 685 LYS A N 1
ATOM 5277 C CA . LYS A 1 685 ? -9.763 1.622 -18.369 1.00 78.00 685 LYS A CA 1
ATOM 5278 C C . LYS A 1 685 ? -8.427 2.339 -18.593 1.00 78.00 685 LYS A C 1
ATOM 5280 O O . LYS A 1 685 ? -8.072 2.627 -19.741 1.00 78.00 685 LYS A O 1
ATOM 5285 N N . GLY A 1 686 ? -7.711 2.610 -17.504 1.00 75.50 686 GLY A N 1
ATOM 5286 C CA . GLY A 1 686 ? -6.403 3.266 -17.529 1.00 75.50 686 GLY A CA 1
ATOM 5287 C C . GLY A 1 686 ? -5.304 2.421 -18.181 1.00 75.50 686 GLY A C 1
ATOM 5288 O O . GLY A 1 686 ? -5.463 1.219 -18.416 1.00 75.50 686 GLY A O 1
ATOM 5289 N N . ASP A 1 687 ? -4.178 3.062 -18.479 1.00 79.31 687 ASP A N 1
ATOM 5290 C CA . ASP A 1 687 ? -3.027 2.458 -19.155 1.00 79.31 687 ASP A CA 1
ATOM 5291 C C . ASP A 1 687 ? -2.461 1.280 -18.347 1.00 79.31 687 ASP A C 1
ATOM 5293 O O . ASP A 1 687 ? -2.063 1.445 -17.208 1.00 79.31 687 ASP A O 1
ATOM 5297 N N . GLY A 1 688 ? -2.395 0.080 -18.923 1.00 71.69 688 GLY A N 1
ATOM 5298 C CA . GLY A 1 688 ? -1.940 -1.156 -18.271 1.00 71.69 688 GLY A CA 1
ATOM 5299 C C . GLY A 1 688 ? -3.070 -2.066 -17.774 1.00 71.69 688 GLY A C 1
ATOM 5300 O O . GLY A 1 688 ? -2.843 -3.254 -17.486 1.00 71.69 688 GLY A O 1
ATOM 5301 N N . ALA A 1 689 ? -4.309 -1.567 -17.750 1.00 74.44 689 ALA A N 1
ATOM 5302 C CA . ALA A 1 689 ? -5.489 -2.367 -17.446 1.00 74.44 689 ALA A CA 1
ATOM 5303 C C . ALA A 1 689 ? -5.753 -3.433 -18.520 1.00 74.44 689 ALA A C 1
ATOM 5305 O O . ALA A 1 689 ? -5.453 -3.245 -19.698 1.00 74.44 689 ALA A O 1
ATOM 5306 N N . VAL A 1 690 ? -6.328 -4.573 -18.126 1.00 78.75 690 VAL A N 1
ATOM 5307 C CA . VAL A 1 690 ? -6.657 -5.654 -19.070 1.00 78.75 690 VAL A CA 1
ATOM 5308 C C . VAL A 1 690 ? -7.822 -5.232 -19.961 1.00 78.75 690 VAL A C 1
ATOM 5310 O O . VAL A 1 690 ? -8.885 -4.839 -19.468 1.00 78.75 690 VAL A O 1
ATOM 5313 N N . CYS A 1 691 ? -7.644 -5.383 -21.268 1.00 83.31 691 CYS A N 1
ATOM 5314 C CA . CYS A 1 691 ? -8.620 -4.993 -22.275 1.00 83.31 691 CYS A CA 1
ATOM 5315 C C . CYS A 1 691 ? -8.852 -6.121 -23.282 1.00 83.31 691 CYS A C 1
ATOM 5317 O O . CYS A 1 691 ? -8.003 -6.987 -23.496 1.00 83.31 691 CYS A O 1
ATOM 5319 N N . LYS A 1 692 ? -10.032 -6.118 -23.898 1.00 86.25 692 LYS A N 1
ATOM 5320 C CA . LYS A 1 692 ? -10.411 -7.017 -24.993 1.00 86.25 692 LYS A CA 1
ATOM 5321 C C . LYS A 1 692 ? -10.537 -6.269 -26.316 1.00 86.25 692 LYS A C 1
ATOM 5323 O O . LYS A 1 692 ? -10.407 -6.888 -27.368 1.00 86.25 692 LYS A O 1
ATOM 5328 N N . SER A 1 693 ? -10.817 -4.971 -26.266 1.00 86.56 693 SER A N 1
ATOM 5329 C CA . SER A 1 693 ? -10.947 -4.104 -27.434 1.00 86.56 693 SER A CA 1
ATOM 5330 C C . SER A 1 693 ? -10.406 -2.705 -27.158 1.00 86.56 693 SER A C 1
ATOM 5332 O O . SER A 1 693 ? -10.355 -2.280 -26.007 1.00 86.56 693 SER A O 1
ATOM 5334 N N . ASP A 1 694 ? -10.050 -1.976 -28.215 1.00 85.62 694 ASP A N 1
ATOM 5335 C CA . ASP A 1 694 ? -9.571 -0.586 -28.149 1.00 85.62 694 ASP A CA 1
ATOM 5336 C C . ASP A 1 694 ? -10.532 0.330 -27.384 1.00 85.62 694 ASP A C 1
ATOM 5338 O O . ASP A 1 694 ? -10.112 1.179 -26.601 1.00 85.62 694 ASP A O 1
ATOM 5342 N N . ASN A 1 695 ? -11.836 0.084 -27.531 1.00 78.94 695 ASN A N 1
ATOM 5343 C CA . ASN A 1 695 ? -12.884 0.826 -26.836 1.00 78.94 695 ASN A CA 1
ATOM 5344 C C . ASN A 1 695 ? -12.845 0.634 -25.317 1.00 78.94 695 ASN A C 1
ATOM 5346 O O . ASN A 1 695 ? -13.397 1.455 -24.584 1.00 78.94 695 ASN A O 1
ATOM 5350 N N . ASP A 1 696 ? -12.227 -0.439 -24.818 1.00 78.19 696 ASP A N 1
ATOM 5351 C CA . ASP A 1 696 ? -12.095 -0.667 -23.382 1.00 78.19 696 ASP A CA 1
ATOM 5352 C C . ASP A 1 696 ? -11.150 0.347 -22.745 1.00 78.19 696 ASP A C 1
ATOM 5354 O O . ASP A 1 696 ? -11.321 0.632 -21.565 1.00 78.19 696 ASP A O 1
ATOM 5358 N N . CYS A 1 697 ? -10.215 0.906 -23.512 1.00 79.88 697 CYS A N 1
ATOM 5359 C CA . CYS A 1 697 ? -9.084 1.681 -23.029 1.00 79.88 697 CYS A CA 1
ATOM 5360 C C . CYS A 1 697 ? -9.293 3.179 -23.174 1.00 79.88 697 CYS A C 1
ATOM 5362 O O . CYS A 1 697 ? -9.777 3.653 -24.199 1.00 79.88 697 CYS A O 1
ATOM 5364 N N . LYS A 1 698 ? -8.863 3.941 -22.165 1.00 78.50 698 LYS A N 1
ATOM 5365 C CA . LYS A 1 698 ? -8.884 5.409 -22.205 1.00 78.50 698 LYS A CA 1
ATOM 5366 C C . LYS A 1 698 ? -8.042 5.958 -23.360 1.00 78.50 698 LYS A C 1
ATOM 5368 O O . LYS A 1 698 ? -8.426 6.935 -23.991 1.00 78.50 698 LYS A O 1
ATOM 5373 N N . SER A 1 699 ? -6.934 5.292 -23.666 1.00 81.00 699 SER A N 1
ATOM 5374 C CA . SER A 1 699 ? -6.063 5.611 -24.796 1.00 81.00 699 SER A CA 1
ATOM 53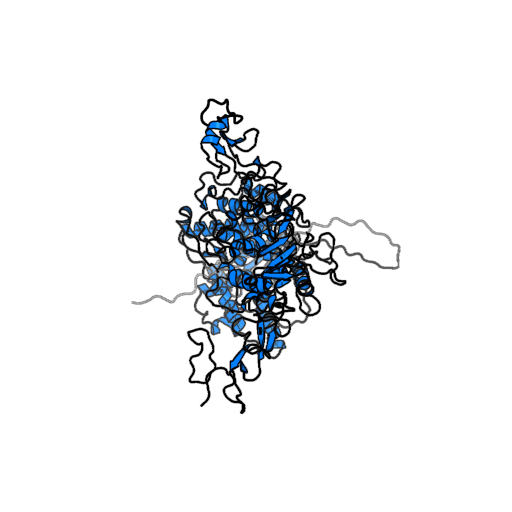75 C C . SER A 1 699 ? -6.640 5.273 -26.169 1.00 81.00 699 SER A C 1
ATOM 5377 O O . SER A 1 699 ? -6.078 5.688 -27.180 1.00 81.00 699 SER A O 1
ATOM 5379 N N . GLY A 1 700 ? -7.727 4.497 -26.228 1.00 85.06 700 GLY A N 1
ATOM 5380 C CA . GLY A 1 700 ? -8.258 3.965 -27.479 1.00 85.06 700 GLY A CA 1
ATOM 5381 C C . GLY A 1 700 ? -7.366 2.907 -28.135 1.00 85.06 700 GLY A C 1
ATOM 5382 O O . GLY A 1 700 ? -7.547 2.635 -29.316 1.00 85.06 700 GLY A O 1
ATOM 5383 N N . SER A 1 701 ? -6.401 2.327 -27.411 1.00 87.94 701 SER A N 1
ATOM 5384 C CA . SER A 1 701 ? -5.510 1.282 -27.929 1.00 87.94 701 SER A CA 1
ATOM 5385 C C . SER A 1 701 ? -5.404 0.117 -26.951 1.00 87.94 701 SER A C 1
ATOM 5387 O O . SER A 1 701 ? -4.986 0.276 -25.800 1.00 87.94 701 SER A O 1
ATOM 5389 N N . CYS A 1 702 ? -5.796 -1.066 -27.418 1.00 88.25 702 CYS A N 1
ATOM 5390 C CA . CYS A 1 702 ? -5.786 -2.315 -26.683 1.00 88.25 702 CYS A CA 1
ATOM 5391 C C . CYS A 1 702 ? -4.911 -3.356 -27.380 1.00 88.25 702 CYS A C 1
ATOM 5393 O O . CYS A 1 702 ? -5.241 -3.883 -28.444 1.00 88.25 702 CYS A O 1
ATOM 5395 N N . LYS A 1 703 ? -3.826 -3.751 -26.715 1.00 89.25 703 LYS A N 1
ATOM 5396 C CA . LYS A 1 703 ? -2.932 -4.829 -27.161 1.00 89.25 703 LYS A CA 1
ATOM 5397 C C . LYS A 1 703 ? -2.878 -5.927 -26.099 1.00 89.25 703 LYS A C 1
ATOM 5399 O O . LYS A 1 703 ? -1.824 -6.242 -25.556 1.00 89.25 703 LYS A O 1
ATOM 5404 N N . GLY A 1 704 ? -4.061 -6.412 -25.701 1.00 84.25 704 GLY A N 1
ATOM 5405 C CA . GLY A 1 704 ? -4.286 -7.271 -24.523 1.00 84.25 704 GLY A CA 1
ATOM 5406 C C . GLY A 1 704 ? -4.318 -6.502 -23.193 1.00 84.25 704 GLY A C 1
ATOM 5407 O O . GLY A 1 704 ? -5.022 -6.885 -22.253 1.00 84.25 704 GLY A O 1
ATOM 5408 N N . LYS A 1 705 ? -3.619 -5.367 -23.141 1.00 84.81 705 LYS A N 1
ATOM 5409 C CA . LYS A 1 705 ? -3.732 -4.332 -22.112 1.00 84.81 705 LYS A CA 1
ATOM 5410 C C . LYS A 1 705 ? -3.825 -2.949 -22.751 1.00 84.81 705 LYS A C 1
ATOM 5412 O O . LYS A 1 705 ? -3.423 -2.777 -23.903 1.00 84.81 705 LYS A O 1
ATOM 5417 N N . CYS A 1 706 ? -4.381 -1.997 -22.011 1.00 84.19 706 CYS A N 1
ATOM 5418 C CA . CYS A 1 706 ? -4.524 -0.621 -22.462 1.00 84.19 706 CYS A CA 1
ATOM 5419 C C . CYS A 1 706 ? -3.161 0.040 -22.602 1.00 84.19 706 CYS A C 1
ATOM 5421 O O . CYS A 1 706 ? -2.380 0.042 -21.657 1.00 84.19 706 CYS A O 1
ATOM 5423 N N . CYS A 1 707 ? -2.860 0.552 -23.787 1.00 84.38 707 CYS A N 1
ATOM 5424 C CA . CYS A 1 707 ? -1.561 1.135 -24.096 1.00 84.38 707 CYS A CA 1
ATOM 5425 C C . CYS A 1 707 ? -1.512 2.617 -23.731 1.00 84.38 707 CYS A C 1
ATOM 5427 O O . CYS A 1 707 ? -2.531 3.282 -23.842 1.00 84.38 707 CYS A O 1
ATOM 5429 N N . ASN A 1 708 ? -0.351 3.157 -23.378 1.00 81.62 708 ASN A N 1
ATOM 5430 C CA . ASN A 1 708 ? -0.201 4.585 -23.090 1.00 81.62 708 ASN A CA 1
ATOM 5431 C C . ASN A 1 708 ? -0.082 5.420 -24.367 1.00 81.62 708 ASN A C 1
ATOM 5433 O O . ASN A 1 708 ? 0.679 5.101 -25.280 1.00 81.62 708 ASN A O 1
ATOM 5437 N N . VAL A 1 709 ? -0.827 6.525 -24.404 1.00 63.78 709 VAL A N 1
ATOM 5438 C CA . VAL A 1 709 ? -0.935 7.440 -25.552 1.00 63.78 709 VAL A CA 1
ATOM 5439 C C . VAL A 1 709 ? 0.394 8.131 -25.901 1.00 63.78 709 VAL A C 1
ATOM 5441 O O . VAL A 1 709 ? 0.560 8.611 -27.019 1.00 63.78 709 VAL A O 1
ATOM 5444 N N . GLY A 1 710 ? 1.342 8.198 -24.960 1.00 57.97 710 GLY A N 1
ATOM 5445 C CA . GLY A 1 710 ? 2.602 8.936 -25.087 1.00 57.97 710 GLY A CA 1
ATOM 5446 C C . GLY A 1 710 ? 3.788 8.176 -25.691 1.00 57.97 710 GLY A C 1
ATOM 5447 O O . GLY A 1 710 ? 4.856 8.771 -25.801 1.00 57.97 710 GLY A O 1
ATOM 5448 N N . GLY A 1 711 ? 3.653 6.898 -26.068 1.00 53.50 711 GLY A N 1
ATOM 5449 C CA . GLY A 1 711 ? 4.817 6.113 -26.519 1.00 53.50 711 GLY A CA 1
ATOM 5450 C C . GLY A 1 711 ? 4.532 4.792 -27.229 1.00 53.50 711 GLY A C 1
ATOM 5451 O O . GLY A 1 711 ? 5.419 3.942 -27.289 1.00 53.50 711 GLY A O 1
ATOM 5452 N N . VAL A 1 712 ? 3.309 4.589 -27.724 1.00 61.28 712 VAL A N 1
ATOM 5453 C CA . VAL A 1 712 ? 2.897 3.328 -28.349 1.00 61.28 712 VAL A CA 1
ATOM 5454 C C . VAL A 1 712 ? 2.279 3.612 -29.719 1.00 61.28 712 VAL A C 1
ATOM 5456 O O . VAL A 1 712 ? 1.070 3.818 -29.824 1.00 61.28 712 VAL A O 1
ATOM 5459 N N . GLY A 1 713 ? 3.101 3.666 -30.770 1.00 67.00 713 GLY A N 1
ATOM 5460 C CA . GLY A 1 713 ? 2.609 3.628 -32.146 1.00 67.00 713 GLY A CA 1
ATOM 5461 C C . GLY A 1 713 ? 2.252 2.205 -32.594 1.00 67.00 713 GLY A C 1
ATOM 5462 O O . GLY A 1 713 ? 2.248 1.254 -31.803 1.00 67.00 713 GLY A O 1
ATOM 5463 N N . ASP A 1 714 ? 1.932 2.054 -33.880 1.00 76.25 714 ASP A N 1
ATOM 5464 C CA . ASP A 1 714 ? 1.552 0.770 -34.491 1.00 76.25 714 ASP A CA 1
ATOM 5465 C C . ASP A 1 714 ? 2.663 -0.297 -34.399 1.00 76.25 714 ASP A C 1
ATOM 5467 O O . ASP A 1 714 ? 2.396 -1.489 -34.541 1.00 76.25 714 ASP A O 1
ATOM 5471 N N . GLU A 1 715 ? 3.898 0.121 -34.127 1.00 84.38 715 GLU A N 1
ATOM 5472 C CA . GLU A 1 715 ? 5.074 -0.714 -33.895 1.00 84.38 715 GLU A CA 1
ATOM 5473 C C . GLU A 1 715 ? 5.019 -1.559 -32.611 1.00 84.38 715 GLU A C 1
ATOM 5475 O O . GLU A 1 715 ? 5.839 -2.464 -32.436 1.00 84.38 715 GLU A O 1
ATOM 5480 N N . CYS A 1 716 ? 4.068 -1.304 -31.708 1.00 85.38 716 CYS A N 1
ATOM 5481 C CA . CYS A 1 716 ? 3.898 -2.097 -30.498 1.00 85.38 716 CYS A CA 1
ATOM 5482 C C . CYS A 1 716 ? 2.864 -3.216 -30.656 1.00 85.38 716 CYS A C 1
ATOM 5484 O O . CYS A 1 716 ? 1.677 -2.994 -30.919 1.00 85.38 716 CYS A O 1
ATOM 5486 N N . LYS A 1 717 ? 3.315 -4.439 -30.383 1.00 87.75 717 LYS A N 1
ATOM 5487 C CA . LYS A 1 717 ? 2.519 -5.663 -30.458 1.00 87.75 717 LYS A CA 1
ATOM 5488 C C . LYS A 1 717 ? 1.767 -5.966 -29.166 1.00 87.75 717 LYS A C 1
ATOM 5490 O O . LYS A 1 717 ? 0.654 -6.485 -29.216 1.00 87.75 717 LYS A O 1
ATOM 5495 N N . GLU A 1 718 ? 2.382 -5.695 -28.016 1.00 86.19 718 GLU A N 1
ATOM 5496 C CA . GLU A 1 718 ? 1.835 -6.025 -26.696 1.00 86.19 718 GLU A CA 1
ATOM 5497 C C . GLU A 1 718 ? 2.193 -4.945 -25.674 1.00 86.19 718 GLU A C 1
ATOM 5499 O O . GLU A 1 718 ? 3.360 -4.569 -25.537 1.00 86.19 718 GLU A O 1
ATOM 5504 N N . CYS A 1 719 ? 1.184 -4.481 -24.936 1.00 83.56 719 CYS A N 1
ATOM 5505 C CA . CYS A 1 719 ? 1.346 -3.486 -23.881 1.00 83.56 719 CYS A CA 1
ATOM 5506 C C . CYS A 1 719 ? 1.387 -4.158 -22.507 1.00 83.56 719 CYS A C 1
ATOM 5508 O O . CYS A 1 719 ? 0.680 -5.132 -22.234 1.00 83.56 719 CYS A O 1
ATOM 5510 N N . GLY A 1 720 ? 2.248 -3.645 -21.637 1.00 71.75 720 GLY A N 1
ATOM 5511 C CA . GLY A 1 720 ? 2.484 -4.167 -20.304 1.00 71.75 720 GLY A CA 1
ATOM 5512 C C . GLY A 1 720 ? 1.483 -3.653 -19.269 1.00 71.75 720 GLY A C 1
ATOM 5513 O O . GLY A 1 720 ? 0.798 -2.658 -19.494 1.00 71.75 720 GLY A O 1
ATOM 5514 N N . PRO A 1 721 ? 1.392 -4.315 -18.100 1.00 62.06 721 PRO A N 1
ATOM 5515 C CA . PRO A 1 721 ? 0.590 -3.847 -16.962 1.00 62.06 721 PRO A CA 1
ATOM 5516 C C . PRO A 1 721 ? 1.086 -2.532 -16.347 1.00 62.06 721 PRO A C 1
ATOM 5518 O O . PRO A 1 721 ? 0.373 -1.938 -15.549 1.00 62.06 721 PRO A O 1
ATOM 5521 N N . LEU A 1 722 ? 2.306 -2.117 -16.683 1.00 60.62 722 LEU A N 1
ATOM 5522 C CA . LEU A 1 722 ? 3.025 -1.010 -16.069 1.00 60.62 722 LEU A CA 1
ATOM 5523 C C . LEU A 1 722 ? 2.832 0.228 -16.933 1.00 60.62 722 LEU A C 1
ATOM 5525 O O . LEU A 1 722 ? 3.501 0.374 -17.955 1.00 60.62 722 LEU A O 1
ATOM 5529 N N . GLY A 1 723 ? 1.837 1.039 -16.582 1.00 65.50 723 GLY A N 1
ATOM 5530 C CA . GLY A 1 723 ? 1.554 2.305 -17.251 1.00 65.50 723 GLY A CA 1
ATOM 5531 C C . GLY A 1 723 ? 1.271 2.165 -18.742 1.00 65.50 723 GLY A C 1
ATOM 5532 O O . GLY A 1 723 ? 1.516 3.113 -19.471 1.00 65.50 723 GLY A O 1
ATOM 5533 N N . GLY A 1 724 ? 0.831 0.987 -19.206 1.00 72.19 724 GLY A N 1
ATOM 5534 C CA . GLY A 1 724 ? 0.503 0.705 -20.606 1.00 72.19 724 GLY A CA 1
ATOM 5535 C C . GLY A 1 724 ? 1.670 0.800 -21.592 1.00 72.19 724 GLY A C 1
ATOM 5536 O O . GLY A 1 724 ? 1.430 0.961 -22.788 1.00 72.19 724 GLY A O 1
ATOM 5537 N N . HIS A 1 725 ? 2.919 0.727 -21.131 1.00 77.38 725 HIS A N 1
ATOM 5538 C CA . HIS A 1 725 ? 4.090 0.804 -22.010 1.00 77.38 725 HIS A CA 1
ATOM 5539 C C . HIS A 1 725 ? 4.251 -0.437 -22.883 1.00 77.38 725 HIS A C 1
ATOM 5541 O O . HIS A 1 725 ? 3.772 -1.521 -22.540 1.00 77.38 725 HIS A O 1
ATOM 5547 N N . CYS A 1 726 ? 4.948 -0.295 -24.010 1.00 77.00 726 CYS A N 1
ATOM 5548 C CA . CYS A 1 726 ? 5.194 -1.437 -24.869 1.00 77.00 726 CYS A CA 1
ATOM 5549 C C . CYS A 1 726 ? 6.149 -2.429 -24.197 1.00 77.00 726 CYS A C 1
ATOM 5551 O O . CYS A 1 726 ? 7.206 -2.042 -23.710 1.00 77.00 726 CYS A O 1
ATOM 5553 N N . ILE A 1 727 ? 5.787 -3.711 -24.186 1.00 75.38 727 ILE A N 1
ATOM 5554 C CA . ILE A 1 727 ? 6.652 -4.798 -23.693 1.00 75.38 727 ILE A CA 1
ATOM 5555 C C . ILE A 1 727 ? 7.084 -5.742 -24.812 1.00 75.38 727 ILE A C 1
ATOM 5557 O O . ILE A 1 727 ? 7.941 -6.604 -24.616 1.00 75.38 727 ILE A O 1
ATOM 5561 N N . LYS A 1 728 ? 6.478 -5.602 -25.994 1.00 81.75 728 LYS A N 1
ATOM 5562 C CA . LYS A 1 728 ? 6.796 -6.406 -27.164 1.00 81.75 728 LYS A CA 1
ATOM 5563 C C . LYS A 1 728 ? 6.534 -5.623 -28.435 1.00 81.75 728 LYS A C 1
ATOM 5565 O O . LYS A 1 728 ? 5.408 -5.192 -28.673 1.00 81.75 728 LYS A O 1
ATOM 5570 N N . CYS A 1 729 ? 7.558 -5.519 -29.265 1.00 82.00 729 CYS A N 1
ATOM 5571 C CA . CYS A 1 729 ? 7.475 -4.849 -30.552 1.00 82.00 729 CYS A CA 1
ATOM 5572 C C . CYS A 1 729 ? 6.968 -5.778 -31.656 1.00 82.00 729 CYS A C 1
ATOM 5574 O O . CYS A 1 729 ? 7.010 -7.009 -31.532 1.00 82.00 729 CYS A O 1
ATOM 5576 N N . GLU A 1 730 ? 6.448 -5.181 -32.722 1.00 85.19 730 GLU A N 1
ATOM 5577 C CA . GLU A 1 730 ? 6.176 -5.869 -33.978 1.00 85.19 730 GLU A CA 1
ATOM 5578 C C . GLU A 1 730 ? 7.474 -6.242 -34.704 1.00 85.19 730 GLU A C 1
ATOM 5580 O O . GLU A 1 730 ? 8.557 -5.737 -34.405 1.00 85.19 730 GLU A O 1
ATOM 5585 N N . ASP A 1 731 ? 7.363 -7.164 -35.659 1.00 81.38 731 ASP A N 1
ATOM 5586 C CA . ASP A 1 731 ? 8.510 -7.635 -36.435 1.00 81.38 731 ASP A CA 1
ATOM 5587 C C . ASP A 1 731 ? 9.156 -6.460 -37.199 1.00 81.38 731 ASP A C 1
ATOM 5589 O O . ASP A 1 731 ? 8.460 -5.693 -37.870 1.00 81.38 731 ASP A O 1
ATOM 5593 N N . GLY A 1 732 ? 10.484 -6.326 -37.125 1.00 73.00 732 GLY A N 1
ATOM 5594 C CA . GLY A 1 732 ? 11.201 -5.179 -37.694 1.00 73.00 732 GLY A CA 1
ATOM 5595 C C . GLY A 1 732 ? 11.406 -4.014 -36.721 1.00 73.00 732 GLY A C 1
ATOM 5596 O O . GLY A 1 732 ? 11.915 -2.977 -37.143 1.00 73.00 732 GLY A O 1
ATOM 5597 N N . PHE A 1 733 ? 11.040 -4.173 -35.445 1.00 74.38 733 PHE A N 1
ATOM 5598 C CA . PHE A 1 733 ? 11.266 -3.207 -34.370 1.00 74.38 733 PHE A CA 1
ATOM 5599 C C . PHE A 1 733 ? 11.875 -3.893 -33.138 1.00 74.38 733 PHE A C 1
ATOM 5601 O O . PHE A 1 733 ? 11.567 -5.044 -32.823 1.00 74.38 733 PHE A O 1
ATOM 5608 N N . VAL A 1 734 ? 12.728 -3.174 -32.412 1.00 70.38 734 VAL A N 1
ATOM 5609 C CA . VAL A 1 734 ? 13.350 -3.614 -31.158 1.00 70.38 734 VAL A CA 1
ATOM 5610 C C . VAL A 1 734 ? 12.923 -2.706 -30.013 1.00 70.38 734 VAL A C 1
ATOM 5612 O O . VAL A 1 734 ? 12.730 -1.507 -30.189 1.00 70.38 734 VAL A O 1
ATOM 5615 N N . LEU A 1 735 ? 12.746 -3.293 -28.831 1.00 63.97 735 LEU A N 1
ATOM 5616 C CA . LEU A 1 735 ? 12.374 -2.543 -27.638 1.00 63.97 735 LEU A CA 1
ATOM 5617 C C . LEU A 1 735 ? 13.615 -1.822 -27.091 1.00 63.97 735 LEU A C 1
ATOM 5619 O O . LEU A 1 735 ? 14.577 -2.482 -26.694 1.00 63.97 735 LEU A O 1
ATOM 5623 N N . GLU A 1 736 ? 13.592 -0.490 -27.062 1.00 60.06 736 GLU A N 1
ATOM 5624 C CA . GLU A 1 736 ? 14.585 0.348 -26.382 1.00 60.06 736 GLU A CA 1
ATOM 5625 C C . GLU A 1 736 ? 13.889 1.149 -25.273 1.00 60.06 736 GLU A C 1
ATOM 5627 O O . GLU A 1 736 ? 13.048 2.014 -25.522 1.00 60.06 736 GLU A O 1
ATOM 5632 N N . GLY A 1 737 ? 14.208 0.834 -24.014 1.00 65.94 737 GLY A N 1
ATOM 5633 C CA . GLY A 1 737 ? 13.488 1.385 -22.865 1.00 65.94 737 GLY A CA 1
ATOM 5634 C C . GLY A 1 737 ? 12.014 0.962 -22.868 1.00 65.94 737 GLY A C 1
ATOM 5635 O O . GLY A 1 737 ? 11.710 -0.222 -22.764 1.00 65.94 737 GLY A O 1
ATOM 5636 N N . LEU A 1 738 ? 11.103 1.933 -22.983 1.00 64.06 738 LEU A N 1
ATOM 5637 C CA . LEU A 1 738 ? 9.644 1.734 -22.945 1.00 64.06 738 LEU A CA 1
ATOM 5638 C C . LEU A 1 738 ? 8.973 1.887 -24.325 1.00 64.06 738 LEU A C 1
ATOM 5640 O O . LEU A 1 738 ? 7.743 1.981 -24.410 1.00 64.06 738 LEU A O 1
ATOM 5644 N N . SER A 1 739 ? 9.766 1.936 -25.400 1.00 64.94 739 SER A N 1
ATOM 5645 C CA . SER A 1 739 ? 9.299 2.223 -26.759 1.00 64.94 739 SER A CA 1
ATOM 5646 C C . SER A 1 739 ? 9.926 1.282 -27.786 1.00 64.94 739 SER A C 1
ATOM 5648 O O . SER A 1 739 ? 11.031 0.773 -27.609 1.00 64.94 739 SER A O 1
ATOM 5650 N N . CYS A 1 740 ? 9.193 1.034 -28.867 1.00 69.50 740 CYS A N 1
ATOM 5651 C CA . CYS A 1 740 ? 9.672 0.239 -29.988 1.00 69.50 740 CYS A CA 1
ATOM 5652 C C . CYS A 1 740 ? 10.319 1.155 -31.016 1.00 69.50 740 CYS A C 1
ATOM 5654 O O . CYS A 1 740 ? 9.675 2.072 -31.516 1.00 69.50 740 CYS A O 1
ATOM 5656 N N . VAL A 1 741 ? 11.581 0.896 -31.330 1.00 70.56 741 VAL A N 1
ATOM 5657 C CA . VAL A 1 741 ? 12.325 1.608 -32.372 1.00 70.56 741 VAL A CA 1
ATOM 5658 C C . VAL A 1 741 ? 12.584 0.670 -33.540 1.00 70.56 741 VAL A C 1
ATOM 5660 O O . VAL A 1 741 ? 12.688 -0.545 -33.357 1.00 70.56 741 VAL A O 1
ATOM 5663 N N . GLY A 1 742 ? 12.628 1.194 -34.762 1.00 72.44 742 GLY A N 1
ATOM 5664 C CA . GLY A 1 742 ? 12.843 0.362 -35.948 1.00 72.44 742 GLY A CA 1
ATOM 5665 C C . GLY A 1 742 ? 14.172 -0.397 -35.874 1.00 72.44 742 GLY A C 1
ATOM 5666 O O . GLY A 1 742 ? 15.175 0.145 -35.431 1.00 72.44 742 GLY A O 1
ATOM 5667 N N . GLU A 1 743 ? 14.231 -1.633 -36.375 1.00 63.72 743 GLU A N 1
ATOM 5668 C CA . GLU A 1 743 ? 15.472 -2.429 -36.457 1.00 63.72 743 GLU A CA 1
ATOM 5669 C C . GLU A 1 743 ? 16.573 -1.728 -37.272 1.00 63.72 743 GLU A C 1
ATOM 5671 O O . GLU A 1 743 ? 17.757 -1.984 -37.065 1.00 63.72 743 GLU A O 1
ATOM 5676 N N . CYS A 1 744 ? 16.186 -0.839 -38.196 1.00 63.56 744 CYS A N 1
ATOM 5677 C CA . CYS A 1 744 ? 17.112 0.015 -38.937 1.00 63.56 744 CYS A CA 1
ATOM 5678 C C . CYS A 1 744 ? 17.215 1.450 -38.385 1.00 63.56 744 CYS A C 1
ATOM 5680 O O . CYS A 1 744 ? 17.959 2.250 -38.960 1.00 63.56 744 CYS A O 1
ATOM 5682 N N . GLU A 1 745 ? 16.479 1.795 -37.326 1.00 62.72 745 GLU A N 1
ATOM 5683 C CA . GLU A 1 745 ? 16.658 3.059 -36.619 1.00 62.72 745 GLU A CA 1
ATOM 5684 C C . GLU A 1 745 ? 17.880 2.976 -35.712 1.00 62.72 745 GLU A C 1
ATOM 5686 O O . GLU A 1 745 ? 18.319 1.920 -35.261 1.00 62.72 745 GLU A O 1
ATOM 5691 N N . CYS A 1 746 ? 18.513 4.120 -35.544 1.00 62.25 746 CYS A N 1
ATOM 5692 C CA . CYS A 1 746 ? 19.831 4.208 -34.958 1.00 62.25 746 CYS A CA 1
ATOM 5693 C C . CYS A 1 746 ? 19.660 4.500 -33.479 1.00 62.25 746 CYS A C 1
ATOM 5695 O O . CYS A 1 746 ? 18.969 5.461 -33.147 1.00 62.25 746 CYS A O 1
ATOM 5697 N N . SER A 1 747 ? 20.298 3.693 -32.627 1.00 61.44 747 SER A N 1
ATOM 5698 C CA . SER A 1 747 ? 20.291 3.876 -31.170 1.00 61.44 747 SER A CA 1
ATOM 5699 C C . SER A 1 747 ? 20.522 5.342 -30.809 1.00 61.44 747 SER A C 1
ATOM 5701 O O . SER A 1 747 ? 21.367 5.993 -31.440 1.00 61.44 747 SER A O 1
ATOM 5703 N N . ASP A 1 748 ? 19.818 5.843 -29.798 1.00 63.41 748 ASP A N 1
ATOM 5704 C CA . ASP A 1 748 ? 19.887 7.251 -29.409 1.00 63.41 748 ASP A CA 1
ATOM 5705 C C . ASP A 1 748 ? 21.343 7.715 -29.214 1.00 63.41 748 ASP A C 1
ATOM 5707 O O . ASP A 1 748 ? 22.199 6.985 -28.706 1.00 63.41 748 ASP A O 1
ATOM 5711 N N . GLY A 1 749 ? 21.658 8.911 -29.709 1.00 66.50 749 GLY A N 1
ATOM 5712 C CA . GLY A 1 749 ? 23.035 9.402 -29.766 1.00 66.50 749 GLY A CA 1
ATOM 5713 C C . GLY A 1 749 ? 23.878 8.910 -30.945 1.00 66.50 749 GLY A C 1
ATOM 5714 O O . GLY A 1 749 ? 25.051 9.261 -31.017 1.00 66.50 749 GLY A O 1
ATOM 5715 N N . CYS A 1 750 ? 23.341 8.139 -31.890 1.00 78.62 750 CYS A N 1
ATOM 5716 C CA . CYS A 1 750 ? 24.065 7.767 -33.105 1.00 78.62 750 CYS A CA 1
ATOM 5717 C C . CYS A 1 750 ? 24.061 8.892 -34.154 1.00 78.62 750 CYS A C 1
ATOM 5719 O O . CYS A 1 750 ? 23.007 9.338 -34.600 1.00 78.62 750 CYS A O 1
ATOM 5721 N N . ILE A 1 751 ? 25.246 9.339 -34.578 1.00 84.25 751 ILE A N 1
ATOM 5722 C CA . ILE A 1 751 ? 25.418 10.409 -35.579 1.00 84.25 751 ILE A CA 1
ATOM 5723 C C . ILE A 1 751 ? 25.735 9.881 -36.984 1.00 84.25 751 ILE A C 1
ATOM 5725 O O . ILE A 1 751 ? 25.610 10.625 -37.955 1.00 84.25 751 ILE A O 1
ATOM 5729 N N . ASP A 1 752 ? 26.143 8.616 -37.103 1.00 79.75 752 ASP A N 1
ATOM 5730 C CA . ASP A 1 752 ? 26.341 7.921 -38.378 1.00 79.75 752 ASP A CA 1
ATOM 5731 C C . ASP A 1 752 ? 25.955 6.454 -38.218 1.00 79.75 752 ASP A C 1
ATOM 5733 O O . ASP A 1 752 ? 26.480 5.768 -37.344 1.00 79.75 752 ASP A O 1
ATOM 5737 N N . CYS A 1 753 ? 25.040 5.974 -39.049 1.00 75.19 753 CYS A N 1
ATOM 5738 C CA . CYS A 1 753 ? 24.327 4.728 -38.831 1.00 75.19 753 CYS A CA 1
ATOM 5739 C C . CYS A 1 753 ? 24.045 3.989 -40.132 1.00 75.19 753 CYS A C 1
ATOM 5741 O O . CYS A 1 753 ? 23.781 4.595 -41.172 1.00 75.19 753 CYS A O 1
ATOM 5743 N N . ASP A 1 754 ? 24.063 2.663 -40.050 1.00 74.44 754 ASP A N 1
ATOM 5744 C CA . ASP A 1 754 ? 23.765 1.756 -41.147 1.00 74.44 754 ASP A CA 1
ATOM 5745 C C . ASP A 1 754 ? 22.878 0.615 -40.644 1.00 74.44 754 ASP A C 1
ATOM 5747 O O . ASP A 1 754 ? 23.374 -0.343 -40.055 1.00 74.44 754 ASP A O 1
ATOM 5751 N N . CYS A 1 755 ? 21.563 0.781 -40.824 1.00 66.81 755 CYS A N 1
ATOM 5752 C CA . CYS A 1 755 ? 20.497 -0.127 -40.383 1.00 66.81 755 CYS A CA 1
ATOM 5753 C C . CYS A 1 755 ? 20.761 -0.759 -38.998 1.00 66.81 755 CYS A C 1
ATOM 5755 O O . CYS A 1 755 ? 21.135 -1.926 -38.886 1.00 66.81 755 CYS A O 1
ATOM 5757 N N . GLY A 1 756 ? 20.611 0.044 -37.939 1.00 65.88 756 GLY A N 1
ATOM 5758 C CA . GLY A 1 756 ? 20.747 -0.411 -36.548 1.00 65.88 756 GLY A CA 1
ATOM 5759 C C . GLY A 1 756 ? 22.190 -0.598 -36.063 1.00 65.88 756 GLY A C 1
ATOM 5760 O O . GLY A 1 756 ? 22.417 -0.725 -34.861 1.00 65.88 756 GLY A O 1
ATOM 5761 N N . VAL A 1 757 ? 23.182 -0.559 -36.963 1.00 74.75 757 VAL A N 1
ATOM 5762 C CA . VAL A 1 757 ? 24.606 -0.536 -36.607 1.00 74.75 757 VAL A CA 1
ATOM 5763 C C . VAL A 1 757 ? 25.106 0.898 -36.646 1.00 74.75 757 VAL A C 1
ATOM 5765 O O . VAL A 1 757 ? 25.323 1.489 -37.710 1.00 74.75 757 VAL A O 1
ATOM 5768 N N . CYS A 1 758 ? 25.320 1.463 -35.468 1.00 78.25 758 CYS A N 1
ATOM 5769 C CA . CYS A 1 758 ? 25.951 2.752 -35.335 1.00 78.25 758 CYS A CA 1
ATOM 5770 C C . CYS A 1 758 ? 27.443 2.676 -35.693 1.00 78.25 758 CYS A C 1
ATOM 5772 O O . CYS A 1 758 ? 28.192 1.843 -35.183 1.00 78.25 758 CYS A O 1
ATOM 5774 N N . LYS A 1 759 ? 27.882 3.560 -36.587 1.00 84.50 759 LYS A N 1
ATOM 5775 C CA . LYS A 1 759 ? 29.279 3.740 -37.004 1.00 84.50 759 LYS A CA 1
ATOM 5776 C C . LYS A 1 759 ? 29.970 4.851 -36.225 1.00 84.50 759 LYS A C 1
ATOM 5778 O O . LYS A 1 759 ? 31.188 4.803 -36.063 1.00 84.50 759 LYS A O 1
ATOM 5783 N N . ALA A 1 760 ? 29.214 5.832 -35.738 1.00 83.06 760 ALA A N 1
ATOM 5784 C CA . ALA A 1 760 ? 29.731 6.891 -34.883 1.00 83.06 760 ALA A CA 1
ATOM 5785 C C . ALA A 1 760 ? 28.648 7.438 -33.952 1.00 83.06 760 ALA A C 1
ATOM 5787 O O . ALA A 1 760 ? 27.526 7.698 -34.381 1.00 83.06 760 ALA A O 1
ATOM 5788 N N . CYS A 1 761 ? 29.021 7.679 -32.697 1.00 83.38 761 CYS A N 1
ATOM 5789 C CA . CYS A 1 761 ? 28.152 8.259 -31.678 1.00 83.38 761 CYS A CA 1
ATOM 5790 C C . CYS A 1 761 ? 28.456 9.741 -31.449 1.00 83.38 761 CYS A C 1
ATOM 5792 O O . CYS A 1 761 ? 29.582 10.198 -31.665 1.00 83.38 761 CYS A O 1
ATOM 5794 N N . ASP A 1 762 ? 27.467 10.481 -30.959 1.00 84.12 762 ASP A N 1
ATOM 5795 C CA . ASP A 1 762 ? 27.641 11.781 -30.334 1.00 84.12 762 ASP A CA 1
ATOM 5796 C C . ASP A 1 762 ? 28.528 11.598 -29.102 1.00 84.12 762 ASP A C 1
ATOM 5798 O O . ASP A 1 762 ? 28.090 11.203 -28.017 1.00 84.12 762 ASP A O 1
ATOM 5802 N N . SER A 1 763 ? 29.805 11.910 -29.295 1.00 80.12 763 SER A N 1
ATOM 5803 C CA . SER A 1 763 ? 30.851 11.751 -28.295 1.00 80.12 763 SER A CA 1
ATOM 5804 C C . SER A 1 763 ? 30.681 12.664 -27.081 1.00 80.12 763 SER A C 1
ATOM 5806 O O . SER A 1 763 ? 31.470 12.556 -26.142 1.00 80.12 763 SER A O 1
ATOM 5808 N N . THR A 1 764 ? 29.679 13.551 -27.050 1.00 76.12 764 THR A N 1
ATOM 5809 C CA . THR A 1 764 ? 29.361 14.343 -25.856 1.00 76.12 764 THR A CA 1
ATOM 5810 C C . THR A 1 764 ? 28.621 13.530 -24.796 1.00 76.12 764 THR A C 1
ATOM 5812 O O . THR A 1 764 ? 28.876 13.721 -23.609 1.00 76.12 764 THR A O 1
ATOM 5815 N N . LYS A 1 765 ? 27.763 12.588 -25.204 1.00 74.44 765 LYS A N 1
ATOM 5816 C CA . LYS A 1 765 ? 26.893 11.818 -24.297 1.00 74.44 765 LYS A CA 1
ATOM 5817 C C . LYS A 1 765 ? 27.025 10.305 -24.432 1.00 74.44 765 LYS A C 1
ATOM 5819 O O . LYS A 1 765 ? 26.687 9.599 -23.486 1.00 74.44 765 LYS A O 1
ATOM 5824 N N . TYR A 1 766 ? 27.542 9.818 -25.555 1.00 81.62 766 TYR A N 1
ATOM 5825 C CA . TYR A 1 766 ? 27.577 8.397 -25.873 1.00 81.62 766 TYR A CA 1
ATOM 5826 C C . TYR A 1 766 ? 28.982 7.944 -26.288 1.00 81.62 766 TYR A C 1
ATOM 5828 O O . TYR A 1 766 ? 29.824 8.748 -26.700 1.00 81.62 766 TYR A O 1
ATOM 5836 N N . PHE A 1 767 ? 29.237 6.646 -26.174 1.00 84.75 767 PHE A N 1
ATOM 5837 C CA . PHE A 1 767 ? 30.402 5.965 -26.731 1.00 84.75 767 PHE A CA 1
ATOM 5838 C C . PHE A 1 767 ? 29.944 4.757 -27.551 1.00 84.75 767 PHE A C 1
ATOM 5840 O O . PHE A 1 767 ? 28.840 4.249 -27.362 1.00 84.75 767 PHE A O 1
ATOM 5847 N N . LEU A 1 768 ? 30.777 4.329 -28.498 1.00 84.56 768 LEU A N 1
ATOM 5848 C CA . LEU A 1 768 ? 30.441 3.233 -29.398 1.00 84.56 768 LEU A CA 1
ATOM 5849 C C . LEU A 1 768 ? 30.952 1.902 -28.833 1.00 84.56 768 LEU A C 1
ATOM 5851 O O . LEU A 1 768 ? 32.162 1.712 -28.720 1.00 84.56 768 LEU A O 1
ATOM 5855 N N . GLU A 1 769 ? 30.050 0.967 -28.544 1.00 83.25 769 GLU A N 1
ATOM 5856 C CA . GLU A 1 769 ? 30.388 -0.417 -28.183 1.00 83.25 769 GLU A CA 1
ATOM 5857 C C . GLU A 1 769 ? 29.504 -1.377 -28.981 1.00 83.25 769 GLU A C 1
ATOM 5859 O O . GLU A 1 769 ? 28.291 -1.201 -29.062 1.00 83.25 769 GLU A O 1
ATOM 5864 N N . ASP A 1 770 ? 30.132 -2.356 -29.637 1.00 82.06 770 ASP A N 1
ATOM 5865 C CA . ASP A 1 770 ? 29.466 -3.391 -30.441 1.00 82.06 770 ASP A CA 1
ATOM 5866 C C . ASP A 1 770 ? 28.452 -2.860 -31.474 1.00 82.06 770 ASP A C 1
ATOM 5868 O O . ASP A 1 770 ? 27.419 -3.471 -31.745 1.00 82.06 770 ASP A O 1
ATOM 5872 N N . GLY A 1 771 ? 28.767 -1.713 -32.088 1.00 75.31 771 GLY A N 1
ATOM 5873 C CA . GLY A 1 771 ? 27.914 -1.102 -33.109 1.00 75.31 771 GLY A CA 1
ATOM 5874 C C . GLY A 1 771 ? 26.675 -0.403 -32.548 1.00 75.31 771 GLY A C 1
ATOM 5875 O O . GLY A 1 771 ? 25.743 -0.151 -33.302 1.00 75.31 771 GLY A O 1
ATOM 5876 N N . LYS A 1 772 ? 26.646 -0.079 -31.251 1.00 75.94 772 LYS A N 1
ATOM 5877 C CA . LYS A 1 772 ? 25.575 0.690 -30.606 1.00 75.94 772 LYS A CA 1
ATOM 5878 C C . LYS A 1 772 ? 26.143 1.863 -29.819 1.00 75.94 772 LYS A C 1
ATOM 5880 O O . LYS A 1 772 ? 27.246 1.777 -29.276 1.00 75.94 772 LYS A O 1
ATOM 5885 N N . CYS A 1 773 ? 25.382 2.950 -29.746 1.00 77.69 773 CYS A N 1
ATOM 5886 C CA . CYS A 1 773 ? 25.708 4.058 -28.862 1.00 77.69 773 CYS A CA 1
ATOM 5887 C C . CYS A 1 773 ? 25.228 3.758 -27.459 1.00 77.69 773 CYS A C 1
ATOM 5889 O O . CYS A 1 773 ? 24.033 3.668 -27.201 1.00 77.69 773 CYS A O 1
ATOM 5891 N N . GLN A 1 774 ? 26.176 3.612 -26.548 1.00 77.50 774 GLN A N 1
ATOM 5892 C CA . GLN A 1 774 ? 25.892 3.481 -25.134 1.00 77.50 774 GLN A CA 1
ATOM 5893 C C . GLN A 1 774 ? 26.102 4.818 -24.451 1.00 77.50 774 GLN A C 1
ATOM 5895 O O . GLN A 1 774 ? 27.051 5.541 -24.759 1.00 77.50 774 GLN A O 1
ATOM 5900 N N . LEU A 1 775 ? 25.205 5.156 -23.527 1.00 81.25 775 LEU A N 1
ATOM 5901 C CA . LEU A 1 775 ? 25.384 6.320 -22.672 1.00 81.25 775 LEU A CA 1
ATOM 5902 C C . LEU A 1 775 ? 26.716 6.197 -21.951 1.00 81.25 775 LEU A C 1
ATOM 5904 O O . LEU A 1 775 ? 27.014 5.166 -21.346 1.00 81.25 775 LEU A O 1
ATOM 5908 N N . LYS A 1 776 ? 27.500 7.272 -21.988 1.00 81.69 776 LYS A N 1
ATOM 5909 C CA . LYS A 1 776 ? 28.714 7.344 -21.191 1.00 81.69 776 LYS A CA 1
ATOM 5910 C C . LYS A 1 776 ? 28.375 7.095 -19.731 1.00 81.69 776 LYS A C 1
ATOM 5912 O O . LYS A 1 776 ? 27.431 7.653 -19.170 1.00 81.69 776 LYS A O 1
ATOM 5917 N N . TYR A 1 777 ? 29.165 6.235 -19.124 1.00 82.44 777 TYR A N 1
ATOM 5918 C CA . TYR A 1 777 ? 29.026 5.856 -17.750 1.00 82.44 777 TYR A CA 1
ATOM 5919 C C . TYR A 1 777 ? 29.304 7.047 -16.831 1.00 82.44 777 TYR A C 1
ATOM 5921 O O . TYR A 1 777 ? 30.287 7.784 -16.977 1.00 82.44 777 TYR A O 1
ATOM 5929 N N . GLY A 1 778 ? 28.426 7.200 -15.844 1.00 77.50 778 GLY A N 1
ATOM 5930 C CA . GLY A 1 778 ? 28.613 8.149 -14.759 1.00 77.50 778 GLY A CA 1
ATOM 5931 C C . GLY A 1 778 ? 29.754 7.756 -13.819 1.00 77.50 778 GLY A C 1
ATOM 5932 O O . GLY A 1 7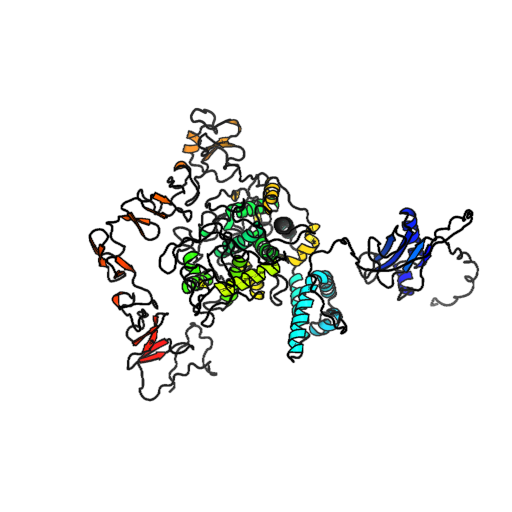78 ? 30.327 6.665 -13.888 1.00 77.50 778 GLY A O 1
ATOM 5933 N N . ASP A 1 779 ? 30.060 8.664 -12.903 1.00 81.94 779 ASP A N 1
ATOM 5934 C CA . ASP A 1 779 ? 31.113 8.514 -11.903 1.00 81.94 779 ASP A CA 1
ATOM 5935 C C . ASP A 1 779 ? 31.047 7.155 -11.169 1.00 81.94 779 ASP A C 1
ATOM 5937 O O . ASP A 1 779 ? 30.009 6.750 -10.647 1.00 81.94 779 ASP A O 1
ATOM 5941 N N . GLY A 1 780 ? 32.178 6.455 -11.085 1.00 69.19 780 GLY A N 1
ATOM 5942 C CA . GLY A 1 780 ? 32.370 5.223 -10.318 1.00 69.19 780 GLY A CA 1
ATOM 5943 C C . GLY A 1 780 ? 32.044 3.924 -11.044 1.00 69.19 780 GLY A C 1
ATOM 5944 O O . GLY A 1 780 ? 32.418 2.847 -10.574 1.00 69.19 780 GLY A O 1
ATOM 5945 N N . LYS A 1 781 ? 31.411 3.995 -12.213 1.00 80.81 781 LYS A N 1
ATOM 5946 C CA . LYS A 1 781 ? 31.170 2.817 -13.052 1.00 80.81 781 LYS A CA 1
ATOM 5947 C C . LYS A 1 781 ? 32.472 2.241 -13.596 1.00 80.81 781 LYS A C 1
ATOM 5949 O O . LYS A 1 781 ? 33.439 2.973 -13.790 1.00 80.81 781 LYS A O 1
ATOM 5954 N N . ILE A 1 782 ? 32.486 0.927 -13.804 1.00 84.69 782 ILE A N 1
ATOM 5955 C CA . ILE A 1 782 ? 33.635 0.227 -14.379 1.00 84.69 782 ILE A CA 1
ATOM 5956 C C . ILE A 1 782 ? 33.737 0.600 -15.854 1.00 84.69 782 ILE A C 1
ATOM 5958 O O . ILE A 1 782 ? 32.736 0.587 -16.562 1.00 84.69 782 ILE A O 1
ATOM 5962 N N . CYS A 1 783 ? 34.943 0.906 -16.304 1.00 86.69 783 CYS A N 1
ATOM 5963 C CA . CYS A 1 783 ? 35.228 1.306 -17.673 1.00 86.69 783 CYS A CA 1
ATOM 5964 C C . CYS A 1 783 ? 36.522 0.649 -18.155 1.00 86.69 783 CYS A C 1
ATOM 5966 O O . CYS A 1 783 ? 37.402 0.299 -17.361 1.00 86.69 783 CYS A O 1
ATOM 5968 N N . LYS A 1 784 ? 36.652 0.485 -19.470 1.00 90.44 784 LYS A N 1
ATOM 5969 C CA . LYS A 1 784 ? 37.880 0.010 -20.125 1.00 90.44 784 LYS A CA 1
ATOM 5970 C C . LYS A 1 784 ? 38.662 1.174 -20.727 1.00 90.44 784 LYS A C 1
ATOM 5972 O O . LYS A 1 784 ? 39.888 1.112 -20.812 1.00 90.44 784 LYS A O 1
ATOM 5977 N N . SER A 1 785 ? 37.967 2.232 -21.134 1.00 91.38 785 SER A N 1
ATOM 5978 C CA . SER A 1 785 ? 38.537 3.405 -21.787 1.00 91.38 785 SER A CA 1
ATOM 5979 C C . SER A 1 785 ? 37.898 4.706 -21.304 1.00 91.38 785 SER A C 1
ATOM 5981 O O . SER A 1 785 ? 36.764 4.742 -20.840 1.00 91.38 785 SER A O 1
ATOM 5983 N N . SER A 1 786 ? 38.638 5.810 -21.417 1.00 91.06 786 SER A N 1
ATOM 5984 C CA . SER A 1 786 ? 38.160 7.141 -21.019 1.00 91.06 786 SER A CA 1
ATOM 5985 C C . SER A 1 786 ? 36.969 7.647 -21.830 1.00 91.06 786 SER A C 1
ATOM 5987 O O . SER A 1 786 ? 36.237 8.514 -21.357 1.00 91.06 786 SER A O 1
ATOM 5989 N N . GLU A 1 787 ? 36.779 7.124 -23.039 1.00 88.88 787 GLU A N 1
ATOM 5990 C CA . GLU A 1 787 ? 35.665 7.484 -23.918 1.00 88.88 787 GLU A CA 1
ATOM 5991 C C . GLU A 1 787 ? 34.327 6.993 -23.360 1.00 88.88 787 GLU A C 1
ATOM 5993 O O . GLU A 1 787 ? 33.310 7.645 -23.578 1.00 88.88 787 GLU A O 1
ATOM 5998 N N . GLU A 1 788 ? 34.353 5.925 -22.558 1.00 88.12 788 GLU A N 1
ATOM 5999 C CA . GLU A 1 788 ? 33.187 5.359 -21.878 1.00 88.12 788 GLU A CA 1
ATOM 6000 C C . GLU A 1 788 ? 32.682 6.230 -20.727 1.00 88.12 788 GLU A C 1
ATOM 6002 O O . GLU A 1 788 ? 31.586 5.998 -20.246 1.00 88.12 788 GLU A O 1
ATOM 6007 N N . CYS A 1 789 ? 33.440 7.226 -20.263 1.00 86.19 789 CYS A N 1
ATOM 6008 C CA . CYS A 1 789 ? 33.108 7.998 -19.067 1.00 86.19 789 CYS A CA 1
ATOM 6009 C C . CYS A 1 789 ? 32.639 9.409 -19.407 1.00 86.19 789 CYS A C 1
ATOM 6011 O O . CYS A 1 789 ? 33.276 10.106 -20.201 1.00 86.19 789 CYS A O 1
ATOM 6013 N N . THR A 1 790 ? 31.591 9.893 -18.738 1.00 83.94 790 THR A N 1
ATOM 6014 C CA . THR A 1 790 ? 31.069 11.258 -18.952 1.00 83.94 790 THR A CA 1
ATOM 6015 C C . THR A 1 790 ? 32.129 12.321 -18.652 1.00 83.94 790 THR A C 1
ATOM 6017 O O . THR A 1 790 ? 32.213 13.333 -19.338 1.00 83.94 790 THR A O 1
ATOM 6020 N N . SER A 1 791 ? 33.007 12.046 -17.686 1.00 85.19 791 SER A N 1
ATOM 6021 C CA . SER A 1 791 ? 34.155 12.883 -17.320 1.00 85.19 791 SER A CA 1
ATOM 6022 C C . SER A 1 791 ? 35.337 12.829 -18.287 1.00 85.19 791 SER A C 1
ATOM 6024 O O . SER A 1 791 ? 36.315 13.552 -18.094 1.00 85.19 791 SER A O 1
ATOM 6026 N N . GLY A 1 792 ? 35.309 11.930 -19.274 1.00 89.12 792 GLY A N 1
ATOM 6027 C CA . GLY A 1 792 ? 36.438 11.680 -20.164 1.00 89.12 792 GLY A CA 1
ATOM 6028 C C . GLY A 1 792 ? 37.648 11.045 -19.468 1.00 89.12 792 GLY A C 1
ATOM 6029 O O . GLY A 1 792 ? 38.761 11.156 -19.985 1.00 89.12 792 GLY A O 1
ATOM 6030 N N . GLY A 1 793 ? 37.477 10.409 -18.301 1.00 90.31 793 GLY A N 1
ATOM 6031 C CA . GLY A 1 793 ? 38.569 9.703 -17.635 1.00 90.31 793 GLY A CA 1
ATOM 6032 C C . GLY A 1 793 ? 38.171 8.410 -16.962 1.00 90.31 793 GLY A C 1
ATOM 6033 O O . GLY A 1 793 ? 37.481 8.410 -15.944 1.00 90.31 793 GLY A O 1
ATOM 6034 N N . CYS A 1 794 ? 38.713 7.327 -17.508 1.00 92.75 794 CYS A N 1
ATOM 6035 C CA . CYS A 1 794 ? 38.677 6.000 -16.930 1.00 92.75 794 CYS A CA 1
ATOM 6036 C C . CYS A 1 794 ? 40.022 5.711 -16.267 1.00 92.75 794 CYS A C 1
ATOM 6038 O O . CYS A 1 794 ? 41.000 5.408 -16.952 1.00 92.75 794 CYS A O 1
ATOM 6040 N N . LEU A 1 795 ? 40.103 5.845 -14.944 1.00 91.81 795 LEU A N 1
ATOM 6041 C CA . LEU A 1 795 ? 41.359 5.696 -14.207 1.00 91.81 795 LEU A CA 1
ATOM 6042 C C . LEU A 1 795 ? 41.210 4.604 -13.154 1.00 91.81 795 LEU A C 1
ATOM 6044 O O . LEU A 1 795 ? 40.252 4.608 -12.388 1.00 91.81 795 LEU A O 1
ATOM 6048 N N . GLY A 1 796 ? 42.149 3.658 -13.114 1.00 87.50 796 GLY A N 1
ATOM 6049 C CA . GLY A 1 796 ? 42.035 2.482 -12.241 1.00 87.50 796 GLY A CA 1
ATOM 6050 C C . GLY A 1 796 ? 40.874 1.546 -12.611 1.00 87.50 796 GLY A C 1
ATOM 6051 O O . GLY A 1 796 ? 40.451 0.745 -11.787 1.00 87.50 796 GLY A O 1
ATOM 6052 N N . GLY A 1 797 ? 40.343 1.653 -13.837 1.00 89.31 797 GLY A N 1
ATOM 6053 C CA . GLY A 1 797 ? 39.184 0.882 -14.295 1.00 89.31 797 GLY A CA 1
ATOM 6054 C C . GLY A 1 797 ? 37.830 1.456 -13.873 1.00 89.31 797 GLY A C 1
ATOM 6055 O O . GLY A 1 797 ? 36.824 0.781 -14.066 1.00 89.31 797 GLY A O 1
ATOM 6056 N N . HIS A 1 798 ? 37.784 2.678 -13.323 1.00 86.81 798 HIS A N 1
ATOM 6057 C CA . HIS A 1 798 ? 36.541 3.361 -12.959 1.00 86.81 798 HIS A CA 1
ATOM 6058 C C . HIS A 1 798 ? 36.434 4.767 -13.559 1.00 86.81 798 HIS A C 1
ATOM 6060 O O . HIS A 1 798 ? 37.427 5.492 -13.678 1.00 86.81 798 HIS A O 1
ATOM 6066 N N . CYS A 1 799 ? 35.209 5.181 -13.888 1.00 87.31 799 CYS A N 1
ATOM 6067 C CA . CYS A 1 799 ? 34.922 6.524 -14.371 1.00 87.31 799 CYS A CA 1
ATOM 6068 C C . CYS A 1 799 ? 35.100 7.551 -13.258 1.00 87.31 799 CYS A C 1
ATOM 6070 O O . CYS A 1 799 ? 34.433 7.507 -12.228 1.00 87.31 799 CYS A O 1
ATOM 6072 N N . CYS A 1 800 ? 36.014 8.492 -13.444 1.00 86.19 800 CYS A N 1
ATOM 6073 C CA . CYS A 1 800 ? 36.275 9.542 -12.469 1.00 86.19 800 CYS A CA 1
ATOM 6074 C C . CYS A 1 800 ? 35.198 10.622 -12.491 1.00 86.19 800 CYS A C 1
ATOM 6076 O O . CYS A 1 800 ? 34.561 10.835 -13.512 1.00 86.19 800 CYS A O 1
ATOM 6078 N N . LYS A 1 801 ? 35.101 11.404 -11.418 1.00 84.44 801 LYS A N 1
ATOM 6079 C CA . LYS A 1 801 ? 34.431 12.705 -11.436 1.00 84.44 801 LYS A CA 1
ATOM 6080 C C . LYS A 1 801 ? 35.178 13.675 -12.343 1.00 84.44 801 LYS A C 1
ATOM 6082 O O . LYS A 1 801 ? 36.397 13.819 -12.232 1.00 84.44 801 LYS A O 1
ATOM 6087 N N . GLU A 1 802 ? 34.448 14.413 -13.174 1.00 84.94 802 GLU A N 1
ATOM 6088 C CA . GLU A 1 802 ? 35.021 15.433 -14.071 1.00 84.94 802 GLU A CA 1
ATOM 6089 C C . GLU A 1 802 ? 35.884 16.448 -13.303 1.00 84.94 802 GLU A C 1
ATOM 6091 O O . GLU A 1 802 ? 36.999 16.776 -13.697 1.00 84.94 802 GLU A O 1
ATOM 6096 N N . SER A 1 803 ? 35.428 16.858 -12.117 1.00 76.44 803 SER A N 1
ATOM 6097 C CA . SER A 1 803 ? 36.141 17.814 -11.259 1.00 76.44 803 SER A CA 1
ATOM 6098 C C . SER A 1 803 ? 37.498 17.332 -10.720 1.00 76.44 803 SER A C 1
ATOM 6100 O O . SER A 1 803 ? 38.257 18.147 -10.188 1.00 76.44 803 SER A O 1
ATOM 6102 N N . ILE A 1 804 ? 37.821 16.038 -10.824 1.00 79.00 804 ILE A N 1
ATOM 6103 C CA . ILE A 1 804 ? 39.050 15.454 -10.255 1.00 79.00 804 ILE A CA 1
ATOM 6104 C C . ILE A 1 804 ? 39.882 14.656 -11.257 1.00 79.00 804 ILE A C 1
ATOM 6106 O O . ILE A 1 804 ? 41.023 14.317 -10.954 1.00 79.00 804 ILE A O 1
ATOM 6110 N N . VAL A 1 805 ? 39.350 14.372 -12.445 1.00 84.62 805 VAL A N 1
ATOM 6111 C CA . VAL A 1 805 ? 39.987 13.512 -13.451 1.00 84.62 805 VAL A CA 1
ATOM 6112 C C . VAL A 1 805 ? 41.422 13.939 -13.793 1.00 84.62 805 VAL A C 1
ATOM 6114 O O . VAL A 1 805 ? 42.285 13.106 -14.042 1.00 84.62 805 VAL A O 1
ATOM 6117 N N . HIS A 1 806 ? 41.715 15.240 -13.723 1.00 85.88 806 HIS A N 1
ATOM 6118 C CA . HIS A 1 806 ? 43.034 15.805 -14.021 1.00 85.88 806 HIS A CA 1
ATOM 6119 C C . HIS A 1 806 ? 44.035 15.769 -12.856 1.00 85.88 806 HIS A C 1
ATOM 6121 O O . HIS A 1 806 ? 45.203 16.109 -13.048 1.00 85.88 806 HIS A O 1
ATOM 6127 N N . SER A 1 807 ? 43.598 15.424 -11.644 1.00 84.31 807 SER A N 1
ATOM 6128 C CA . SER A 1 807 ? 44.453 15.313 -10.454 1.00 84.31 807 SER A CA 1
ATOM 6129 C C . SER A 1 807 ? 44.536 13.885 -9.904 1.00 84.31 807 SER A C 1
ATOM 6131 O O . SER A 1 807 ? 45.363 13.619 -9.026 1.00 84.31 807 SER A O 1
ATOM 6133 N N . CYS A 1 808 ? 43.737 12.970 -10.457 1.00 85.12 808 CYS A N 1
ATOM 6134 C CA . CYS A 1 808 ? 43.702 11.554 -10.120 1.00 85.12 808 CYS A CA 1
ATOM 6135 C C . CYS A 1 808 ? 44.610 10.710 -11.002 1.00 85.12 808 CYS A C 1
ATOM 6137 O O . CYS A 1 808 ? 44.699 10.919 -12.205 1.00 85.12 808 CYS A O 1
ATOM 6139 N N . ALA A 1 809 ? 45.279 9.747 -10.379 1.00 87.00 809 ALA A N 1
ATOM 6140 C CA . ALA A 1 809 ? 45.950 8.643 -11.049 1.00 87.00 809 ALA A CA 1
ATOM 6141 C C . ALA A 1 809 ? 45.021 7.424 -11.155 1.00 87.00 809 ALA A C 1
ATOM 6143 O O . ALA A 1 809 ? 45.035 6.743 -12.173 1.00 87.00 809 ALA A O 1
ATOM 6144 N N . GLU A 1 810 ? 44.193 7.185 -10.132 1.00 87.31 810 GLU A N 1
ATOM 6145 C CA . GLU A 1 810 ? 43.201 6.104 -10.088 1.00 87.31 810 GLU A CA 1
ATOM 6146 C C . GLU A 1 810 ? 41.919 6.587 -9.409 1.00 87.31 810 GLU A C 1
ATOM 6148 O O . GLU A 1 810 ? 41.972 7.381 -8.460 1.00 87.31 810 GLU A O 1
ATOM 6153 N N . CYS A 1 811 ? 40.777 6.102 -9.891 1.00 83.19 811 CYS A N 1
ATOM 6154 C CA . CYS A 1 811 ? 39.463 6.376 -9.333 1.00 83.19 811 CYS A CA 1
ATOM 6155 C C . CYS A 1 811 ? 38.816 5.091 -8.823 1.00 83.19 811 CYS A C 1
ATOM 6157 O O . CYS A 1 811 ? 39.074 4.005 -9.331 1.00 83.19 811 CYS A O 1
ATOM 6159 N N . ASN A 1 812 ? 37.973 5.226 -7.804 1.00 75.31 812 ASN A N 1
ATOM 6160 C CA . ASN A 1 812 ? 37.265 4.102 -7.200 1.00 75.31 812 ASN A CA 1
ATOM 6161 C C . ASN A 1 812 ? 35.831 3.961 -7.735 1.00 75.31 812 ASN A C 1
ATOM 6163 O O . ASN A 1 812 ? 35.368 4.756 -8.555 1.00 75.31 812 ASN A O 1
ATOM 6167 N N . SER A 1 813 ? 35.086 3.006 -7.176 1.00 75.38 813 SER A N 1
ATOM 6168 C CA . SER A 1 813 ? 33.678 2.723 -7.492 1.00 75.38 813 SER A CA 1
ATOM 6169 C C . SER A 1 813 ? 32.688 3.869 -7.232 1.00 75.38 813 SER A C 1
ATOM 6171 O O . SER A 1 813 ? 31.505 3.740 -7.533 1.00 75.38 813 SER A O 1
ATOM 6173 N N . ARG A 1 814 ? 33.147 5.006 -6.690 1.00 62.22 814 ARG A N 1
ATOM 6174 C CA . ARG A 1 814 ? 32.367 6.242 -6.483 1.00 62.22 814 ARG A CA 1
ATOM 6175 C C . ARG A 1 814 ? 32.820 7.391 -7.396 1.00 62.22 814 ARG A C 1
ATOM 6177 O O . ARG A 1 814 ? 32.415 8.538 -7.194 1.00 62.22 814 ARG A O 1
ATOM 6184 N N . GLY A 1 815 ? 33.751 7.114 -8.309 1.00 73.56 815 GLY A N 1
ATOM 6185 C CA . GLY A 1 815 ? 34.400 8.084 -9.188 1.00 73.56 815 GLY A CA 1
ATOM 6186 C C . GLY A 1 815 ? 35.223 9.115 -8.428 1.00 73.56 815 GLY A C 1
ATOM 6187 O O . GLY A 1 815 ? 35.522 10.182 -8.957 1.00 73.56 815 GLY A O 1
ATOM 6188 N N . LYS A 1 816 ? 35.565 8.828 -7.167 1.00 79.75 816 LYS A N 1
ATOM 6189 C CA . LYS A 1 816 ? 36.467 9.648 -6.361 1.00 79.75 816 LYS A CA 1
ATOM 6190 C C . LYS A 1 816 ? 37.892 9.177 -6.558 1.00 79.75 816 LYS A C 1
ATOM 6192 O O . LYS A 1 816 ? 38.140 8.040 -6.946 1.00 79.75 816 LYS A O 1
ATOM 6197 N N . CYS A 1 817 ? 38.816 10.067 -6.245 1.00 79.00 817 CYS A N 1
ATOM 6198 C CA . CYS A 1 817 ? 40.225 9.784 -6.346 1.00 79.00 817 CYS A CA 1
ATOM 6199 C C . CYS A 1 817 ? 40.611 8.755 -5.290 1.00 79.00 817 CYS A C 1
ATOM 6201 O O . CYS A 1 817 ? 40.409 9.002 -4.098 1.00 79.00 817 CYS A O 1
ATOM 6203 N N . GLN A 1 818 ? 41.154 7.633 -5.748 1.00 78.00 818 GLN A N 1
ATOM 6204 C CA . GLN A 1 818 ? 41.790 6.634 -4.901 1.00 78.00 818 GLN A CA 1
ATOM 6205 C C . GLN A 1 818 ? 43.280 6.946 -4.749 1.00 78.00 818 GLN A C 1
ATOM 6207 O O . GLN A 1 818 ? 43.830 6.938 -3.653 1.00 78.00 818 GLN A O 1
ATOM 6212 N N . MET A 1 819 ? 43.920 7.339 -5.852 1.00 80.06 819 MET A N 1
ATOM 6213 C CA . MET A 1 819 ? 45.328 7.719 -5.881 1.00 80.06 819 MET A CA 1
ATOM 6214 C C . MET A 1 819 ? 45.510 9.025 -6.655 1.00 80.06 819 MET A C 1
ATOM 6216 O O . MET A 1 819 ? 44.889 9.226 -7.697 1.00 80.06 819 MET A O 1
ATOM 6220 N N . CYS A 1 820 ? 46.376 9.916 -6.163 1.00 79.94 820 CYS A N 1
ATOM 6221 C CA . CYS A 1 820 ? 46.694 11.183 -6.827 1.00 79.94 820 CYS A CA 1
ATOM 6222 C C . CYS A 1 820 ? 47.833 11.055 -7.838 1.00 79.94 820 CYS A C 1
ATOM 6224 O O . CYS A 1 820 ? 48.768 10.280 -7.644 1.00 79.94 820 CYS A O 1
ATOM 6226 N N . LEU A 1 821 ? 47.822 11.918 -8.856 1.00 82.25 821 LEU A N 1
ATOM 6227 C CA . LEU A 1 821 ? 49.000 12.156 -9.691 1.00 82.25 821 LEU A CA 1
ATOM 6228 C C . LEU A 1 821 ? 50.134 12.796 -8.875 1.00 82.25 821 LEU A C 1
ATOM 6230 O O . LEU A 1 821 ? 49.907 13.510 -7.895 1.00 82.25 821 LEU A O 1
ATOM 6234 N N . GLY A 1 822 ? 51.376 12.585 -9.314 1.00 77.19 822 GLY A N 1
ATOM 6235 C CA . GLY A 1 822 ? 52.550 13.203 -8.696 1.00 77.19 822 GLY A CA 1
ATOM 6236 C C . GLY A 1 822 ? 52.425 14.731 -8.612 1.00 77.19 822 GLY A C 1
ATOM 6237 O O . GLY A 1 822 ? 52.073 15.391 -9.588 1.00 77.19 822 GLY A O 1
ATOM 6238 N N . GLY A 1 823 ? 52.711 15.301 -7.436 1.00 70.06 823 GLY A N 1
ATOM 6239 C CA . GLY A 1 823 ? 52.519 16.732 -7.164 1.00 70.06 823 GLY A CA 1
ATOM 6240 C C . GLY A 1 823 ? 51.109 17.109 -6.695 1.00 70.06 823 GLY A C 1
ATOM 6241 O O . GLY A 1 823 ? 50.821 18.302 -6.572 1.00 70.06 823 GLY A O 1
ATOM 6242 N N . TYR A 1 824 ? 50.253 16.122 -6.412 1.00 70.38 824 TYR A N 1
ATOM 6243 C CA . TYR A 1 824 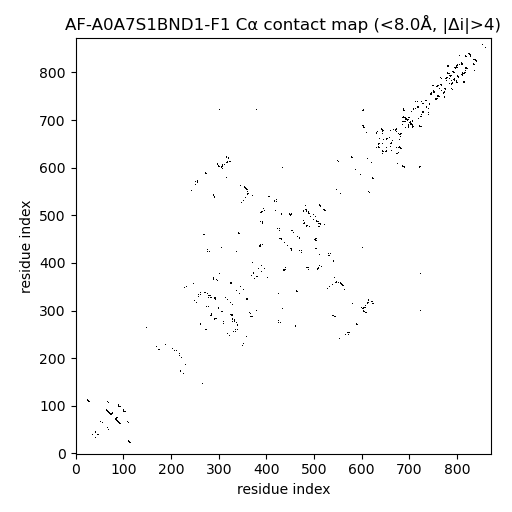? 48.973 16.283 -5.730 1.00 70.38 824 TYR A CA 1
ATOM 6244 C C . TYR A 1 824 ? 48.889 15.383 -4.482 1.00 70.38 824 TYR A C 1
ATOM 6246 O O . TYR A 1 824 ? 49.532 14.340 -4.394 1.00 70.38 824 TYR A O 1
ATOM 6254 N N . THR A 1 825 ? 48.098 15.804 -3.498 1.00 68.12 825 THR A N 1
ATOM 6255 C CA . THR A 1 825 ? 47.878 15.145 -2.206 1.00 68.12 825 THR A CA 1
ATOM 6256 C C . THR A 1 825 ? 46.387 14.881 -2.023 1.00 68.12 825 THR A C 1
ATOM 6258 O O . THR A 1 825 ? 45.569 15.764 -2.286 1.00 68.12 825 THR A O 1
ATOM 6261 N N . LEU A 1 826 ? 46.035 13.671 -1.588 1.00 62.72 826 LEU A N 1
ATOM 6262 C CA . LEU A 1 826 ? 44.651 13.226 -1.437 1.00 62.72 826 LEU A CA 1
ATOM 6263 C C . LEU A 1 826 ? 44.009 13.869 -0.198 1.00 62.72 826 LEU A C 1
ATOM 6265 O O . LEU A 1 826 ? 44.577 13.808 0.891 1.00 62.72 826 LEU A O 1
ATOM 6269 N N . CYS A 1 827 ? 42.834 14.482 -0.349 1.00 58.03 827 CYS A N 1
ATOM 6270 C CA . CYS A 1 827 ? 42.081 15.130 0.730 1.00 58.03 827 CYS A CA 1
ATOM 6271 C C . CYS A 1 827 ? 40.629 14.609 0.760 1.00 58.03 827 CYS A C 1
ATOM 6273 O O . CYS A 1 827 ? 39.868 14.888 -0.165 1.00 58.03 827 CYS A O 1
ATOM 6275 N N . GLY A 1 828 ? 40.213 13.870 1.796 1.00 46.34 828 GLY A N 1
ATOM 6276 C CA . GLY A 1 828 ? 38.853 13.312 1.901 1.00 46.34 828 GLY A CA 1
ATOM 6277 C C . GLY A 1 828 ? 38.592 12.480 3.169 1.00 46.34 828 GLY A C 1
ATOM 6278 O O . GLY A 1 828 ? 39.497 12.289 3.974 1.00 46.34 828 GLY A O 1
ATOM 6279 N N . HIS A 1 829 ? 37.327 12.080 3.368 1.00 38.16 829 HIS A N 1
ATOM 6280 C CA . HIS A 1 829 ? 36.740 11.555 4.616 1.00 38.16 829 HIS A CA 1
ATOM 6281 C C . HIS A 1 829 ? 37.211 10.131 5.004 1.00 38.16 829 HIS A C 1
ATOM 6283 O O . HIS A 1 829 ? 37.414 9.283 4.148 1.00 38.16 829 HIS A O 1
ATOM 6289 N N . HIS A 1 830 ? 37.292 9.930 6.326 1.00 37.22 830 HIS A N 1
ATOM 6290 C CA . HIS A 1 830 ? 37.629 8.814 7.238 1.00 37.22 830 HIS A CA 1
ATOM 6291 C C . HIS A 1 830 ? 37.539 7.307 6.874 1.00 37.22 830 HIS A C 1
ATOM 6293 O O . HIS A 1 830 ? 37.631 6.510 7.806 1.00 37.22 830 HIS A O 1
ATOM 6299 N N . GLU A 1 831 ? 37.463 6.878 5.615 1.00 36.72 831 GLU A N 1
ATOM 6300 C CA . GLU A 1 831 ? 37.774 5.480 5.267 1.00 36.72 831 GLU A CA 1
ATOM 6301 C C . GLU A 1 831 ? 38.809 5.416 4.147 1.00 36.72 831 GLU A C 1
ATOM 6303 O O . GLU A 1 831 ? 38.822 6.239 3.234 1.00 36.72 831 GLU A O 1
ATOM 6308 N N . GLU A 1 832 ? 39.758 4.505 4.329 1.00 43.47 832 GLU A N 1
ATOM 6309 C CA . GLU A 1 832 ? 41.098 4.493 3.748 1.00 43.47 832 GLU A CA 1
ATOM 6310 C C . GLU A 1 832 ? 41.108 4.823 2.235 1.00 43.47 832 GLU A C 1
ATOM 6312 O O . GLU A 1 832 ? 40.443 4.180 1.428 1.00 43.47 832 GLU A O 1
ATOM 6317 N N . GLU A 1 833 ? 41.880 5.858 1.867 1.00 47.75 833 GLU A N 1
ATOM 6318 C CA . GLU A 1 833 ? 42.238 6.232 0.483 1.00 47.75 833 GLU A CA 1
ATOM 6319 C C . GLU A 1 833 ? 41.138 6.823 -0.425 1.00 47.75 833 GLU A C 1
ATOM 6321 O O . GLU A 1 833 ? 41.130 6.569 -1.625 1.00 47.75 833 GLU A O 1
ATOM 6326 N N . GLN A 1 834 ? 40.224 7.667 0.075 1.00 54.59 834 GLN A N 1
ATOM 6327 C CA . GLN A 1 834 ? 39.188 8.271 -0.787 1.00 54.59 834 GLN A CA 1
ATOM 6328 C C . GLN A 1 834 ? 39.075 9.792 -0.630 1.00 54.59 834 GLN A C 1
ATOM 6330 O O . GLN A 1 834 ? 38.823 10.305 0.461 1.00 54.59 834 GLN A O 1
ATOM 6335 N N . GLY A 1 835 ? 39.200 10.553 -1.725 1.00 62.47 835 GLY A N 1
ATOM 6336 C CA . GLY A 1 835 ? 39.116 12.015 -1.642 1.00 62.47 835 GLY A CA 1
ATOM 6337 C C . GLY A 1 835 ? 39.276 12.796 -2.946 1.00 62.47 835 GLY A C 1
ATOM 6338 O O . GLY A 1 835 ? 39.119 12.273 -4.044 1.00 62.47 835 GLY A O 1
ATOM 6339 N N . PHE A 1 836 ? 39.566 14.088 -2.801 1.00 64.94 836 PHE A N 1
ATOM 6340 C CA . PHE A 1 836 ? 39.918 15.029 -3.861 1.00 64.94 836 PHE A CA 1
ATOM 6341 C C . PHE A 1 836 ? 41.423 15.286 -3.820 1.00 64.94 836 PHE A C 1
ATOM 6343 O O . PHE A 1 836 ? 41.963 15.639 -2.773 1.00 64.94 836 PHE A O 1
ATOM 6350 N N . CYS A 1 837 ? 42.108 15.178 -4.953 1.00 69.25 837 CYS A N 1
ATOM 6351 C CA . CYS A 1 837 ? 43.530 15.492 -5.021 1.00 69.25 837 CYS A CA 1
ATOM 6352 C C . CYS A 1 837 ? 43.751 17.000 -5.152 1.00 69.25 837 CYS A C 1
ATOM 6354 O O . CYS A 1 837 ? 43.329 17.632 -6.124 1.00 69.25 837 CYS A O 1
ATOM 6356 N N . LYS A 1 838 ? 44.423 17.592 -4.162 1.00 69.50 838 LYS A N 1
ATOM 6357 C CA . LYS A 1 838 ? 44.819 19.006 -4.144 1.00 69.50 838 LYS A CA 1
ATOM 6358 C C . LYS A 1 838 ? 46.301 19.135 -4.452 1.00 69.50 838 LYS A C 1
ATOM 6360 O O . LYS A 1 838 ? 47.090 18.291 -4.055 1.00 69.50 838 LYS A O 1
ATOM 6365 N N . LYS A 1 839 ? 46.693 20.192 -5.164 1.00 69.62 839 LYS A N 1
ATOM 6366 C CA . LYS A 1 839 ? 48.096 20.413 -5.537 1.00 69.62 839 LYS A CA 1
ATOM 6367 C C . LYS A 1 839 ? 48.977 20.448 -4.284 1.00 69.62 839 LYS A C 1
ATOM 6369 O O . LYS A 1 839 ? 48.704 21.212 -3.360 1.00 69.62 839 LYS A O 1
ATOM 6374 N N . THR A 1 840 ? 50.020 19.627 -4.256 1.00 61.47 840 THR A N 1
ATOM 6375 C CA . THR A 1 840 ? 50.955 19.522 -3.136 1.00 61.47 840 THR A CA 1
ATOM 6376 C C . THR A 1 840 ? 51.714 20.836 -2.994 1.00 61.47 840 THR A C 1
ATOM 6378 O O . THR A 1 840 ? 52.436 21.254 -3.898 1.00 61.47 840 THR A O 1
ATOM 6381 N N . VAL A 1 841 ? 51.538 21.505 -1.855 1.00 54.69 841 VAL A N 1
ATOM 6382 C CA . VAL A 1 841 ? 52.154 22.815 -1.586 1.00 54.69 841 VAL A CA 1
ATOM 6383 C C . VAL A 1 841 ? 53.583 22.668 -1.027 1.00 54.69 841 VAL A C 1
ATOM 6385 O O . VAL A 1 841 ? 54.378 23.594 -1.155 1.00 54.69 841 VAL A O 1
ATOM 6388 N N . SER A 1 842 ? 53.949 21.502 -0.467 1.00 48.50 842 SER A N 1
ATOM 6389 C CA . SER A 1 842 ? 55.305 21.192 0.024 1.00 48.50 842 SER A CA 1
ATOM 6390 C C . SER A 1 842 ? 55.635 19.694 -0.074 1.00 48.50 842 SER A C 1
ATOM 6392 O O . SER A 1 842 ? 54.836 18.855 0.335 1.00 48.50 842 SER A O 1
ATOM 6394 N N . THR A 1 843 ? 56.832 19.353 -0.566 1.00 46.44 843 THR A N 1
ATOM 6395 C CA . THR A 1 843 ? 57.382 17.978 -0.594 1.00 46.44 843 THR A CA 1
ATOM 6396 C C . THR A 1 843 ? 58.012 17.548 0.736 1.00 46.44 843 THR A C 1
ATOM 6398 O O . THR A 1 843 ? 58.328 16.374 0.919 1.00 46.44 843 THR A O 1
ATOM 6401 N N . ALA A 1 844 ? 58.174 18.475 1.685 1.00 42.12 844 ALA A N 1
ATOM 6402 C CA . ALA A 1 844 ? 58.595 18.188 3.050 1.00 42.12 844 ALA A CA 1
ATOM 6403 C C . ALA A 1 844 ? 57.343 18.004 3.924 1.00 42.12 844 ALA A C 1
ATOM 6405 O O . ALA A 1 844 ? 56.705 18.984 4.294 1.00 42.12 844 ALA A O 1
ATOM 6406 N N . ILE A 1 845 ? 56.973 16.736 4.147 1.00 42.53 845 ILE A N 1
ATOM 6407 C CA . ILE A 1 845 ? 55.975 16.198 5.096 1.00 42.53 845 ILE A CA 1
ATOM 6408 C C . ILE A 1 845 ? 54.844 17.181 5.449 1.00 42.53 845 ILE A C 1
ATOM 6410 O O . ILE A 1 845 ? 54.889 17.868 6.466 1.00 42.53 845 ILE A O 1
ATOM 6414 N N . THR A 1 846 ? 53.791 17.208 4.630 1.00 34.69 846 THR A N 1
ATOM 6415 C CA . THR A 1 846 ? 52.509 17.804 5.036 1.00 34.69 846 THR A CA 1
ATOM 6416 C C . THR A 1 846 ? 51.620 16.681 5.568 1.00 34.69 846 THR A C 1
ATOM 6418 O O . THR A 1 846 ? 51.081 15.901 4.789 1.00 34.69 846 THR A O 1
ATOM 6421 N N . SER A 1 847 ? 51.496 16.553 6.889 1.00 35.47 847 SER A N 1
ATOM 6422 C CA . SER A 1 847 ? 50.477 15.707 7.513 1.00 35.47 847 SER A CA 1
ATOM 6423 C C . SER A 1 847 ? 49.205 16.531 7.716 1.00 35.47 847 SER A C 1
ATOM 6425 O O . SER A 1 847 ? 49.154 17.430 8.551 1.00 35.47 847 SER A O 1
ATOM 6427 N N . PHE A 1 848 ? 48.158 16.231 6.949 1.00 36.69 848 PHE A N 1
ATOM 6428 C CA . PHE A 1 848 ? 46.819 16.732 7.247 1.00 36.69 848 PHE A CA 1
ATOM 6429 C C . PHE A 1 848 ? 46.220 15.849 8.346 1.00 36.69 848 PHE A C 1
ATOM 6431 O O . PHE A 1 848 ? 45.984 14.664 8.127 1.00 36.69 848 PHE A O 1
ATOM 6438 N N . ARG A 1 849 ? 45.975 16.402 9.539 1.00 33.16 849 ARG A N 1
ATOM 6439 C CA . ARG A 1 849 ? 45.029 15.792 10.482 1.00 33.16 849 ARG A CA 1
ATOM 6440 C C . ARG A 1 849 ? 43.650 16.368 10.188 1.00 33.16 849 ARG A C 1
ATOM 6442 O O . ARG A 1 849 ? 43.425 17.549 10.432 1.00 33.16 849 ARG A O 1
ATOM 6449 N N . CYS A 1 850 ? 42.731 15.538 9.707 1.00 35.34 850 CYS A N 1
ATOM 6450 C CA . CYS A 1 850 ? 41.304 15.815 9.853 1.00 35.34 850 CYS A CA 1
ATOM 6451 C C . CYS A 1 850 ? 40.965 15.549 11.326 1.00 35.34 850 CYS A C 1
ATOM 6453 O O . CYS A 1 850 ? 40.701 14.416 11.712 1.00 35.34 850 CYS A O 1
ATOM 6455 N N . GLY A 1 851 ? 41.137 16.561 12.176 1.00 33.34 851 GLY A N 1
ATOM 6456 C CA . GLY A 1 851 ? 40.830 16.487 13.600 1.00 33.34 851 GLY A CA 1
ATOM 6457 C C . GLY A 1 851 ? 39.486 17.139 13.889 1.00 33.34 851 GLY A C 1
ATOM 6458 O O . GLY A 1 851 ? 39.242 18.259 13.448 1.00 33.34 851 GLY A O 1
ATOM 6459 N N . THR A 1 852 ? 38.649 16.440 14.653 1.00 35.88 852 THR A N 1
ATOM 6460 C CA . THR A 1 852 ? 37.560 16.999 15.466 1.00 35.88 852 THR A CA 1
ATOM 6461 C C . THR A 1 852 ? 38.007 18.318 16.107 1.00 35.88 852 THR A C 1
ATOM 6463 O O . THR A 1 852 ? 39.067 18.345 16.737 1.00 35.88 852 THR A O 1
ATOM 6466 N N . GLY A 1 853 ? 37.236 19.389 15.900 1.00 33.47 853 GLY A N 1
ATOM 6467 C CA . GLY A 1 853 ? 37.604 20.775 16.198 1.00 33.47 853 GLY A CA 1
ATOM 6468 C C . GLY A 1 853 ? 38.275 21.011 17.557 1.00 33.47 853 GLY A C 1
ATOM 6469 O O . GLY A 1 853 ? 37.910 20.426 18.577 1.00 33.47 853 GLY A O 1
ATOM 6470 N N . GLY A 1 854 ? 39.272 21.896 17.546 1.00 38.38 854 GLY A N 1
ATOM 6471 C CA . GLY A 1 854 ? 39.788 22.548 18.746 1.00 38.38 854 GLY A CA 1
ATOM 6472 C C . GLY A 1 854 ? 38.913 23.746 19.153 1.00 38.38 854 GLY A C 1
ATOM 6473 O O . GLY A 1 854 ? 37.988 24.104 18.427 1.00 38.38 854 GLY A O 1
ATOM 6474 N N . PRO A 1 855 ? 39.215 24.390 20.294 1.00 38.09 855 PRO A N 1
ATOM 6475 C CA . PRO A 1 855 ? 38.342 25.371 20.952 1.00 38.09 855 PRO A CA 1
ATOM 6476 C C . PRO A 1 855 ? 38.063 26.679 20.186 1.00 38.09 855 PRO A C 1
ATOM 6478 O O . PRO A 1 855 ? 37.224 27.446 20.643 1.00 38.09 855 PRO A O 1
ATOM 6481 N N . ASP A 1 856 ? 38.698 26.913 19.031 1.00 44.06 856 ASP A N 1
ATOM 6482 C CA . ASP A 1 856 ? 38.603 28.177 18.281 1.00 44.06 856 ASP A CA 1
ATOM 6483 C C . ASP A 1 856 ? 38.060 28.019 16.839 1.00 44.06 856 ASP A C 1
ATOM 6485 O O . ASP A 1 856 ? 38.287 28.888 15.998 1.00 44.06 856 ASP A O 1
ATOM 6489 N N . SER A 1 857 ? 37.366 26.920 16.507 1.00 46.12 857 SER A N 1
ATOM 6490 C CA . SER A 1 857 ? 36.721 26.746 15.190 1.00 46.12 857 SER A CA 1
ATOM 6491 C C . SER A 1 857 ? 35.218 26.495 15.308 1.00 46.12 857 SER A C 1
ATOM 6493 O O . SER A 1 857 ? 34.816 25.596 16.045 1.00 46.12 857 SER A O 1
ATOM 6495 N N . ASP A 1 858 ? 34.418 27.247 14.543 1.00 37.91 858 ASP A N 1
ATOM 6496 C CA . ASP A 1 858 ? 32.959 27.107 14.448 1.00 37.91 858 ASP A CA 1
ATOM 6497 C C . ASP A 1 858 ? 32.572 25.691 13.987 1.00 37.91 858 ASP A C 1
ATOM 6499 O O . ASP A 1 858 ? 32.727 25.334 12.817 1.00 37.91 858 ASP A O 1
ATOM 6503 N N . TYR A 1 859 ? 32.073 24.875 14.921 1.00 37.75 859 TYR A N 1
ATOM 6504 C CA . TYR A 1 859 ? 31.455 23.583 14.634 1.00 37.75 859 TYR A CA 1
ATOM 6505 C C . TYR A 1 859 ? 29.999 23.546 15.134 1.00 37.75 859 TYR A C 1
ATOM 6507 O O . TYR A 1 859 ? 29.763 23.874 16.302 1.00 37.75 859 TYR A O 1
ATOM 6515 N N . PRO A 1 860 ? 29.049 23.063 14.304 1.00 46.22 860 PRO A N 1
ATOM 6516 C CA . PRO A 1 860 ? 29.229 22.712 12.890 1.00 46.22 860 PRO A CA 1
ATOM 6517 C C . PRO A 1 860 ? 29.382 23.963 12.007 1.00 46.22 860 PRO A C 1
ATOM 6519 O O . PRO A 1 860 ? 28.852 25.025 12.331 1.00 46.22 860 PRO A O 1
ATOM 6522 N N . SER A 1 861 ? 30.107 23.832 10.887 1.00 39.53 861 SER A N 1
ATOM 6523 C CA . SER A 1 861 ? 30.197 24.901 9.885 1.00 39.53 861 SER A CA 1
ATOM 6524 C C . SER A 1 861 ? 28.798 25.240 9.375 1.00 39.53 861 SER A C 1
ATOM 6526 O O . SER A 1 861 ? 28.052 24.351 8.961 1.00 39.53 861 SER A O 1
ATOM 6528 N N . SER A 1 862 ? 28.450 26.525 9.383 1.00 39.94 862 SER A N 1
ATOM 6529 C CA . SER A 1 862 ? 27.128 27.025 8.977 1.00 39.94 862 SER A CA 1
ATOM 6530 C C . SER A 1 862 ? 26.810 26.831 7.487 1.00 39.94 862 SER A C 1
ATOM 6532 O O . SER A 1 862 ? 25.667 27.025 7.082 1.00 39.94 862 SER A O 1
ATOM 6534 N N . ASP A 1 863 ? 27.790 26.416 6.679 1.00 36.66 863 ASP A N 1
ATOM 6535 C CA . ASP A 1 863 ? 27.641 26.126 5.250 1.00 36.66 863 ASP A CA 1
ATOM 6536 C C . ASP A 1 863 ? 27.681 24.625 4.898 1.00 36.66 863 ASP A C 1
ATOM 6538 O O . ASP A 1 863 ? 27.575 24.271 3.724 1.00 36.66 863 ASP A O 1
ATOM 6542 N N . GLY A 1 864 ? 27.831 23.737 5.889 1.00 32.28 864 GLY A N 1
ATOM 6543 C CA . GLY A 1 864 ? 27.822 22.285 5.686 1.00 32.28 864 GLY A CA 1
ATOM 6544 C C . GLY A 1 864 ? 29.094 21.683 5.068 1.00 32.28 864 GLY A C 1
ATOM 6545 O O . GLY A 1 864 ? 29.103 20.486 4.780 1.00 32.28 864 GLY A O 1
ATOM 6546 N N . TYR A 1 865 ? 30.180 22.449 4.894 1.00 34.38 865 TYR A N 1
ATOM 6547 C CA . TYR A 1 865 ? 31.460 21.937 4.384 1.00 34.38 865 TYR A CA 1
ATOM 6548 C C . TYR A 1 865 ? 32.589 22.050 5.425 1.00 34.38 865 TYR A C 1
ATOM 6550 O O . TYR A 1 865 ? 32.865 23.116 5.967 1.00 34.38 865 TYR A O 1
ATOM 6558 N N . ASN A 1 866 ? 33.309 20.950 5.678 1.00 36.94 866 ASN A N 1
ATOM 6559 C CA . ASN A 1 866 ? 34.535 20.969 6.489 1.00 36.94 866 ASN A CA 1
ATOM 6560 C C . ASN A 1 866 ? 35.733 21.397 5.618 1.00 36.94 866 ASN A C 1
ATOM 6562 O O . ASN A 1 866 ? 36.154 20.650 4.731 1.00 36.94 866 ASN A O 1
ATOM 6566 N N . TYR A 1 867 ? 36.310 22.578 5.866 1.00 36.81 867 TYR A N 1
ATOM 6567 C CA . TYR A 1 867 ? 37.485 23.067 5.129 1.00 36.81 867 TYR A CA 1
ATOM 6568 C C . TYR A 1 867 ? 38.814 22.599 5.743 1.00 36.81 867 TYR A C 1
ATOM 6570 O O . TYR A 1 867 ? 39.010 22.619 6.957 1.00 36.81 867 TYR A O 1
ATOM 6578 N N . CYS A 1 868 ? 39.783 22.253 4.888 1.00 35.12 868 CYS A N 1
ATOM 6579 C CA . CYS A 1 868 ? 41.171 22.028 5.293 1.00 35.12 868 CYS A CA 1
ATOM 6580 C C . CYS A 1 868 ? 41.869 23.373 5.576 1.00 35.12 868 CYS A C 1
ATOM 6582 O O . CYS A 1 868 ? 42.211 24.105 4.646 1.00 35.12 868 CYS A O 1
ATOM 6584 N N . GLY A 1 869 ? 42.107 23.693 6.849 1.00 33.47 869 GLY A N 1
ATOM 6585 C CA . GLY A 1 869 ? 42.910 24.847 7.261 1.00 33.47 869 GLY A CA 1
ATOM 6586 C C . GLY A 1 869 ? 44.421 24.575 7.212 1.00 33.47 869 GLY A C 1
ATOM 6587 O O . GLY A 1 869 ? 44.885 23.487 7.545 1.00 33.47 869 GLY A O 1
ATOM 6588 N N . LYS A 1 870 ? 45.198 25.585 6.806 1.00 29.16 870 LYS A N 1
ATOM 6589 C CA . LYS A 1 870 ? 46.670 25.595 6.812 1.00 29.16 870 LYS A CA 1
ATOM 6590 C C . LYS A 1 870 ? 47.180 25.831 8.244 1.00 29.16 870 LYS A C 1
ATOM 6592 O O . LYS A 1 870 ? 46.779 26.816 8.855 1.00 29.16 870 LYS A O 1
ATOM 6597 N N . LEU A 1 871 ? 48.083 24.993 8.762 1.00 29.89 871 LEU A N 1
ATOM 6598 C CA . LEU A 1 871 ? 48.901 25.358 9.931 1.00 29.89 871 LEU A CA 1
ATOM 6599 C C . LEU A 1 871 ? 49.999 26.336 9.475 1.00 29.89 871 LEU A C 1
ATOM 6601 O O . LEU A 1 871 ? 50.652 26.085 8.458 1.00 29.89 871 LEU A O 1
ATOM 6605 N N . TYR A 1 872 ? 50.159 27.452 10.191 1.00 33.72 872 TYR A N 1
ATOM 6606 C CA . TYR A 1 872 ? 51.353 28.302 10.105 1.00 33.72 872 TYR A CA 1
ATOM 6607 C C . TYR A 1 872 ? 52.526 27.666 10.844 1.00 33.72 872 TYR A C 1
ATOM 6609 O O . TYR A 1 872 ? 52.275 27.052 11.907 1.00 33.72 872 TYR A O 1
#

Mean predicted aligned error: 19.68 Å

Solvent-accessible surface area (backbone atoms only — not comparable to full-atom values): 48973 Å² total; per-residue (Å²): 135,83,81,88,89,94,78,81,89,82,90,84,83,83,81,94,81,85,86,83,76,88,69,76,58,48,54,59,52,73,89,37,76,68,70,89,49,66,70,58,42,51,75,59,74,46,50,71,69,59,51,52,50,50,43,48,54,54,31,63,74,72,63,39,38,25,37,32,46,41,84,39,88,46,75,78,46,46,102,72,45,98,70,18,34,24,73,44,67,45,66,26,72,50,97,54,78,94,70,35,95,62,84,80,59,95,59,43,29,43,31,37,50,55,75,82,78,80,83,86,79,87,85,82,86,90,89,83,91,87,88,88,89,84,90,86,90,84,88,84,85,87,80,85,88,84,83,89,77,80,99,69,87,84,80,85,83,80,90,76,97,66,86,81,76,76,86,48,61,78,77,72,32,18,82,79,68,64,48,66,91,40,70,73,59,56,56,49,51,59,73,45,41,78,74,45,43,61,47,53,50,45,52,46,49,56,34,50,55,36,39,76,69,72,41,82,55,58,68,64,57,55,40,49,42,53,47,52,55,46,58,69,62,61,66,74,60,91,58,54,76,54,38,47,49,45,52,51,17,37,53,32,41,50,34,41,52,48,65,48,34,50,58,66,83,90,52,69,57,51,50,29,48,52,20,47,49,23,36,52,50,32,53,55,18,34,54,33,20,24,50,28,38,27,48,59,57,38,33,64,24,46,91,42,41,36,37,51,54,55,38,45,48,45,47,36,48,18,28,74,37,56,22,38,42,9,26,52,39,51,52,35,20,57,49,12,40,43,38,35,31,43,62,45,72,64,55,36,81,90,52,72,66,50,42,65,28,55,45,44,38,62,75,42,63,49,47,85,91,28,76,54,42,36,90,87,76,65,31,70,33,64,68,63,18,51,28,14,21,3,35,22,17,65,35,33,49,52,43,52,60,48,51,53,48,66,96,64,66,94,82,70,80,57,62,59,24,52,48,26,37,51,42,51,52,44,22,68,24,64,40,76,55,80,74,44,60,37,23,69,88,68,43,80,74,87,63,51,53,14,26,54,50,76,77,86,76,95,70,84,40,35,41,61,40,30,52,51,19,32,57,46,46,49,63,47,28,36,37,98,84,54,43,39,21,70,80,15,40,42,74,68,38,96,94,51,64,73,52,88,64,30,26,31,60,28,67,55,7,6,38,20,49,22,78,80,73,82,74,37,59,66,69,43,72,56,69,47,32,34,37,44,35,55,45,51,47,66,73,33,46,73,52,80,57,57,64,26,82,63,45,64,76,43,89,54,70,40,77,41,52,55,74,63,50,64,75,53,34,84,79,46,67,68,75,81,37,65,25,52,52,53,51,57,74,47,26,66,44,47,45,89,52,72,65,34,88,58,56,40,66,38,21,37,62,94,52,48,55,60,30,18,40,56,54,62,18,87,82,44,36,51,77,50,56,90,89,52,77,74,23,51,77,24,24,53,24,98,82,63,40,36,15,13,38,52,89,48,86,46,35,32,75,85,38,88,50,91,55,21,20,43,56,63,31,58,74,63,70,39,63,43,73,38,42,69,38,52,47,16,30,36,67,40,34,27,36,7,12,80,31,90,41,29,80,45,14,61,58,56,35,42,37,61,7,6,26,28,82,89,53,57,61,90,49,43,56,28,26,29,55,58,48,4,30,37,74,36,41,32,93,68,32,40,72,56,90,54,29,54,41,48,49,56,44,55,47,72,52,44,76,37,66,57,65,37,34,30,77,38,36,39,73,84,57,15,24,75,54,98,37,34,32,39,71,29,36,53,56,11,37,78,35,93,42,28,66,41,14,66,44,58,25,38,24,74,45,6,8,17,33,58,96,41,41,90,31,35,54,21,18,33,75,71,10,36,25,47,36,45,32,92,67,32,40,74,47,61,67,100,56,93,60,42,26,48,43,40,75,52,89,56,94,73,82,77,82,84,75,94,63,84,75,60,101,88,56,79,77,78,46,94,81,78,63,91,76,90,76,83,83,129

Organism: NCBI:txid216773